Protein AF-0000000084845814 (afdb_homodimer)

Secondary structure (DSSP, 8-state):
-HHHHHHHHHHHHHHHHHHHHHHHHHHHHS-SEEE---SS-SSS-----BPPPPHHHHHHHHHHHHHHHHHHHHHHHHHTTSS-HHHHHHHHHHHHHHHHHHHHHHHHHHHHHHHHH-TTEEE-HHHHHHHHHHHHHHHHHHHHHHHHHHHHTS--S-S---TTHHHHHHHHHHHHHHHHHHHHHHHHHHHHHT--HHHHHHHHHHHHTT---TTSS---SHHHHHHHHHHHHHHHHHHHHHHHHHHHHHHHHHHHHHHHHHHHHHHHHHHHHHHHHTS-HHHHHHHHHHHHHHHHHHHHHHHHHHHHHHHHHHHHHHHHHHHHHHHHHHHHHHHHHHHHTSSS---HHHHHHHHHHHHTT---SSS---STTHHHHHHHHHHHHHHHHHHHHHHHHHHHHHHHHHHHHHHHHHHS----TT-/-HHHHHHHHHHHHHHHHHHHHHHHHHHHHS-SEEE---SS-S-S-----BPPPPHHHHHHHHHHHHHHHHHHHHHHHHHTTSS-HHHHHHHHHHHHHHHHHHHHHHHHHHHHHHHHH-TTEEE-HHHHHHHHHHHHHHHHHHHHHHHHHHHHTS--S-S---TTHHHHHHHHHHHHHHHHHHHHHHHHHHHHHT--HHHHHHHHHHHHTT---TTSS---SHHHHHHHHHHHHHHHHHHHHHHHHHHHHHHHHHHHHHHHHHHHHHHHHHHHHHHHHTS-HHHHHHHHHHHHHHHHHHHHHHHHHHHHHHHHHHHHHHHHHHHHHHHHHHHHHHHHHHHHTSSS---HHHHHHHHHHHHTT---SSS---STTHHHHHHHHHHHHHHHHHHHHHHHHHHHHHHHHHHHHHHHHHHS----TT-

Nearest PDB structures (foldseek):
  4xdj-assembly2_D  TM=5.460E-01  e=2.404E-04  Homo sapiens
  7oca-assembly1_I  TM=7.131E-01  e=2.068E-02  Rattus norvegicus
  5v4s-assembly1_A  TM=2.507E-01  e=2.689E-01  Leptospira licerasiae serovar Varillal str. VAR 010
  4p1n-assembly1_A  TM=4.252E-01  e=8.217E+00  Kluyveromyces marxianus
  7k48-assembly1_A  TM=2.389E-01  e=6.864E+00  Escherichia coli K-12

pLDDT: mean 79.16, std 15.72, range [27.16, 97.19]

Organism: Agaricus bisporus var. burnettii (strain JB137-S8 / ATCC MYA-4627 / FGSC 10392) (NC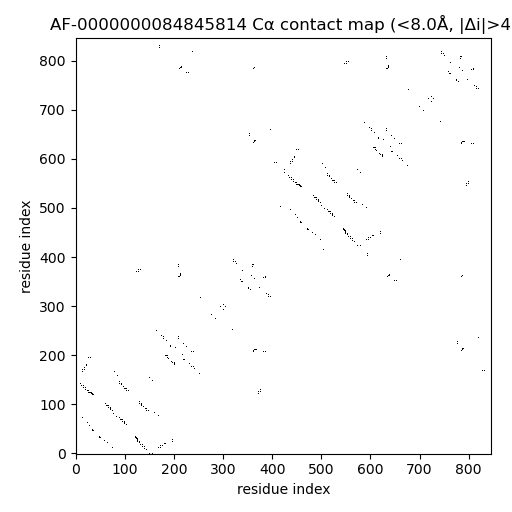BI:txid597362)

Solvent-accessible surface area (backbone atoms only — not comparable to full-atom values): 42675 Å² total; per-residue (Å²): 108,65,73,52,42,63,52,49,34,58,50,50,35,39,49,48,44,38,46,30,50,44,27,40,50,41,24,67,75,44,39,43,37,25,45,48,82,69,88,78,84,90,78,66,90,69,83,58,56,69,44,82,65,57,66,68,50,50,51,38,45,51,54,17,48,52,30,42,52,48,22,48,51,36,49,53,34,32,52,66,66,74,35,57,57,82,60,30,49,57,52,26,32,50,25,20,43,49,18,19,55,47,39,43,49,52,53,51,51,51,53,56,50,42,76,68,71,39,89,62,49,36,70,23,44,20,40,42,20,37,51,51,20,29,51,46,28,42,51,40,22,51,40,48,46,50,45,46,44,38,28,72,74,59,60,70,43,73,87,53,75,64,92,60,26,64,54,47,43,54,38,28,52,47,35,38,51,46,36,52,48,38,51,51,47,4,48,54,50,7,65,73,69,71,47,52,55,60,56,16,33,50,50,36,49,36,50,41,64,16,25,6,46,25,72,81,73,64,77,80,47,69,67,54,48,58,52,43,55,63,52,38,56,52,39,41,46,52,50,46,44,46,35,51,33,51,50,50,48,54,50,51,52,42,47,50,55,49,49,51,52,48,47,52,51,46,50,52,49,49,53,54,50,53,58,40,66,78,42,64,78,74,42,44,57,54,41,47,55,45,40,58,48,31,52,60,29,38,56,44,43,48,51,43,44,49,49,48,47,52,49,45,51,53,50,40,50,49,51,53,44,51,52,31,48,49,54,42,49,48,50,47,53,51,50,16,53,56,55,33,68,38,90,58,90,44,51,60,69,53,21,43,43,43,41,51,36,42,53,66,14,16,15,38,33,82,69,68,73,81,49,42,62,45,43,50,49,49,49,58,49,47,68,56,39,35,49,46,43,50,44,35,53,50,47,50,34,56,56,47,46,56,50,51,53,50,45,51,48,48,52,45,55,68,68,42,73,80,72,70,81,75,118,109,65,73,51,42,64,53,51,34,58,50,50,35,39,49,46,45,38,46,30,51,44,26,41,52,40,25,66,75,42,38,43,38,24,44,49,82,70,90,79,86,90,79,68,90,68,82,59,57,68,43,84,64,58,67,68,51,52,50,38,44,49,53,17,47,51,30,42,52,48,21,48,49,36,50,53,34,30,50,67,66,74,35,56,57,83,60,29,49,58,52,28,33,51,25,20,43,49,18,19,56,46,39,43,50,50,54,51,51,49,53,55,49,42,73,68,72,39,87,61,48,35,70,23,43,20,40,43,20,35,51,50,20,29,50,46,27,41,50,40,23,50,39,48,47,50,44,46,45,39,29,71,72,61,60,71,43,73,86,52,75,65,93,60,26,66,53,48,43,53,39,29,52,47,33,38,51,47,34,52,47,38,52,50,47,3,48,53,50,6,63,71,69,70,47,53,55,60,56,16,33,51,51,37,49,34,49,40,64,17,26,6,44,28,71,84,72,64,77,80,48,67,66,52,49,58,52,42,56,62,50,38,55,52,39,41,45,52,51,47,43,45,35,50,33,52,49,50,47,53,49,51,51,43,47,50,55,50,49,50,51,48,48,53,50,47,50,52,48,49,53,55,50,52,58,39,66,78,44,64,77,72,44,43,56,55,41,47,56,46,41,57,49,32,52,61,28,39,55,42,42,48,51,43,46,50,49,47,47,54,49,45,50,52,49,40,51,51,51,54,44,51,53,31,50,49,52,42,48,49,49,46,54,52,50,16,53,57,55,32,67,39,88,58,90,45,53,61,70,53,20,43,43,44,41,51,37,42,54,64,15,17,18,38,33,81,68,68,73,80,48,43,61,44,44,48,48,50,48,58,50,49,66,56,40,36,51,47,43,51,45,35,54,52,46,50,34,56,56,47,48,54,50,50,54,49,46,52,50,47,52,44,53,67,68,39,72,78,71,70,82,74,117

InterPro domains:
  IPR003280 Two pore domain potassium channel [PTHR11003] (290-404)
  IPR013099 Potassium channel domain [PF07885] (177-247)
  IPR013099 Potassium channel domain [PF07885] (329-400)

Sequence (846 aa):
IWSFASVAFPLFASTLGPIACLFSICALTQSWRTSKPSGGGTSAPFKRVRCPTFVRILALEIVSLVFALLANLLLLFNFAKRISYNIAQPLTIISWYTASAILLVPVIVTHKTLLHRQPSYMLSESYYSALIAVITYFVISTLLLVNFVGSYVFHAYPLSFAQLDRPQRTLMLQTITFSVYLAIGGAIFSSIESWDFVEGVYWADHTVLTIGFGAEFPLTDTAGRMALIPFVAVGLLIIGLIVNSIRLLVIEHARGQITRRLHKERKKWHRVIEKLRNGTEEEANKAQRKIIKASRRRIWEFILMRHIEEHSRKLEGYIALASSFLVFGIVWIGG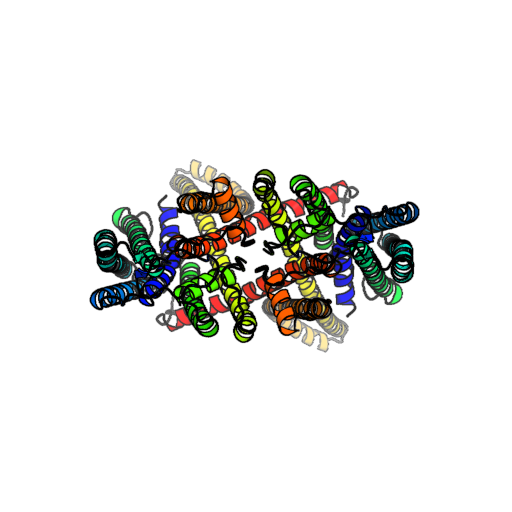SAVFWQDPVPWTYPESLYFTYTSILTIGYGDFHPSTTAAKPFCVIWSLLAIPCVTVLIQNIGETVAGHVENGVEWLGSRSILPEDRNGIWSFASVAFPLFASTLGPIACLFSICALTQSWRTSKPSGGGTSAPFKRVRCPTFVRILALEIVSLVFALLANLLLLFNFAKRISYNIAQPLTIISWYTASAILLVPVIVTHKTLLHRQPSYMLSESYYSALIAVITYFVISTLLLVNFVGSYVFHAYPLSFAQLDRPQRTLMLQTITFSVYLAIGGAIFSSIESWDFVEGVYWADHTVLTIGFGAEFPLTDTAGRMALIPFVAVGLLIIGLIVNSIRLLVIEHARGQITRRLHKERKKWHRVIEKLRNGTEEEANKAQRKIIKASRRRIWEFILMRHIEEHSRKLEGYIALASSFLVFGIVWIGGSAVFWQDPVPWTYPESLYFTYTSILTIGYGDFHPSTTAAKPFCVIWSLLAIPCVTVLIQNIGETVAGHVENGVEWLGSRSILPEDRNG

Radius of gyration: 31.79 Å; Cα contacts (8 Å, |Δi|>4): 1027; chains: 2; bounding box: 80×101×73 Å

Structure (mmCIF, N/CA/C/O backbone):
data_AF-0000000084845814-model_v1
#
loop_
_entity.id
_entity.type
_entity.pdbx_description
1 polymer 'Potassium channel domain-containing protein'
#
loop_
_atom_site.group_PDB
_atom_site.id
_atom_site.type_symbol
_atom_site.label_atom_id
_atom_site.label_alt_id
_atom_site.label_comp_id
_atom_site.label_asym_id
_atom_site.label_entity_id
_atom_site.label_seq_id
_atom_site.pdbx_PDB_ins_code
_atom_site.Cartn_x
_atom_site.Cartn_y
_atom_site.Cartn_z
_atom_site.occupancy
_atom_site.B_iso_or_equiv
_atom_site.auth_seq_id
_atom_site.auth_comp_id
_atom_site.auth_asym_id
_atom_site.auth_atom_id
_atom_site.pdbx_PDB_model_num
ATOM 1 N N . ILE A 1 1 ? 22.594 -22.766 7.672 1 60.06 1 ILE A N 1
ATOM 2 C CA . ILE A 1 1 ? 23.109 -21.406 7.68 1 60.06 1 ILE A CA 1
ATOM 3 C C . ILE A 1 1 ? 23.688 -21.062 6.309 1 60.06 1 ILE A C 1
ATOM 5 O O . ILE A 1 1 ? 23.422 -20 5.75 1 60.06 1 ILE A O 1
ATOM 9 N N . TRP A 1 2 ? 24.312 -22.047 5.812 1 65.69 2 TRP A N 1
ATOM 10 C CA . TRP A 1 2 ? 25 -21.766 4.555 1 65.69 2 TRP A CA 1
ATOM 11 C C . TRP A 1 2 ? 24 -21.703 3.398 1 65.69 2 TRP A C 1
ATOM 13 O O . TRP A 1 2 ? 24.219 -20.953 2.436 1 65.69 2 TRP A O 1
ATOM 23 N N . SER A 1 3 ? 22.969 -22.469 3.602 1 64.75 3 SER A N 1
ATOM 24 C CA . SER A 1 3 ? 21.969 -22.422 2.549 1 64.75 3 SER A CA 1
ATOM 25 C C . SER A 1 3 ? 21.281 -21.062 2.5 1 64.75 3 SER A C 1
ATOM 27 O O . SER A 1 3 ? 21.016 -20.531 1.42 1 64.75 3 SER A O 1
ATOM 29 N N . PHE A 1 4 ? 21.188 -20.484 3.656 1 68.25 4 PHE A N 1
ATOM 30 C CA . PHE A 1 4 ? 20.594 -19.156 3.734 1 68.25 4 PHE A CA 1
ATOM 31 C C . PHE A 1 4 ? 21.547 -18.094 3.197 1 68.25 4 PHE A C 1
ATOM 33 O O . PHE A 1 4 ? 21.141 -17.203 2.451 1 68.25 4 PHE A O 1
ATOM 40 N N . ALA A 1 5 ? 22.688 -18.312 3.543 1 70.31 5 ALA A N 1
ATOM 41 C CA . ALA A 1 5 ? 23.703 -17.328 3.146 1 70.31 5 ALA A CA 1
ATOM 42 C C . ALA A 1 5 ? 23.922 -17.344 1.637 1 70.31 5 ALA A C 1
ATOM 44 O O . ALA A 1 5 ? 24.188 -16.312 1.031 1 70.31 5 ALA A O 1
ATOM 45 N N . SER A 1 6 ? 23.719 -18.438 1.06 1 72.19 6 SER A N 1
ATOM 46 C CA . SER A 1 6 ? 23.969 -18.594 -0.37 1 72.19 6 SER A CA 1
ATOM 47 C C . SER A 1 6 ? 22.922 -17.828 -1.195 1 72.19 6 SER A C 1
ATOM 49 O O . SER A 1 6 ? 23.234 -17.344 -2.287 1 72.19 6 SER A O 1
ATOM 51 N N . VAL A 1 7 ? 21.828 -17.656 -0.575 1 71.44 7 VAL A N 1
ATOM 52 C CA . VAL A 1 7 ? 20.781 -17.016 -1.342 1 71.44 7 VAL A CA 1
ATOM 53 C C . VAL A 1 7 ? 20.594 -15.578 -0.85 1 71.44 7 VAL A C 1
ATOM 55 O O . VAL A 1 7 ? 20.453 -14.648 -1.652 1 71.44 7 VAL A O 1
ATOM 58 N N . ALA A 1 8 ? 20.703 -15.367 0.38 1 75.81 8 ALA A N 1
ATOM 59 C CA . ALA A 1 8 ? 20.375 -14.086 0.995 1 75.81 8 ALA A CA 1
ATOM 60 C C . ALA A 1 8 ? 21.469 -13.047 0.708 1 75.81 8 ALA A C 1
ATOM 62 O O . ALA A 1 8 ? 21.172 -11.883 0.448 1 75.81 8 ALA A O 1
ATOM 63 N N . PHE A 1 9 ? 22.703 -13.445 0.672 1 80.94 9 PHE A N 1
ATOM 64 C CA . PHE A 1 9 ? 23.812 -12.484 0.572 1 80.94 9 PHE A CA 1
ATOM 65 C C . PHE A 1 9 ? 23.875 -11.891 -0.828 1 80.94 9 PHE A C 1
ATOM 67 O O . PHE A 1 9 ? 23.984 -10.672 -0.982 1 80.94 9 PHE A O 1
ATOM 74 N N . PRO A 1 10 ? 23.766 -12.719 -1.799 1 76.88 10 PRO A N 1
ATOM 75 C CA . PRO A 1 10 ? 23.719 -12.117 -3.135 1 76.88 10 PRO A CA 1
ATOM 76 C C . PRO A 1 10 ? 22.484 -11.258 -3.365 1 76.88 10 PRO A C 1
ATOM 78 O O . PRO A 1 10 ? 22.531 -10.289 -4.129 1 76.88 10 PRO A O 1
ATOM 81 N N . LEU A 1 11 ? 21.469 -11.633 -2.721 1 78.75 11 LEU A N 1
ATOM 82 C CA . LEU A 1 11 ? 20.25 -10.836 -2.816 1 78.75 11 LEU A CA 1
ATOM 83 C C . LEU A 1 11 ? 20.438 -9.461 -2.195 1 78.75 11 LEU A C 1
ATOM 85 O O . LEU A 1 11 ? 20.047 -8.453 -2.777 1 78.75 11 LEU A O 1
ATOM 89 N N . PHE A 1 12 ? 21 -9.43 -1.104 1 85.31 12 PHE A N 1
ATOM 90 C CA . PHE A 1 12 ? 21.281 -8.164 -0.426 1 85.31 12 PHE A CA 1
ATOM 91 C C . PHE A 1 12 ? 22.25 -7.312 -1.242 1 85.31 12 PHE A C 1
ATOM 93 O O . PHE A 1 12 ? 22.078 -6.094 -1.331 1 85.31 12 PHE A O 1
ATOM 100 N N . ALA A 1 13 ? 23.156 -7.977 -1.826 1 84.75 13 ALA A N 1
ATOM 101 C CA . ALA A 1 13 ? 24.141 -7.254 -2.629 1 84.75 13 ALA A CA 1
ATOM 102 C C . ALA A 1 13 ? 23.484 -6.645 -3.869 1 84.75 13 ALA A C 1
ATOM 104 O O . ALA A 1 13 ? 23.797 -5.512 -4.246 1 84.75 13 ALA A O 1
ATOM 105 N N . SER A 1 14 ? 22.578 -7.375 -4.43 1 83 14 SER A N 1
ATOM 106 C CA . SER A 1 14 ? 21.922 -6.902 -5.637 1 83 14 SER A CA 1
ATOM 107 C C . SER A 1 14 ? 20.984 -5.734 -5.332 1 83 14 SER A C 1
ATOM 109 O O . SER A 1 14 ? 20.766 -4.867 -6.184 1 83 14 SER A O 1
ATOM 111 N N . THR A 1 15 ? 20.484 -5.656 -4.191 1 87.12 15 THR A N 1
ATOM 112 C CA . THR A 1 15 ? 19.562 -4.598 -3.814 1 87.12 15 THR A CA 1
ATOM 113 C C . THR A 1 15 ? 20.312 -3.377 -3.295 1 87.12 15 THR A C 1
ATOM 115 O O . THR A 1 15 ? 20 -2.244 -3.67 1 87.12 15 THR A O 1
ATOM 118 N N . LEU A 1 16 ? 21.328 -3.629 -2.531 1 92 16 LEU A N 1
ATOM 119 C CA . LEU A 1 16 ? 22.016 -2.533 -1.872 1 92 16 LEU A CA 1
ATOM 120 C C . LEU A 1 16 ? 23.047 -1.896 -2.811 1 92 16 LEU A C 1
ATOM 122 O O . LEU A 1 16 ? 23.406 -0.732 -2.639 1 92 16 LEU A O 1
ATOM 126 N N . GLY A 1 17 ? 23.5 -2.6 -3.785 1 92.38 17 GLY A N 1
ATOM 127 C CA . GLY A 1 17 ? 24.5 -2.076 -4.699 1 92.38 17 GLY A CA 1
ATOM 128 C C . GLY A 1 17 ? 24.062 -0.801 -5.395 1 92.38 17 GLY A C 1
ATOM 129 O O . GLY A 1 17 ? 24.688 0.249 -5.227 1 92.38 17 GLY A O 1
ATOM 130 N N . PRO A 1 18 ? 22.984 -0.896 -6.113 1 93.19 18 PRO A N 1
ATOM 131 C CA . PRO A 1 18 ? 22.5 0.301 -6.801 1 93.19 18 PRO A CA 1
ATOM 132 C C . PRO A 1 18 ? 22.141 1.429 -5.84 1 93.19 18 PRO A C 1
ATOM 134 O O . PRO A 1 18 ? 22.344 2.604 -6.156 1 93.19 18 PRO A O 1
ATOM 137 N N . ILE A 1 19 ? 21.656 1.067 -4.711 1 94.75 19 ILE A N 1
ATOM 138 C CA . ILE A 1 19 ? 21.281 2.064 -3.715 1 94.75 19 ILE A CA 1
ATOM 139 C C . ILE A 1 19 ? 22.531 2.781 -3.207 1 94.75 19 ILE A C 1
ATOM 141 O O . ILE A 1 19 ? 22.5 3.992 -2.975 1 94.75 19 ILE A O 1
ATOM 145 N N . ALA A 1 20 ? 23.562 2.018 -3.055 1 95.44 20 ALA A N 1
ATOM 146 C CA . ALA A 1 20 ? 24.812 2.607 -2.607 1 95.44 20 ALA A CA 1
ATOM 147 C C . ALA A 1 20 ? 25.344 3.611 -3.627 1 95.44 20 ALA A C 1
ATOM 149 O O . ALA A 1 20 ? 25.906 4.648 -3.256 1 95.44 20 ALA A O 1
ATOM 150 N N . CYS A 1 21 ? 25.156 3.314 -4.855 1 95.06 21 CYS A N 1
ATOM 151 C CA . CYS A 1 21 ? 25.578 4.234 -5.906 1 95.06 21 CYS A CA 1
ATOM 152 C C . CYS A 1 21 ? 24.75 5.52 -5.859 1 95.06 21 CYS A C 1
ATOM 154 O O . CYS A 1 21 ? 25.281 6.605 -6.133 1 95.06 21 CYS A O 1
ATOM 156 N N . LEU A 1 22 ? 23.531 5.371 -5.543 1 95.25 22 LEU A N 1
ATOM 157 C CA . LEU A 1 22 ? 22.688 6.551 -5.398 1 95.25 22 LEU A CA 1
ATOM 158 C C . LEU A 1 22 ? 23.203 7.469 -4.301 1 95.25 22 LEU A C 1
ATOM 160 O O . LEU A 1 22 ? 23.266 8.688 -4.48 1 95.25 22 LEU A O 1
ATOM 164 N N . PHE A 1 23 ? 23.594 6.883 -3.211 1 96.31 23 PHE A N 1
ATOM 165 C CA . PHE A 1 23 ? 24.109 7.68 -2.102 1 96.31 23 PHE A CA 1
ATOM 166 C C . PHE A 1 23 ? 25.453 8.312 -2.459 1 96.31 23 PHE A C 1
ATOM 168 O O . PHE A 1 23 ? 25.766 9.414 -2.016 1 96.31 23 PHE A O 1
ATOM 175 N N . SER A 1 24 ? 26.219 7.633 -3.258 1 95.19 24 SER A N 1
ATOM 176 C CA . SER A 1 24 ? 27.469 8.203 -3.727 1 95.19 24 SER A CA 1
ATOM 177 C C . SER A 1 24 ? 27.234 9.398 -4.648 1 95.19 24 SER A C 1
ATOM 179 O O . SER A 1 24 ? 27.969 10.383 -4.609 1 95.19 24 SER A O 1
ATOM 181 N N . ILE A 1 25 ? 26.266 9.305 -5.414 1 93.94 25 ILE A N 1
ATOM 182 C CA . ILE A 1 25 ? 25.906 10.406 -6.297 1 93.94 25 ILE A CA 1
ATOM 183 C C . ILE A 1 25 ? 25.406 11.594 -5.469 1 93.94 25 ILE A C 1
ATOM 185 O O . ILE A 1 25 ? 25.75 12.742 -5.758 1 93.94 25 ILE A O 1
ATOM 189 N N . CYS A 1 26 ? 24.656 11.32 -4.43 1 93.25 26 CYS A N 1
ATOM 190 C CA . CYS A 1 26 ? 24.172 12.367 -3.539 1 93.25 26 CYS A CA 1
ATOM 191 C C . CYS A 1 26 ? 25.344 13.055 -2.838 1 93.25 26 CYS A C 1
ATOM 193 O O . CYS A 1 26 ? 25.297 14.258 -2.572 1 93.25 26 CYS A O 1
ATOM 195 N N . ALA A 1 27 ? 26.328 12.312 -2.58 1 92.06 27 ALA A N 1
ATOM 196 C CA . ALA A 1 27 ? 27.516 12.859 -1.91 1 92.06 27 ALA A CA 1
ATOM 197 C C . ALA A 1 27 ? 28.328 13.742 -2.855 1 92.06 27 ALA A C 1
ATOM 199 O O . ALA A 1 27 ? 28.984 14.688 -2.42 1 92.06 27 ALA A O 1
ATOM 200 N N . LEU A 1 28 ? 28.234 13.508 -4.109 1 89.56 28 LEU A N 1
ATOM 201 C CA . LEU A 1 28 ? 29.031 14.203 -5.113 1 89.56 28 LEU A CA 1
ATOM 202 C C . LEU A 1 28 ? 28.391 15.547 -5.477 1 89.56 28 LEU A C 1
ATOM 204 O O . LEU A 1 28 ? 29.094 16.469 -5.906 1 89.56 28 LEU A O 1
ATOM 208 N N . THR A 1 29 ? 27.156 15.766 -5.266 1 83.81 29 THR A N 1
ATOM 209 C CA . THR A 1 29 ? 26.438 16.891 -5.84 1 83.81 29 THR A CA 1
ATOM 210 C C . THR A 1 29 ? 26.594 18.141 -4.969 1 83.81 29 THR A C 1
ATOM 212 O O . THR A 1 29 ? 26.5 19.266 -5.465 1 83.81 29 THR A O 1
ATOM 215 N N . GLN A 1 30 ? 26.812 17.922 -3.684 1 81.56 30 GLN A N 1
ATOM 216 C CA . GLN A 1 30 ? 26.859 19.109 -2.842 1 81.56 30 GLN A CA 1
ATOM 217 C C . GLN A 1 30 ? 28.078 19.078 -1.928 1 81.56 30 GLN A C 1
ATOM 219 O O . GLN A 1 30 ? 28.75 18.047 -1.805 1 81.56 30 GLN A O 1
ATOM 224 N N . SER A 1 31 ? 28.234 20.25 -1.365 1 82.31 31 SER A N 1
ATOM 225 C CA . SER A 1 31 ? 29.375 20.391 -0.471 1 82.31 31 SER A CA 1
ATOM 226 C C . SER A 1 31 ? 29.141 19.656 0.844 1 82.31 31 SER A C 1
ATOM 228 O O . SER A 1 31 ? 28 19.5 1.287 1 82.31 31 SER A O 1
ATOM 230 N N . TRP A 1 32 ? 30.219 19.219 1.353 1 86.19 32 TRP A N 1
ATOM 231 C CA . TRP A 1 32 ? 30.156 18.406 2.561 1 86.19 32 TRP A CA 1
ATOM 232 C C . TRP A 1 32 ? 30.078 19.281 3.807 1 86.19 32 TRP A C 1
ATOM 234 O O . TRP A 1 32 ? 29.766 18.797 4.895 1 86.19 32 TRP A O 1
ATOM 244 N N . ARG A 1 33 ? 30.266 20.609 3.588 1 80.88 33 ARG A N 1
ATOM 245 C CA . ARG A 1 33 ? 30.266 21.531 4.719 1 80.88 33 ARG A CA 1
ATOM 246 C C . ARG A 1 33 ? 29.25 22.641 4.516 1 80.88 33 ARG A C 1
ATOM 248 O O . ARG A 1 33 ? 29.094 23.156 3.406 1 80.88 33 ARG A O 1
ATOM 255 N N . THR A 1 34 ? 28.422 22.734 5.516 1 78.44 34 THR A N 1
ATOM 256 C CA . THR A 1 34 ? 27.469 23.844 5.48 1 78.44 34 THR A CA 1
ATOM 257 C C . THR A 1 34 ? 27.562 24.688 6.75 1 78.44 34 THR A C 1
ATOM 259 O O . THR A 1 34 ? 28.031 24.203 7.781 1 78.44 34 THR A O 1
ATOM 262 N N . SER A 1 35 ? 27.297 26.047 6.582 1 73.44 35 SER A N 1
ATOM 263 C CA . SER A 1 35 ? 27.375 26.953 7.723 1 73.44 35 SER A CA 1
ATOM 264 C C . SER A 1 35 ? 26.281 26.641 8.734 1 73.44 35 SER A C 1
ATOM 266 O O . SER A 1 35 ? 25.172 26.234 8.367 1 73.44 35 SER A O 1
ATOM 268 N N . LYS A 1 36 ? 26.625 26.562 10.031 1 70.38 36 LYS A N 1
ATOM 269 C CA . LYS A 1 36 ? 25.641 26.375 11.086 1 70.38 36 LYS A CA 1
ATOM 270 C C . LYS A 1 36 ? 24.594 27.484 11.062 1 70.38 36 LYS A C 1
ATOM 272 O O . LYS A 1 36 ? 24.906 28.641 10.758 1 70.38 36 LYS A O 1
ATOM 277 N N . PRO A 1 37 ? 23.297 27.016 10.953 1 58.88 37 PRO A N 1
ATOM 278 C CA . PRO A 1 37 ? 22.312 28.094 10.961 1 58.88 37 PRO A CA 1
ATOM 279 C C . PRO A 1 37 ? 22.562 29.109 12.07 1 58.88 37 PRO A C 1
ATOM 281 O O . PRO A 1 37 ? 22.875 28.734 13.203 1 58.88 37 PRO A O 1
ATOM 284 N N . SER A 1 38 ? 23.125 30.312 11.844 1 52.47 38 SER A N 1
ATOM 285 C CA . SER A 1 38 ? 23.203 31.312 12.906 1 52.47 38 SER A CA 1
ATOM 286 C C . SER A 1 38 ? 21.953 31.266 13.789 1 52.47 38 SER A C 1
ATOM 288 O O . SER A 1 38 ? 20.906 30.781 13.359 1 52.47 38 SER A O 1
ATOM 290 N N . GLY A 1 39 ? 21.766 31.875 15 1 44.53 39 GLY A N 1
ATOM 291 C CA . GLY A 1 39 ? 20.797 31.906 16.078 1 44.53 39 GLY A CA 1
ATOM 292 C C . GLY A 1 39 ? 19.359 31.688 15.617 1 44.53 39 GLY A C 1
ATOM 293 O O . GLY A 1 39 ? 18.5 31.297 16.406 1 44.53 39 GLY A O 1
ATOM 294 N N . GLY A 1 40 ? 18.594 32.844 14.984 1 38.62 40 GLY A N 1
ATOM 295 C CA . GLY A 1 40 ? 17.172 33.062 15.18 1 38.62 40 GLY A CA 1
ATOM 296 C C . GLY A 1 40 ? 16.297 31.953 14.594 1 38.62 40 GLY A C 1
ATOM 297 O O . GLY A 1 40 ? 16.812 30.906 14.211 1 38.62 40 GLY A O 1
ATOM 298 N N . GLY A 1 41 ? 15.125 32.344 13.602 1 36.31 41 GLY A N 1
ATOM 299 C CA . GLY A 1 41 ? 13.805 31.797 13.328 1 36.31 41 GLY A CA 1
ATOM 300 C C . GLY A 1 41 ? 13.852 30.484 12.562 1 36.31 41 GLY A C 1
ATOM 301 O O . GLY A 1 41 ? 14.758 30.266 11.75 1 36.31 41 GLY A O 1
ATOM 302 N N . THR A 1 42 ? 13.453 29.344 13.133 1 38.91 42 THR A N 1
ATOM 303 C CA . THR A 1 42 ? 13.172 27.922 12.914 1 38.91 42 THR A CA 1
ATOM 304 C C . THR A 1 42 ? 12.781 27.672 11.461 1 38.91 42 THR A C 1
ATOM 306 O O . THR A 1 42 ? 12.664 26.531 11.031 1 38.91 42 THR A O 1
ATOM 309 N N . SER A 1 43 ? 11.828 28.562 10.828 1 39.28 43 SER A N 1
ATOM 310 C CA . SER A 1 43 ? 10.898 28.156 9.781 1 39.28 43 SER A CA 1
ATOM 311 C C . SER A 1 43 ? 11.578 28.109 8.422 1 39.28 43 SER A C 1
ATOM 313 O O . SER A 1 43 ? 10.953 27.75 7.418 1 39.28 43 SER A O 1
ATOM 315 N N . ALA A 1 44 ? 12.375 29.188 7.922 1 38.91 44 ALA A N 1
ATOM 316 C CA . ALA A 1 44 ? 12.633 29.422 6.504 1 38.91 44 ALA A CA 1
ATOM 317 C C . ALA A 1 44 ? 13.742 28.5 5.992 1 38.91 44 ALA A C 1
ATOM 319 O O . ALA A 1 44 ? 14.68 28.188 6.723 1 38.91 44 ALA A O 1
ATOM 320 N N . PRO A 1 45 ? 13.539 27.609 4.902 1 46.47 45 PRO A N 1
ATOM 321 C CA . PRO A 1 45 ? 14.602 26.891 4.207 1 46.47 45 PRO A CA 1
ATOM 322 C C . PRO A 1 45 ? 15.906 27.672 4.121 1 46.47 45 PRO A C 1
ATOM 324 O O . PRO A 1 45 ? 15.945 28.734 3.49 1 46.47 45 PRO A O 1
ATOM 327 N N . PHE A 1 46 ? 16.672 28.031 5.121 1 43.62 46 PHE A N 1
ATOM 328 C CA . PHE A 1 46 ? 17.875 28.844 5.254 1 43.62 46 PHE A CA 1
ATOM 329 C C . PHE A 1 46 ? 18.875 28.5 4.172 1 43.62 46 PHE A C 1
ATOM 331 O O . PHE A 1 46 ? 19.141 27.312 3.92 1 43.62 46 PHE A O 1
ATOM 338 N N . LYS A 1 47 ? 19.016 29.312 3.227 1 50.62 47 LYS A N 1
ATOM 339 C CA . LYS A 1 47 ? 20.094 29.234 2.246 1 50.62 47 LYS A CA 1
ATOM 340 C C . LYS A 1 47 ? 21.438 29 2.928 1 50.62 47 LYS A C 1
ATOM 342 O O . LYS A 1 47 ? 21.969 29.906 3.588 1 50.62 47 LYS A O 1
ATOM 347 N N . ARG A 1 48 ? 21.812 27.828 3.307 1 57.62 48 ARG A N 1
ATOM 348 C CA . ARG A 1 48 ? 23.094 27.422 3.877 1 57.62 48 ARG A CA 1
ATOM 349 C C . ARG A 1 48 ? 24.234 27.797 2.949 1 57.62 48 ARG A C 1
ATOM 351 O O . ARG A 1 48 ? 24.141 27.656 1.729 1 57.62 48 ARG A O 1
ATOM 358 N N . VAL A 1 49 ? 25.047 28.734 3.438 1 61.47 49 VAL A N 1
ATOM 359 C CA . VAL A 1 49 ? 26.234 29.109 2.668 1 61.47 49 VAL A CA 1
ATOM 360 C C . VAL A 1 49 ? 27.094 27.875 2.412 1 61.47 49 VAL A C 1
ATOM 362 O O . VAL A 1 49 ? 27.422 27.141 3.344 1 61.47 49 VAL A O 1
ATOM 365 N N . ARG A 1 50 ? 27.234 27.406 1.206 1 63.41 50 ARG A N 1
ATOM 366 C CA . ARG A 1 50 ? 27.984 26.234 0.763 1 63.41 50 ARG A CA 1
ATOM 367 C C . ARG A 1 50 ? 29.469 26.547 0.657 1 63.41 50 ARG A C 1
ATOM 369 O O . ARG A 1 50 ? 29.859 27.594 0.128 1 63.41 50 ARG A O 1
ATOM 376 N N . CYS A 1 51 ? 30.234 25.828 1.411 1 70.62 51 CYS A N 1
ATOM 377 C CA . CYS A 1 51 ? 31.688 25.922 1.258 1 70.62 51 CYS A CA 1
ATOM 378 C C . CYS A 1 51 ? 32.156 25.062 0.093 1 70.62 51 CYS A C 1
ATOM 380 O O . CYS A 1 51 ? 31.734 23.922 -0.066 1 70.62 51 CYS A O 1
ATOM 382 N N . PRO A 1 52 ? 32.844 25.719 -0.787 1 68.75 52 PRO A N 1
ATOM 383 C CA . PRO A 1 52 ? 33.281 24.953 -1.952 1 68.75 52 PRO A CA 1
ATOM 384 C C . PRO A 1 52 ? 34.094 23.703 -1.569 1 68.75 52 PRO A C 1
ATOM 386 O O . PRO A 1 52 ? 34.844 23.734 -0.588 1 68.75 52 PRO A O 1
ATOM 389 N N . THR A 1 53 ? 33.719 22.609 -2.146 1 68.5 53 THR A N 1
ATOM 390 C CA . THR A 1 53 ? 34.375 21.328 -1.94 1 68.5 53 THR A CA 1
ATOM 391 C C . THR A 1 53 ? 35.781 21.328 -2.564 1 68.5 53 THR A C 1
ATOM 393 O O . THR A 1 53 ? 35.969 21.891 -3.645 1 68.5 53 THR A O 1
ATOM 396 N N . PHE A 1 54 ? 36.75 20.797 -1.843 1 76.5 54 PHE A N 1
ATOM 397 C CA . PHE A 1 54 ? 38.094 20.641 -2.359 1 76.5 54 PHE A CA 1
ATOM 398 C C . PHE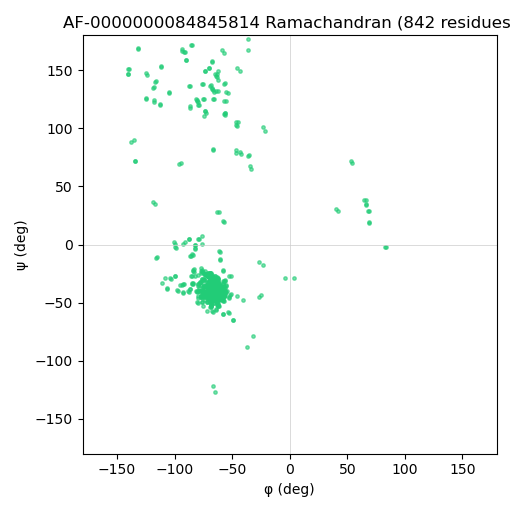 A 1 54 ? 38.125 19.703 -3.562 1 76.5 54 PHE A C 1
ATOM 400 O O . PHE A 1 54 ? 37.469 18.656 -3.547 1 76.5 54 PHE A O 1
ATOM 407 N N . VAL A 1 55 ? 38.75 20.078 -4.582 1 81.31 55 VAL A N 1
ATOM 408 C CA . VAL A 1 55 ? 38.844 19.375 -5.855 1 81.31 55 VAL A CA 1
ATOM 409 C C . VAL A 1 55 ? 39.375 17.953 -5.633 1 81.31 55 VAL A C 1
ATOM 411 O O . VAL A 1 55 ? 38.938 17.016 -6.289 1 81.31 55 VAL A O 1
ATOM 414 N N . ARG A 1 56 ? 40.25 17.844 -4.684 1 84.94 56 ARG A N 1
ATOM 415 C CA . ARG A 1 56 ? 40.844 16.531 -4.414 1 84.94 56 ARG A CA 1
ATOM 416 C C . ARG A 1 56 ? 39.812 15.57 -3.852 1 84.94 56 ARG A C 1
ATOM 418 O O . ARG A 1 56 ? 39.812 14.383 -4.18 1 84.94 56 ARG A O 1
ATOM 425 N N . ILE A 1 57 ? 38.969 16.062 -3.102 1 85.88 57 ILE A N 1
ATOM 426 C CA . ILE A 1 57 ? 37.906 15.242 -2.512 1 85.88 57 ILE A CA 1
ATOM 427 C C . ILE A 1 57 ? 36.906 14.82 -3.596 1 85.88 57 ILE A C 1
ATOM 429 O O . ILE A 1 57 ? 36.469 13.664 -3.631 1 85.88 57 ILE A O 1
ATOM 433 N N . LEU A 1 58 ? 36.688 15.672 -4.461 1 88.06 58 LEU A N 1
ATOM 434 C CA . LEU A 1 58 ? 35.781 15.391 -5.559 1 88.06 58 LEU A CA 1
ATOM 435 C C . LEU A 1 58 ? 36.344 14.312 -6.473 1 88.06 58 LEU A C 1
ATOM 437 O O . LEU A 1 58 ? 35.625 13.422 -6.926 1 88.06 58 LEU A O 1
ATOM 441 N N . ALA A 1 59 ? 37.625 14.414 -6.711 1 91.62 59 ALA A N 1
ATOM 442 C CA . ALA A 1 59 ? 38.281 13.422 -7.574 1 91.62 59 ALA A CA 1
ATOM 443 C C . ALA A 1 59 ? 38.219 12.031 -6.949 1 91.62 59 ALA A C 1
ATOM 445 O O . ALA A 1 59 ? 37.938 11.047 -7.633 1 91.62 59 ALA A O 1
ATOM 446 N N . LEU A 1 60 ? 38.469 11.953 -5.707 1 92.69 60 LEU A N 1
ATOM 447 C CA . LEU A 1 60 ? 38.438 10.672 -5.016 1 92.69 60 LEU A CA 1
ATOM 448 C C . LEU A 1 60 ? 37.031 10.102 -4.992 1 92.69 60 LEU A C 1
ATOM 450 O O . LEU A 1 60 ? 36.812 8.891 -5.113 1 92.69 60 LEU A O 1
ATOM 454 N N . GLU A 1 61 ? 36.094 10.93 -4.852 1 93.62 61 GLU A N 1
ATOM 455 C CA . GLU A 1 61 ? 34.719 10.492 -4.855 1 93.62 61 GLU A CA 1
ATOM 456 C C . GLU A 1 61 ? 34.312 9.938 -6.223 1 93.62 61 GLU A C 1
ATOM 458 O O . GLU A 1 61 ? 33.625 8.922 -6.305 1 93.62 61 GLU A O 1
ATOM 463 N N . ILE A 1 62 ? 34.75 10.586 -7.242 1 94.75 62 ILE A N 1
ATOM 464 C CA . ILE A 1 62 ? 34.438 10.156 -8.594 1 94.75 62 ILE A CA 1
ATOM 465 C C . ILE A 1 62 ? 35.062 8.797 -8.875 1 94.75 62 ILE A C 1
ATOM 467 O O . ILE A 1 62 ? 34.438 7.906 -9.438 1 94.75 62 ILE A O 1
ATOM 471 N N . VAL A 1 63 ? 36.281 8.664 -8.484 1 95.19 63 VAL A N 1
ATOM 472 C CA . VAL A 1 63 ? 36.969 7.398 -8.695 1 95.19 63 VAL A CA 1
ATOM 473 C C . VAL A 1 63 ? 36.25 6.285 -7.926 1 95.19 63 VAL A C 1
ATOM 475 O O . VAL A 1 63 ? 36.094 5.176 -8.445 1 95.19 63 VAL A O 1
ATOM 478 N N . SER A 1 64 ? 35.906 6.57 -6.711 1 95.94 64 SER A N 1
ATOM 479 C CA . SER A 1 64 ? 35.156 5.59 -5.914 1 95.94 64 SER A CA 1
ATOM 480 C C . SER A 1 64 ? 33.875 5.195 -6.594 1 95.94 64 SER A C 1
ATOM 482 O O . SER A 1 64 ? 33.5 4.016 -6.629 1 95.94 64 SER A O 1
ATOM 484 N N . LEU A 1 65 ? 33.156 6.176 -7.113 1 95.31 65 LEU A N 1
ATOM 485 C CA . LEU A 1 65 ? 31.891 5.914 -7.777 1 95.31 65 LEU A CA 1
ATOM 486 C C . LEU A 1 65 ? 32.094 5.047 -9.016 1 95.31 65 LEU A C 1
ATOM 488 O O . LEU A 1 65 ? 31.281 4.168 -9.305 1 95.31 65 LEU A O 1
ATOM 492 N N . VAL A 1 66 ? 33.156 5.258 -9.727 1 96.12 66 VAL A N 1
ATOM 493 C CA . VAL A 1 66 ? 33.438 4.477 -10.922 1 96.12 66 VAL A CA 1
ATOM 494 C C . VAL A 1 66 ? 33.656 3.016 -10.547 1 96.12 66 VAL A C 1
ATOM 496 O O . VAL A 1 66 ? 33.156 2.111 -11.211 1 96.12 66 VAL A O 1
ATOM 499 N N . PHE A 1 67 ? 34.344 2.795 -9.477 1 96 67 PHE A N 1
ATOM 500 C CA . PHE A 1 67 ? 34.594 1.428 -9.023 1 96 67 PHE A CA 1
ATOM 501 C C . PHE A 1 67 ? 33.281 0.781 -8.562 1 96 67 PHE A C 1
ATOM 503 O O . PHE A 1 67 ? 33.062 -0.416 -8.773 1 96 67 PHE A O 1
ATOM 510 N N . ALA A 1 68 ? 32.5 1.557 -7.93 1 95 68 ALA A N 1
ATOM 511 C CA . ALA A 1 68 ? 31.234 1.028 -7.465 1 95 68 ALA A CA 1
ATOM 512 C C . ALA A 1 68 ? 30.328 0.661 -8.641 1 95 68 ALA A C 1
ATOM 514 O O . ALA A 1 68 ? 29.656 -0.372 -8.617 1 95 68 ALA A O 1
ATOM 515 N N . LEU A 1 69 ? 30.297 1.442 -9.641 1 95.19 69 LEU A N 1
ATOM 516 C CA . LEU A 1 69 ? 29.5 1.165 -10.836 1 95.19 69 LEU A CA 1
ATOM 517 C C . LEU A 1 69 ? 30.031 -0.064 -11.562 1 95.19 69 LEU A C 1
ATOM 519 O O . LEU A 1 69 ? 29.25 -0.872 -12.07 1 95.19 69 LEU A O 1
ATOM 523 N N . LEU A 1 70 ? 31.312 -0.148 -11.586 1 94.25 70 LEU A N 1
ATOM 524 C CA . LEU A 1 70 ? 31.938 -1.318 -12.195 1 94.25 70 LEU A CA 1
ATOM 525 C C . LEU A 1 70 ? 31.547 -2.59 -11.445 1 94.25 70 LEU A C 1
ATOM 527 O O . LEU A 1 70 ? 31.266 -3.619 -12.07 1 94.25 70 LEU A O 1
ATOM 531 N N . ALA A 1 71 ? 31.609 -2.492 -10.188 1 94.25 71 ALA A N 1
ATOM 532 C CA . ALA A 1 71 ? 31.234 -3.645 -9.375 1 94.25 71 ALA A CA 1
ATOM 533 C C . ALA A 1 71 ? 29.797 -4.062 -9.648 1 94.25 71 ALA A C 1
ATOM 535 O O . ALA A 1 71 ? 29.484 -5.254 -9.742 1 94.25 71 ALA A O 1
ATOM 536 N N . ASN A 1 72 ? 28.906 -3.123 -9.781 1 92.25 72 ASN A N 1
ATOM 537 C CA . ASN A 1 72 ? 27.5 -3.41 -10.094 1 92.25 72 ASN A CA 1
ATOM 538 C C . ASN A 1 72 ? 27.359 -4.039 -11.477 1 92.25 72 ASN A C 1
ATOM 540 O O . ASN A 1 72 ? 26.562 -4.961 -11.656 1 92.25 72 ASN A O 1
ATOM 544 N N . LEU A 1 73 ? 28.109 -3.578 -12.367 1 90.88 73 LEU A N 1
ATOM 545 C CA . LEU A 1 73 ? 28.047 -4.121 -13.719 1 90.88 73 LEU A CA 1
ATOM 546 C C . LEU A 1 73 ? 28.562 -5.555 -13.75 1 90.88 73 LEU A C 1
ATOM 548 O O . LEU A 1 73 ? 27.984 -6.41 -14.43 1 90.88 73 LEU A O 1
ATOM 552 N N . LEU A 1 74 ? 29.609 -5.809 -13.023 1 90.94 74 LEU A N 1
ATOM 553 C CA . LEU A 1 74 ? 30.172 -7.156 -12.945 1 90.94 74 LEU A CA 1
ATOM 554 C C . LEU A 1 74 ? 29.172 -8.125 -12.312 1 90.94 74 LEU A C 1
ATOM 556 O O . LEU A 1 74 ? 29.016 -9.25 -12.781 1 90.94 74 LEU A O 1
ATOM 560 N N . LEU A 1 75 ? 28.547 -7.645 -11.336 1 88.12 75 LEU A N 1
ATOM 561 C CA . LEU A 1 75 ? 27.562 -8.469 -10.656 1 88.12 75 LEU A CA 1
ATOM 562 C C . LEU A 1 75 ? 26.375 -8.766 -11.578 1 88.12 75 LEU A C 1
ATOM 564 O O . LEU A 1 75 ? 25.875 -9.891 -11.617 1 88.12 75 LEU A O 1
ATOM 568 N N . LEU A 1 76 ? 25.938 -7.773 -12.273 1 85.31 76 LEU A N 1
ATOM 569 C CA . LEU A 1 76 ? 24.828 -7.93 -13.203 1 85.31 76 LEU A CA 1
ATOM 570 C C . LEU A 1 76 ? 25.172 -8.914 -14.312 1 85.31 76 LEU A C 1
ATOM 572 O O . LEU A 1 76 ? 24.344 -9.742 -14.695 1 85.31 76 LEU A O 1
ATOM 576 N N . PHE A 1 77 ? 26.422 -8.875 -14.766 1 85 77 PHE A N 1
ATOM 577 C CA . PHE A 1 77 ? 26.844 -9.773 -15.828 1 85 77 PHE A CA 1
ATOM 578 C C . PHE A 1 77 ? 27.031 -11.188 -15.305 1 85 77 PHE A C 1
ATOM 580 O O . PHE A 1 77 ? 26.859 -12.156 -16.047 1 85 77 PHE A O 1
ATOM 587 N N . ASN A 1 78 ? 27.375 -11.234 -14.062 1 84 78 ASN A N 1
ATOM 588 C CA . ASN A 1 78 ? 27.453 -12.562 -13.453 1 84 78 ASN A CA 1
ATOM 589 C C . ASN A 1 78 ? 26.078 -13.219 -13.359 1 84 78 ASN A C 1
ATOM 591 O O . ASN A 1 78 ? 25.922 -14.398 -13.688 1 84 78 ASN A O 1
ATOM 595 N N . PHE A 1 79 ? 25.125 -12.461 -12.977 1 79.12 79 PHE A N 1
ATOM 596 C CA . PHE A 1 79 ? 23.766 -12.992 -12.867 1 79.12 79 PHE A CA 1
ATOM 597 C C . PHE A 1 79 ? 23.203 -13.344 -14.234 1 79.12 79 PHE A C 1
ATOM 599 O O . PHE A 1 79 ? 22.375 -14.25 -14.367 1 79.12 79 PHE A O 1
ATOM 606 N N . ALA A 1 80 ? 23.688 -12.633 -15.219 1 76.19 80 ALA A N 1
ATOM 607 C CA . ALA A 1 80 ? 23.266 -12.891 -16.594 1 76.19 80 ALA A CA 1
ATOM 608 C C . ALA A 1 80 ? 24.047 -14.055 -17.188 1 76.19 80 ALA A C 1
ATOM 610 O O . ALA A 1 80 ? 23.859 -14.398 -18.359 1 76.19 80 ALA A O 1
ATOM 611 N N . LYS A 1 81 ? 25.016 -14.625 -16.484 1 78 81 LYS A N 1
ATOM 612 C CA . LYS A 1 81 ? 25.828 -15.773 -16.875 1 78 81 LYS A CA 1
ATOM 613 C C . LYS A 1 81 ? 26.719 -15.43 -18.062 1 78 81 LYS A C 1
ATOM 615 O O . LYS A 1 81 ? 26.953 -16.266 -18.938 1 78 81 LYS A O 1
ATOM 620 N N . ARG A 1 82 ? 27.172 -14.172 -18.078 1 79.69 82 ARG A N 1
ATOM 621 C CA . ARG A 1 82 ? 28.109 -13.75 -19.109 1 79.69 82 ARG A CA 1
ATOM 622 C C . ARG A 1 82 ? 29.547 -13.93 -18.672 1 79.69 82 ARG A C 1
ATOM 624 O O . ARG A 1 82 ? 30.438 -14.172 -19.484 1 79.69 82 ARG A O 1
ATOM 631 N N . ILE A 1 83 ? 29.641 -13.711 -17.422 1 82.94 83 ILE A N 1
ATOM 632 C CA . ILE A 1 83 ? 30.953 -13.922 -16.812 1 82.94 83 ILE A CA 1
ATOM 633 C C . ILE A 1 83 ? 30.859 -15.031 -15.758 1 82.94 83 ILE A C 1
ATOM 635 O O . ILE A 1 83 ? 29.891 -15.109 -15.008 1 82.94 83 ILE A O 1
ATOM 639 N N . SER A 1 84 ? 31.781 -15.82 -15.836 1 81.94 84 SER A N 1
ATOM 640 C CA . SER A 1 84 ? 31.781 -16.938 -14.906 1 81.94 84 SER A CA 1
ATOM 641 C C . SER A 1 84 ? 31.906 -16.469 -13.461 1 81.94 84 SER A C 1
ATOM 643 O O . SER A 1 84 ? 32.5 -15.406 -13.203 1 81.94 84 SER A O 1
ATOM 645 N N . TYR A 1 85 ? 31.312 -17.156 -12.594 1 81.31 85 TYR A N 1
ATOM 646 C CA . TYR A 1 85 ? 31.266 -16.844 -11.164 1 81.31 85 TYR A CA 1
ATOM 647 C C . TYR A 1 85 ? 32.656 -16.75 -10.578 1 81.31 85 TYR A C 1
ATOM 649 O O . TYR A 1 85 ? 32.938 -15.867 -9.758 1 81.31 85 TYR A O 1
ATOM 657 N N . ASN A 1 86 ? 33.562 -17.5 -11.094 1 81.44 86 ASN A N 1
ATOM 658 C CA . ASN A 1 86 ? 34.906 -17.578 -10.539 1 81.44 86 ASN A CA 1
ATOM 659 C C . ASN A 1 86 ? 35.719 -16.312 -10.844 1 81.44 86 ASN A C 1
ATOM 661 O O . ASN A 1 86 ? 36.625 -15.961 -10.086 1 81.44 86 ASN A O 1
ATOM 665 N N . ILE A 1 87 ? 35.344 -15.711 -11.875 1 85.88 87 ILE A N 1
ATOM 666 C CA . ILE A 1 87 ? 36.062 -14.492 -12.258 1 85.88 87 ILE A CA 1
ATOM 667 C C . ILE A 1 87 ? 35.312 -13.266 -11.766 1 85.88 87 ILE A C 1
ATOM 669 O O . ILE A 1 87 ? 35.906 -12.328 -11.242 1 85.88 87 ILE A O 1
ATOM 673 N N . ALA A 1 88 ? 34.062 -13.305 -11.859 1 86.81 88 ALA A N 1
ATOM 674 C CA . ALA A 1 88 ? 33.219 -12.141 -11.57 1 86.81 88 ALA A CA 1
ATOM 675 C C . ALA A 1 88 ? 33.188 -11.844 -10.07 1 86.81 88 ALA A C 1
ATOM 677 O O . ALA A 1 88 ? 33.25 -10.68 -9.664 1 86.81 88 ALA A O 1
ATOM 678 N N . GLN A 1 89 ? 33.188 -12.797 -9.266 1 88.31 89 GLN A N 1
ATOM 679 C CA . GLN A 1 89 ? 32.969 -12.602 -7.836 1 88.31 89 GLN A CA 1
ATOM 680 C C . GLN A 1 89 ? 34.188 -11.938 -7.195 1 88.31 89 GLN A C 1
ATOM 682 O O . GLN A 1 89 ? 34.062 -10.93 -6.492 1 88.31 89 GLN A O 1
ATOM 687 N N . PRO A 1 90 ? 35.406 -12.461 -7.441 1 90.5 90 PRO A N 1
ATOM 688 C CA . PRO A 1 90 ? 36.562 -11.773 -6.836 1 90.5 90 PRO A CA 1
ATOM 689 C C . PRO A 1 90 ? 36.719 -10.352 -7.348 1 90.5 90 PRO A C 1
ATOM 691 O O . PRO A 1 90 ? 37.094 -9.453 -6.582 1 90.5 90 PRO A O 1
ATOM 694 N N . LEU A 1 91 ? 36.469 -10.156 -8.57 1 92.81 91 LEU A N 1
ATOM 695 C CA . LEU A 1 91 ? 36.625 -8.82 -9.133 1 92.81 91 LEU A CA 1
ATOM 696 C C . LEU A 1 91 ? 35.594 -7.867 -8.531 1 92.81 91 LEU A C 1
ATOM 698 O O . LEU A 1 91 ? 35.875 -6.695 -8.289 1 92.81 91 LEU A O 1
ATOM 702 N N . THR A 1 92 ? 34.375 -8.359 -8.359 1 93.19 92 THR A N 1
ATOM 703 C CA . THR A 1 92 ? 33.344 -7.562 -7.738 1 93.19 92 THR A CA 1
ATOM 704 C C . THR A 1 92 ? 33.688 -7.215 -6.297 1 93.19 92 THR A C 1
ATOM 706 O O . THR A 1 92 ? 33.531 -6.07 -5.871 1 93.19 92 THR A O 1
ATOM 709 N N . ILE A 1 93 ? 34.219 -8.141 -5.59 1 94.31 93 ILE A N 1
ATOM 710 C CA . ILE A 1 93 ? 34.594 -7.949 -4.191 1 94.31 93 ILE A CA 1
ATOM 711 C C . ILE A 1 93 ? 35.719 -6.934 -4.09 1 94.31 93 ILE A C 1
ATOM 713 O O . ILE A 1 93 ? 35.656 -5.996 -3.293 1 94.31 93 ILE A O 1
ATOM 717 N N . ILE A 1 94 ? 36.656 -7.086 -4.918 1 95.25 94 ILE A N 1
ATOM 718 C CA . ILE A 1 94 ? 37.812 -6.191 -4.91 1 95.25 94 ILE A CA 1
ATOM 719 C C . ILE A 1 94 ? 37.375 -4.777 -5.285 1 95.25 94 ILE A C 1
ATOM 721 O O . ILE A 1 94 ? 37.812 -3.799 -4.688 1 95.25 94 ILE A O 1
ATOM 725 N N . SER A 1 95 ? 36.531 -4.711 -6.242 1 95.69 95 SER A N 1
ATOM 726 C CA . SER A 1 95 ? 36.031 -3.408 -6.691 1 95.69 95 SER A CA 1
ATOM 727 C C . SER A 1 95 ? 35.25 -2.695 -5.586 1 95.69 95 SER A C 1
ATOM 729 O O . SER A 1 95 ? 35.438 -1.493 -5.375 1 95.69 95 SER A O 1
ATOM 731 N N . TRP A 1 96 ? 34.5 -3.365 -4.836 1 95.31 96 TRP A N 1
ATOM 732 C CA . TRP A 1 96 ? 33.688 -2.77 -3.76 1 95.31 96 TRP A CA 1
ATOM 733 C C . TRP A 1 96 ? 34.594 -2.338 -2.604 1 95.31 96 TRP A C 1
ATOM 735 O O . TRP A 1 96 ? 34.406 -1.263 -2.031 1 95.31 96 TRP A O 1
ATOM 745 N N . TYR A 1 97 ? 35.531 -3.193 -2.27 1 96.62 97 TYR A N 1
ATOM 746 C CA . TYR A 1 97 ? 36.438 -2.836 -1.201 1 96.62 97 TYR A CA 1
ATOM 747 C C . TYR A 1 97 ? 37.281 -1.62 -1.587 1 96.62 97 TYR A C 1
ATOM 749 O O . TYR A 1 97 ? 37.531 -0.744 -0.756 1 96.62 97 TYR A O 1
ATOM 757 N N . THR A 1 98 ? 37.719 -1.61 -2.818 1 96.88 98 THR A N 1
ATOM 758 C CA . THR A 1 98 ? 38.5 -0.473 -3.295 1 96.88 98 THR A CA 1
ATOM 759 C C . THR A 1 98 ? 37.656 0.801 -3.283 1 96.88 98 THR A C 1
ATOM 761 O O . THR A 1 98 ? 38.125 1.864 -2.885 1 96.88 98 THR A O 1
ATOM 764 N N . ALA A 1 99 ? 36.438 0.687 -3.756 1 96.81 99 ALA A N 1
ATOM 765 C CA . ALA A 1 99 ? 35.562 1.835 -3.725 1 96.81 99 ALA A CA 1
ATOM 766 C C . ALA A 1 99 ? 35.344 2.342 -2.297 1 96.81 99 ALA A C 1
ATOM 768 O O . ALA A 1 99 ? 35.375 3.551 -2.055 1 96.81 99 ALA A O 1
ATOM 769 N N . SER A 1 100 ? 35.219 1.45 -1.384 1 97.19 100 SER A N 1
ATOM 770 C CA . SER A 1 100 ? 35.031 1.808 0.018 1 97.19 100 SER A CA 1
ATOM 771 C C . SER A 1 100 ? 36.281 2.463 0.6 1 97.19 100 SER A C 1
ATOM 773 O O . SER A 1 100 ? 36.188 3.498 1.264 1 97.19 100 SER A O 1
ATOM 775 N N . ALA A 1 101 ? 37.406 1.959 0.331 1 96.62 101 ALA A N 1
ATOM 776 C CA . ALA A 1 101 ? 38.656 2.473 0.864 1 96.62 101 ALA A CA 1
ATOM 777 C C . ALA A 1 101 ? 38.938 3.869 0.324 1 96.62 101 ALA A C 1
ATOM 779 O O . ALA A 1 101 ? 39.375 4.75 1.071 1 96.62 101 ALA A O 1
ATOM 780 N N . ILE A 1 102 ? 38.688 4.039 -0.919 1 96.25 102 ILE A N 1
ATOM 781 C CA . ILE A 1 102 ? 38.969 5.32 -1.558 1 96.25 102 ILE A CA 1
ATOM 782 C C . ILE A 1 102 ? 38.062 6.395 -0.979 1 96.25 102 ILE A C 1
ATOM 784 O O . ILE A 1 102 ? 38.469 7.523 -0.729 1 96.25 102 ILE A O 1
ATOM 788 N N . LEU A 1 103 ? 36.812 6.051 -0.777 1 95.06 103 LEU A N 1
ATOM 789 C CA . LEU A 1 103 ? 35.844 7.023 -0.278 1 95.06 103 LEU A CA 1
ATOM 790 C C . LEU A 1 103 ? 36.031 7.258 1.218 1 95.06 103 LEU A C 1
ATOM 792 O O . LEU A 1 103 ? 35.656 8.312 1.737 1 95.06 103 LEU A O 1
ATOM 796 N N . LEU A 1 104 ? 36.625 6.359 1.886 1 94.94 104 LEU A N 1
ATOM 797 C CA . LEU A 1 104 ? 36.844 6.465 3.326 1 94.94 104 LEU A CA 1
ATOM 798 C C . LEU A 1 104 ? 37.844 7.559 3.645 1 94.94 104 LEU A C 1
ATOM 800 O O . LEU A 1 104 ? 37.719 8.242 4.664 1 94.94 104 LEU A O 1
ATOM 804 N N . VAL A 1 105 ? 38.719 7.832 2.816 1 92.81 105 VAL A N 1
ATOM 805 C CA . VAL A 1 105 ? 39.781 8.797 3.037 1 92.81 105 VAL A CA 1
ATOM 806 C C . VAL A 1 105 ? 39.219 10.203 3.135 1 92.81 105 VAL A C 1
ATOM 808 O O . VAL A 1 105 ? 39.375 10.891 4.145 1 92.81 105 VAL A O 1
ATOM 811 N N . PRO A 1 106 ? 38.531 10.594 2.113 1 91.19 106 PRO A N 1
ATOM 812 C CA . PRO A 1 106 ? 37.969 11.938 2.24 1 91.19 106 PRO A CA 1
ATOM 813 C C . PRO A 1 106 ? 36.969 12.062 3.4 1 91.19 106 PRO A C 1
ATOM 815 O O . PRO A 1 106 ? 36.844 13.133 4.004 1 91.19 106 PRO A O 1
ATOM 818 N N . VAL A 1 107 ? 36.281 11.055 3.715 1 92.12 107 VAL A N 1
ATOM 819 C CA . VAL A 1 107 ? 35.312 11.094 4.816 1 92.12 107 VAL A CA 1
ATOM 820 C C . VAL A 1 107 ? 36.062 11.32 6.133 1 92.12 107 VAL A C 1
ATOM 822 O O . VAL A 1 107 ? 35.625 12.148 6.949 1 92.12 107 VAL A O 1
ATOM 825 N N . ILE A 1 108 ? 37.156 10.703 6.344 1 90.88 108 ILE A N 1
ATOM 826 C CA . ILE A 1 108 ? 37.938 10.828 7.574 1 90.88 108 ILE A CA 1
ATOM 827 C C . ILE A 1 108 ? 38.625 12.195 7.617 1 90.88 108 ILE A C 1
ATOM 829 O O . ILE A 1 108 ? 38.625 12.852 8.656 1 90.88 108 ILE A O 1
ATOM 833 N N . VAL A 1 109 ? 39.156 12.617 6.535 1 87.38 109 VAL A N 1
ATOM 834 C CA . VAL A 1 109 ? 39.875 13.891 6.465 1 87.38 109 VAL A CA 1
ATOM 835 C C . VAL A 1 109 ? 38.906 15.039 6.754 1 87.38 109 VAL A C 1
ATOM 837 O O . VAL A 1 109 ? 39.25 15.977 7.484 1 87.38 109 VAL A O 1
ATOM 840 N N . THR A 1 110 ? 37.75 14.914 6.125 1 86.25 110 THR A N 1
ATOM 841 C CA . THR A 1 110 ? 36.781 15.984 6.34 1 86.25 110 THR A CA 1
ATOM 842 C C . THR A 1 110 ? 36.281 16 7.789 1 86.25 110 THR A C 1
ATOM 844 O O . THR A 1 110 ? 36.094 17.062 8.375 1 86.25 110 THR A O 1
ATOM 847 N N . HIS A 1 111 ? 36.094 14.867 8.367 1 86 111 HIS A N 1
ATOM 848 C CA . HIS A 1 111 ? 35.656 14.797 9.758 1 86 111 HIS A CA 1
ATOM 849 C C . HIS A 1 111 ? 36.719 15.344 10.703 1 86 111 HIS A C 1
ATOM 851 O O . HIS A 1 111 ? 36.406 16.062 11.648 1 86 111 HIS A O 1
ATOM 857 N N . LYS A 1 112 ? 37.938 15.109 10.477 1 83.12 112 LYS A N 1
ATOM 858 C CA . LYS A 1 112 ? 39.031 15.547 11.344 1 83.12 112 LYS A CA 1
ATOM 859 C C . LYS A 1 112 ? 39.344 17.031 11.141 1 83.12 112 LYS A C 1
ATOM 861 O O . LYS A 1 112 ? 39.656 17.734 12.094 1 83.12 112 LYS A O 1
ATOM 866 N N . THR A 1 113 ? 39.312 17.438 9.906 1 76.38 113 THR A N 1
ATOM 867 C CA . THR A 1 113 ? 39.625 18.828 9.625 1 76.38 113 THR A CA 1
ATOM 868 C C . THR A 1 113 ? 38.5 19.75 10.148 1 76.38 113 THR A C 1
ATOM 870 O O . THR A 1 113 ? 38.781 20.844 10.641 1 76.38 113 THR A O 1
ATOM 873 N N . LEU A 1 114 ? 37.188 19.469 9.906 1 66.06 114 LEU A N 1
ATOM 874 C CA . LEU A 1 114 ? 36.094 20.297 10.352 1 66.06 114 LEU A CA 1
ATOM 875 C C . LEU A 1 114 ? 36.031 20.375 11.875 1 66.06 114 LEU A C 1
ATOM 877 O O . LEU A 1 114 ? 35.781 21.438 12.445 1 66.06 114 LEU A O 1
ATOM 881 N N . LEU A 1 115 ? 36.031 19.219 12.516 1 60.16 115 LEU A N 1
ATOM 882 C CA . LEU A 1 115 ? 35.906 19.219 13.969 1 60.16 115 LEU A CA 1
ATOM 883 C C . LEU A 1 115 ? 37.031 20.031 14.602 1 60.16 115 LEU A C 1
ATOM 885 O O . LEU A 1 115 ? 36.844 20.656 15.648 1 60.16 115 LEU A O 1
ATOM 889 N N . HIS A 1 116 ? 38.094 20.203 13.922 1 58.12 116 HIS A N 1
ATOM 890 C CA . HIS A 1 116 ? 39.219 20.828 14.602 1 58.12 116 HIS A CA 1
ATOM 891 C C . HIS A 1 116 ? 39.375 22.281 14.18 1 58.12 116 HIS A C 1
ATOM 893 O O . HIS A 1 116 ? 39.844 23.125 14.977 1 58.12 116 HIS A O 1
ATOM 899 N N . ARG A 1 117 ? 39 22.672 12.992 1 57.66 117 ARG A N 1
ATOM 900 C CA . ARG A 1 117 ? 39.531 23.969 12.594 1 57.66 117 ARG A CA 1
ATOM 901 C C . ARG A 1 117 ? 38.406 25.016 12.539 1 57.66 117 ARG A C 1
ATOM 903 O O . ARG A 1 117 ? 38.656 26.203 12.766 1 57.66 117 ARG A O 1
ATOM 910 N N . GLN A 1 118 ? 37.125 24.609 12.164 1 61.91 118 GLN A N 1
ATOM 911 C CA . GLN A 1 118 ? 36.125 25.672 11.953 1 61.91 118 GLN A CA 1
ATOM 912 C C . GLN A 1 118 ? 34.781 25.328 12.602 1 61.91 118 GLN A C 1
ATOM 914 O O . GLN A 1 118 ? 33.906 24.75 11.961 1 61.91 118 GLN A O 1
ATOM 919 N N . PRO A 1 119 ? 34.688 25.766 13.898 1 62.94 119 PRO A N 1
ATOM 920 C CA . PRO A 1 119 ? 33.531 25.422 14.703 1 62.94 119 PRO A CA 1
ATOM 921 C C . PRO A 1 119 ? 32.219 25.969 14.102 1 62.94 119 PRO A C 1
ATOM 923 O O . PRO A 1 119 ? 31.141 25.531 14.484 1 62.94 119 PRO A O 1
ATOM 926 N N . SER A 1 120 ? 32.312 26.812 12.961 1 71.06 120 SER A N 1
ATOM 927 C CA . SER A 1 120 ? 31.109 27.469 12.445 1 71.06 120 SER A CA 1
ATOM 928 C C . SER A 1 120 ? 30.438 26.625 11.359 1 71.06 120 SER A C 1
ATOM 930 O O . SER A 1 120 ? 29.375 26.984 10.859 1 71.06 120 SER A O 1
ATOM 932 N N . TYR A 1 121 ? 31.109 25.453 11.133 1 75.94 121 TYR A N 1
ATOM 933 C CA . TYR A 1 121 ? 30.547 24.672 10.047 1 75.94 121 TYR A CA 1
ATOM 934 C C . TYR A 1 121 ? 30 23.344 10.555 1 75.94 121 TYR A C 1
ATOM 936 O O . TYR A 1 121 ? 30.453 22.828 11.594 1 75.94 121 TYR A O 1
ATOM 944 N N . MET A 1 122 ? 28.922 22.969 10.039 1 81.62 122 MET A N 1
ATOM 945 C CA . MET A 1 122 ? 28.359 21.656 10.344 1 81.62 122 MET A CA 1
ATOM 946 C C . MET A 1 122 ? 28.406 20.734 9.117 1 81.62 122 MET A C 1
ATOM 948 O O . MET A 1 122 ? 28.562 21.219 7.992 1 81.62 122 MET A O 1
ATOM 952 N N . LEU A 1 123 ? 28.453 19.469 9.375 1 86.31 123 LEU A N 1
ATOM 953 C CA . LEU A 1 123 ? 28.469 18.484 8.297 1 86.31 123 LEU A CA 1
ATOM 954 C C . LEU A 1 123 ? 27.141 18.469 7.547 1 86.31 123 LEU A C 1
ATOM 956 O O . LEU A 1 123 ? 26.078 18.547 8.164 1 86.31 123 LEU A O 1
ATOM 960 N N . SER A 1 124 ? 27.266 18.469 6.344 1 86.5 124 SER A N 1
ATOM 961 C CA . SER A 1 124 ? 26.078 18.531 5.488 1 86.5 124 SER A CA 1
ATOM 962 C C . SER A 1 124 ? 25.484 17.156 5.266 1 86.5 124 SER A C 1
ATOM 964 O O . SER A 1 124 ? 26.031 16.141 5.715 1 86.5 124 SER A O 1
ATOM 966 N N . GLU A 1 125 ? 24.312 17.094 4.652 1 89.12 125 GLU A N 1
ATOM 967 C CA . GLU A 1 125 ? 23.641 15.852 4.309 1 89.12 125 GLU A CA 1
ATOM 968 C C . GLU A 1 125 ? 24.453 15.023 3.318 1 89.12 125 GLU A C 1
ATOM 970 O O . GLU A 1 125 ? 24.406 13.789 3.338 1 89.12 125 GLU A O 1
ATOM 975 N N . SER A 1 126 ? 25.234 15.68 2.52 1 89.94 126 SER A N 1
ATOM 976 C CA . SER A 1 126 ? 26.047 14.984 1.53 1 89.94 126 SER A CA 1
ATOM 977 C C . SER A 1 126 ? 27.172 14.211 2.195 1 89.94 126 SER A C 1
ATOM 979 O O . SER A 1 126 ? 27.562 13.133 1.726 1 89.94 126 SER A O 1
ATOM 981 N N . TYR A 1 127 ? 27.734 14.758 3.203 1 90.06 127 TYR A N 1
ATOM 982 C CA . TYR A 1 127 ? 28.75 14.047 3.953 1 90.06 127 TYR A CA 1
ATOM 983 C C . TYR A 1 127 ? 28.219 12.727 4.5 1 90.06 127 TYR A C 1
ATOM 985 O O . TYR A 1 127 ? 28.859 11.688 4.383 1 90.06 127 TYR A O 1
ATOM 993 N N . TYR A 1 128 ? 27.078 12.789 5.102 1 92.5 128 TYR A N 1
ATOM 994 C CA . TYR A 1 128 ? 26.5 11.586 5.691 1 92.5 128 TYR A CA 1
ATOM 995 C C . TYR A 1 128 ? 26.078 10.602 4.613 1 92.5 128 TYR A C 1
ATOM 997 O O . TYR A 1 128 ? 26.078 9.391 4.832 1 92.5 128 TYR A O 1
ATOM 1005 N N . SER A 1 129 ? 25.656 11.133 3.479 1 94.38 129 SER A N 1
ATOM 1006 C CA . SER A 1 129 ? 25.375 10.234 2.359 1 94.38 129 SER A CA 1
ATOM 1007 C C . SER A 1 129 ? 26.641 9.492 1.935 1 94.38 129 SER A C 1
ATOM 1009 O O . SER A 1 129 ? 26.578 8.305 1.587 1 94.38 129 SER A O 1
ATOM 1011 N N . ALA A 1 130 ? 27.75 10.211 1.983 1 94.31 130 ALA A N 1
ATOM 1012 C CA . ALA A 1 130 ? 29.031 9.57 1.675 1 94.31 130 ALA A CA 1
ATOM 1013 C C . ALA A 1 130 ? 29.375 8.516 2.721 1 94.31 130 ALA A C 1
ATOM 1015 O O . ALA A 1 130 ? 29.875 7.438 2.385 1 94.31 130 ALA A O 1
ATOM 1016 N N . LEU A 1 131 ? 29.125 8.82 3.904 1 94.44 131 LEU A N 1
ATOM 1017 C CA . LEU A 1 131 ? 29.375 7.879 4.984 1 94.44 131 LEU A CA 1
ATOM 1018 C C . LEU A 1 131 ? 28.547 6.613 4.812 1 94.44 131 LEU A C 1
ATOM 1020 O O . LEU A 1 131 ? 29.047 5.504 4.977 1 94.44 131 LEU A O 1
ATOM 1024 N N . ILE A 1 132 ? 27.312 6.781 4.48 1 95.69 132 ILE A N 1
ATOM 1025 C CA . ILE A 1 132 ? 26.422 5.645 4.27 1 95.69 132 ILE A CA 1
ATOM 1026 C C . ILE A 1 132 ? 26.906 4.82 3.08 1 95.69 132 ILE A C 1
ATOM 1028 O O . ILE A 1 132 ? 26.875 3.59 3.111 1 95.69 132 ILE A O 1
ATOM 1032 N N . ALA A 1 133 ? 27.375 5.516 2.094 1 96 133 ALA A N 1
ATOM 1033 C CA . ALA A 1 133 ? 27.891 4.816 0.921 1 96 133 ALA A CA 1
ATOM 1034 C C . ALA A 1 133 ? 29.109 3.965 1.284 1 96 133 ALA A C 1
ATOM 1036 O O . ALA A 1 133 ? 29.188 2.799 0.892 1 96 133 ALA A O 1
ATOM 1037 N N . VAL A 1 134 ? 30.016 4.512 2.057 1 96.31 134 VAL A N 1
ATOM 1038 C CA . VAL A 1 134 ? 31.219 3.803 2.469 1 96.31 134 VAL A CA 1
ATOM 1039 C C . VAL A 1 134 ? 30.844 2.551 3.258 1 96.31 134 VAL A C 1
ATOM 1041 O O . VAL A 1 134 ? 31.359 1.467 3.006 1 96.31 134 VAL A O 1
ATOM 1044 N N . ILE A 1 135 ? 29.922 2.707 4.121 1 95.69 135 ILE A N 1
ATOM 1045 C CA . ILE A 1 135 ? 29.5 1.602 4.977 1 95.69 135 ILE A CA 1
ATOM 1046 C C . ILE A 1 135 ? 28.812 0.528 4.133 1 95.69 135 ILE A C 1
ATOM 1048 O O . ILE A 1 135 ? 29.078 -0.665 4.301 1 95.69 135 ILE A O 1
ATOM 1052 N N . THR A 1 136 ? 27.969 0.98 3.266 1 95.44 136 THR A N 1
ATOM 1053 C CA . THR A 1 136 ? 27.234 0.032 2.43 1 95.44 136 THR A CA 1
ATOM 1054 C C . THR A 1 136 ? 28.188 -0.712 1.498 1 95.44 136 THR A C 1
ATOM 1056 O O . THR A 1 136 ? 28.047 -1.922 1.299 1 95.44 136 THR A O 1
ATOM 1059 N N . TYR A 1 137 ? 29.203 0.011 0.924 1 96 137 TYR A N 1
ATOM 1060 C CA . TYR A 1 137 ? 30.219 -0.642 0.098 1 96 137 TYR A CA 1
ATOM 1061 C C . TYR A 1 137 ? 30.922 -1.744 0.875 1 96 137 TYR A C 1
ATOM 1063 O O . TYR A 1 137 ? 31.109 -2.854 0.367 1 96 137 TYR A O 1
ATOM 1071 N N . PHE A 1 138 ? 31.234 -1.419 2.035 1 95.75 138 PHE A N 1
ATOM 1072 C CA . PHE A 1 138 ? 31.969 -2.35 2.877 1 95.75 138 PHE A CA 1
ATOM 1073 C C . PHE A 1 138 ? 31.109 -3.559 3.236 1 95.75 138 PHE A C 1
ATOM 1075 O O . PHE A 1 138 ? 31.578 -4.695 3.191 1 95.75 138 PHE A O 1
ATOM 1082 N N . VAL A 1 139 ? 29.906 -3.324 3.594 1 94.25 139 VAL A N 1
ATOM 1083 C CA . VAL A 1 139 ? 29 -4.395 3.996 1 94.25 139 VAL A CA 1
ATOM 1084 C C . VAL A 1 139 ? 28.75 -5.328 2.816 1 94.25 139 VAL A C 1
ATOM 1086 O O . VAL A 1 139 ? 28.797 -6.555 2.963 1 94.25 139 VAL A O 1
ATOM 1089 N N . ILE A 1 140 ? 28.516 -4.777 1.631 1 93.81 140 ILE A N 1
ATOM 1090 C CA . ILE A 1 140 ? 28.234 -5.578 0.439 1 93.81 140 ILE A CA 1
ATOM 1091 C C . ILE A 1 140 ? 29.453 -6.449 0.119 1 93.81 140 ILE A C 1
ATOM 1093 O O . ILE A 1 140 ? 29.312 -7.641 -0.163 1 93.81 140 ILE A O 1
ATOM 1097 N N . SER A 1 141 ? 30.641 -5.809 0.16 1 93.69 141 SER A N 1
ATOM 1098 C CA . SER A 1 141 ? 31.875 -6.539 -0.141 1 93.69 141 SER A CA 1
ATOM 1099 C C . SER A 1 141 ? 32.125 -7.664 0.862 1 93.69 141 SER A C 1
ATOM 1101 O O . SER A 1 141 ? 32.5 -8.766 0.483 1 93.69 141 SER A O 1
ATOM 1103 N N . THR A 1 142 ? 31.812 -7.453 2.084 1 93.12 142 THR A N 1
ATOM 1104 C CA . THR A 1 142 ? 32.031 -8.453 3.123 1 93.12 142 THR A CA 1
ATOM 1105 C C . THR A 1 142 ? 31.016 -9.602 2.965 1 93.12 142 THR A C 1
ATOM 1107 O O . THR A 1 142 ? 31.375 -10.773 3.146 1 93.12 142 THR A O 1
ATOM 1110 N N . LEU A 1 143 ? 29.797 -9.273 2.654 1 89.62 143 LEU A N 1
ATOM 1111 C CA . LEU A 1 143 ? 28.781 -10.305 2.434 1 89.62 143 LEU A CA 1
ATOM 1112 C C . LEU A 1 143 ? 29.156 -11.18 1.242 1 89.62 143 LEU A C 1
ATOM 1114 O O . LEU A 1 143 ? 29.016 -12.406 1.301 1 89.62 143 LEU A O 1
ATOM 1118 N N . LEU A 1 144 ? 29.609 -10.547 0.214 1 88.94 144 LEU A N 1
ATOM 1119 C CA . LEU A 1 144 ? 29.984 -11.305 -0.976 1 88.94 144 LEU A CA 1
ATOM 1120 C C . LEU A 1 144 ? 31.25 -12.117 -0.723 1 88.94 144 LEU A C 1
ATOM 1122 O O . LEU A 1 144 ? 31.406 -13.203 -1.284 1 88.94 144 LEU A O 1
ATOM 1126 N N . LEU A 1 145 ? 32.125 -11.594 0.128 1 89.38 145 LEU A N 1
ATOM 1127 C CA . LEU A 1 145 ? 33.344 -12.336 0.5 1 89.38 145 LEU A CA 1
ATOM 1128 C C . LEU A 1 145 ? 32.969 -13.602 1.273 1 89.38 145 LEU A C 1
ATOM 1130 O O . LEU A 1 145 ? 33.562 -14.664 1.028 1 89.38 145 LEU A O 1
ATOM 1134 N N . VAL A 1 146 ? 32.062 -13.477 2.139 1 86.19 146 VAL A N 1
ATOM 1135 C CA . VAL A 1 146 ? 31.609 -14.633 2.912 1 86.19 146 VAL A CA 1
ATOM 1136 C C . VAL A 1 146 ? 30.953 -15.656 1.985 1 86.19 146 VAL A C 1
ATOM 1138 O O . VAL A 1 146 ? 31.141 -16.859 2.143 1 86.19 146 VAL A O 1
ATOM 1141 N N . ASN A 1 147 ? 30.203 -15.141 1.06 1 83.31 147 ASN A N 1
ATOM 1142 C CA . ASN A 1 147 ? 29.578 -16.016 0.079 1 83.31 147 ASN A CA 1
ATOM 1143 C C . ASN A 1 147 ? 30.625 -16.75 -0.766 1 83.31 147 ASN A C 1
ATOM 1145 O O . ASN A 1 147 ? 30.469 -17.938 -1.073 1 83.31 147 ASN A O 1
ATOM 1149 N N . PHE A 1 148 ? 31.641 -16.031 -1.074 1 83 148 PHE A N 1
ATOM 1150 C CA . PHE A 1 148 ? 32.719 -16.594 -1.894 1 83 148 PHE A CA 1
ATOM 1151 C C . PHE A 1 148 ? 33.5 -17.625 -1.105 1 83 148 PHE A C 1
ATOM 1153 O O . PHE A 1 148 ? 33.844 -18.688 -1.627 1 83 148 PHE A O 1
ATOM 1160 N N . VAL A 1 149 ? 33.75 -17.328 0.136 1 82.56 149 VAL A N 1
ATOM 1161 C CA . VAL A 1 149 ? 34.531 -18.234 0.983 1 82.56 149 VAL A CA 1
ATOM 1162 C C . VAL A 1 149 ? 33.688 -19.484 1.271 1 82.56 149 VAL A C 1
ATOM 1164 O O . VAL A 1 149 ? 34.25 -20.594 1.331 1 82.56 149 VAL A O 1
ATOM 1167 N N . GLY A 1 150 ? 32.438 -19.312 1.438 1 76.94 150 GLY A N 1
ATOM 1168 C CA . GLY A 1 150 ? 31.562 -20.453 1.662 1 76.94 150 GLY A CA 1
ATOM 1169 C C . GLY A 1 150 ? 31.484 -21.391 0.474 1 76.94 150 GLY A C 1
ATOM 1170 O O . GLY A 1 150 ? 31.453 -22.609 0.643 1 76.94 150 GLY A O 1
ATOM 1171 N N . SER A 1 151 ? 31.484 -20.828 -0.646 1 75.12 151 SER A N 1
ATOM 1172 C CA . SER A 1 151 ? 31.391 -21.641 -1.848 1 75.12 151 SER A CA 1
ATOM 1173 C C . SER A 1 151 ? 32.75 -22.25 -2.221 1 75.12 151 SER A C 1
ATOM 1175 O O . SER A 1 151 ? 32.812 -23.438 -2.541 1 75.12 151 SER A O 1
ATOM 1177 N N . TYR A 1 152 ? 33.75 -21.469 -2.186 1 72.31 152 TYR A N 1
ATOM 1178 C CA . TYR A 1 152 ? 35.062 -21.891 -2.67 1 72.31 152 TYR A CA 1
ATOM 1179 C C . TYR A 1 152 ? 35.781 -22.719 -1.619 1 72.31 152 TYR A C 1
ATOM 1181 O O . TYR A 1 152 ? 36.406 -23.75 -1.942 1 72.31 152 TYR A O 1
ATOM 1189 N N . VAL A 1 153 ? 35.688 -22.328 -0.35 1 71.19 153 VAL A N 1
ATOM 1190 C CA . VAL A 1 153 ? 36.469 -22.984 0.678 1 71.19 153 VAL A CA 1
ATOM 1191 C C . VAL A 1 153 ? 35.656 -24.125 1.304 1 71.19 153 VAL A C 1
ATOM 1193 O O . VAL A 1 153 ? 36.188 -25.234 1.468 1 71.19 153 VAL A O 1
ATOM 1196 N N . PHE A 1 154 ? 34.406 -23.844 1.533 1 69.81 154 PHE A N 1
ATOM 1197 C CA . PHE A 1 154 ? 33.656 -24.828 2.293 1 69.81 154 PHE A CA 1
ATOM 1198 C C . PHE A 1 154 ? 32.812 -25.688 1.362 1 69.81 154 PHE A C 1
ATOM 1200 O O . PHE A 1 154 ? 32.188 -26.672 1.803 1 69.81 154 PHE A O 1
ATOM 1207 N N . HIS A 1 155 ? 32.906 -25.453 -0.062 1 65.44 155 HIS A N 1
ATOM 1208 C CA . HIS A 1 155 ? 32.188 -26.219 -1.07 1 65.44 155 HIS A CA 1
ATOM 1209 C C . HIS A 1 155 ? 30.766 -26.516 -0.626 1 65.44 155 HIS A C 1
ATOM 1211 O O . HIS A 1 155 ? 30.281 -27.641 -0.792 1 65.44 155 HIS A O 1
ATOM 1217 N N . ALA A 1 156 ? 30.281 -25.625 0.124 1 60.62 156 ALA A N 1
ATOM 1218 C CA . ALA A 1 156 ? 28.953 -25.844 0.699 1 60.62 156 ALA A CA 1
ATOM 1219 C C . ALA A 1 156 ? 27.875 -25.766 -0.373 1 60.62 156 ALA A C 1
ATOM 1221 O O . ALA A 1 156 ? 26.828 -26.406 -0.252 1 60.62 156 ALA A O 1
ATOM 1222 N N . TYR A 1 157 ? 28.047 -24.938 -1.399 1 60.22 157 TYR A N 1
ATOM 1223 C CA . TYR A 1 157 ? 27.078 -24.828 -2.482 1 60.22 157 TYR A CA 1
ATOM 1224 C C . TYR A 1 157 ? 27.781 -24.688 -3.83 1 60.22 157 TYR A C 1
ATOM 1226 O O . TYR A 1 157 ? 28.953 -24.297 -3.896 1 60.22 157 TYR A O 1
ATOM 1234 N N . PRO A 1 158 ? 27.016 -25.328 -4.863 1 58.69 158 PRO A N 1
ATOM 1235 C CA . PRO A 1 158 ? 27.656 -25.234 -6.176 1 58.69 158 PRO A CA 1
ATOM 1236 C C . PRO A 1 158 ? 27.938 -23.781 -6.586 1 58.69 158 PRO A C 1
ATOM 1238 O O . PRO A 1 158 ? 27.25 -22.875 -6.141 1 58.69 158 PRO A O 1
ATOM 1241 N N . LEU A 1 159 ? 29.047 -23.703 -7.113 1 52.62 159 LEU A N 1
ATOM 1242 C CA . LEU A 1 159 ? 29.562 -22.406 -7.559 1 52.62 159 LEU A CA 1
ATOM 1243 C C . LEU A 1 159 ? 28.609 -21.781 -8.562 1 52.62 159 LEU A C 1
ATOM 1245 O O . LEU A 1 159 ? 29 -21.484 -9.695 1 52.62 159 LEU A O 1
ATOM 1249 N N . SER A 1 160 ? 27.312 -22.141 -8.672 1 53.38 160 SER A N 1
ATOM 1250 C CA . SER A 1 160 ? 26.375 -21.531 -9.625 1 53.38 160 SER A CA 1
ATOM 1251 C C . SER A 1 160 ? 25.219 -20.844 -8.906 1 53.38 160 SER A C 1
ATOM 1253 O O . SER A 1 160 ? 24.797 -21.297 -7.836 1 53.38 160 SER A O 1
ATOM 1255 N N . PHE A 1 161 ? 25.094 -19.609 -9.195 1 53.53 161 PHE A N 1
ATOM 1256 C CA . PHE A 1 161 ? 23.828 -19.016 -8.781 1 53.53 161 PHE A CA 1
ATOM 1257 C C . PHE A 1 161 ? 22.656 -19.703 -9.477 1 53.53 161 PHE A C 1
ATOM 1259 O O . PHE A 1 161 ? 22 -19.109 -10.344 1 53.53 161 PHE A O 1
ATOM 1266 N N . ALA A 1 162 ? 22.703 -20.938 -9.875 1 49.81 162 ALA A N 1
ATOM 1267 C CA . ALA A 1 162 ? 21.875 -21.641 -10.852 1 49.81 162 ALA A CA 1
ATOM 1268 C C . ALA A 1 162 ? 20.391 -21.406 -10.602 1 49.81 162 ALA A C 1
ATOM 1270 O O . ALA A 1 162 ? 19.656 -21.047 -11.523 1 49.81 162 ALA A O 1
ATOM 1271 N N . GLN A 1 163 ? 19.828 -21.875 -9.445 1 50.53 163 GLN A N 1
ATOM 1272 C CA . GLN A 1 163 ? 18.375 -22.031 -9.32 1 50.53 163 GLN A CA 1
ATOM 1273 C C . GLN A 1 163 ? 17.688 -20.688 -9.195 1 50.53 163 GLN A C 1
ATOM 1275 O O . GLN A 1 163 ? 16.516 -20.531 -9.57 1 50.53 163 GLN A O 1
ATOM 1280 N N . LEU A 1 164 ? 18.375 -19.656 -8.711 1 58.31 164 LEU A N 1
ATOM 1281 C CA . LEU A 1 164 ? 17.656 -18.453 -8.336 1 58.31 164 LEU A CA 1
ATOM 1282 C C . LEU A 1 164 ? 18.094 -17.266 -9.211 1 58.31 164 LEU A C 1
ATOM 1284 O O . LEU A 1 164 ? 18 -16.109 -8.789 1 58.31 164 LEU A O 1
ATOM 1288 N N . ASP A 1 165 ? 18.375 -17.609 -10.469 1 64.75 165 ASP A N 1
ATOM 1289 C CA . ASP A 1 165 ? 19.078 -16.609 -11.273 1 64.75 165 ASP A CA 1
ATOM 1290 C C . ASP A 1 165 ? 18.094 -15.609 -11.883 1 64.75 165 ASP A C 1
ATOM 1292 O O . ASP A 1 165 ? 18.344 -14.406 -11.891 1 64.75 165 ASP A O 1
ATOM 1296 N N . ARG A 1 166 ? 16.922 -16.203 -12.18 1 75.12 166 ARG A N 1
ATOM 1297 C CA . ARG A 1 166 ? 16.047 -15.312 -12.93 1 75.12 166 ARG A CA 1
ATOM 1298 C C . ARG A 1 166 ? 15.43 -14.25 -12.031 1 75.12 166 ARG A C 1
ATOM 1300 O O . ARG A 1 166 ? 15.539 -13.055 -12.305 1 75.12 166 ARG A O 1
ATOM 1307 N N . PRO A 1 167 ? 14.945 -14.641 -10.891 1 75.56 167 PRO A N 1
ATOM 1308 C CA . PRO A 1 167 ? 14.352 -13.617 -10.023 1 75.56 167 PRO A CA 1
ATOM 1309 C C . PRO A 1 167 ? 15.398 -12.664 -9.453 1 75.56 167 PRO A C 1
ATOM 1311 O O . PRO A 1 167 ? 15.102 -11.484 -9.219 1 75.56 167 PRO A O 1
ATOM 1314 N N . GLN A 1 168 ? 16.594 -13.094 -9.344 1 78.69 168 GLN A N 1
ATOM 1315 C CA . GLN A 1 168 ? 17.656 -12.242 -8.805 1 78.69 168 GLN A CA 1
ATOM 1316 C C . GLN A 1 168 ? 18.078 -11.188 -9.812 1 78.69 168 GLN A C 1
ATOM 1318 O O . GLN A 1 168 ? 18.297 -10.023 -9.453 1 78.69 168 GLN A O 1
ATOM 1323 N N . ARG A 1 169 ? 18.172 -11.648 -11.008 1 81.31 169 ARG A N 1
ATOM 1324 C CA . ARG A 1 169 ? 18.547 -10.711 -12.07 1 81.31 169 ARG A CA 1
ATOM 1325 C C . ARG A 1 169 ? 17.469 -9.641 -12.25 1 81.31 169 ARG A C 1
ATOM 1327 O O . ARG A 1 169 ? 17.781 -8.461 -12.414 1 81.31 169 ARG A O 1
ATOM 1334 N N . THR A 1 170 ? 16.25 -10.086 -12.211 1 83.44 170 THR A N 1
ATOM 1335 C CA . THR A 1 170 ? 15.133 -9.164 -12.359 1 83.44 170 THR A CA 1
ATOM 1336 C C . THR A 1 170 ? 15.102 -8.172 -11.203 1 83.44 170 THR A C 1
ATOM 1338 O O . THR A 1 170 ? 14.883 -6.973 -11.414 1 83.44 170 THR A O 1
ATOM 1341 N N . LEU A 1 171 ? 15.391 -8.625 -10.039 1 86.06 171 LEU A N 1
ATOM 1342 C CA . LEU A 1 171 ? 15.391 -7.766 -8.859 1 86.06 171 LEU A CA 1
ATOM 1343 C C . LEU A 1 171 ? 16.484 -6.711 -8.953 1 86.06 171 LEU A C 1
ATOM 1345 O O . LEU A 1 171 ? 16.25 -5.539 -8.633 1 86.06 171 LEU A O 1
ATOM 1349 N N . MET A 1 172 ? 17.672 -7.105 -9.391 1 88.31 172 MET A N 1
ATOM 1350 C CA . MET A 1 172 ? 18.781 -6.16 -9.492 1 88.31 172 MET A CA 1
ATOM 1351 C C . MET A 1 172 ? 18.484 -5.078 -10.523 1 88.31 172 MET A C 1
ATOM 1353 O O . MET A 1 172 ? 18.75 -3.898 -10.281 1 88.31 172 MET A O 1
ATOM 1357 N N . LEU A 1 173 ? 17.906 -5.5 -11.641 1 88 173 LEU A N 1
ATOM 1358 C CA . LEU A 1 173 ? 17.562 -4.531 -12.672 1 88 173 LEU A CA 1
ATOM 1359 C C . LEU A 1 173 ? 16.5 -3.562 -12.18 1 88 173 LEU A C 1
ATOM 1361 O O . LEU A 1 173 ? 16.547 -2.369 -12.484 1 88 173 LEU A O 1
ATOM 1365 N N . GLN A 1 174 ? 15.602 -4.086 -11.492 1 89.81 174 GLN A N 1
ATOM 1366 C CA . GLN A 1 174 ? 14.539 -3.242 -10.961 1 89.81 174 GLN A CA 1
ATOM 1367 C C . GLN A 1 174 ? 15.078 -2.26 -9.93 1 89.81 174 GLN A C 1
ATOM 1369 O O . GLN A 1 174 ? 14.648 -1.105 -9.875 1 89.81 174 GLN A O 1
ATOM 1374 N N . THR A 1 175 ? 16.016 -2.684 -9.094 1 92.56 175 THR A N 1
ATOM 1375 C CA . THR A 1 175 ? 16.578 -1.793 -8.086 1 92.56 175 THR A CA 1
ATOM 1376 C C . THR A 1 175 ? 17.453 -0.733 -8.742 1 92.56 175 THR A C 1
ATOM 1378 O O . THR A 1 175 ? 17.516 0.407 -8.273 1 92.56 175 THR A O 1
ATOM 1381 N N . ILE A 1 176 ? 18.109 -1.12 -9.773 1 93.19 176 ILE A N 1
ATOM 1382 C CA . ILE A 1 176 ? 18.891 -0.145 -10.531 1 93.19 176 ILE A CA 1
ATOM 1383 C C . ILE A 1 176 ? 17.953 0.907 -11.133 1 93.19 176 ILE A C 1
ATOM 1385 O O . ILE A 1 176 ? 18.203 2.109 -10.992 1 93.19 176 ILE A O 1
ATOM 1389 N N . THR A 1 177 ? 16.922 0.417 -11.773 1 92.75 177 THR A N 1
ATOM 1390 C CA . THR A 1 177 ? 15.945 1.322 -12.383 1 92.75 177 THR A CA 1
ATOM 1391 C C . THR A 1 177 ? 15.328 2.238 -11.328 1 92.75 177 THR A C 1
ATOM 1393 O O . THR A 1 177 ? 15.133 3.43 -11.578 1 92.75 177 THR A O 1
ATOM 1396 N N . PHE A 1 178 ? 15.078 1.711 -10.234 1 95.44 178 PHE A N 1
ATOM 1397 C CA . PHE A 1 178 ? 14.469 2.486 -9.156 1 95.44 178 PHE A CA 1
ATOM 1398 C C . PHE A 1 178 ? 15.43 3.557 -8.656 1 95.44 178 PHE A C 1
ATOM 1400 O O . PHE A 1 178 ? 15.023 4.695 -8.406 1 95.44 178 PHE A O 1
ATOM 1407 N N . SER A 1 179 ? 16.688 3.211 -8.438 1 95.88 179 SER A N 1
ATOM 1408 C CA . SER A 1 179 ? 17.688 4.164 -7.973 1 95.88 179 SER A CA 1
ATOM 1409 C C . SER A 1 179 ? 17.891 5.301 -8.977 1 95.88 179 SER A C 1
ATOM 1411 O O . SER A 1 179 ? 17.984 6.465 -8.586 1 95.88 179 SER A O 1
ATOM 1413 N N . VAL A 1 180 ? 17.922 4.918 -10.203 1 95.75 180 VAL A N 1
ATOM 1414 C CA . VAL A 1 180 ? 18.047 5.93 -11.242 1 95.75 180 VAL A CA 1
ATOM 1415 C C . VAL A 1 180 ? 16.797 6.809 -11.273 1 95.75 180 VAL A C 1
ATOM 1417 O O . VAL A 1 180 ? 16.891 8.031 -11.406 1 95.75 180 VAL A O 1
ATOM 1420 N N . TYR A 1 181 ? 15.664 6.172 -11.109 1 96.75 181 TYR A N 1
ATOM 1421 C CA . TYR A 1 181 ? 14.391 6.891 -11.094 1 96.75 181 TYR A CA 1
ATOM 1422 C C . TYR A 1 181 ? 14.344 7.895 -9.945 1 96.75 181 TYR A C 1
ATOM 1424 O O . TYR A 1 181 ? 13.883 9.023 -10.117 1 96.75 181 TYR A O 1
ATOM 1432 N N . LEU A 1 182 ? 14.828 7.508 -8.812 1 96.94 182 LEU A N 1
ATOM 1433 C CA . LEU A 1 182 ? 14.867 8.398 -7.656 1 96.94 182 LEU A CA 1
ATOM 1434 C C . LEU A 1 182 ? 15.805 9.57 -7.898 1 96.94 182 LEU A C 1
ATOM 1436 O O . LEU A 1 182 ? 15.5 10.703 -7.531 1 96.94 182 LEU A O 1
ATOM 1440 N N . ALA A 1 183 ? 16.922 9.266 -8.508 1 96 183 ALA A N 1
ATOM 1441 C CA . ALA A 1 183 ? 17.891 10.32 -8.812 1 96 183 ALA A CA 1
ATOM 1442 C C . ALA A 1 183 ? 17.297 11.328 -9.797 1 96 183 ALA A C 1
ATOM 1444 O O . ALA A 1 183 ? 17.438 12.539 -9.609 1 96 183 ALA A O 1
ATOM 1445 N N . ILE A 1 184 ? 16.641 10.828 -10.781 1 96.44 184 ILE A N 1
ATOM 1446 C CA . ILE A 1 184 ? 16.031 11.695 -11.781 1 96.44 184 ILE A CA 1
ATOM 1447 C C . ILE A 1 184 ? 14.914 12.516 -11.148 1 96.44 184 ILE A C 1
ATOM 1449 O O . ILE A 1 184 ? 14.805 13.719 -11.383 1 96.44 184 ILE A O 1
ATOM 1453 N N . GLY A 1 185 ? 14.078 11.883 -10.391 1 96.06 185 GLY A N 1
ATOM 1454 C CA . GLY A 1 185 ? 13.023 12.602 -9.688 1 96.06 185 GLY A CA 1
ATOM 1455 C C . GLY A 1 185 ? 13.555 13.664 -8.75 1 96.06 185 GLY A C 1
ATOM 1456 O O . GLY A 1 185 ? 13.023 14.773 -8.695 1 96.06 185 GLY A O 1
ATOM 1457 N N . GLY A 1 186 ? 14.602 13.273 -7.961 1 94.81 186 GLY A N 1
ATOM 1458 C CA . GLY A 1 186 ? 15.219 14.258 -7.094 1 94.81 186 GLY A CA 1
ATOM 1459 C C . GLY A 1 186 ? 15.75 15.469 -7.848 1 94.81 186 GLY A C 1
ATOM 1460 O O . GLY A 1 186 ? 15.602 16.594 -7.391 1 94.81 186 GLY A O 1
ATOM 1461 N N . ALA A 1 187 ? 16.297 15.25 -9.016 1 95.19 187 ALA A N 1
ATOM 1462 C CA . ALA A 1 187 ? 16.859 16.328 -9.812 1 95.19 187 ALA A CA 1
ATOM 1463 C C . ALA A 1 187 ? 15.758 17.219 -10.375 1 95.19 187 ALA A C 1
ATOM 1465 O O . ALA A 1 187 ? 15.859 18.453 -10.344 1 95.19 187 ALA A O 1
ATOM 1466 N N . ILE A 1 188 ? 14.672 16.656 -10.844 1 95.44 188 ILE A N 1
ATOM 1467 C CA . ILE A 1 188 ? 13.578 17.406 -11.461 1 95.44 188 ILE A CA 1
ATOM 1468 C C . ILE A 1 188 ? 12.875 18.25 -10.406 1 95.44 188 ILE A C 1
ATOM 1470 O O . ILE A 1 188 ? 12.703 19.469 -10.594 1 95.44 188 ILE A O 1
ATOM 1474 N N . PHE A 1 189 ? 12.547 17.703 -9.297 1 94.62 189 PHE A N 1
ATOM 1475 C CA . PHE A 1 189 ? 11.758 18.406 -8.297 1 94.62 189 PHE A CA 1
ATOM 1476 C C . PHE A 1 189 ? 12.625 19.391 -7.523 1 94.62 189 PHE A C 1
ATOM 1478 O O . PHE A 1 189 ? 12.148 20.438 -7.09 1 94.62 189 PHE A O 1
ATOM 1485 N N . SER A 1 190 ? 13.898 19.031 -7.328 1 92.75 190 SER A N 1
ATOM 1486 C CA . SER A 1 190 ? 14.789 20.016 -6.707 1 92.75 190 SER A CA 1
ATOM 1487 C C . SER A 1 190 ? 14.953 21.25 -7.582 1 92.75 190 SER A C 1
ATOM 1489 O O . SER A 1 190 ? 15.031 22.359 -7.074 1 92.75 190 SER A O 1
ATOM 1491 N N . SER A 1 191 ? 14.969 21.094 -8.914 1 93.12 191 SER A N 1
ATOM 1492 C CA . SER A 1 191 ? 15.102 22.203 -9.852 1 93.12 191 SER A CA 1
ATOM 1493 C C . SER A 1 191 ? 13.82 23.031 -9.898 1 93.12 191 SER A C 1
ATOM 1495 O O . SER A 1 191 ? 13.867 24.266 -9.953 1 93.12 191 SER A O 1
ATOM 1497 N N . ILE A 1 192 ? 12.656 22.422 -9.82 1 92.56 192 ILE A N 1
ATOM 1498 C CA . ILE A 1 192 ? 11.375 23.109 -9.898 1 92.56 192 ILE A CA 1
ATOM 1499 C C . ILE A 1 192 ? 11.133 23.891 -8.617 1 92.56 192 ILE A C 1
ATOM 1501 O O . ILE A 1 192 ? 10.656 25.031 -8.656 1 92.56 192 ILE A O 1
ATOM 1505 N N . GLU A 1 193 ? 11.461 23.297 -7.492 1 91.5 193 GLU A N 1
ATOM 1506 C CA . GLU A 1 193 ? 11.141 23.906 -6.199 1 91.5 193 GLU A CA 1
ATOM 1507 C C . GLU A 1 193 ? 12.359 24.625 -5.613 1 91.5 193 GLU A C 1
ATOM 1509 O O . GLU A 1 193 ? 12.289 25.172 -4.508 1 91.5 193 GLU A O 1
ATOM 1514 N N . SER A 1 194 ? 13.555 24.609 -6.254 1 89 194 SER A N 1
ATOM 1515 C CA . SER A 1 194 ? 14.773 25.266 -5.824 1 89 194 SER A CA 1
ATOM 1516 C C . SER A 1 194 ? 15.305 24.688 -4.52 1 89 194 SER A C 1
ATOM 1518 O O . SER A 1 194 ? 15.625 25.422 -3.584 1 89 194 SER A O 1
ATOM 1520 N N . TRP A 1 195 ? 15.203 23.375 -4.375 1 88.94 195 TRP A N 1
ATOM 1521 C CA . TRP A 1 195 ? 15.797 22.641 -3.264 1 88.94 195 TRP A CA 1
ATOM 1522 C C . TRP A 1 195 ? 17.203 22.156 -3.619 1 88.94 195 TRP A C 1
ATOM 1524 O O . TRP A 1 195 ? 17.641 22.297 -4.766 1 88.94 195 TRP A O 1
ATOM 1534 N N . ASP A 1 196 ? 17.891 21.766 -2.639 1 89.38 196 ASP A N 1
ATOM 1535 C CA . ASP A 1 196 ? 19.125 21.031 -2.898 1 89.38 196 ASP A CA 1
ATOM 1536 C C . ASP A 1 196 ? 18.844 19.641 -3.441 1 89.38 196 ASP A C 1
ATOM 1538 O O . ASP A 1 196 ? 17.797 19.062 -3.156 1 89.38 196 ASP A O 1
ATOM 1542 N N . PHE A 1 197 ? 19.781 19.156 -4.199 1 92.12 197 PHE A N 1
ATOM 1543 C CA . PHE A 1 197 ? 19.594 17.844 -4.828 1 92.12 197 PHE A CA 1
ATOM 1544 C C . PHE A 1 197 ? 19.328 16.766 -3.779 1 92.12 197 PHE A C 1
ATOM 1546 O O . PHE A 1 197 ? 18.453 15.93 -3.951 1 92.12 197 PHE A O 1
ATOM 1553 N N . VAL A 1 198 ? 20.078 16.828 -2.686 1 91.5 198 VAL A N 1
ATOM 1554 C CA . VAL A 1 198 ? 19.953 15.805 -1.655 1 91.5 198 VAL A CA 1
ATOM 1555 C C . VAL A 1 198 ? 18.578 15.891 -0.998 1 91.5 198 VAL A C 1
ATOM 1557 O O . VAL A 1 198 ? 17.969 14.875 -0.672 1 91.5 198 VAL A O 1
ATOM 1560 N N . GLU A 1 199 ? 18.062 17.109 -0.885 1 91 199 GLU A N 1
ATOM 1561 C CA . GLU A 1 199 ? 16.719 17.312 -0.351 1 91 199 GLU A CA 1
ATOM 1562 C C . GLU A 1 199 ? 15.656 16.812 -1.331 1 91 199 GLU A C 1
ATOM 1564 O O . GLU A 1 199 ? 14.617 16.297 -0.919 1 91 199 GLU A O 1
ATOM 1569 N N . GLY A 1 200 ? 15.984 16.984 -2.557 1 92.88 200 GLY A N 1
ATOM 1570 C CA . GLY A 1 200 ? 15.094 16.469 -3.58 1 92.88 200 GLY A CA 1
ATOM 1571 C C . GLY A 1 200 ? 14.984 14.961 -3.572 1 92.88 200 GLY A C 1
ATOM 1572 O O . GLY A 1 200 ? 13.891 14.414 -3.729 1 92.88 200 GLY A O 1
ATOM 1573 N N . VAL A 1 201 ? 16.125 14.328 -3.379 1 94.31 201 VAL A N 1
ATOM 1574 C CA . VAL A 1 201 ? 16.125 12.867 -3.336 1 94.31 201 VAL A CA 1
ATOM 1575 C C . VAL A 1 201 ? 15.383 12.383 -2.092 1 94.31 201 VAL A C 1
ATOM 1577 O O . VAL A 1 201 ? 14.656 11.391 -2.145 1 94.31 201 VAL A O 1
ATOM 1580 N N . TYR A 1 202 ? 15.609 13.102 -1.016 1 93.5 202 TYR A N 1
ATOM 1581 C CA . TYR A 1 202 ? 14.891 12.797 0.217 1 93.5 202 TYR A CA 1
ATOM 1582 C C . TYR A 1 202 ? 13.383 12.891 0.009 1 93.5 202 TYR A C 1
ATOM 1584 O O . TYR A 1 202 ? 12.641 11.977 0.378 1 93.5 202 TYR A O 1
ATOM 1592 N N . TRP A 1 203 ? 12.945 13.914 -0.593 1 93.5 203 TRP A N 1
ATOM 1593 C CA . TRP A 1 203 ? 11.531 14.117 -0.881 1 93.5 203 TRP A CA 1
ATOM 1594 C C . TRP A 1 203 ? 11.008 13.062 -1.852 1 93.5 203 TRP A C 1
ATOM 1596 O O . TRP A 1 203 ? 9.93 12.516 -1.655 1 93.5 203 TRP A O 1
ATOM 1606 N N . ALA A 1 204 ? 11.75 12.781 -2.879 1 94.94 204 ALA A N 1
ATOM 1607 C CA . ALA A 1 204 ? 11.344 11.805 -3.883 1 94.94 204 ALA A CA 1
ATOM 1608 C C . ALA A 1 204 ? 11.195 10.414 -3.266 1 94.94 204 ALA A C 1
ATOM 1610 O O . ALA A 1 204 ? 10.273 9.672 -3.605 1 94.94 204 ALA A O 1
ATOM 1611 N N . ASP A 1 205 ? 12.094 10.141 -2.406 1 95.06 205 ASP A N 1
ATOM 1612 C CA . ASP A 1 205 ? 12.078 8.836 -1.75 1 95.06 205 ASP A CA 1
ATOM 1613 C C . ASP A 1 205 ? 10.805 8.648 -0.926 1 95.06 205 ASP A C 1
ATOM 1615 O O . ASP A 1 205 ? 10.078 7.672 -1.114 1 95.06 205 ASP A O 1
ATOM 1619 N N . HIS A 1 206 ? 10.484 9.578 -0.041 1 92.94 206 HIS A N 1
ATOM 1620 C CA . HIS A 1 206 ? 9.32 9.406 0.826 1 92.94 206 HIS A CA 1
ATOM 1621 C C . HIS A 1 206 ? 8.023 9.508 0.036 1 92.94 206 HIS A C 1
ATOM 1623 O O . HIS A 1 206 ? 7.031 8.859 0.37 1 92.94 206 HIS A O 1
ATOM 1629 N N . THR A 1 207 ? 8.07 10.258 -1.093 1 93.5 207 THR A N 1
ATOM 1630 C CA . THR A 1 207 ? 6.875 10.406 -1.91 1 93.5 207 THR A CA 1
ATOM 1631 C C . THR A 1 207 ? 6.574 9.117 -2.672 1 93.5 207 THR A C 1
ATOM 1633 O O . THR A 1 207 ? 5.434 8.656 -2.691 1 93.5 207 THR A O 1
ATOM 1636 N N . VAL A 1 208 ? 7.582 8.57 -3.209 1 94.62 208 VAL A N 1
ATOM 1637 C CA . VAL A 1 208 ? 7.383 7.355 -3.994 1 94.62 208 VAL A CA 1
ATOM 1638 C C . VAL A 1 208 ? 7.004 6.199 -3.07 1 94.62 208 VAL A C 1
ATOM 1640 O O . VAL A 1 208 ? 6.227 5.32 -3.451 1 94.62 208 VAL A O 1
ATOM 1643 N N . LEU A 1 209 ? 7.539 6.215 -1.879 1 94.44 209 LEU A N 1
ATOM 1644 C CA . LEU A 1 209 ? 7.211 5.184 -0.899 1 94.44 209 LEU A CA 1
ATOM 1645 C C . LEU A 1 209 ? 5.898 5.504 -0.189 1 94.44 209 LEU A C 1
ATOM 1647 O O . LEU A 1 209 ? 5.48 4.773 0.71 1 94.44 209 LEU A O 1
ATOM 1651 N N . THR A 1 210 ? 5.242 6.617 -0.508 1 92.19 210 THR A N 1
ATOM 1652 C CA . THR A 1 210 ? 3.924 7.07 -0.075 1 92.19 210 THR A CA 1
ATOM 1653 C C . THR A 1 210 ? 3.936 7.43 1.408 1 92.19 210 THR A C 1
ATOM 1655 O O . THR A 1 210 ? 2.969 7.164 2.125 1 92.19 210 THR A O 1
ATOM 1658 N N . ILE A 1 211 ? 5.117 7.848 1.857 1 91.62 211 ILE A N 1
ATOM 1659 C CA . ILE A 1 211 ? 5.211 8.383 3.211 1 91.62 211 ILE A CA 1
ATOM 1660 C C . ILE A 1 211 ? 4.887 9.875 3.197 1 91.62 211 ILE A C 1
ATOM 1662 O O . ILE A 1 211 ? 5.59 10.664 2.562 1 91.62 211 ILE A O 1
ATOM 1666 N N . GLY A 1 212 ? 3.926 10.398 3.785 1 85.5 212 GLY A N 1
ATOM 1667 C CA . GLY A 1 212 ? 3.475 11.781 3.707 1 85.5 212 GLY A CA 1
ATOM 1668 C C . GLY A 1 212 ? 4.031 12.656 4.812 1 85.5 212 GLY A C 1
ATOM 1669 O O . GLY A 1 212 ? 3.275 13.234 5.594 1 85.5 212 GLY A O 1
ATOM 1670 N N . PHE A 1 213 ? 5.379 12.977 4.816 1 81.75 213 PHE A N 1
ATOM 1671 C CA . PHE A 1 213 ? 5.961 13.859 5.82 1 81.75 213 PHE A CA 1
ATOM 1672 C C . PHE A 1 213 ? 5.605 15.312 5.531 1 81.75 213 PHE A C 1
ATOM 1674 O O . PHE A 1 213 ? 5.988 16.219 6.285 1 81.75 213 PHE A O 1
ATOM 1681 N N . GLY A 1 214 ? 4.766 15.719 4.598 1 69.19 214 GLY A N 1
ATOM 1682 C CA . GLY A 1 214 ? 4.293 16.969 4.012 1 69.19 214 GLY A CA 1
ATOM 1683 C C . GLY A 1 214 ? 4.859 18.203 4.691 1 69.19 214 GLY A C 1
ATOM 1684 O O . GLY A 1 214 ? 4.992 19.25 4.066 1 69.19 214 GLY A O 1
ATOM 1685 N N . ALA A 1 215 ? 5.176 18.203 5.871 1 62.28 215 ALA A N 1
ATOM 1686 C CA . ALA A 1 215 ? 5.426 19.453 6.582 1 62.28 215 ALA A CA 1
ATOM 1687 C C . ALA A 1 215 ? 6.789 20.031 6.211 1 62.28 215 ALA A C 1
ATOM 1689 O O . ALA A 1 215 ? 6.961 21.266 6.172 1 62.28 215 ALA A O 1
ATOM 1690 N N . GLU A 1 216 ? 7.633 19.266 5.785 1 67.19 216 GLU A N 1
ATOM 1691 C CA . GLU A 1 216 ? 8.984 19.797 5.648 1 67.19 216 GLU A CA 1
ATOM 1692 C C . GLU A 1 216 ? 9.242 20.281 4.227 1 67.19 216 GLU A C 1
ATOM 1694 O O . GLU A 1 216 ? 9.875 21.328 4.027 1 67.19 216 GLU A O 1
ATOM 1699 N N . PHE A 1 217 ? 8.68 19.609 3.225 1 72.75 217 PHE A N 1
ATOM 1700 C CA . PHE A 1 217 ? 8.93 19.953 1.83 1 72.75 217 PHE A CA 1
ATOM 1701 C C . PHE A 1 217 ? 7.629 19.984 1.039 1 72.75 217 PHE A C 1
ATOM 1703 O O . PHE A 1 217 ? 7.398 19.125 0.179 1 72.75 217 PHE A O 1
ATOM 1710 N N . PRO A 1 218 ? 6.848 21.047 1.345 1 76.62 218 PRO A N 1
ATOM 1711 C CA . PRO A 1 218 ? 5.598 21.125 0.583 1 76.62 218 PRO A CA 1
ATOM 1712 C C . PRO A 1 218 ? 5.809 21.594 -0.854 1 76.62 218 PRO A C 1
ATOM 1714 O O . PRO A 1 218 ? 6.684 22.422 -1.114 1 76.62 218 PRO A O 1
ATOM 1717 N N . LEU A 1 219 ? 5.152 21 -1.729 1 84.56 219 LEU A N 1
ATOM 1718 C CA . LEU A 1 219 ? 5.191 21.453 -3.115 1 84.56 219 LEU A CA 1
ATOM 1719 C C . LEU A 1 219 ? 4.398 22.734 -3.295 1 84.56 219 LEU A C 1
ATOM 1721 O O . LEU A 1 219 ? 3.195 22.766 -3.018 1 84.56 219 LEU A O 1
ATOM 1725 N N . THR A 1 220 ? 5.043 23.781 -3.623 1 83.38 220 THR A N 1
ATOM 1726 C CA . THR A 1 220 ? 4.391 25.094 -3.742 1 83.38 220 THR A CA 1
ATOM 1727 C C . THR A 1 220 ? 4.094 25.406 -5.203 1 83.38 220 THR A C 1
ATOM 1729 O O . THR A 1 220 ? 3.119 26.094 -5.504 1 83.38 220 THR A O 1
ATOM 1732 N N . ASP A 1 221 ? 4.844 24.859 -6.086 1 89.31 221 ASP A N 1
ATOM 1733 C CA . ASP A 1 221 ? 4.691 25.156 -7.508 1 89.31 221 ASP A CA 1
ATOM 1734 C C . ASP A 1 221 ? 3.656 24.234 -8.156 1 89.31 221 ASP A C 1
ATOM 1736 O O . ASP A 1 221 ? 3.594 23.047 -7.836 1 89.31 221 ASP A O 1
ATOM 1740 N N . THR A 1 222 ? 2.797 24.875 -9 1 89.56 222 THR A N 1
ATOM 1741 C CA . THR A 1 222 ? 1.768 24.109 -9.695 1 89.56 222 THR A CA 1
ATOM 1742 C C . THR A 1 222 ? 2.396 23.062 -10.609 1 89.56 222 THR A C 1
ATOM 1744 O O . THR A 1 222 ? 1.882 21.938 -10.742 1 89.56 222 THR A O 1
ATOM 1747 N N . ALA A 1 223 ? 3.523 23.422 -11.211 1 90.56 223 ALA A N 1
ATOM 1748 C CA . ALA A 1 223 ? 4.223 22.484 -12.078 1 90.56 223 ALA A CA 1
ATOM 1749 C C . ALA A 1 223 ? 4.707 21.266 -11.289 1 90.56 223 ALA A C 1
ATOM 1751 O O . ALA A 1 223 ? 4.637 20.141 -11.781 1 90.56 223 ALA A O 1
ATOM 1752 N N . GLY A 1 224 ? 5.246 21.516 -10.117 1 91.69 224 GLY A N 1
ATOM 1753 C CA . GLY A 1 224 ? 5.664 20.422 -9.258 1 91.69 224 GLY A CA 1
ATOM 1754 C C . GLY A 1 224 ? 4.52 19.516 -8.852 1 91.69 224 GLY A C 1
ATOM 1755 O O . GLY A 1 224 ? 4.664 18.297 -8.852 1 91.69 224 GLY A O 1
ATOM 1756 N N . ARG A 1 225 ? 3.361 20.125 -8.625 1 92.25 225 ARG A N 1
ATOM 1757 C CA . ARG A 1 225 ? 2.195 19.359 -8.195 1 92.25 225 ARG A CA 1
ATOM 1758 C C . ARG A 1 225 ? 1.659 18.5 -9.336 1 92.25 225 ARG A C 1
ATOM 1760 O O . ARG A 1 225 ? 1.248 17.359 -9.125 1 92.25 225 ARG A O 1
ATOM 1767 N N . MET A 1 226 ? 1.656 19.031 -10.469 1 92.38 226 MET A N 1
ATOM 1768 C CA . MET A 1 226 ? 1.165 18.266 -11.609 1 92.38 226 MET A CA 1
ATOM 1769 C C . MET A 1 226 ? 2.17 17.188 -12.016 1 92.38 226 MET A C 1
ATOM 1771 O O . MET A 1 226 ? 1.782 16.094 -12.43 1 92.38 226 MET A O 1
ATOM 1775 N N . ALA A 1 227 ? 3.455 17.453 -11.906 1 94.25 227 ALA A N 1
ATOM 1776 C CA . ALA A 1 227 ? 4.492 16.5 -12.266 1 94.25 227 ALA A CA 1
ATOM 1777 C C . ALA A 1 227 ? 4.52 15.328 -11.289 1 94.25 227 ALA A C 1
ATOM 1779 O O . ALA A 1 227 ? 5.008 14.242 -11.617 1 94.25 227 ALA A O 1
ATOM 1780 N N . LEU A 1 228 ? 4.039 15.578 -10.102 1 94.38 228 LEU A N 1
ATOM 1781 C CA . LEU A 1 228 ? 4 14.539 -9.07 1 94.38 228 LEU A CA 1
ATOM 1782 C C . LEU A 1 228 ? 3.109 13.383 -9.5 1 94.38 228 LEU A C 1
ATOM 1784 O O . LEU A 1 228 ? 3.369 12.227 -9.156 1 94.38 228 LEU A O 1
ATOM 1788 N N . ILE A 1 229 ? 2.068 13.68 -10.336 1 93.12 229 ILE A N 1
ATOM 1789 C CA . ILE A 1 229 ? 1.044 12.711 -10.703 1 93.12 229 ILE A CA 1
ATOM 1790 C C . ILE A 1 229 ? 1.679 11.562 -11.492 1 93.12 229 ILE A C 1
ATOM 1792 O O . ILE A 1 229 ? 1.675 10.414 -11.039 1 93.12 229 ILE A O 1
ATOM 1796 N N . PRO A 1 230 ? 2.344 11.805 -12.547 1 93.44 230 PRO A N 1
ATOM 1797 C CA . PRO A 1 230 ? 2.982 10.688 -13.25 1 93.44 230 PRO A CA 1
ATOM 1798 C C . PRO A 1 230 ? 4.184 10.125 -12.492 1 93.44 230 PRO A C 1
ATOM 1800 O O . PRO A 1 230 ? 4.48 8.93 -12.594 1 93.44 230 PRO A O 1
ATOM 1803 N N . PHE A 1 231 ? 4.879 10.984 -11.773 1 95.94 231 PHE A N 1
ATOM 1804 C CA . PHE A 1 231 ? 6.066 10.555 -11.039 1 95.94 231 PHE A CA 1
ATOM 1805 C C . PHE A 1 231 ? 5.723 9.461 -10.039 1 95.94 231 PHE A C 1
ATOM 1807 O O . PHE A 1 231 ? 6.387 8.43 -9.984 1 95.94 231 PHE A O 1
ATOM 1814 N N . VAL A 1 232 ? 4.637 9.672 -9.289 1 94.81 232 VAL A N 1
ATOM 1815 C CA . VAL A 1 232 ? 4.266 8.719 -8.25 1 94.81 232 VAL A CA 1
ATOM 1816 C C . VAL A 1 232 ? 3.68 7.461 -8.883 1 94.81 232 VAL A C 1
ATOM 1818 O O . VAL A 1 232 ? 3.926 6.348 -8.414 1 94.81 232 VAL A O 1
ATOM 1821 N N . ALA A 1 233 ? 2.959 7.598 -9.945 1 91.75 233 ALA A N 1
ATOM 1822 C CA . ALA A 1 233 ? 2.363 6.449 -10.625 1 91.75 233 ALA A CA 1
ATOM 1823 C C . ALA A 1 233 ? 3.438 5.469 -11.086 1 91.75 233 ALA A C 1
ATOM 1825 O O . ALA A 1 233 ? 3.354 4.27 -10.805 1 91.75 233 ALA A O 1
ATOM 1826 N N . VAL A 1 234 ? 4.477 5.992 -11.656 1 92.81 234 VAL A N 1
ATOM 1827 C CA . VAL A 1 234 ? 5.559 5.152 -12.156 1 92.81 234 VAL A CA 1
ATOM 1828 C C . VAL A 1 234 ? 6.363 4.59 -10.984 1 92.81 234 VAL A C 1
ATOM 1830 O O . VAL A 1 234 ? 6.75 3.42 -11 1 92.81 234 VAL A O 1
ATOM 1833 N N . GLY A 1 235 ? 6.633 5.41 -10.047 1 94.25 235 GLY A N 1
ATOM 1834 C CA . GLY A 1 235 ? 7.363 4.961 -8.875 1 94.25 235 GLY A CA 1
ATOM 1835 C C . GLY A 1 235 ? 6.684 3.818 -8.148 1 94.25 235 GLY A C 1
ATOM 1836 O O . GLY A 1 235 ? 7.336 2.852 -7.75 1 94.25 235 GLY A O 1
ATOM 1837 N N . LEU A 1 236 ? 5.391 3.896 -8.008 1 92.12 236 LEU A N 1
ATOM 1838 C CA . LEU A 1 236 ? 4.617 2.865 -7.328 1 92.12 236 LEU A CA 1
ATOM 1839 C C . LEU A 1 236 ? 4.656 1.553 -8.102 1 92.12 236 LEU A C 1
ATOM 1841 O O . LEU A 1 236 ? 4.676 0.475 -7.504 1 92.12 236 LEU A O 1
ATOM 1845 N N . LEU A 1 237 ? 4.688 1.708 -9.328 1 89.31 237 LEU A N 1
ATOM 1846 C CA . LEU A 1 237 ? 4.773 0.519 -10.172 1 89.31 237 LEU A CA 1
ATOM 1847 C C . LEU A 1 237 ? 6.109 -0.189 -9.977 1 89.31 237 LEU A C 1
ATOM 1849 O O . LEU A 1 237 ? 6.156 -1.414 -9.844 1 89.31 237 LEU A O 1
ATOM 1853 N N . ILE A 1 238 ? 7.133 0.582 -9.938 1 91.88 238 ILE A N 1
ATOM 1854 C CA . ILE A 1 238 ? 8.461 0.001 -9.773 1 91.88 238 ILE A CA 1
ATOM 1855 C C . ILE A 1 238 ? 8.562 -0.67 -8.406 1 91.88 238 ILE A C 1
ATOM 1857 O O . ILE A 1 238 ? 9.086 -1.783 -8.289 1 91.88 238 ILE A O 1
ATOM 1861 N N . ILE A 1 239 ? 8.07 -0.018 -7.43 1 91.56 239 ILE A N 1
ATOM 1862 C CA . ILE A 1 239 ? 8.109 -0.583 -6.086 1 91.56 239 ILE A CA 1
ATOM 1863 C C . ILE A 1 239 ? 7.289 -1.87 -6.043 1 91.56 239 ILE A C 1
ATOM 1865 O O . ILE A 1 239 ? 7.688 -2.848 -5.406 1 91.56 239 ILE A O 1
ATOM 1869 N N . GLY A 1 240 ? 6.133 -1.848 -6.656 1 87.25 240 GLY A N 1
ATOM 1870 C CA . GLY A 1 240 ? 5.316 -3.047 -6.734 1 87.25 240 GLY A CA 1
ATOM 1871 C C . GLY A 1 240 ? 6.039 -4.223 -7.367 1 87.25 240 GLY A C 1
ATOM 1872 O O . GLY A 1 240 ? 5.91 -5.359 -6.906 1 87.25 240 GLY A O 1
ATOM 1873 N N . LEU A 1 241 ? 6.781 -3.949 -8.383 1 87.25 241 LEU A N 1
ATOM 1874 C CA . LEU A 1 241 ? 7.562 -4.988 -9.055 1 87.25 241 LEU A CA 1
ATOM 1875 C C . LEU A 1 241 ? 8.656 -5.523 -8.133 1 87.25 241 LEU A C 1
ATOM 1877 O O . LEU A 1 241 ? 8.922 -6.727 -8.117 1 87.25 241 LEU A O 1
ATOM 1881 N N . ILE A 1 242 ? 9.266 -4.617 -7.449 1 89.12 242 ILE A N 1
ATOM 1882 C CA . ILE A 1 242 ? 10.312 -5.012 -6.52 1 89.12 242 ILE A CA 1
ATOM 1883 C C . ILE A 1 242 ? 9.734 -5.922 -5.441 1 89.12 242 ILE A C 1
ATOM 1885 O O . ILE A 1 242 ? 10.312 -6.965 -5.121 1 89.12 242 ILE A O 1
ATOM 1889 N N . VAL A 1 243 ? 8.609 -5.539 -4.898 1 87.25 243 VAL A N 1
ATOM 1890 C CA . VAL A 1 243 ? 7.953 -6.316 -3.852 1 87.25 243 VAL A CA 1
ATOM 1891 C C . VAL A 1 243 ? 7.59 -7.703 -4.383 1 87.25 243 VAL A C 1
ATOM 1893 O O . VAL A 1 243 ? 7.781 -8.711 -3.697 1 87.25 243 VAL A O 1
ATOM 1896 N N . ASN A 1 244 ? 7.121 -7.742 -5.547 1 82.88 244 ASN A N 1
ATOM 1897 C CA . ASN A 1 244 ? 6.766 -9.016 -6.168 1 82.88 244 ASN A CA 1
ATOM 1898 C C . ASN A 1 244 ? 7.992 -9.906 -6.359 1 82.88 244 ASN A C 1
ATOM 1900 O O . ASN A 1 244 ? 7.938 -11.109 -6.109 1 82.88 244 ASN A O 1
ATOM 1904 N N . SER A 1 245 ? 9.023 -9.281 -6.82 1 83.69 245 SER A N 1
ATOM 1905 C CA . SER A 1 245 ? 10.258 -10.023 -7.027 1 83.69 245 SER A CA 1
ATOM 1906 C C . SER A 1 245 ? 10.797 -10.57 -5.707 1 83.69 245 SER A C 1
ATOM 1908 O O . SER A 1 245 ? 11.297 -11.703 -5.656 1 83.69 245 SER A O 1
ATOM 1910 N N . ILE A 1 246 ? 10.742 -9.805 -4.684 1 84 246 ILE A N 1
ATOM 1911 C CA . ILE A 1 246 ? 11.195 -10.242 -3.369 1 84 246 ILE A CA 1
ATOM 1912 C C . ILE A 1 246 ? 10.328 -11.406 -2.883 1 84 246 ILE A C 1
ATOM 1914 O O . ILE A 1 246 ? 10.844 -12.391 -2.346 1 84 246 ILE A O 1
ATOM 1918 N N . ARG A 1 247 ? 9.078 -11.273 -3.045 1 78.94 247 ARG A N 1
ATOM 1919 C CA . ARG A 1 247 ? 8.148 -12.32 -2.631 1 78.94 247 ARG A CA 1
ATOM 1920 C C . ARG A 1 247 ? 8.445 -13.633 -3.354 1 78.94 247 ARG A C 1
ATOM 1922 O O . ARG A 1 247 ? 8.453 -14.703 -2.736 1 78.94 247 ARG A O 1
ATOM 1929 N N . LEU A 1 248 ? 8.711 -13.57 -4.625 1 75.75 248 LEU A N 1
ATOM 1930 C CA . LEU A 1 248 ? 9.016 -14.75 -5.426 1 75.75 248 LEU A CA 1
ATOM 1931 C C . LEU A 1 248 ? 10.32 -15.398 -4.969 1 75.75 248 LEU A C 1
ATOM 1933 O O . LEU A 1 248 ? 10.422 -16.625 -4.922 1 75.75 248 LEU A O 1
ATOM 1937 N N . LEU A 1 249 ? 11.227 -14.602 -4.66 1 77.62 249 LEU A N 1
ATOM 1938 C CA . LEU A 1 249 ? 12.516 -15.117 -4.207 1 77.62 249 LEU A CA 1
ATOM 1939 C C . LEU A 1 249 ? 12.375 -15.836 -2.869 1 77.62 249 LEU A C 1
ATOM 1941 O O . LEU A 1 249 ? 13 -16.875 -2.645 1 77.62 249 LEU A O 1
ATOM 1945 N N . VAL A 1 250 ? 11.547 -15.312 -1.999 1 75.5 250 VAL A N 1
ATOM 1946 C CA . VAL A 1 250 ? 11.32 -15.914 -0.687 1 75.5 250 VAL A CA 1
ATOM 1947 C C . VAL A 1 250 ? 10.602 -17.25 -0.844 1 75.5 250 VAL A C 1
ATOM 1949 O O . VAL A 1 250 ? 10.945 -18.234 -0.184 1 75.5 250 VAL A O 1
ATOM 1952 N N . ILE A 1 251 ? 9.719 -17.328 -1.713 1 72.31 251 ILE A N 1
ATOM 1953 C CA . ILE A 1 251 ? 8.953 -18.547 -1.946 1 72.31 251 ILE A CA 1
ATOM 1954 C C . ILE A 1 251 ? 9.852 -19.609 -2.574 1 72.31 251 ILE A C 1
ATOM 1956 O O . ILE A 1 251 ? 9.797 -20.781 -2.189 1 72.31 251 ILE A O 1
ATOM 1960 N N . GLU A 1 252 ? 10.562 -19.188 -3.574 1 71.56 252 GLU A N 1
ATOM 1961 C CA . GLU A 1 252 ? 11.461 -20.125 -4.246 1 71.56 252 GLU A CA 1
ATOM 1962 C C . GLU A 1 252 ? 12.516 -20.672 -3.281 1 71.56 252 GLU A C 1
ATOM 1964 O O . GLU A 1 252 ? 12.891 -21.828 -3.363 1 71.56 252 GLU A O 1
ATOM 1969 N N . HIS A 1 253 ? 12.992 -19.797 -2.455 1 71.94 253 HIS A N 1
ATOM 1970 C CA . HIS A 1 253 ? 13.945 -20.234 -1.438 1 71.94 253 HIS A CA 1
ATOM 1971 C C . HIS A 1 253 ? 13.312 -21.25 -0.495 1 71.94 253 HIS A C 1
ATOM 1973 O O . HIS A 1 253 ? 13.938 -22.25 -0.15 1 71.94 253 HIS A O 1
ATOM 1979 N N . ALA A 1 254 ? 12.094 -21 -0.088 1 70.31 254 ALA A N 1
ATOM 1980 C CA . ALA A 1 254 ? 11.383 -21.906 0.803 1 70.31 254 ALA A CA 1
ATOM 1981 C C . ALA A 1 254 ? 11.125 -23.25 0.124 1 70.31 254 ALA A C 1
ATOM 1983 O O . ALA A 1 254 ? 11.258 -24.312 0.751 1 70.31 254 ALA A O 1
ATOM 1984 N N . ARG A 1 255 ? 10.844 -23.188 -1.129 1 71.12 255 ARG A N 1
ATOM 1985 C CA . ARG A 1 255 ? 10.602 -24.391 -1.906 1 71.12 255 ARG A CA 1
ATOM 1986 C C . ARG A 1 255 ? 11.883 -25.219 -2.055 1 71.12 255 ARG A C 1
ATOM 1988 O O . ARG A 1 255 ? 11.859 -26.438 -1.972 1 71.12 255 ARG A O 1
ATOM 1995 N N . GLY A 1 256 ? 12.906 -24.516 -2.348 1 68.38 256 GLY A N 1
ATOM 1996 C CA . GLY A 1 256 ? 14.18 -25.203 -2.482 1 68.38 256 GLY A CA 1
ATOM 1997 C C . GLY A 1 256 ? 14.609 -25.922 -1.219 1 68.38 256 GLY A C 1
ATOM 1998 O O . GLY A 1 256 ? 15.141 -27.031 -1.282 1 68.38 256 GLY A O 1
ATOM 1999 N N . GLN A 1 257 ? 14.328 -25.391 -0.116 1 68.75 257 GLN A N 1
ATOM 2000 C CA . GLN A 1 257 ? 14.664 -26 1.161 1 68.75 257 GLN A CA 1
ATOM 2001 C C . GLN A 1 257 ? 13.852 -27.281 1.389 1 68.75 257 GLN A C 1
ATOM 2003 O O . GLN A 1 257 ? 14.375 -28.281 1.874 1 68.75 257 GLN A O 1
ATOM 2008 N N . ILE A 1 258 ? 12.578 -27.172 0.954 1 69.25 258 ILE A N 1
ATOM 2009 C CA . ILE A 1 258 ? 11.695 -28.328 1.147 1 69.25 258 ILE A CA 1
ATOM 2010 C C . ILE A 1 258 ? 12.094 -29.438 0.194 1 69.25 258 ILE A C 1
ATOM 2012 O O . ILE A 1 258 ? 12.133 -30.609 0.585 1 69.25 258 ILE A O 1
ATOM 2016 N N . THR A 1 259 ? 12.359 -28.984 -1.027 1 69 259 THR A N 1
ATOM 2017 C CA . THR A 1 259 ? 12.758 -29.984 -2.014 1 69 259 THR A CA 1
ATOM 2018 C C . THR A 1 259 ? 14.062 -30.672 -1.605 1 69 259 THR A C 1
ATOM 2020 O O . THR A 1 259 ? 14.219 -31.875 -1.792 1 69 259 THR A O 1
ATOM 2023 N N . ARG A 1 260 ? 14.961 -29.969 -1.062 1 68.38 260 ARG A N 1
ATOM 2024 C CA . ARG A 1 260 ? 16.219 -30.531 -0.593 1 68.38 260 ARG A CA 1
ATOM 2025 C C . ARG A 1 260 ? 15.992 -31.516 0.55 1 68.38 260 ARG A C 1
ATOM 2027 O O . ARG A 1 260 ? 16.625 -32.562 0.608 1 68.38 260 ARG A O 1
ATOM 2034 N N . ARG A 1 261 ? 15.062 -31.125 1.354 1 66.69 261 ARG A N 1
ATOM 2035 C CA . ARG A 1 261 ? 14.75 -32 2.467 1 66.69 261 ARG A CA 1
ATOM 2036 C C . ARG A 1 261 ? 14.086 -33.312 1.974 1 66.69 261 ARG A C 1
ATOM 2038 O O . ARG A 1 261 ? 14.406 -34.375 2.453 1 66.69 261 ARG A O 1
ATOM 2045 N N . LEU A 1 262 ? 13.234 -33.062 0.988 1 67.38 262 LEU A N 1
ATOM 2046 C CA . LEU A 1 262 ? 12.555 -34.219 0.413 1 67.38 262 LEU A CA 1
ATOM 2047 C C . LEU A 1 262 ? 13.539 -35.094 -0.344 1 67.38 262 LEU A C 1
ATOM 2049 O O . LEU A 1 262 ? 13.438 -36.344 -0.289 1 67.38 262 LEU A O 1
ATOM 2053 N N . HIS A 1 263 ? 14.406 -34.438 -1.045 1 65.62 263 HIS A N 1
ATOM 2054 C CA . HIS A 1 263 ? 15.414 -35.188 -1.779 1 65.62 263 HIS A CA 1
ATOM 2055 C C . HIS A 1 263 ? 16.312 -35.969 -0.83 1 65.62 263 HIS A C 1
ATOM 2057 O O . HIS A 1 263 ? 16.688 -37.125 -1.115 1 65.62 263 HIS A O 1
ATOM 2063 N N . LYS A 1 264 ? 16.609 -35.375 0.228 1 68.5 264 LYS A N 1
ATOM 2064 C CA . LYS A 1 264 ? 17.406 -36.062 1.229 1 68.5 264 LYS A CA 1
ATOM 2065 C C . LYS A 1 264 ? 16.656 -37.281 1.794 1 68.5 264 LYS A C 1
ATOM 2067 O O . LYS A 1 264 ? 17.25 -38.344 1.988 1 68.5 264 LYS A O 1
ATOM 2072 N N . GLU A 1 265 ? 15.383 -37.031 1.922 1 65.31 265 GLU A N 1
ATOM 2073 C CA . GLU A 1 265 ? 14.562 -38.125 2.426 1 65.31 265 GLU A CA 1
ATOM 2074 C C . GLU A 1 265 ? 14.414 -39.25 1.381 1 65.31 265 GLU A C 1
ATOM 2076 O O . GLU A 1 265 ? 14.438 -40.438 1.714 1 65.31 265 GLU A O 1
ATOM 2081 N N . ARG A 1 266 ? 14.266 -38.781 0.182 1 65.75 266 ARG A N 1
ATOM 2082 C CA . ARG A 1 266 ? 14.156 -39.75 -0.908 1 65.75 266 ARG A CA 1
ATOM 2083 C C . ARG A 1 266 ? 15.445 -40.531 -1.062 1 65.75 266 ARG A C 1
ATOM 2085 O O . ARG A 1 266 ? 15.414 -41.75 -1.309 1 65.75 266 ARG A O 1
ATOM 2092 N N . LYS A 1 267 ? 16.516 -39.906 -1.021 1 66.81 267 LYS A N 1
ATOM 2093 C CA . LYS A 1 267 ? 17.797 -40.594 -1.122 1 66.81 267 LYS A CA 1
ATOM 2094 C C . LYS A 1 267 ? 17.984 -41.625 0.005 1 66.81 267 LYS A C 1
ATOM 2096 O O . LYS A 1 267 ? 18.531 -42.688 -0.205 1 66.81 267 LYS A O 1
ATOM 2101 N N . LYS A 1 268 ? 17.516 -41.25 1.091 1 65.06 268 LYS A N 1
ATOM 2102 C CA . LYS A 1 268 ? 17.562 -42.188 2.193 1 65.06 268 LYS A CA 1
ATOM 2103 C C . LYS A 1 268 ? 16.734 -43.438 1.871 1 65.06 268 LYS A C 1
ATOM 2105 O O . LYS A 1 268 ? 17.188 -44.562 2.133 1 65.06 268 LYS A O 1
ATOM 2110 N N . TRP A 1 269 ? 15.641 -43.094 1.259 1 59.97 269 TRP A N 1
ATOM 2111 C CA . TRP A 1 269 ? 14.766 -44.219 0.904 1 59.97 269 TRP A CA 1
ATOM 2112 C C . TRP A 1 269 ? 15.383 -45.062 -0.209 1 59.97 269 TRP A C 1
ATOM 2114 O O . TRP A 1 269 ? 15.305 -46.281 -0.183 1 59.97 269 TRP A O 1
ATOM 2124 N N . HIS A 1 270 ? 15.984 -44.5 -1.171 1 63.84 270 HIS A N 1
ATOM 2125 C CA . HIS A 1 270 ? 16.641 -45.188 -2.266 1 63.84 270 HIS A CA 1
ATOM 2126 C C . HIS A 1 270 ? 17.781 -46.062 -1.756 1 63.84 270 HIS A C 1
ATOM 2128 O O . HIS A 1 270 ? 18 -47.188 -2.246 1 63.84 270 HIS A O 1
ATOM 2134 N N . ARG A 1 271 ? 18.453 -45.594 -0.862 1 65.81 271 ARG A N 1
ATOM 2135 C CA . ARG A 1 271 ? 19.562 -46.375 -0.276 1 65.81 271 ARG A CA 1
ATOM 2136 C C . ARG A 1 271 ? 19.031 -47.625 0.43 1 65.81 271 ARG A C 1
ATOM 2138 O O . ARG A 1 271 ? 19.641 -48.688 0.337 1 65.81 271 ARG A O 1
ATOM 2145 N N . VAL A 1 272 ? 17.938 -47.438 0.995 1 60.84 272 VAL A N 1
ATOM 2146 C CA . VAL A 1 272 ? 17.328 -48.562 1.684 1 60.84 272 VAL A CA 1
ATOM 2147 C C . VAL A 1 272 ? 16.875 -49.625 0.664 1 60.84 272 VAL A C 1
ATOM 2149 O O . VAL A 1 272 ? 17.078 -50.812 0.855 1 60.84 272 VAL A O 1
ATOM 2152 N N . ILE A 1 273 ? 16.359 -49.125 -0.425 1 59.31 273 ILE A N 1
ATOM 2153 C CA . ILE A 1 273 ? 15.867 -50 -1.474 1 59.31 273 ILE A CA 1
ATOM 2154 C C . ILE A 1 273 ? 17.031 -50.688 -2.154 1 59.31 273 ILE A C 1
ATOM 2156 O O . ILE A 1 273 ? 16.969 -51.906 -2.453 1 59.31 273 ILE A O 1
ATOM 2160 N N . GLU A 1 274 ? 18.078 -50.094 -2.443 1 67 274 GLU A N 1
ATOM 2161 C CA . GLU A 1 274 ? 19.266 -50.656 -3.086 1 67 274 GLU A CA 1
ATOM 2162 C C . GLU A 1 274 ? 19.922 -51.719 -2.205 1 67 274 GLU A C 1
ATOM 2164 O O . GLU A 1 274 ? 20.391 -52.719 -2.705 1 67 274 GLU A O 1
ATOM 2169 N N . LYS A 1 275 ? 19.922 -51.531 -1.033 1 63.34 275 LYS A N 1
ATOM 2170 C CA . LYS A 1 275 ? 20.453 -52.531 -0.104 1 63.34 275 LYS A CA 1
ATOM 2171 C C . LYS A 1 275 ? 19.594 -53.781 -0.108 1 63.34 275 LYS A C 1
ATOM 2173 O O . LYS A 1 275 ? 20.125 -54.906 -0.003 1 63.34 275 LYS A O 1
ATOM 2178 N N . LEU A 1 276 ? 18.344 -53.594 -0.398 1 56.28 276 LEU A N 1
ATOM 2179 C CA . LEU A 1 276 ? 17.422 -54.719 -0.44 1 56.28 276 LEU A CA 1
ATOM 2180 C C . LEU A 1 276 ? 17.562 -55.5 -1.741 1 56.28 276 LEU A C 1
ATOM 2182 O O . LEU A 1 276 ? 17.422 -56.75 -1.755 1 56.28 276 LEU A O 1
ATOM 2186 N N . ARG A 1 277 ? 17.781 -54.812 -2.809 1 56.19 277 ARG A N 1
ATOM 2187 C CA . ARG A 1 277 ? 17.953 -55.438 -4.121 1 56.19 277 ARG A CA 1
ATOM 2188 C C . ARG A 1 277 ? 19.203 -56.312 -4.152 1 56.19 277 ARG A C 1
ATOM 2190 O O . ARG A 1 277 ? 19.188 -57.375 -4.777 1 56.19 277 ARG A O 1
ATOM 2197 N N . ASN A 1 278 ? 20.203 -55.969 -3.666 1 57.25 278 ASN A N 1
ATOM 2198 C CA . ASN A 1 278 ? 21.438 -56.719 -3.688 1 57.25 278 ASN A CA 1
ATOM 2199 C C . ASN A 1 278 ? 21.438 -57.844 -2.637 1 57.25 278 ASN A C 1
ATOM 2201 O O . ASN A 1 278 ? 22.438 -58.531 -2.461 1 57.25 278 ASN A O 1
ATOM 2205 N N . GLY A 1 279 ? 20.25 -58 -1.951 1 52.84 279 GLY A N 1
ATOM 2206 C CA . GLY A 1 279 ? 20.219 -59.062 -0.945 1 52.84 279 GLY A CA 1
ATOM 2207 C C . GLY A 1 279 ? 19.688 -60.375 -1.471 1 52.84 279 GLY A C 1
ATOM 2208 O O . GLY A 1 279 ? 19.234 -60.438 -2.613 1 52.84 279 GLY A O 1
ATOM 2209 N N . THR A 1 280 ? 19.75 -61.75 -0.865 1 55.38 280 THR A N 1
ATOM 2210 C CA . THR A 1 280 ? 19.438 -63.125 -1.146 1 55.38 280 THR A CA 1
ATOM 2211 C C . THR A 1 280 ? 17.969 -63.312 -1.493 1 55.38 280 THR A C 1
ATOM 2213 O O . THR A 1 280 ? 17.156 -62.438 -1.191 1 55.38 280 THR A O 1
ATOM 2216 N N . GLU A 1 281 ? 17.344 -64.5 -2.127 1 56.81 281 GLU A N 1
ATOM 2217 C CA . GLU A 1 281 ? 16.031 -64.938 -2.604 1 56.81 281 GLU A CA 1
ATOM 2218 C C . GLU A 1 281 ? 14.938 -64.5 -1.635 1 56.81 281 GLU A C 1
ATOM 2220 O O . GLU A 1 281 ? 13.867 -64.062 -2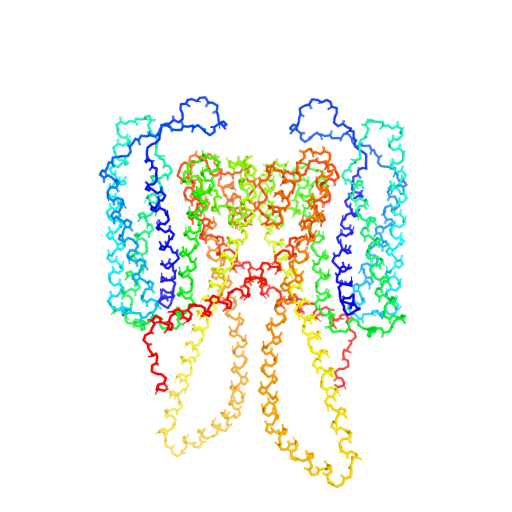.057 1 56.81 281 GLU A O 1
ATOM 2225 N N . GLU A 1 282 ? 15.047 -64.688 -0.387 1 56.22 282 GLU A N 1
ATOM 2226 C CA . GLU A 1 282 ? 14.094 -64.375 0.673 1 56.22 282 GLU A CA 1
ATOM 2227 C C . GLU A 1 282 ? 13.891 -62.844 0.798 1 56.22 282 GLU A C 1
ATOM 2229 O O . GLU A 1 282 ? 12.766 -62.375 1.009 1 56.22 282 GLU A O 1
ATOM 2234 N N . GLU A 1 283 ? 14.883 -62.094 0.497 1 56.56 283 GLU A N 1
ATOM 2235 C CA . GLU A 1 283 ? 14.859 -60.656 0.631 1 56.56 283 GLU A CA 1
ATOM 2236 C C . GLU A 1 283 ? 14.18 -60 -0.568 1 56.56 283 GLU A C 1
ATOM 2238 O O . GLU A 1 283 ? 13.484 -59 -0.421 1 56.56 283 GLU A O 1
ATOM 2243 N N . ALA A 1 284 ? 14.25 -60.688 -1.65 1 54.81 284 ALA A N 1
ATOM 2244 C CA . ALA A 1 284 ? 13.562 -60.25 -2.875 1 54.81 284 ALA A CA 1
ATOM 2245 C C . ALA A 1 284 ? 12.055 -60.375 -2.723 1 54.81 284 ALA A C 1
ATOM 2247 O O . ALA A 1 284 ? 11.312 -59.469 -3.145 1 54.81 284 ALA A O 1
ATOM 2248 N N . ASN A 1 285 ? 11.562 -61.562 -2.244 1 57.38 285 ASN A N 1
ATOM 2249 C CA . ASN A 1 285 ? 10.141 -61.75 -1.979 1 57.38 285 ASN A CA 1
ATOM 2250 C C . ASN A 1 285 ? 9.609 -60.719 -1.002 1 57.38 285 ASN A C 1
ATOM 2252 O O . ASN A 1 285 ? 8.5 -60.188 -1.181 1 57.38 285 ASN A O 1
ATOM 2256 N N . LYS A 1 286 ? 10.391 -60.312 -0.021 1 57.78 286 LYS A N 1
ATOM 2257 C CA . LYS A 1 286 ? 10.031 -59.25 0.924 1 57.78 286 LYS A CA 1
ATOM 2258 C C . LYS A 1 286 ? 10.031 -57.875 0.249 1 57.78 286 LYS A C 1
ATOM 2260 O O . LYS A 1 286 ? 9.156 -57.062 0.519 1 57.78 286 LYS A O 1
ATOM 2265 N N . ALA A 1 287 ? 10.805 -57.812 -0.705 1 54.03 287 ALA A N 1
ATOM 2266 C CA . ALA A 1 287 ? 10.898 -56.594 -1.479 1 54.03 287 ALA A CA 1
ATOM 2267 C C . ALA A 1 287 ? 9.703 -56.438 -2.418 1 54.03 287 ALA A C 1
ATOM 2269 O O . ALA A 1 287 ? 9.164 -55.344 -2.57 1 54.03 287 ALA A O 1
ATOM 2270 N N . GLN A 1 288 ? 9.391 -57.531 -3.088 1 54.66 288 GLN A N 1
ATOM 2271 C CA . GLN A 1 288 ? 8.211 -57.5 -3.938 1 54.66 288 GLN A CA 1
ATOM 2272 C C . GLN A 1 288 ? 6.961 -57.125 -3.139 1 54.66 288 GLN A C 1
ATOM 2274 O O . GLN A 1 288 ? 6.125 -56.375 -3.609 1 54.66 288 GLN A O 1
ATOM 2279 N N . ARG A 1 289 ? 6.715 -57.75 -1.998 1 54.91 289 ARG A N 1
ATOM 2280 C CA . ARG A 1 289 ? 5.613 -57.344 -1.131 1 54.91 289 ARG A CA 1
ATOM 2281 C C . ARG A 1 289 ? 5.738 -55.875 -0.752 1 54.91 289 ARG A C 1
ATOM 2283 O O . ARG A 1 289 ? 4.738 -55.156 -0.679 1 54.91 289 ARG A O 1
ATOM 2290 N N . LYS A 1 290 ? 6.93 -55.438 -0.686 1 54.22 290 LYS A N 1
ATOM 2291 C CA . LYS A 1 290 ? 7.188 -54.031 -0.375 1 54.22 290 LYS A CA 1
ATOM 2292 C C . LYS A 1 290 ? 6.949 -53.125 -1.594 1 54.22 290 LYS A C 1
ATOM 2294 O O . LYS A 1 290 ? 6.422 -52.031 -1.47 1 54.22 290 LYS A O 1
ATOM 2299 N N . ILE A 1 291 ? 7.238 -53.719 -2.756 1 50.62 291 ILE A N 1
ATOM 2300 C CA . ILE A 1 291 ? 6.961 -53 -3.984 1 50.62 291 ILE A CA 1
ATOM 2301 C C . ILE A 1 291 ? 5.453 -52.938 -4.219 1 50.62 291 ILE A C 1
ATOM 2303 O O . ILE A 1 291 ? 4.914 -51.875 -4.578 1 50.62 291 ILE A O 1
ATOM 2307 N N . ILE A 1 292 ? 4.773 -54.094 -4.289 1 54.06 292 ILE A N 1
ATOM 2308 C CA . ILE A 1 292 ? 3.318 -54.062 -4.363 1 54.06 292 ILE A CA 1
ATOM 2309 C C . ILE A 1 292 ? 2.756 -53.188 -3.26 1 54.06 292 ILE A C 1
ATOM 2311 O O . ILE A 1 292 ? 1.848 -52.375 -3.5 1 54.06 292 ILE A O 1
ATOM 2315 N N . LYS A 1 293 ? 3.289 -53.312 -2.076 1 53.06 293 LYS A N 1
ATOM 2316 C CA . LYS A 1 293 ? 2.975 -52.344 -1.013 1 53.06 293 LYS A CA 1
ATOM 2317 C C . LYS A 1 293 ? 3.488 -50.969 -1.352 1 53.06 293 LYS A C 1
ATOM 2319 O O . LYS A 1 293 ? 2.842 -49.969 -1.033 1 53.06 293 LYS A O 1
ATOM 2324 N N . ALA A 1 294 ? 4.449 -50.938 -2.09 1 51.06 294 ALA A N 1
ATOM 2325 C CA . ALA A 1 294 ? 5.02 -49.688 -2.586 1 51.06 294 ALA A CA 1
ATOM 2326 C C . ALA A 1 294 ? 4.156 -49.094 -3.697 1 51.06 294 ALA A C 1
ATOM 2328 O O . ALA A 1 294 ? 3.99 -47.875 -3.779 1 51.06 294 ALA A O 1
ATOM 2329 N N . SER A 1 295 ? 3.805 -49.938 -4.688 1 50.69 295 SER A N 1
ATOM 2330 C CA . SER A 1 295 ? 2.855 -49.438 -5.676 1 50.69 295 SER A CA 1
ATOM 2331 C C . SER A 1 295 ? 1.599 -48.875 -5.004 1 50.69 295 SER A C 1
ATOM 2333 O O . SER A 1 295 ? 1.089 -47.812 -5.391 1 50.69 295 SER A O 1
ATOM 2335 N N . ARG A 1 296 ? 0.952 -49.75 -4.258 1 48.56 296 ARG A N 1
ATOM 2336 C CA . ARG A 1 296 ? -0.073 -49.188 -3.377 1 48.56 296 ARG A CA 1
ATOM 2337 C C . ARG A 1 296 ? 0.485 -48.062 -2.531 1 48.56 296 ARG A C 1
ATOM 2339 O O . ARG A 1 296 ? -0.213 -47.094 -2.262 1 48.56 296 ARG A O 1
ATOM 2346 N N . ARG A 1 297 ? 1.664 -48.156 -2.322 1 49.31 297 ARG A N 1
ATOM 2347 C CA . ARG A 1 297 ? 2.422 -47.125 -1.617 1 49.31 297 ARG A CA 1
ATOM 2348 C C . ARG A 1 297 ? 2.709 -45.938 -2.527 1 49.31 297 ARG A C 1
ATOM 2350 O O . ARG A 1 297 ? 2.676 -44.781 -2.086 1 49.31 297 ARG A O 1
ATOM 2357 N N . ARG A 1 298 ? 2.92 -46.25 -3.768 1 50.56 298 ARG A N 1
ATOM 2358 C CA . ARG A 1 298 ? 3.086 -45.125 -4.68 1 50.56 298 ARG A CA 1
ATOM 2359 C C . ARG A 1 298 ? 1.832 -44.25 -4.711 1 50.56 298 ARG A C 1
ATOM 2361 O O . ARG A 1 298 ? 1.923 -43.031 -4.727 1 50.56 298 ARG A O 1
ATOM 2368 N N . ILE A 1 299 ? 0.73 -45 -4.98 1 53.5 299 ILE A N 1
ATOM 2369 C CA . ILE A 1 299 ? -0.477 -44.188 -4.844 1 53.5 299 ILE A CA 1
ATOM 2370 C C . ILE A 1 299 ? -0.489 -43.5 -3.477 1 53.5 299 ILE A C 1
ATOM 2372 O O . ILE A 1 299 ? -0.829 -42.312 -3.365 1 53.5 299 ILE A O 1
ATOM 2376 N N . TRP A 1 300 ? -0.17 -44.375 -2.557 1 50.91 300 TRP A N 1
ATOM 2377 C CA . TRP A 1 300 ? -0.045 -43.781 -1.233 1 50.91 300 TRP A CA 1
ATOM 2378 C C . TRP A 1 300 ? 1.082 -42.75 -1.207 1 50.91 300 TRP A C 1
ATOM 2380 O O . TRP A 1 300 ? 0.955 -41.688 -0.581 1 50.91 300 TRP A O 1
ATOM 2390 N N . GLU A 1 301 ? 2.164 -43.031 -1.866 1 53.56 301 GLU A N 1
ATOM 2391 C CA . GLU A 1 301 ? 3.246 -42.031 -1.979 1 53.56 301 GLU A CA 1
ATOM 2392 C C . GLU A 1 301 ? 2.779 -40.781 -2.703 1 53.56 301 GLU A C 1
ATOM 2394 O O . GLU A 1 301 ? 3.141 -39.656 -2.316 1 53.56 301 GLU A O 1
ATOM 2399 N N . PHE A 1 302 ? 1.993 -41.094 -3.789 1 55.97 302 PHE A N 1
ATOM 2400 C CA . PHE A 1 302 ? 1.464 -39.938 -4.488 1 55.97 302 PHE A CA 1
ATOM 2401 C C . PHE A 1 302 ? 0.531 -39.125 -3.586 1 55.97 302 PHE A C 1
ATOM 2403 O O . PHE A 1 302 ? 0.598 -37.906 -3.547 1 55.97 302 PHE A O 1
ATOM 2410 N N . ILE A 1 303 ? -0.372 -39.938 -3.004 1 55.06 303 ILE A N 1
ATOM 2411 C CA . ILE A 1 303 ? -1.265 -39.25 -2.066 1 55.06 303 ILE A CA 1
ATOM 2412 C C . ILE A 1 303 ? -0.453 -38.656 -0.923 1 55.06 303 ILE A C 1
ATOM 2414 O O . ILE A 1 303 ? -0.726 -37.531 -0.483 1 55.06 303 ILE A O 1
ATOM 2418 N N . LEU A 1 304 ? 0.528 -39.375 -0.49 1 55.03 304 LEU A N 1
ATOM 2419 C CA . LEU A 1 304 ? 1.399 -38.844 0.556 1 55.03 304 LEU A CA 1
ATOM 2420 C C . LEU A 1 304 ? 2.188 -37.656 0.053 1 55.03 304 LEU A C 1
ATOM 2422 O O . LEU A 1 304 ? 2.361 -36.656 0.779 1 55.03 304 LEU A O 1
ATOM 2426 N N . MET A 1 305 ? 2.648 -37.75 -1.134 1 59.47 305 MET A N 1
ATOM 2427 C CA . MET A 1 305 ? 3.383 -36.656 -1.727 1 59.47 305 MET A CA 1
ATOM 2428 C C . MET A 1 305 ? 2.494 -35.406 -1.854 1 59.47 305 MET A C 1
ATOM 2430 O O . MET A 1 305 ? 2.943 -34.281 -1.606 1 59.47 305 MET A O 1
ATOM 2434 N N . ARG A 1 306 ? 1.297 -35.75 -2.299 1 58.16 306 ARG A N 1
ATOM 2435 C CA . ARG A 1 306 ? 0.354 -34.656 -2.391 1 58.16 306 ARG A CA 1
ATOM 2436 C C . ARG A 1 306 ? 0.061 -34.062 -1.014 1 58.16 306 ARG A C 1
ATOM 2438 O O . ARG A 1 306 ? -0.05 -32.844 -0.861 1 58.16 306 ARG A O 1
ATOM 2445 N N . HIS A 1 307 ? -0.09 -35 -0.082 1 58.56 307 HIS A N 1
ATOM 2446 C CA . HIS A 1 307 ? -0.303 -34.531 1.29 1 58.56 307 HIS A CA 1
ATOM 2447 C C . HIS A 1 307 ? 0.916 -33.781 1.823 1 58.56 307 HIS A C 1
ATOM 2449 O O . HIS A 1 307 ? 0.78 -32.75 2.471 1 58.56 307 HIS A O 1
ATOM 2455 N N . ILE A 1 308 ? 2.096 -34.281 1.555 1 60.38 308 ILE A N 1
ATOM 2456 C CA . ILE A 1 308 ? 3.336 -33.625 1.971 1 60.38 308 ILE A CA 1
ATOM 2457 C C . ILE A 1 308 ? 3.486 -32.281 1.259 1 60.38 308 ILE A C 1
ATOM 2459 O O . ILE A 1 308 ? 3.924 -31.297 1.86 1 60.38 308 ILE A O 1
ATOM 2463 N N . GLU A 1 309 ? 3.037 -32.344 0.035 1 63.62 309 GLU A N 1
ATOM 2464 C CA . GLU A 1 309 ? 3.119 -31.094 -0.738 1 63.62 309 GLU A CA 1
ATOM 2465 C C . GLU A 1 309 ? 2.195 -30.016 -0.166 1 63.62 309 GLU A C 1
ATOM 2467 O O . GLU A 1 309 ? 2.561 -28.844 -0.112 1 63.62 309 GLU A O 1
ATOM 2472 N N . GLU A 1 310 ? 1.05 -30.531 0.168 1 63.81 310 GLU A N 1
ATOM 2473 C CA . GLU A 1 310 ? 0.125 -29.562 0.766 1 63.81 310 GLU A CA 1
ATOM 2474 C C . GLU A 1 310 ? 0.636 -29.078 2.117 1 63.81 310 GLU A C 1
ATOM 2476 O O . GLU A 1 310 ? 0.528 -27.891 2.434 1 63.81 310 GLU A O 1
ATOM 2481 N N . HIS A 1 311 ? 1.145 -30.016 2.879 1 62.84 311 HIS A N 1
ATOM 2482 C CA . HIS A 1 311 ? 1.716 -29.625 4.168 1 62.84 311 HIS A CA 1
ATOM 2483 C C . HIS A 1 311 ? 2.955 -28.766 3.984 1 62.84 311 HIS A C 1
ATOM 2485 O O . HIS A 1 311 ? 3.193 -27.844 4.773 1 62.84 311 HIS A O 1
ATOM 2491 N N . SER A 1 312 ? 3.662 -29.109 2.979 1 67.75 312 SER A N 1
ATOM 2492 C CA . SER A 1 312 ? 4.871 -28.344 2.684 1 67.75 312 SER A CA 1
ATOM 2493 C C . SER A 1 312 ? 4.531 -26.922 2.256 1 67.75 312 SER A C 1
ATOM 2495 O O . SER A 1 312 ? 5.238 -25.969 2.613 1 67.75 312 SER A O 1
ATOM 2497 N N . ARG A 1 313 ? 3.42 -26.844 1.627 1 70.75 313 ARG A N 1
ATOM 2498 C CA . ARG A 1 313 ? 3.008 -25.516 1.208 1 70.75 313 ARG A CA 1
ATOM 2499 C C . ARG A 1 313 ? 2.617 -24.656 2.41 1 70.75 313 ARG A C 1
ATOM 2501 O O . ARG A 1 313 ? 2.936 -23.469 2.461 1 70.75 313 ARG A O 1
ATOM 2508 N N . LYS A 1 314 ? 1.998 -25.359 3.338 1 73.94 314 LYS A N 1
ATOM 2509 C CA . LYS A 1 314 ? 1.62 -24.641 4.555 1 73.94 314 LYS A CA 1
ATOM 2510 C C . LYS A 1 314 ? 2.85 -24.281 5.383 1 73.94 314 LYS A C 1
ATOM 2512 O O . LYS A 1 314 ? 2.934 -23.172 5.922 1 73.94 314 LYS A O 1
ATOM 2517 N N . LEU A 1 315 ? 3.752 -25.203 5.426 1 73.81 315 LEU A N 1
ATOM 2518 C CA . LEU A 1 315 ? 4.977 -24.969 6.184 1 73.81 315 LEU A CA 1
ATOM 2519 C C . LEU A 1 315 ? 5.809 -23.859 5.539 1 73.81 315 LEU A C 1
ATOM 2521 O O . LEU A 1 315 ? 6.379 -23.016 6.234 1 73.81 315 LEU A O 1
ATOM 2525 N N . GLU A 1 316 ? 5.789 -23.859 4.238 1 75.5 316 GLU A N 1
ATOM 2526 C CA . GLU A 1 316 ? 6.484 -22.812 3.498 1 75.5 316 GLU A CA 1
ATOM 2527 C C . GLU A 1 316 ? 5.898 -21.438 3.811 1 75.5 316 GLU A C 1
ATOM 2529 O O . GLU A 1 316 ? 6.637 -20.453 3.965 1 75.5 316 GLU A O 1
ATOM 2534 N N . GLY A 1 317 ? 4.656 -21.453 3.98 1 74.56 317 GLY A N 1
ATOM 2535 C CA . GLY A 1 317 ? 3.977 -20.203 4.297 1 74.56 317 GLY A CA 1
ATOM 2536 C C . GLY A 1 317 ? 4.285 -19.703 5.688 1 74.56 317 GLY A C 1
ATOM 2537 O O . GLY A 1 317 ? 4.5 -18.5 5.883 1 74.56 317 GLY A O 1
ATOM 2538 N N . TYR A 1 318 ? 4.5 -20.578 6.594 1 79 318 TYR A N 1
ATOM 2539 C CA . TYR A 1 318 ? 4.758 -20.203 7.977 1 79 318 TYR A CA 1
ATOM 2540 C C . TYR A 1 318 ? 6.203 -19.766 8.164 1 79 318 TYR A C 1
ATOM 2542 O O . TYR A 1 318 ? 6.484 -18.859 8.945 1 79 318 TYR A O 1
ATOM 2550 N N . ILE A 1 319 ? 7.07 -20.359 7.449 1 76.75 319 ILE A N 1
ATOM 2551 C CA . ILE A 1 319 ? 8.477 -19.984 7.531 1 76.75 319 ILE A CA 1
ATOM 2552 C C . ILE A 1 319 ? 8.672 -18.609 6.895 1 76.75 319 ILE A C 1
ATOM 2554 O O . ILE A 1 319 ? 9.398 -17.766 7.426 1 76.75 319 ILE A O 1
ATOM 2558 N N . ALA A 1 320 ? 7.996 -18.438 5.758 1 76.62 320 ALA A N 1
ATOM 2559 C CA . ALA A 1 320 ? 8.055 -17.141 5.098 1 76.62 320 ALA A CA 1
ATOM 2560 C C . ALA A 1 320 ? 7.488 -16.047 6 1 76.62 320 ALA A C 1
ATOM 2562 O O . ALA A 1 320 ? 8.047 -14.945 6.074 1 76.62 320 ALA A O 1
ATOM 2563 N N . LEU A 1 321 ? 6.434 -16.391 6.734 1 82.06 321 LEU A N 1
ATOM 2564 C CA . LEU A 1 321 ? 5.801 -15.438 7.641 1 82.06 321 LEU A CA 1
ATOM 2565 C C . LEU A 1 321 ? 6.707 -15.133 8.828 1 82.06 321 LEU A C 1
ATOM 2567 O O . LEU A 1 321 ? 6.879 -13.969 9.195 1 82.06 321 LEU A O 1
ATOM 2571 N N . ALA A 1 322 ? 7.352 -16.109 9.359 1 83.38 322 ALA A N 1
ATOM 2572 C CA . ALA A 1 322 ? 8.234 -15.938 10.508 1 83.38 322 ALA A CA 1
ATOM 2573 C C . ALA A 1 322 ? 9.461 -15.109 10.133 1 83.38 322 ALA A C 1
ATOM 2575 O O . ALA A 1 322 ? 9.883 -14.234 10.891 1 83.38 322 ALA A O 1
ATOM 2576 N N . SER A 1 323 ? 10.039 -15.391 8.992 1 81.12 323 SER A N 1
ATOM 2577 C CA . SER A 1 323 ? 11.211 -14.648 8.531 1 81.12 323 SER A CA 1
ATOM 2578 C C . SER A 1 323 ? 10.859 -13.188 8.273 1 81.12 323 SER A C 1
ATOM 2580 O O . SER A 1 323 ? 11.648 -12.289 8.586 1 81.12 323 SER A O 1
ATOM 2582 N N . SER A 1 324 ? 9.688 -12.984 7.66 1 83.06 324 SER A N 1
ATOM 2583 C CA . SER A 1 324 ? 9.281 -11.609 7.387 1 83.06 324 SER A CA 1
ATOM 2584 C C . SER A 1 324 ? 9.031 -10.844 8.68 1 83.06 324 SER A C 1
ATOM 2586 O O . SER A 1 324 ? 9.312 -9.648 8.758 1 83.06 324 SER A O 1
ATOM 2588 N N . PHE A 1 325 ? 8.555 -11.492 9.75 1 87.75 325 PHE A N 1
ATOM 2589 C CA . PHE A 1 325 ? 8.328 -10.859 11.047 1 87.75 325 PHE A CA 1
ATOM 2590 C C . PHE A 1 325 ? 9.648 -10.5 11.711 1 87.75 325 PHE A C 1
ATOM 2592 O O . PHE A 1 325 ? 9.758 -9.469 12.375 1 87.75 325 PHE A O 1
ATOM 2599 N N . LEU A 1 326 ? 10.586 -11.328 11.5 1 86.69 326 LEU A N 1
ATOM 2600 C CA . LEU A 1 326 ? 11.906 -11.07 12.078 1 86.69 326 LEU A CA 1
ATOM 2601 C C . LEU A 1 326 ? 12.562 -9.867 11.422 1 86.69 326 LEU A C 1
ATOM 2603 O O . LEU A 1 326 ? 13.102 -8.992 12.109 1 86.69 326 LEU A O 1
ATOM 2607 N N . VAL A 1 327 ? 12.523 -9.867 10.102 1 85.5 327 VAL A N 1
ATOM 2608 C CA . VAL A 1 327 ? 13.102 -8.742 9.375 1 85.5 327 VAL A CA 1
ATOM 2609 C C . VAL A 1 327 ? 12.391 -7.449 9.766 1 85.5 327 VAL A C 1
ATOM 2611 O O . VAL A 1 327 ? 13.023 -6.414 9.969 1 85.5 327 VAL A O 1
ATOM 2614 N N . PHE A 1 328 ? 11.062 -7.539 9.898 1 90 328 PHE A N 1
ATOM 2615 C CA . PHE A 1 328 ? 10.281 -6.391 10.328 1 90 328 PHE A CA 1
ATOM 2616 C C . PHE A 1 328 ? 10.719 -5.918 11.711 1 90 328 PHE A C 1
ATOM 2618 O O . PHE A 1 328 ? 10.906 -4.719 11.93 1 90 328 PHE A O 1
ATOM 2625 N N . GLY A 1 329 ? 10.859 -6.844 12.609 1 91.38 329 GLY A N 1
ATOM 2626 C CA . GLY A 1 329 ? 11.297 -6.516 13.961 1 91.38 329 GLY A CA 1
ATOM 2627 C C . GLY A 1 329 ? 12.656 -5.852 14 1 91.38 329 GLY A C 1
ATOM 2628 O O . GLY A 1 329 ? 12.852 -4.855 14.695 1 91.38 329 GLY A O 1
ATOM 2629 N N . ILE A 1 330 ? 13.578 -6.266 13.195 1 90.81 330 ILE A N 1
ATOM 2630 C CA . ILE A 1 330 ? 14.938 -5.742 13.164 1 90.81 330 ILE A CA 1
ATOM 2631 C C . ILE A 1 330 ? 14.93 -4.328 12.594 1 90.81 330 ILE A C 1
ATOM 2633 O O . ILE A 1 330 ? 15.578 -3.426 13.141 1 90.81 330 ILE A O 1
ATOM 2637 N N . VAL A 1 331 ? 14.211 -4.168 11.539 1 91.12 331 VAL A N 1
ATOM 2638 C CA . VAL A 1 331 ? 14.195 -2.863 10.891 1 91.12 331 VAL A CA 1
ATOM 2639 C C . VAL A 1 331 ? 13.445 -1.858 11.766 1 91.12 331 VAL A C 1
ATOM 2641 O O . VAL A 1 331 ? 13.836 -0.692 11.852 1 91.12 331 VAL A O 1
ATOM 2644 N N . TRP A 1 332 ? 12.305 -2.34 12.414 1 93.75 332 TRP A N 1
ATOM 2645 C CA . TRP A 1 332 ? 11.508 -1.456 13.258 1 93.75 332 TRP A CA 1
ATOM 2646 C C . TRP A 1 332 ? 12.266 -1.069 14.523 1 93.75 332 TRP A C 1
ATOM 2648 O O . TRP A 1 332 ? 12.516 0.114 14.766 1 93.75 332 TRP A O 1
ATOM 2658 N N . ILE A 1 333 ? 12.812 -2.014 15.227 1 93.5 333 ILE A N 1
ATOM 2659 C CA . ILE A 1 333 ? 13.492 -1.76 16.5 1 93.5 333 ILE A CA 1
ATOM 2660 C C . ILE A 1 333 ? 14.867 -1.148 16.234 1 93.5 333 ILE A C 1
ATOM 2662 O O . ILE A 1 333 ? 15.273 -0.209 16.922 1 93.5 333 ILE A O 1
ATOM 2666 N N . GLY A 1 334 ? 15.578 -1.685 15.258 1 92.12 334 GLY A N 1
ATOM 2667 C CA . GLY A 1 334 ? 16.875 -1.129 14.906 1 92.12 334 GLY A CA 1
ATOM 2668 C C . GLY A 1 334 ? 16.797 0.3 14.406 1 92.12 334 GLY A C 1
ATOM 2669 O O . GLY A 1 334 ? 17.594 1.149 14.805 1 92.12 334 GLY A O 1
ATOM 2670 N N . GLY A 1 335 ? 15.867 0.552 13.5 1 92.31 335 GLY A N 1
ATOM 2671 C CA . GLY A 1 335 ? 15.672 1.915 13.031 1 92.31 335 GLY A CA 1
ATOM 2672 C C . GLY A 1 335 ? 15.297 2.881 14.141 1 92.31 335 GLY A C 1
ATOM 2673 O O . GLY A 1 335 ? 15.781 4.012 14.18 1 92.31 335 GLY A O 1
ATOM 2674 N N . SER A 1 336 ? 14.406 2.469 15.125 1 93.94 336 SER A N 1
ATOM 2675 C CA . SER A 1 336 ? 13.984 3.316 16.234 1 93.94 336 SER A CA 1
ATOM 2676 C C . SER A 1 336 ? 15.156 3.65 17.156 1 93.94 336 SER A C 1
ATOM 2678 O O . SER A 1 336 ? 15.219 4.746 17.703 1 93.94 336 SER A O 1
ATOM 2680 N N . ALA A 1 337 ? 16.094 2.738 17.281 1 92.38 337 ALA A N 1
ATOM 2681 C CA . ALA A 1 337 ? 17.25 2.967 18.125 1 92.38 337 ALA A CA 1
ATOM 2682 C C . ALA A 1 337 ? 18.172 4.035 17.531 1 92.38 337 ALA A C 1
ATOM 2684 O O . ALA A 1 337 ? 18.734 4.852 18.266 1 92.38 337 ALA A O 1
ATOM 2685 N N . VAL A 1 338 ? 18.281 4.039 16.25 1 90.81 338 VAL A N 1
ATOM 2686 C CA . VAL A 1 338 ? 19.141 5.02 15.594 1 90.81 338 VAL A CA 1
ATOM 2687 C C . VAL A 1 338 ? 18.516 6.406 15.695 1 90.81 338 VAL A C 1
ATOM 2689 O O . VAL A 1 338 ? 19.203 7.391 15.961 1 90.81 338 VAL A O 1
ATOM 2692 N N . PHE A 1 339 ? 17.219 6.496 15.5 1 91.69 339 PHE A N 1
ATOM 2693 C CA . PHE A 1 339 ? 16.547 7.785 15.57 1 91.69 339 PHE A CA 1
ATOM 2694 C C . PHE A 1 339 ? 16.484 8.289 17 1 91.69 339 PHE A C 1
ATOM 2696 O O . PHE A 1 339 ? 16.422 9.5 17.25 1 91.69 339 PHE A O 1
ATOM 2703 N N . TRP A 1 340 ? 16.5 7.375 17.953 1 89.94 340 TRP A N 1
ATOM 2704 C CA . TRP A 1 340 ? 16.531 7.75 19.359 1 89.94 340 TRP A CA 1
ATOM 2705 C C . TRP A 1 340 ? 17.844 8.438 19.719 1 89.94 340 TRP A C 1
ATOM 2707 O O . TRP A 1 340 ? 17.859 9.344 20.562 1 89.94 340 TRP A O 1
ATOM 2717 N N . GLN A 1 341 ? 18.922 8.156 19.047 1 85.25 341 GLN A N 1
ATOM 2718 C CA . GLN A 1 341 ? 20.25 8.688 19.344 1 85.25 341 GLN A CA 1
ATOM 2719 C C . GLN A 1 341 ? 20.469 10.039 18.672 1 85.25 341 GLN A C 1
ATOM 2721 O O . GLN A 1 341 ? 21.438 10.742 18.969 1 85.25 341 GLN A O 1
ATOM 2726 N N . ASP A 1 342 ? 19.547 10.352 17.828 1 80.31 342 ASP A N 1
ATOM 2727 C CA . ASP A 1 342 ? 19.656 11.656 17.172 1 80.31 342 ASP A CA 1
ATOM 2728 C C . ASP A 1 342 ? 19.547 12.789 18.188 1 80.31 342 ASP A C 1
ATOM 2730 O O . ASP A 1 342 ? 18.875 12.656 19.203 1 80.31 342 ASP A O 1
ATOM 2734 N N . PRO A 1 343 ? 20.234 13.781 17.969 1 73.06 343 PRO A N 1
ATOM 2735 C CA . PRO A 1 343 ? 20.281 14.883 18.938 1 73.06 343 PRO A CA 1
ATOM 2736 C C . PRO A 1 343 ? 18.922 15.523 19.172 1 73.06 343 PRO A C 1
ATOM 2738 O O . PRO A 1 343 ? 18.75 16.266 20.141 1 73.06 343 PRO A O 1
ATOM 2741 N N . VAL A 1 344 ? 17.969 15.195 18.312 1 72 344 VAL A N 1
ATOM 2742 C CA . VAL A 1 344 ? 16.625 15.711 18.562 1 72 344 VAL A CA 1
ATOM 2743 C C . VAL A 1 344 ? 15.977 14.938 19.719 1 72 344 VAL A C 1
ATOM 2745 O O . VAL A 1 344 ? 16.031 13.703 19.75 1 72 344 VAL A O 1
ATOM 2748 N N . PRO A 1 345 ? 15.578 15.578 20.609 1 79.44 345 PRO A N 1
ATOM 2749 C CA . PRO A 1 345 ? 15.078 14.945 21.844 1 79.44 345 PRO A CA 1
ATOM 2750 C C . PRO A 1 345 ? 13.789 14.156 21.609 1 79.44 345 PRO A C 1
ATOM 2752 O O . PRO A 1 345 ? 12.695 14.688 21.812 1 79.44 345 PRO A O 1
ATOM 2755 N N . TRP A 1 346 ? 13.805 13 21.141 1 86 346 TRP A N 1
ATOM 2756 C CA . TRP A 1 346 ? 12.695 12.062 21.109 1 86 346 TRP A CA 1
ATOM 2757 C C . TRP A 1 346 ? 12.875 10.977 22.172 1 86 346 TRP A C 1
ATOM 2759 O O . TRP A 1 346 ? 13.984 10.5 22.406 1 86 346 TRP A O 1
ATOM 2769 N N . THR A 1 347 ? 11.852 10.766 22.938 1 88.06 347 THR A N 1
ATOM 2770 C CA . THR A 1 347 ? 11.883 9.586 23.797 1 88.06 347 THR A CA 1
ATOM 2771 C C . THR A 1 347 ? 11.828 8.312 22.969 1 88.06 347 THR A C 1
ATOM 2773 O O . THR A 1 347 ? 11.523 8.344 21.781 1 88.06 347 THR A O 1
ATOM 2776 N N . TYR A 1 348 ? 12.273 7.309 23.531 1 89.38 348 TYR A N 1
ATOM 2777 C CA . TYR A 1 348 ? 12.305 6.051 22.797 1 89.38 348 TYR A CA 1
ATOM 2778 C C . TYR A 1 348 ? 10.914 5.676 22.297 1 89.38 348 TYR A C 1
ATOM 2780 O O . TYR A 1 348 ? 10.75 5.281 21.141 1 89.38 348 TYR A O 1
ATOM 2788 N N . PRO A 1 349 ? 9.82 5.848 23.141 1 89.94 349 PRO A N 1
ATOM 2789 C CA . PRO A 1 349 ? 8.492 5.535 22.609 1 89.94 349 PRO A CA 1
ATOM 2790 C C . PRO A 1 349 ? 8.094 6.43 21.438 1 89.94 349 PRO A C 1
ATOM 2792 O O . PRO A 1 349 ? 7.395 5.984 20.531 1 89.94 349 PRO A O 1
ATOM 2795 N N . GLU A 1 350 ? 8.555 7.578 21.469 1 91.38 350 GLU A N 1
ATOM 2796 C CA . GLU A 1 350 ? 8.281 8.484 20.359 1 91.38 350 GLU A CA 1
ATOM 2797 C C . GLU A 1 350 ? 9.016 8.039 19.094 1 91.38 350 GLU A C 1
ATOM 2799 O O . GLU A 1 350 ? 8.477 8.148 17.984 1 91.38 350 GLU A O 1
ATOM 2804 N N . SER A 1 351 ? 10.211 7.539 19.312 1 92.75 351 SER A N 1
ATOM 2805 C CA . SER A 1 351 ? 10.969 7.035 18.172 1 92.75 351 SER A CA 1
ATOM 2806 C C . SER A 1 351 ? 10.32 5.781 17.594 1 92.75 351 SER A C 1
ATOM 2808 O O . SER A 1 351 ? 10.297 5.598 16.375 1 92.75 351 SER A O 1
ATOM 2810 N N . LEU A 1 352 ? 9.789 5 18.484 1 93.25 352 LEU A N 1
ATOM 2811 C CA . LEU A 1 352 ? 9.094 3.797 18.047 1 93.25 352 LEU A CA 1
ATOM 2812 C C . LEU A 1 352 ? 7.828 4.156 17.281 1 93.25 352 LEU A C 1
ATOM 2814 O O . LEU A 1 352 ? 7.512 3.523 16.266 1 93.25 352 LEU A O 1
ATOM 2818 N N . TYR A 1 353 ? 7.156 5.129 17.797 1 92.75 353 TYR A N 1
ATOM 2819 C CA . TYR A 1 353 ? 5.949 5.629 17.141 1 92.75 353 TYR A CA 1
ATOM 2820 C C . TYR A 1 353 ? 6.262 6.188 15.758 1 92.75 353 TYR A C 1
ATOM 2822 O O . TYR A 1 353 ? 5.582 5.863 14.789 1 92.75 353 TYR A O 1
ATOM 2830 N N . PHE A 1 354 ? 7.32 6.887 15.672 1 92.44 354 PHE A N 1
ATOM 2831 C CA . PHE A 1 354 ? 7.715 7.508 14.414 1 92.44 354 PHE A CA 1
ATOM 2832 C C . PHE A 1 354 ? 8.07 6.445 13.383 1 92.44 354 PHE A C 1
ATOM 2834 O O . PHE A 1 354 ? 7.602 6.496 12.242 1 92.44 354 PHE A O 1
ATOM 2841 N N . THR A 1 355 ? 8.898 5.539 13.766 1 94.44 355 THR A N 1
ATOM 2842 C CA . THR A 1 355 ? 9.359 4.52 12.828 1 94.44 355 THR A CA 1
ATOM 2843 C C . THR A 1 355 ? 8.203 3.625 12.398 1 94.44 355 THR A C 1
ATOM 2845 O O . THR A 1 355 ? 8.109 3.24 11.227 1 94.44 355 THR A O 1
ATOM 2848 N N . TYR A 1 356 ? 7.316 3.348 13.328 1 93.94 356 TYR A N 1
ATOM 2849 C CA . TYR A 1 356 ? 6.176 2.496 13.008 1 93.94 356 TYR A CA 1
ATOM 2850 C C . TYR A 1 356 ? 5.262 3.168 12 1 93.94 356 TYR A C 1
ATOM 2852 O O . TYR A 1 356 ? 4.867 2.555 11 1 93.94 356 TYR A O 1
ATOM 2860 N N . THR A 1 357 ? 4.93 4.434 12.203 1 92.38 357 THR A N 1
ATOM 2861 C CA . THR A 1 357 ? 4.047 5.168 11.297 1 92.38 357 THR A CA 1
ATOM 2862 C C . THR A 1 357 ? 4.727 5.41 9.953 1 92.38 357 THR A C 1
ATOM 2864 O O . THR A 1 357 ? 4.055 5.488 8.922 1 92.38 357 THR A O 1
ATOM 2867 N N . SER A 1 358 ? 6.031 5.426 9.961 1 93.19 358 SER A N 1
ATOM 2868 C CA . SER A 1 358 ? 6.766 5.641 8.719 1 93.19 358 SER A CA 1
ATOM 2869 C C . SER A 1 358 ? 6.852 4.355 7.898 1 93.19 358 SER A C 1
ATOM 2871 O O . SER A 1 358 ? 6.68 4.379 6.68 1 93.19 358 SER A O 1
ATOM 2873 N N . ILE A 1 359 ? 7.051 3.303 8.617 1 93.06 359 ILE A N 1
ATOM 2874 C CA . ILE A 1 359 ? 7.207 2.029 7.922 1 93.06 359 ILE A CA 1
ATOM 2875 C C . ILE A 1 359 ? 5.875 1.606 7.312 1 93.06 359 ILE A C 1
ATOM 2877 O O . ILE A 1 359 ? 5.84 0.996 6.242 1 93.06 359 ILE A O 1
ATOM 2881 N N . LEU A 1 360 ? 4.809 1.96 7.969 1 92.31 360 LEU A N 1
ATOM 2882 C CA . LEU A 1 360 ? 3.486 1.616 7.461 1 92.31 360 LEU A CA 1
ATOM 2883 C C . LEU A 1 360 ? 2.98 2.686 6.496 1 92.31 360 LEU A C 1
ATOM 2885 O O . LEU A 1 360 ? 1.827 2.641 6.062 1 92.31 360 LEU A O 1
ATOM 2889 N N . THR A 1 361 ? 3.811 3.697 6.176 1 91.75 361 THR A N 1
ATOM 2890 C CA . THR A 1 361 ? 3.652 4.723 5.152 1 91.75 361 THR A CA 1
ATOM 2891 C C . THR A 1 361 ? 2.527 5.688 5.52 1 91.75 361 THR A C 1
ATOM 2893 O O . THR A 1 361 ? 1.926 6.312 4.645 1 91.75 361 THR A O 1
ATOM 2896 N N . ILE A 1 362 ? 2.135 5.738 6.785 1 91.62 362 ILE A N 1
ATOM 2897 C CA . ILE A 1 362 ? 1.179 6.746 7.23 1 91.62 362 ILE A CA 1
ATOM 2898 C C . ILE A 1 362 ? 1.826 8.125 7.184 1 91.62 362 ILE A C 1
ATOM 2900 O O . ILE A 1 362 ? 1.341 9.023 6.488 1 91.62 362 ILE A O 1
ATOM 2904 N N . GLY A 1 363 ? 3.025 8.242 7.859 1 88.38 363 GLY A N 1
ATOM 2905 C CA . GLY A 1 363 ? 3.793 9.477 7.812 1 88.38 363 GLY A CA 1
ATOM 2906 C C . GLY A 1 363 ? 2.988 10.695 8.219 1 88.38 363 GLY A C 1
ATOM 2907 O O . GLY A 1 363 ? 2.832 11.633 7.43 1 88.38 363 GLY A O 1
ATOM 2908 N N . TYR A 1 364 ? 2.611 10.898 9.461 1 86.31 364 TYR A N 1
ATOM 2909 C CA . TYR A 1 364 ? 1.829 12.031 9.93 1 86.31 364 TYR A CA 1
ATOM 2910 C C . TYR A 1 364 ? 2.588 13.344 9.734 1 86.31 364 TYR A C 1
ATOM 2912 O O . TYR A 1 364 ? 1.979 14.398 9.547 1 86.31 364 TYR A O 1
ATOM 2920 N N . GLY A 1 365 ? 3.896 13.25 9.781 1 82.19 365 GLY A N 1
ATOM 2921 C CA . GLY A 1 365 ? 4.715 14.445 9.664 1 82.19 365 GLY A CA 1
ATOM 2922 C C . GLY A 1 365 ? 4.871 15.195 10.969 1 82.19 365 GLY A C 1
ATOM 2923 O O . GLY A 1 365 ? 5.465 16.281 11.008 1 82.19 365 GLY A O 1
ATOM 2924 N N . ASP A 1 366 ? 4.188 14.695 12.086 1 82.44 366 ASP A N 1
ATOM 2925 C CA . ASP A 1 366 ? 4.379 15.305 13.398 1 82.44 366 ASP A CA 1
ATOM 2926 C C . ASP A 1 366 ? 5.812 15.117 13.891 1 82.44 366 ASP A C 1
ATOM 2928 O O . ASP A 1 366 ? 6.383 16.016 14.508 1 82.44 366 ASP A O 1
ATOM 2932 N N . PHE A 1 367 ? 6.336 13.922 13.648 1 83.88 367 PHE A N 1
ATOM 2933 C CA . PHE A 1 367 ? 7.746 13.641 13.875 1 83.88 367 PHE A CA 1
ATOM 2934 C C . PHE A 1 367 ? 8.469 13.398 12.562 1 83.88 367 PHE A C 1
ATOM 2936 O O . PHE A 1 367 ? 7.988 12.633 11.719 1 83.88 367 PHE A O 1
ATOM 2943 N N . HIS A 1 368 ? 9.438 14.172 12.25 1 84.25 368 HIS A N 1
ATOM 2944 C CA . HIS A 1 368 ? 10.219 13.984 11.031 1 84.25 368 HIS A CA 1
ATOM 2945 C C . HIS A 1 368 ? 11.703 14.234 11.289 1 84.25 368 HIS A C 1
ATOM 2947 O O . HIS A 1 368 ? 12.062 14.977 12.203 1 84.25 368 HIS A O 1
ATOM 2953 N N . PRO A 1 369 ? 12.492 13.562 10.516 1 86.12 369 PRO A N 1
ATOM 2954 C CA . PRO A 1 369 ? 13.922 13.805 10.672 1 86.12 369 PRO A CA 1
ATOM 2955 C C . PRO A 1 369 ? 14.336 15.219 10.266 1 86.12 369 PRO A C 1
ATOM 2957 O O . PRO A 1 369 ? 13.984 15.672 9.172 1 86.12 369 PRO A O 1
ATOM 2960 N N . SER A 1 370 ? 15.008 15.953 11.18 1 82.69 370 SER A N 1
ATOM 2961 C CA . SER A 1 370 ? 15.367 17.344 10.898 1 82.69 370 SER A CA 1
ATOM 2962 C C . SER A 1 370 ? 16.875 17.516 10.852 1 82.69 370 SER A C 1
ATOM 2964 O O . SER A 1 370 ? 17.375 18.5 10.297 1 82.69 370 SER A O 1
ATOM 2966 N N . THR A 1 371 ? 17.609 16.516 11.281 1 85.62 371 THR A N 1
ATOM 2967 C CA . THR A 1 371 ? 19.062 16.656 11.32 1 85.62 371 THR A CA 1
ATOM 2968 C C . THR A 1 371 ? 19.672 16.188 10 1 85.62 371 THR A C 1
ATOM 2970 O O . THR A 1 371 ? 19.047 15.469 9.234 1 85.62 371 THR A O 1
ATOM 2973 N N . THR A 1 372 ? 20.891 16.672 9.75 1 87.38 372 THR A N 1
ATOM 2974 C CA . THR A 1 372 ? 21.594 16.359 8.516 1 87.38 372 THR A CA 1
ATOM 2975 C C . THR A 1 372 ? 21.953 14.883 8.453 1 87.38 372 THR A C 1
ATOM 2977 O O . THR A 1 372 ? 22.109 14.312 7.371 1 87.38 372 THR A O 1
ATOM 2980 N N . ALA A 1 373 ? 22.125 14.258 9.547 1 89 373 ALA A N 1
ATOM 2981 C CA . ALA A 1 373 ? 22.469 12.844 9.578 1 89 373 ALA A CA 1
ATOM 2982 C C . ALA A 1 373 ? 21.219 11.969 9.461 1 89 373 ALA A C 1
ATOM 2984 O O . ALA A 1 373 ? 21.281 10.883 8.875 1 89 373 ALA A O 1
ATOM 2985 N N . ALA A 1 374 ? 20.109 12.438 10 1 90.81 374 ALA A N 1
ATOM 2986 C CA . ALA A 1 374 ? 18.906 11.625 10.094 1 90.81 374 ALA A CA 1
ATOM 2987 C C . ALA A 1 374 ? 18.219 11.492 8.734 1 90.81 374 ALA A C 1
ATOM 2989 O O . ALA A 1 374 ? 17.609 10.461 8.43 1 90.81 374 ALA A O 1
ATOM 2990 N N . LYS A 1 375 ? 18.344 12.477 7.898 1 91.69 375 LYS A N 1
ATOM 2991 C CA . LYS A 1 375 ? 17.641 12.484 6.621 1 91.69 375 LYS A CA 1
ATOM 2992 C C . LYS A 1 375 ? 18.203 11.406 5.688 1 91.69 375 LYS A C 1
ATOM 2994 O O . LYS A 1 375 ? 17.453 10.562 5.191 1 91.69 375 LYS A O 1
ATOM 2999 N N . PRO A 1 376 ? 19.516 11.445 5.508 1 93.69 376 PRO A N 1
ATOM 3000 C CA . PRO A 1 376 ? 20.047 10.375 4.652 1 93.69 376 PRO A CA 1
ATOM 3001 C C . PRO A 1 376 ? 19.812 8.984 5.238 1 93.69 376 PRO A C 1
ATOM 3003 O O . PRO A 1 376 ? 19.594 8.023 4.496 1 93.69 376 PRO A O 1
ATOM 3006 N N . PHE A 1 377 ? 19.891 8.859 6.516 1 94 377 PHE A N 1
ATOM 3007 C CA . PHE A 1 377 ? 19.609 7.57 7.133 1 94 377 PHE A CA 1
ATOM 3008 C C . PHE A 1 377 ? 18.172 7.152 6.883 1 94 377 PHE A C 1
ATOM 3010 O O . PHE A 1 377 ? 17.891 5.977 6.641 1 94 377 PHE A O 1
ATOM 3017 N N . CYS A 1 378 ? 17.25 8.07 7.004 1 93.88 378 CYS A N 1
ATOM 3018 C CA . CYS A 1 378 ? 15.844 7.785 6.77 1 93.88 378 CYS A CA 1
ATOM 3019 C C . CYS A 1 378 ? 15.625 7.254 5.355 1 93.88 378 CYS A C 1
ATOM 3021 O O . CYS A 1 378 ? 14.773 6.387 5.141 1 93.88 378 CYS A O 1
ATOM 3023 N N . VAL A 1 379 ? 16.406 7.73 4.43 1 95 379 VAL A N 1
ATOM 3024 C CA . VAL A 1 379 ? 16.25 7.316 3.039 1 95 379 VAL A CA 1
ATOM 3025 C C . VAL A 1 379 ? 16.656 5.848 2.891 1 95 379 VAL A C 1
ATOM 3027 O O . VAL A 1 379 ? 15.875 5.043 2.369 1 95 379 VAL A O 1
ATOM 3030 N N . ILE A 1 380 ? 17.797 5.504 3.352 1 94.69 380 ILE A N 1
ATOM 3031 C CA . ILE A 1 380 ? 18.25 4.125 3.197 1 94.69 380 ILE A CA 1
ATOM 3032 C C . ILE A 1 380 ? 17.375 3.199 4.039 1 94.69 380 ILE A C 1
ATOM 3034 O O . ILE A 1 380 ? 17.047 2.088 3.615 1 94.69 380 ILE A O 1
ATOM 3038 N N . TRP A 1 381 ? 17.031 3.637 5.219 1 94.62 381 TRP A N 1
ATOM 3039 C CA . TRP A 1 381 ? 16.188 2.852 6.117 1 94.62 381 TRP A CA 1
ATOM 3040 C C . TRP A 1 381 ? 14.836 2.57 5.488 1 94.62 381 TRP A C 1
ATOM 3042 O O . TRP A 1 381 ? 14.359 1.433 5.508 1 94.62 381 TRP A O 1
ATOM 3052 N N . SER A 1 382 ? 14.195 3.572 4.906 1 94.81 382 SER A N 1
ATOM 3053 C CA . SER A 1 382 ? 12.875 3.404 4.312 1 94.81 382 SER A CA 1
ATOM 3054 C C . SER A 1 382 ? 12.938 2.521 3.07 1 94.81 382 SER A C 1
ATOM 3056 O O . SER A 1 382 ? 12.016 1.744 2.809 1 94.81 382 SER A O 1
ATOM 3058 N N . LEU A 1 383 ? 13.992 2.633 2.301 1 93.94 383 LEU A N 1
ATOM 3059 C CA . LEU A 1 383 ? 14.148 1.834 1.09 1 93.94 383 LEU A CA 1
ATOM 3060 C C . LEU A 1 383 ? 14.25 0.35 1.426 1 93.94 383 LEU A C 1
ATOM 3062 O O . LEU A 1 383 ? 13.805 -0.499 0.65 1 93.94 383 LEU A O 1
ATOM 3066 N N . LEU A 1 384 ? 14.781 0.1 2.539 1 90.06 384 LEU A N 1
ATOM 3067 C CA . LEU A 1 384 ? 14.922 -1.285 2.975 1 90.06 384 LEU A CA 1
ATOM 3068 C C . LEU A 1 384 ? 13.664 -1.758 3.699 1 90.06 384 LEU A C 1
ATOM 3070 O O . LEU A 1 384 ? 13.211 -2.883 3.486 1 90.06 384 LEU A O 1
ATOM 3074 N N . ALA A 1 385 ? 13.102 -0.904 4.445 1 92.31 385 ALA A N 1
ATOM 3075 C CA . ALA A 1 385 ? 12.031 -1.268 5.375 1 92.31 385 ALA A CA 1
ATOM 3076 C C . ALA A 1 385 ? 10.711 -1.469 4.641 1 92.31 385 ALA A C 1
ATOM 3078 O O . ALA A 1 385 ? 10 -2.451 4.879 1 92.31 385 ALA A O 1
ATOM 3079 N N . ILE A 1 386 ? 10.312 -0.636 3.74 1 91.31 386 ILE A N 1
ATOM 3080 C CA . ILE A 1 386 ? 8.969 -0.591 3.176 1 91.31 386 ILE A CA 1
ATOM 3081 C C . ILE A 1 386 ? 8.727 -1.835 2.324 1 91.31 386 ILE A C 1
ATOM 3083 O O . ILE A 1 386 ? 7.703 -2.506 2.473 1 91.31 386 ILE A O 1
ATOM 3087 N N . PRO A 1 387 ? 9.672 -2.182 1.449 1 87.88 387 PRO A N 1
ATOM 3088 C CA . PRO A 1 387 ? 9.438 -3.416 0.697 1 87.88 387 PRO A CA 1
ATOM 3089 C C . PRO A 1 387 ? 9.32 -4.645 1.599 1 87.88 387 PRO A C 1
ATOM 3091 O O . PRO A 1 387 ? 8.492 -5.523 1.348 1 87.88 387 PRO A O 1
ATOM 3094 N N . CYS A 1 388 ? 10.102 -4.664 2.633 1 84.94 388 CYS A N 1
ATOM 3095 C CA . CYS A 1 388 ? 10.086 -5.797 3.549 1 84.94 388 CYS A CA 1
ATOM 3096 C C . CYS A 1 388 ? 8.758 -5.875 4.301 1 84.94 388 CYS A C 1
ATOM 3098 O O . CYS A 1 388 ? 8.188 -6.957 4.445 1 84.94 388 CYS A O 1
ATOM 3100 N N . VAL A 1 389 ? 8.297 -4.773 4.734 1 87.94 389 VAL A N 1
ATOM 3101 C CA . VAL A 1 389 ? 7.051 -4.746 5.488 1 87.94 389 VAL A CA 1
ATOM 3102 C C . VAL A 1 389 ? 5.879 -5.039 4.559 1 87.94 389 VAL A C 1
ATOM 3104 O O . VAL A 1 389 ? 4.906 -5.688 4.961 1 87.94 389 VAL A O 1
ATOM 3107 N N . THR A 1 390 ? 5.973 -4.562 3.357 1 87.31 390 THR A N 1
ATOM 3108 C CA . THR A 1 390 ? 4.93 -4.848 2.379 1 87.31 390 THR A CA 1
ATOM 3109 C C . THR A 1 390 ? 4.816 -6.348 2.129 1 87.31 390 THR A C 1
ATOM 3111 O O . THR A 1 390 ? 3.711 -6.887 2.033 1 87.31 390 THR A O 1
ATOM 3114 N N . VAL A 1 391 ? 5.934 -7.047 2.037 1 85.25 391 VAL A N 1
ATOM 3115 C CA . VAL A 1 391 ? 5.949 -8.5 1.87 1 85.25 391 VAL A CA 1
ATOM 3116 C C . VAL A 1 391 ? 5.293 -9.164 3.078 1 85.25 391 VAL A C 1
ATOM 3118 O O . VAL A 1 391 ? 4.531 -10.117 2.932 1 85.25 391 VAL A O 1
ATOM 3121 N N . LEU A 1 392 ? 5.582 -8.672 4.23 1 86.75 392 LEU A N 1
ATOM 3122 C CA . LEU A 1 392 ? 4.996 -9.195 5.457 1 86.75 392 LEU A CA 1
ATOM 3123 C C . LEU A 1 392 ? 3.477 -9.078 5.43 1 86.75 392 LEU A C 1
ATOM 3125 O O . LEU A 1 392 ? 2.771 -10.047 5.73 1 86.75 392 LEU A O 1
ATOM 3129 N N . ILE A 1 393 ? 3 -7.922 5.047 1 84.31 393 ILE A N 1
ATOM 3130 C CA . ILE A 1 393 ? 1.565 -7.664 5.008 1 84.31 393 ILE A CA 1
ATOM 3131 C C . ILE A 1 393 ? 0.901 -8.602 3.998 1 84.31 393 ILE A C 1
ATOM 3133 O O . ILE A 1 393 ? -0.178 -9.141 4.258 1 84.31 393 ILE A O 1
ATOM 3137 N N . GLN A 1 394 ? 1.533 -8.812 2.926 1 80.12 394 GLN A N 1
ATOM 3138 C CA . GLN A 1 394 ? 0.996 -9.695 1.897 1 80.12 394 GLN A CA 1
ATOM 3139 C C . GLN A 1 394 ? 0.971 -11.141 2.377 1 80.12 394 GLN A C 1
ATOM 3141 O O . GLN A 1 394 ? 0.007 -11.867 2.127 1 80.12 394 GLN A O 1
ATOM 3146 N N . ASN A 1 395 ? 2.043 -11.531 3.068 1 80 395 ASN A N 1
ATOM 3147 C CA . ASN A 1 395 ? 2.119 -12.891 3.598 1 80 395 ASN A CA 1
ATOM 3148 C C . ASN A 1 395 ? 1.047 -13.141 4.656 1 80 395 ASN A C 1
ATOM 3150 O O . ASN A 1 395 ? 0.439 -14.211 4.688 1 80 395 ASN A O 1
ATOM 3154 N N . ILE A 1 396 ? 0.834 -12.203 5.492 1 82.62 396 ILE A N 1
ATOM 3155 C CA . ILE A 1 396 ? -0.197 -12.32 6.52 1 82.62 396 ILE A CA 1
ATOM 3156 C C . ILE A 1 396 ? -1.572 -12.406 5.863 1 82.62 396 ILE A C 1
ATOM 3158 O O . ILE A 1 396 ? -2.408 -13.219 6.262 1 82.62 396 ILE A O 1
ATOM 3162 N N . GLY A 1 397 ? -1.78 -11.57 4.898 1 77.62 397 GLY A N 1
ATOM 3163 C CA . GLY A 1 397 ? -3.045 -11.57 4.18 1 77.62 397 GLY A CA 1
ATOM 3164 C C . GLY A 1 397 ? -3.365 -12.898 3.531 1 77.62 397 GLY A C 1
ATOM 3165 O O . GLY A 1 397 ? -4.504 -13.367 3.588 1 77.62 397 GLY A O 1
ATOM 3166 N N . GLU A 1 398 ? -2.422 -13.508 2.965 1 74.75 398 GLU A N 1
ATOM 3167 C CA . GLU A 1 398 ? -2.635 -14.797 2.311 1 74.75 398 GLU A CA 1
ATOM 3168 C C . GLU A 1 398 ? -2.932 -15.891 3.33 1 74.75 398 GLU A C 1
ATOM 3170 O O . GLU A 1 398 ? -3.785 -16.75 3.096 1 74.75 398 GLU A O 1
ATOM 3175 N N . THR A 1 399 ? -2.229 -15.836 4.391 1 77.12 399 THR A N 1
ATOM 3176 C CA . THR A 1 399 ? -2.41 -16.844 5.43 1 77.12 399 THR A CA 1
ATOM 3177 C C . THR A 1 399 ? -3.77 -16.688 6.105 1 77.12 399 THR A C 1
ATOM 3179 O O . THR A 1 399 ? -4.488 -17.672 6.305 1 77.12 399 THR A O 1
ATOM 3182 N N . VAL A 1 400 ? -4.109 -15.445 6.371 1 77.88 400 VAL A N 1
ATOM 3183 C CA . VAL A 1 400 ? -5.352 -15.18 7.086 1 77.88 400 VAL A CA 1
ATOM 3184 C C . VAL A 1 400 ? -6.543 -15.383 6.148 1 77.88 400 VAL A C 1
ATOM 3186 O O . VAL A 1 400 ? -7.602 -15.859 6.57 1 77.88 400 VAL A O 1
ATOM 3189 N N . ALA A 1 401 ? -6.367 -14.969 4.973 1 73.25 401 ALA A N 1
ATOM 3190 C CA . ALA A 1 401 ? -7.438 -15.156 3.994 1 73.25 401 ALA A CA 1
ATOM 3191 C C . ALA A 1 401 ? -7.84 -16.625 3.9 1 73.25 401 ALA A C 1
ATOM 3193 O O . ALA A 1 401 ? -9.031 -16.938 3.791 1 73.25 401 ALA A O 1
ATOM 3194 N N . GLY A 1 402 ? -6.914 -17.5 3.928 1 73.44 402 GLY A N 1
ATOM 3195 C CA . GLY A 1 402 ? -7.223 -18.922 3.938 1 73.44 402 GLY A CA 1
ATOM 3196 C C . GLY A 1 402 ? -8.031 -19.359 5.148 1 73.44 402 GLY A C 1
ATOM 3197 O O . GLY A 1 402 ? -8.992 -20.109 5.02 1 73.44 402 GLY A O 1
ATOM 3198 N N . HIS A 1 403 ? -7.75 -18.734 6.195 1 76.12 403 HIS A N 1
ATOM 3199 C CA . HIS A 1 403 ? -8.445 -19.078 7.434 1 76.12 403 HIS A CA 1
ATOM 3200 C C . HIS A 1 403 ? -9.852 -18.5 7.457 1 76.12 403 HIS A C 1
ATOM 3202 O O . HIS A 1 403 ? -10.781 -19.141 7.945 1 76.12 403 HIS A O 1
ATOM 3208 N N . VAL A 1 404 ? -9.977 -17.297 6.969 1 74.06 404 VAL A N 1
ATOM 3209 C CA . VAL A 1 404 ? -11.273 -16.625 6.941 1 74.06 404 VAL A CA 1
ATOM 3210 C C . VAL A 1 404 ? -12.219 -17.359 6.008 1 74.06 404 VAL A C 1
ATOM 3212 O O . VAL A 1 404 ? -13.398 -17.562 6.328 1 74.06 404 VAL A O 1
ATOM 3215 N N . GLU A 1 405 ? -11.711 -17.766 4.973 1 72.5 405 GLU A N 1
ATOM 3216 C CA . GLU A 1 405 ? -12.531 -18.516 4.035 1 72.5 405 GLU A CA 1
ATOM 3217 C C . GLU A 1 405 ? -13.016 -19.828 4.656 1 72.5 405 GLU A C 1
ATOM 3219 O O . GLU A 1 405 ? -14.18 -20.203 4.504 1 72.5 405 GLU A O 1
ATOM 3224 N N . ASN A 1 406 ? -12.172 -20.391 5.367 1 71.44 406 ASN A N 1
ATOM 3225 C CA . ASN A 1 406 ? -12.539 -21.641 6.035 1 71.44 406 ASN A CA 1
ATOM 3226 C C . ASN A 1 406 ? -13.531 -21.406 7.164 1 71.44 406 ASN A C 1
ATOM 3228 O O . ASN A 1 406 ? -14.43 -22.219 7.395 1 71.44 406 ASN A O 1
ATOM 3232 N N . GLY A 1 407 ? -13.383 -20.25 7.816 1 71.25 407 GLY A N 1
ATOM 3233 C CA . GLY A 1 407 ? -14.312 -19.906 8.875 1 71.25 407 GLY A CA 1
ATOM 3234 C C . GLY A 1 407 ? -15.711 -19.594 8.367 1 71.25 407 GLY A C 1
ATOM 3235 O O . GLY A 1 407 ? -16.703 -20 8.977 1 71.25 407 GLY A O 1
ATOM 3236 N N . VAL A 1 408 ? -15.695 -18.906 7.34 1 69.94 408 VAL A N 1
ATOM 3237 C CA . VAL A 1 408 ? -16.969 -18.562 6.73 1 69.94 408 VAL A CA 1
ATOM 3238 C C . VAL A 1 408 ? -17.672 -19.828 6.258 1 69.94 408 VAL A C 1
ATOM 3240 O O . VAL A 1 408 ? -18.891 -19.969 6.406 1 69.94 408 VAL A O 1
ATOM 3243 N N . GLU A 1 409 ? -16.906 -20.719 5.766 1 65.69 409 GLU A N 1
ATOM 3244 C CA . GLU A 1 409 ? -17.469 -22.016 5.355 1 65.69 409 GLU A CA 1
ATOM 3245 C C . GLU A 1 409 ? -17.953 -22.812 6.562 1 65.69 409 GLU A C 1
ATOM 3247 O O . GLU A 1 409 ? -19 -23.453 6.5 1 65.69 409 GLU A O 1
ATOM 3252 N N . TRP A 1 410 ? -17.125 -22.656 7.547 1 66.31 410 TRP A N 1
ATOM 3253 C CA . TRP A 1 410 ? -17.484 -23.344 8.773 1 66.31 410 TRP A CA 1
ATOM 3254 C C . TRP A 1 410 ? -18.781 -22.781 9.359 1 66.31 410 TRP A C 1
ATOM 3256 O O . TRP A 1 410 ? -19.672 -23.516 9.773 1 66.31 410 TRP A O 1
ATOM 3266 N N . LEU A 1 411 ? -18.859 -21.453 9.461 1 63.41 411 LEU A N 1
ATOM 3267 C CA . LEU A 1 411 ? -20.062 -20.797 9.969 1 63.41 411 LEU A CA 1
ATOM 3268 C C . LEU A 1 411 ? -21.266 -21.078 9.07 1 63.41 411 LEU A C 1
ATOM 3270 O O . LEU A 1 411 ? -22.375 -21.25 9.562 1 63.41 411 LEU A O 1
ATOM 3274 N N . GLY A 1 412 ? -20.984 -21.031 7.812 1 59.03 412 GLY A N 1
ATOM 3275 C CA . GLY A 1 412 ? -22.031 -21.375 6.867 1 59.03 412 GLY A CA 1
ATOM 3276 C C . GLY A 1 412 ? -22.516 -22.812 7.008 1 59.03 412 GLY A C 1
ATOM 3277 O O . GLY A 1 412 ? -23.719 -23.078 6.91 1 59.03 412 GLY A O 1
ATOM 3278 N N . SER A 1 413 ? -21.609 -23.719 7.145 1 59.72 413 SER A N 1
ATOM 3279 C CA . SER A 1 413 ? -21.969 -25.125 7.285 1 59.72 413 SER A CA 1
ATOM 3280 C C . SER A 1 413 ? -22.734 -25.375 8.578 1 59.72 413 SER A C 1
ATOM 3282 O O . SER A 1 413 ? -23.547 -26.297 8.656 1 59.72 413 SER A O 1
ATOM 3284 N N . ARG A 1 414 ? -22.297 -24.688 9.562 1 55.34 414 ARG A N 1
ATOM 3285 C CA . ARG A 1 414 ? -23 -24.875 10.828 1 55.34 414 ARG A CA 1
ATOM 3286 C C . ARG A 1 414 ? -24.359 -24.203 10.805 1 55.34 414 ARG A C 1
ATOM 3288 O O . ARG A 1 414 ? -25.281 -24.641 11.492 1 55.34 414 ARG A O 1
ATOM 3295 N N . SER A 1 415 ? -24.266 -23.078 10.312 1 48.69 415 SER A N 1
ATOM 3296 C CA . SER A 1 415 ? -25.578 -22.438 10.219 1 48.69 415 SER A CA 1
ATOM 3297 C C . SER A 1 415 ? -26.484 -23.156 9.227 1 48.69 415 SER A C 1
ATOM 3299 O O . SER A 1 415 ? -27.656 -22.828 9.086 1 48.69 415 SER A O 1
ATOM 3301 N N . ILE A 1 416 ? -26.016 -23.531 8 1 44.88 416 ILE A N 1
ATOM 3302 C CA . ILE A 1 416 ? -26.812 -24.281 7.047 1 44.88 416 ILE A CA 1
ATOM 3303 C C . ILE A 1 416 ? -27.172 -25.656 7.633 1 44.88 416 ILE A C 1
ATOM 3305 O O . ILE A 1 416 ? -26.406 -26.219 8.414 1 44.88 416 ILE A O 1
ATOM 3309 N N . LEU A 1 417 ? -28.484 -26.203 7.164 1 39.22 417 LEU A N 1
ATOM 3310 C CA . LEU A 1 417 ? -29 -27.562 7.281 1 39.22 417 LEU A CA 1
ATOM 3311 C C . LEU A 1 417 ? -27.938 -28.594 6.895 1 39.22 417 LEU A C 1
ATOM 3313 O O . LEU A 1 417 ? -27.016 -28.281 6.133 1 39.22 417 LEU A O 1
ATOM 3317 N N . PRO A 1 418 ? -27.953 -29.844 7.434 1 39.47 418 PRO A N 1
ATOM 3318 C CA . PRO A 1 418 ? -27.234 -31.047 7.027 1 39.47 418 PRO A CA 1
ATOM 3319 C C . PRO A 1 418 ? -27.094 -31.172 5.512 1 39.47 418 PRO A C 1
ATOM 3321 O O . PRO A 1 418 ? -28.078 -31.062 4.785 1 39.47 418 PRO A O 1
ATOM 3324 N N . GLU A 1 419 ? -26.188 -30.422 4.855 1 39.31 419 GLU A N 1
ATOM 3325 C CA . GLU A 1 419 ? -25.953 -30.953 3.514 1 39.31 419 GLU A CA 1
ATOM 3326 C C . GLU A 1 419 ? -26.359 -32.438 3.424 1 39.31 419 GLU A C 1
ATOM 3328 O O . GLU A 1 419 ? -25.922 -33.25 4.23 1 39.31 419 GLU A O 1
ATOM 3333 N N . ASP A 1 420 ? -27.5 -32.75 2.951 1 35.94 420 ASP A N 1
ATOM 3334 C CA . ASP A 1 420 ? -27.719 -34.125 2.535 1 35.94 420 ASP A CA 1
ATOM 3335 C C . ASP A 1 420 ? -26.516 -34.656 1.754 1 35.94 420 ASP A C 1
ATOM 3337 O O . ASP A 1 420 ? -26.203 -34.156 0.672 1 35.94 420 ASP A O 1
ATOM 3341 N N . ARG A 1 421 ? -25.359 -35.094 2.363 1 38.28 421 ARG A N 1
ATOM 3342 C CA . ARG A 1 421 ? -24.359 -36 1.823 1 38.28 421 ARG A CA 1
ATOM 3343 C C . ARG A 1 421 ? -24.984 -36.938 0.788 1 38.28 421 ARG A C 1
ATOM 3345 O O . ARG A 1 421 ? -24.312 -37.844 0.282 1 38.28 421 ARG A O 1
ATOM 3352 N N . ASN A 1 422 ? -26.391 -37.062 0.708 1 33.28 422 ASN A N 1
ATOM 3353 C CA . ASN A 1 422 ? -26.984 -38.094 -0.131 1 33.28 422 ASN A CA 1
ATOM 3354 C C . ASN A 1 422 ? -26.938 -37.719 -1.608 1 33.28 422 ASN A C 1
ATOM 3356 O O . ASN A 1 422 ? -27.516 -38.406 -2.451 1 33.28 422 ASN A O 1
ATOM 3360 N N . GLY A 1 423 ? -26.844 -36.469 -2.166 1 27.16 423 GLY A N 1
ATOM 3361 C CA . GLY A 1 423 ? -26.734 -36.781 -3.582 1 27.16 423 GLY A CA 1
ATOM 3362 C C . GLY A 1 423 ? -25.328 -37.188 -3.996 1 27.16 423 GLY A C 1
ATOM 3363 O O . GLY A 1 423 ? -24.359 -36.875 -3.303 1 27.16 423 GLY A O 1
ATOM 3364 N N . ILE B 1 1 ? -24.984 -5.547 -20.188 1 60.06 1 ILE B N 1
ATOM 3365 C CA . ILE B 1 1 ? -25.297 -4.59 -19.125 1 60.06 1 ILE B CA 1
ATOM 3366 C C . ILE B 1 1 ? -25.922 -5.316 -17.938 1 60.06 1 ILE B C 1
ATOM 3368 O O . ILE B 1 1 ? -25.516 -5.094 -16.797 1 60.06 1 ILE B O 1
ATOM 3372 N N . TRP B 1 2 ? -26.703 -6.238 -18.297 1 65.75 2 TRP B N 1
ATOM 3373 C CA . TRP B 1 2 ? -27.422 -6.898 -17.219 1 65.75 2 TRP B CA 1
ATOM 3374 C C . TRP B 1 2 ? -26.516 -7.871 -16.469 1 65.75 2 TRP B C 1
ATOM 3376 O O . TRP B 1 2 ? -26.672 -8.094 -15.273 1 65.75 2 TRP B O 1
ATOM 3386 N N . SER B 1 3 ? -25.578 -8.367 -17.266 1 64.88 3 SER B N 1
ATOM 3387 C CA . SER B 1 3 ? -24.641 -9.273 -16.594 1 64.88 3 SER B CA 1
ATOM 3388 C C . SER B 1 3 ? -23.766 -8.539 -15.594 1 64.88 3 SER B C 1
ATOM 3390 O O . SER B 1 3 ? -23.5 -9.047 -14.508 1 64.88 3 SER B O 1
ATOM 3392 N N . PHE B 1 4 ? -23.531 -7.305 -15.914 1 68.38 4 PHE B N 1
ATOM 3393 C CA . PHE B 1 4 ? -22.734 -6.477 -15.016 1 68.38 4 PHE B CA 1
ATOM 3394 C C . PHE B 1 4 ? -23.547 -6.059 -13.797 1 68.38 4 PHE B C 1
ATOM 3396 O O . PHE B 1 4 ? -23.062 -6.105 -12.664 1 68.38 4 PHE B O 1
ATOM 3403 N N . ALA B 1 5 ? -24.688 -5.77 -14.109 1 70.5 5 ALA B N 1
ATOM 3404 C CA . ALA B 1 5 ? -25.562 -5.293 -13.039 1 70.5 5 ALA B CA 1
ATOM 3405 C C . ALA B 1 5 ? -25.875 -6.406 -12.047 1 70.5 5 ALA B C 1
ATOM 3407 O O . ALA B 1 5 ? -26.031 -6.156 -10.852 1 70.5 5 ALA B O 1
ATOM 3408 N N . SER B 1 6 ? -25.875 -7.566 -12.508 1 72.12 6 SER B N 1
ATOM 3409 C CA . SER B 1 6 ? -26.234 -8.695 -11.664 1 72.12 6 SER B CA 1
ATOM 3410 C C . SER B 1 6 ? -25.156 -8.984 -10.633 1 72.12 6 SER B C 1
ATOM 3412 O O . SER B 1 6 ? -25.453 -9.445 -9.523 1 72.12 6 SER B O 1
ATOM 3414 N N . VAL B 1 7 ? -24.016 -8.578 -10.984 1 71.38 7 VAL B N 1
ATOM 3415 C CA . VAL B 1 7 ? -22.922 -8.891 -10.07 1 71.38 7 VAL B CA 1
ATOM 3416 C C . VAL B 1 7 ? -22.484 -7.629 -9.336 1 71.38 7 VAL B C 1
ATOM 3418 O O . VAL B 1 7 ? -22.25 -7.656 -8.125 1 71.38 7 VAL B O 1
ATOM 3421 N N . ALA B 1 8 ? -22.469 -6.547 -9.984 1 75.56 8 ALA B N 1
ATOM 3422 C CA . ALA B 1 8 ? -21.906 -5.305 -9.453 1 75.56 8 ALA B CA 1
ATOM 3423 C C . ALA B 1 8 ? -22.844 -4.691 -8.414 1 75.56 8 ALA B C 1
ATOM 3425 O O . ALA B 1 8 ? -22.391 -4.176 -7.391 1 75.56 8 ALA B O 1
ATOM 3426 N N . PHE B 1 9 ? -24.141 -4.781 -8.594 1 80.75 9 PHE B N 1
ATOM 3427 C CA . PHE B 1 9 ? -25.078 -4.07 -7.73 1 80.75 9 PHE B CA 1
ATOM 3428 C C . PHE B 1 9 ? -25.141 -4.723 -6.355 1 80.75 9 PHE B C 1
ATOM 3430 O O . PHE B 1 9 ? -25.062 -4.039 -5.332 1 80.75 9 PHE B O 1
ATOM 3437 N N . PRO B 1 10 ? -25.219 -6 -6.344 1 76.88 10 PRO B N 1
ATOM 3438 C CA . PRO B 1 10 ? -25.172 -6.621 -5.02 1 76.88 10 PRO B CA 1
ATOM 3439 C C . PRO B 1 10 ? -23.844 -6.43 -4.312 1 76.88 10 PRO B C 1
ATOM 3441 O O . PRO B 1 10 ? -23.781 -6.371 -3.082 1 76.88 10 PRO B O 1
ATOM 3444 N N . LEU B 1 11 ? -22.844 -6.344 -5.086 1 78.75 11 LEU B N 1
ATOM 3445 C CA . LEU B 1 11 ? -21.531 -6.09 -4.52 1 78.75 11 LEU B CA 1
ATOM 3446 C C . LEU B 1 11 ? -21.469 -4.707 -3.879 1 78.75 11 LEU B C 1
ATOM 3448 O O . LEU B 1 11 ? -20.953 -4.555 -2.766 1 78.75 11 LEU B O 1
ATOM 3452 N N . PHE B 1 12 ? -21.953 -3.783 -4.527 1 85.19 12 PHE B N 1
ATOM 3453 C CA . PHE B 1 12 ? -21.984 -2.42 -4.012 1 85.19 12 PHE B CA 1
ATOM 3454 C C . PHE B 1 12 ? -22.859 -2.336 -2.764 1 85.19 12 PHE B C 1
ATOM 3456 O O . PHE B 1 12 ? -22.516 -1.647 -1.803 1 85.19 12 PHE B O 1
ATOM 3463 N N . ALA B 1 13 ? -23.906 -3.064 -2.818 1 84.56 13 ALA B N 1
ATOM 3464 C CA . ALA B 1 13 ? -24.812 -3.051 -1.676 1 84.56 13 ALA B CA 1
ATOM 3465 C C . ALA B 1 13 ? -24.156 -3.688 -0.45 1 84.56 13 ALA B C 1
ATOM 3467 O O . ALA B 1 13 ? -24.312 -3.195 0.67 1 84.56 13 ALA B O 1
ATOM 3468 N N . SER B 1 14 ? -23.422 -4.719 -0.686 1 82.94 14 SER B N 1
ATOM 3469 C CA . SER B 1 14 ? -22.766 -5.422 0.416 1 82.94 14 SER B CA 1
ATOM 3470 C C . SER B 1 14 ? -21.641 -4.582 1.025 1 82.94 14 SER B C 1
ATOM 3472 O O . SER B 1 14 ? -21.359 -4.695 2.219 1 82.94 14 SER B O 1
ATOM 3474 N N . THR B 1 15 ? -21.062 -3.744 0.291 1 87 15 THR B N 1
ATOM 3475 C CA . THR B 1 15 ? -19.969 -2.92 0.771 1 87 15 THR B CA 1
ATOM 3476 C C . THR B 1 15 ? -20.484 -1.628 1.394 1 87 15 THR B C 1
ATOM 3478 O O . THR B 1 15 ? -20.031 -1.223 2.465 1 87 15 THR B O 1
ATOM 3481 N N . LEU B 1 16 ? -21.469 -1.067 0.78 1 91.81 16 LEU B N 1
ATOM 3482 C CA . LEU B 1 16 ? -21.953 0.242 1.215 1 91.81 16 LEU B CA 1
A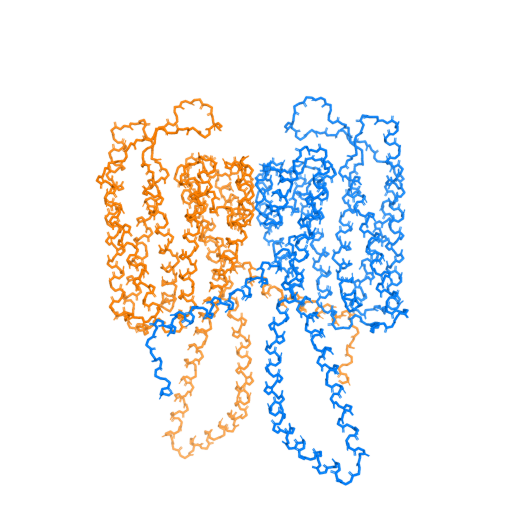TOM 3483 C C . LEU B 1 16 ? -22.922 0.107 2.381 1 91.81 16 LEU B C 1
ATOM 3485 O O . LEU B 1 16 ? -23.094 1.042 3.168 1 91.81 16 LEU B O 1
ATOM 3489 N N . GLY B 1 17 ? -23.547 -1.002 2.527 1 92.19 17 GLY B N 1
ATOM 3490 C CA . GLY B 1 17 ? -24.516 -1.192 3.59 1 92.19 17 GLY B CA 1
ATOM 3491 C C . GLY B 1 17 ? -23.938 -0.963 4.973 1 92.19 17 GLY B C 1
ATOM 3492 O O . GLY B 1 17 ? -24.375 -0.062 5.691 1 92.19 17 GLY B O 1
ATOM 3493 N N . PRO B 1 18 ? -22.938 -1.733 5.305 1 92.94 18 PRO B N 1
ATOM 3494 C CA . PRO B 1 18 ? -22.328 -1.555 6.617 1 92.94 18 PRO B CA 1
ATOM 3495 C C . PRO B 1 18 ? -21.719 -0.162 6.805 1 92.94 18 PRO B C 1
ATOM 3497 O O . PRO B 1 18 ? -21.766 0.387 7.91 1 92.94 18 PRO B O 1
ATOM 3500 N N . ILE B 1 19 ? -21.234 0.375 5.754 1 94.56 19 ILE B N 1
ATOM 3501 C CA . ILE B 1 19 ? -20.641 1.707 5.816 1 94.56 19 ILE B CA 1
ATOM 3502 C C . ILE B 1 19 ? -21.719 2.74 6.109 1 94.56 19 ILE B C 1
ATOM 3504 O O . ILE B 1 19 ? -21.5 3.691 6.859 1 94.56 19 ILE B O 1
ATOM 3508 N N . ALA B 1 20 ? -22.844 2.521 5.512 1 95.19 20 ALA B N 1
ATOM 3509 C CA . ALA B 1 20 ? -23.969 3.428 5.75 1 95.19 20 ALA B CA 1
ATOM 3510 C C . ALA B 1 20 ? -24.406 3.389 7.211 1 95.19 20 ALA B C 1
ATOM 3512 O O . ALA B 1 20 ? -24.766 4.418 7.785 1 95.19 20 ALA B O 1
ATOM 3513 N N . CYS B 1 21 ? -24.344 2.256 7.781 1 94.81 21 CYS B N 1
ATOM 3514 C CA . CYS B 1 21 ? -24.672 2.123 9.195 1 94.81 21 CYS B CA 1
ATOM 3515 C C . CYS B 1 21 ? -23.672 2.859 10.062 1 94.81 21 CYS B C 1
ATOM 3517 O O . CYS B 1 21 ? -24.031 3.436 11.094 1 94.81 21 CYS B O 1
ATOM 3519 N N . LEU B 1 22 ? -22.469 2.809 9.664 1 95 22 LEU B N 1
ATOM 3520 C CA . LEU B 1 22 ? -21.438 3.541 10.391 1 95 22 LEU B CA 1
ATOM 3521 C C . LEU B 1 22 ? -21.734 5.039 10.383 1 95 22 LEU B C 1
ATOM 3523 O O . LEU B 1 22 ? -21.625 5.699 11.422 1 95 22 LEU B O 1
ATOM 3527 N N . PHE B 1 23 ? -22.125 5.539 9.25 1 96 23 PHE B N 1
ATOM 3528 C CA . PHE B 1 23 ? -22.438 6.965 9.148 1 96 23 PHE B CA 1
ATOM 3529 C C . PHE B 1 23 ? -23.688 7.312 9.953 1 96 23 PHE B C 1
ATOM 3531 O O . PHE B 1 23 ? -23.781 8.406 10.508 1 96 23 PHE B O 1
ATOM 3538 N N . SER B 1 24 ? -24.609 6.391 10.023 1 94.88 24 SER B N 1
ATOM 3539 C CA . SER B 1 24 ? -25.797 6.605 10.852 1 94.88 24 SER B CA 1
ATOM 3540 C C . SER B 1 24 ? -25.438 6.645 12.336 1 94.88 24 SER B C 1
ATOM 3542 O O . SER B 1 24 ? -26 7.426 13.094 1 94.88 24 SER B O 1
ATOM 3544 N N . ILE B 1 25 ? -24.547 5.871 12.711 1 93.56 25 ILE B N 1
ATOM 3545 C CA . ILE B 1 25 ? -24.078 5.867 14.094 1 93.56 25 ILE B CA 1
ATOM 3546 C C . ILE B 1 25 ? -23.344 7.172 14.398 1 93.56 25 ILE B C 1
ATOM 3548 O O . ILE B 1 25 ? -23.531 7.75 15.477 1 93.56 25 ILE B O 1
ATOM 3552 N N . CYS B 1 26 ? -22.578 7.652 13.445 1 92.94 26 CYS B N 1
ATOM 3553 C CA . CYS B 1 26 ? -21.875 8.922 13.609 1 92.94 26 CYS B CA 1
ATOM 3554 C C . CYS B 1 26 ? -22.875 10.07 13.742 1 92.94 26 CYS B C 1
ATOM 3556 O O . CYS B 1 26 ? -22.609 11.039 14.461 1 92.94 26 CYS B O 1
ATOM 3558 N N . ALA B 1 27 ? -23.953 9.938 13.086 1 91.62 27 ALA B N 1
ATOM 3559 C CA . ALA B 1 27 ? -24.969 10.977 13.133 1 91.62 27 ALA B CA 1
ATOM 3560 C C . ALA B 1 27 ? -25.703 10.961 14.477 1 91.62 27 ALA B C 1
ATOM 3562 O O . ALA B 1 27 ? -26.188 12 14.938 1 91.62 27 ALA B O 1
ATOM 3563 N N . LEU B 1 28 ? -25.734 9.852 15.125 1 89.06 28 LEU B N 1
ATOM 3564 C CA . LEU B 1 28 ? -26.484 9.68 16.359 1 89.06 28 LEU B CA 1
ATOM 3565 C C . LEU B 1 28 ? -25.672 10.172 17.562 1 89.06 28 LEU B C 1
ATOM 3567 O O . LEU B 1 28 ? -26.25 10.555 18.578 1 89.06 28 LEU B O 1
ATOM 3571 N N . THR B 1 29 ? -24.406 10.273 17.516 1 83.25 29 THR B N 1
ATOM 3572 C CA . THR B 1 29 ? -23.562 10.453 18.688 1 83.25 29 THR B CA 1
ATOM 3573 C C . THR B 1 29 ? -23.469 11.93 19.047 1 83.25 29 THR B C 1
ATOM 3575 O O . THR B 1 29 ? -23.25 12.273 20.219 1 83.25 29 THR B O 1
ATOM 3578 N N . GLN B 1 30 ? -23.625 12.781 18.047 1 81 30 GLN B N 1
ATOM 3579 C CA . GLN B 1 30 ? -23.438 14.188 18.391 1 81 30 GLN B CA 1
ATOM 3580 C C . GLN B 1 30 ? -24.578 15.039 17.859 1 81 30 GLN B C 1
ATOM 3582 O O . GLN B 1 30 ? -25.375 14.578 17.047 1 81 30 GLN B O 1
ATOM 3587 N N . SER B 1 31 ? -24.516 16.234 18.375 1 81.94 31 SER B N 1
ATOM 3588 C CA . SER B 1 31 ? -25.547 17.172 17.969 1 81.94 31 SER B CA 1
ATOM 3589 C C . SER B 1 31 ? -25.344 17.656 16.547 1 81.94 31 SER B C 1
ATOM 3591 O O . SER B 1 31 ? -24.203 17.719 16.062 1 81.94 31 SER B O 1
ATOM 3593 N N . TRP B 1 32 ? -26.422 17.922 15.961 1 85.56 32 TRP B N 1
ATOM 3594 C CA . TRP B 1 32 ? -26.391 18.297 14.547 1 85.56 32 TRP B CA 1
ATOM 3595 C C . TRP B 1 32 ? -26.109 19.781 14.383 1 85.56 32 TRP B C 1
ATOM 3597 O O . TRP B 1 32 ? -25.797 20.234 13.281 1 85.56 32 TRP B O 1
ATOM 3607 N N . ARG B 1 33 ? -26.109 20.5 15.539 1 80.12 33 ARG B N 1
ATOM 3608 C CA . ARG B 1 33 ? -25.891 21.938 15.484 1 80.12 33 ARG B CA 1
ATOM 3609 C C . ARG B 1 33 ? -24.734 22.359 16.375 1 80.12 33 ARG B C 1
ATOM 3611 O O . ARG B 1 33 ? -24.578 21.844 17.484 1 80.12 33 ARG B O 1
ATOM 3618 N N . THR B 1 34 ? -23.828 23.031 15.719 1 77.94 34 THR B N 1
ATOM 3619 C CA . THR B 1 34 ? -22.734 23.578 16.5 1 77.94 34 THR B CA 1
ATOM 3620 C C . THR B 1 34 ? -22.609 25.094 16.297 1 77.94 34 THR B C 1
ATOM 3622 O O . THR B 1 34 ? -23.078 25.625 15.289 1 77.94 34 THR B O 1
ATOM 3625 N N . SER B 1 35 ? -22.188 25.812 17.406 1 72.19 35 SER B N 1
ATOM 3626 C CA . SER B 1 35 ? -22.031 27.25 17.344 1 72.19 35 SER B CA 1
ATOM 3627 C C . SER B 1 35 ? -20.906 27.656 16.391 1 72.19 35 SER B C 1
ATOM 3629 O O . SER B 1 35 ? -19.906 26.938 16.266 1 72.19 35 SER B O 1
ATOM 3631 N N . LYS B 1 36 ? -21.156 28.625 15.469 1 69.31 36 LYS B N 1
ATOM 3632 C CA . LYS B 1 36 ? -20.125 29.141 14.586 1 69.31 36 LYS B CA 1
ATOM 3633 C C . LYS B 1 36 ? -18.922 29.672 15.375 1 69.31 36 LYS B C 1
ATOM 3635 O O . LYS B 1 36 ? -19.094 30.234 16.469 1 69.31 36 LYS B O 1
ATOM 3640 N N . PRO B 1 37 ? -17.734 29.078 15.023 1 58.31 37 PRO B N 1
ATOM 3641 C CA . PRO B 1 37 ? -16.609 29.625 15.773 1 58.31 37 PRO B CA 1
ATOM 3642 C C . PRO B 1 37 ? -16.625 31.156 15.828 1 58.31 37 PRO B C 1
ATOM 3644 O O . PRO B 1 37 ? -16.906 31.812 14.82 1 58.31 37 PRO B O 1
ATOM 3647 N N . SER B 1 38 ? -17.031 31.828 16.891 1 51.78 38 SER B N 1
ATOM 3648 C CA . SER B 1 38 ? -16.875 33.281 16.938 1 51.78 38 SER B CA 1
ATOM 3649 C C . SER B 1 38 ? -15.578 33.719 16.25 1 51.78 38 SER B C 1
ATOM 3651 O O . SER B 1 38 ? -14.656 32.938 16.078 1 51.78 38 SER B O 1
ATOM 3653 N N . GLY B 1 39 ? -15.125 35 16.047 1 44.22 39 GLY B N 1
ATOM 3654 C CA . GLY B 1 39 ? -14.086 35.719 15.297 1 44.22 39 GLY B CA 1
ATOM 3655 C C . GLY B 1 39 ? -12.781 34.938 15.242 1 44.22 39 GLY B C 1
ATOM 3656 O O . GLY B 1 39 ? -12.109 34.938 14.211 1 44.22 39 GLY B O 1
ATOM 3657 N N . GLY B 1 40 ? -11.742 35.094 16.359 1 38.72 40 GLY B N 1
ATOM 3658 C CA . GLY B 1 40 ? -10.297 35.156 16.219 1 38.72 40 GLY B CA 1
ATOM 3659 C C . GLY B 1 40 ? -9.688 33.844 15.727 1 38.72 40 GLY B C 1
ATOM 3660 O O . GLY B 1 40 ? -10.406 32.938 15.273 1 38.72 40 GLY B O 1
ATOM 3661 N N . GLY B 1 41 ? -8.578 33.125 16.625 1 36.38 41 GLY B N 1
ATOM 3662 C CA . GLY B 1 41 ? -7.395 32.344 16.312 1 36.38 41 GLY B CA 1
ATOM 3663 C C . GLY B 1 41 ? -7.711 30.938 15.82 1 36.38 41 GLY B C 1
ATOM 3664 O O . GLY B 1 41 ? -8.68 30.328 16.266 1 36.38 41 GLY B O 1
ATOM 3665 N N . THR B 1 42 ? -7.508 30.562 14.562 1 39.25 42 THR B N 1
ATOM 3666 C CA . THR B 1 42 ? -7.48 29.453 13.625 1 39.25 42 THR B CA 1
ATOM 3667 C C . THR B 1 42 ? -7.211 28.141 14.352 1 39.25 42 THR B C 1
ATOM 3669 O O . THR B 1 42 ? -7.305 27.062 13.758 1 39.25 42 THR B O 1
ATOM 3672 N N . SER B 1 43 ? -6.191 28.094 15.375 1 39.47 43 SER B N 1
ATOM 3673 C CA . SER B 1 43 ? -5.402 26.922 15.703 1 39.47 43 SER B CA 1
ATOM 3674 C C . SER B 1 43 ? -6.18 25.953 16.594 1 39.47 43 SER B C 1
ATOM 3676 O O . SER B 1 43 ? -5.684 24.891 16.938 1 39.47 43 SER B O 1
ATOM 3678 N N . ALA B 1 44 ? -6.848 26.406 17.797 1 39.47 44 ALA B N 1
ATOM 3679 C CA . ALA B 1 44 ? -7.168 25.516 18.922 1 39.47 44 ALA B CA 1
ATOM 3680 C C . ALA B 1 44 ? -8.438 24.719 18.641 1 39.47 44 ALA B C 1
ATOM 3682 O O . ALA B 1 44 ? -9.352 25.219 17.969 1 39.47 44 ALA B O 1
ATOM 3683 N N . PRO B 1 45 ? -8.477 23.297 18.672 1 46.44 45 PRO B N 1
ATOM 3684 C CA . PRO B 1 45 ? -9.695 22.484 18.672 1 46.44 45 PRO B CA 1
ATOM 3685 C C . PRO B 1 45 ? -10.844 23.141 19.438 1 46.44 45 PRO B C 1
ATOM 3687 O O . PRO B 1 45 ? -10.75 23.359 20.641 1 46.44 45 PRO B O 1
ATOM 3690 N N . PHE B 1 46 ? -11.469 24.203 19.109 1 43.44 46 PHE B N 1
ATOM 3691 C CA . PHE B 1 46 ? -12.508 25.031 19.719 1 43.44 46 PHE B CA 1
ATOM 3692 C C . PHE B 1 46 ? -13.641 24.172 20.25 1 43.44 46 PHE B C 1
ATOM 3694 O O . PHE B 1 46 ? -14.117 23.266 19.562 1 43.44 46 PHE B O 1
ATOM 3701 N N . LYS B 1 47 ? -13.703 24.031 21.484 1 50.91 47 LYS B N 1
ATOM 3702 C CA . LYS B 1 47 ? -14.852 23.438 22.156 1 50.91 47 LYS B CA 1
ATOM 3703 C C . LYS B 1 47 ? -16.156 24.016 21.641 1 50.91 47 LYS B C 1
ATOM 3705 O O . LYS B 1 47 ? -16.484 25.172 21.938 1 50.91 47 LYS B O 1
ATOM 3710 N N . ARG B 1 48 ? -16.672 23.625 20.531 1 57.59 48 ARG B N 1
ATOM 3711 C CA . ARG B 1 48 ? -17.953 24.016 19.953 1 57.59 48 ARG B CA 1
ATOM 3712 C C . ARG B 1 48 ? -19.094 23.734 20.922 1 57.59 48 ARG B C 1
ATOM 3714 O O . ARG B 1 48 ? -19.094 22.703 21.609 1 57.59 48 ARG B O 1
ATOM 3721 N N . VAL B 1 49 ? -19.688 24.844 21.375 1 59.94 49 VAL B N 1
ATOM 3722 C CA . VAL B 1 49 ? -20.844 24.703 22.234 1 59.94 49 VAL B CA 1
ATOM 3723 C C . VAL B 1 49 ? -21.922 23.859 21.531 1 59.94 49 VAL B C 1
ATOM 3725 O O . VAL B 1 49 ? -22.297 24.156 20.391 1 59.94 49 VAL B O 1
ATOM 3728 N N . ARG B 1 50 ? -22.234 22.656 21.953 1 63.81 50 ARG B N 1
ATOM 3729 C CA . ARG B 1 50 ? -23.188 21.688 21.422 1 63.81 50 ARG B CA 1
ATOM 3730 C C . ARG B 1 50 ? -24.609 22.047 21.844 1 63.81 50 ARG B C 1
ATOM 3732 O O . ARG B 1 50 ? -24.859 22.359 23.016 1 63.81 50 ARG B O 1
ATOM 3739 N N . CYS B 1 51 ? -25.438 22.281 20.859 1 70.38 51 CYS B N 1
ATOM 3740 C CA . CYS B 1 51 ? -26.859 22.438 21.141 1 70.38 51 CYS B CA 1
ATOM 3741 C C . CYS B 1 51 ? -27.531 21.094 21.297 1 70.38 51 CYS B C 1
ATOM 3743 O O . CYS B 1 51 ? -27.297 20.172 20.5 1 70.38 51 CYS B O 1
ATOM 3745 N N . PRO B 1 52 ? -28.156 20.938 22.406 1 68.75 52 PRO B N 1
ATOM 3746 C CA . PRO B 1 52 ? -28.797 19.656 22.625 1 68.75 52 PRO B CA 1
ATOM 3747 C C . PRO B 1 52 ? -29.75 19.25 21.5 1 68.75 52 PRO B C 1
ATOM 3749 O O . PRO B 1 52 ? -30.422 20.125 20.922 1 68.75 52 PRO B O 1
ATOM 3752 N N . THR B 1 53 ? -29.594 18.062 21.031 1 68.19 53 THR B N 1
ATOM 3753 C CA . THR B 1 53 ? -30.438 17.484 19.984 1 68.19 53 THR B CA 1
ATOM 3754 C C . THR B 1 53 ? -31.859 17.25 20.5 1 68.19 53 THR B C 1
ATOM 3756 O O . THR B 1 53 ? -32.031 16.828 21.641 1 68.19 53 THR B O 1
ATOM 3759 N N . PHE B 1 54 ? -32.844 17.578 19.688 1 76.5 54 PHE B N 1
ATOM 3760 C CA . PHE B 1 54 ? -34.25 17.312 20.016 1 76.5 54 PHE B CA 1
ATOM 3761 C C . PHE B 1 54 ? -34.5 15.805 20.109 1 76.5 54 PHE B C 1
ATOM 3763 O O . PHE B 1 54 ? -34.031 15.039 19.266 1 76.5 54 PHE B O 1
ATOM 3770 N N . VAL B 1 55 ? -35.125 15.375 21.109 1 80.75 55 VAL B N 1
ATOM 3771 C CA . VAL B 1 55 ? -35.406 13.977 21.422 1 80.75 55 VAL B CA 1
ATOM 3772 C C . VAL B 1 55 ? -36.125 13.312 20.25 1 80.75 55 VAL B C 1
ATOM 3774 O O . VAL B 1 55 ? -35.906 12.148 19.938 1 80.75 55 VAL B O 1
ATOM 3777 N N . ARG B 1 56 ? -36.969 14.086 19.594 1 84.5 56 ARG B N 1
ATOM 3778 C CA . ARG B 1 56 ? -37.719 13.539 18.484 1 84.5 56 ARG B CA 1
ATOM 3779 C C . ARG B 1 56 ? -36.812 13.18 17.312 1 84.5 56 ARG B C 1
ATOM 3781 O O . ARG B 1 56 ? -37.031 12.172 16.641 1 84.5 56 ARG B O 1
ATOM 3788 N N . ILE B 1 57 ? -35.844 13.93 17.125 1 85.56 57 ILE B N 1
ATOM 3789 C CA . ILE B 1 57 ? -34.906 13.68 16.047 1 85.56 57 ILE B CA 1
ATOM 3790 C C . ILE B 1 57 ? -34.062 12.445 16.375 1 85.56 57 ILE B C 1
ATOM 3792 O O . ILE B 1 57 ? -33.812 11.609 15.508 1 85.56 57 ILE B O 1
ATOM 3796 N N . LEU B 1 58 ? -33.781 12.305 17.578 1 87.75 58 LEU B N 1
ATOM 3797 C CA . LEU B 1 58 ? -33 11.164 18.016 1 87.75 58 LEU B CA 1
ATOM 3798 C C . LEU B 1 58 ? -33.781 9.867 17.859 1 87.75 58 LEU B C 1
ATOM 3800 O O . LEU B 1 58 ? -33.219 8.844 17.438 1 87.75 58 LEU B O 1
ATOM 3804 N N . ALA B 1 59 ? -35.031 9.953 18.172 1 91.31 59 ALA B N 1
ATOM 3805 C CA . ALA B 1 59 ? -35.875 8.773 18.047 1 91.31 59 ALA B CA 1
ATOM 3806 C C . ALA B 1 59 ? -36 8.328 16.578 1 91.31 59 ALA B C 1
ATOM 3808 O O . ALA B 1 59 ? -35.906 7.137 16.281 1 91.31 59 ALA B O 1
ATOM 3809 N N . LEU B 1 60 ? -36.188 9.234 15.719 1 92.31 60 LEU B N 1
ATOM 3810 C CA . LEU B 1 60 ? -36.281 8.922 14.305 1 92.31 60 LEU B CA 1
ATOM 3811 C C . LEU B 1 60 ? -35 8.352 13.766 1 92.31 60 LEU B C 1
ATOM 3813 O O . LEU B 1 60 ? -35 7.453 12.922 1 92.31 60 LEU B O 1
ATOM 3817 N N . GLU B 1 61 ? -33.938 8.859 14.227 1 93.31 61 GLU B N 1
ATOM 3818 C CA . GLU B 1 61 ? -32.656 8.359 13.812 1 93.31 61 GLU B CA 1
ATOM 3819 C C . GLU B 1 61 ? -32.438 6.914 14.266 1 93.31 61 GLU B C 1
ATOM 3821 O O . GLU B 1 61 ? -31.906 6.094 13.516 1 93.31 61 GLU B O 1
ATOM 3826 N N . ILE B 1 62 ? -32.844 6.633 15.461 1 94.5 62 ILE B N 1
ATOM 3827 C CA . ILE B 1 62 ? -32.688 5.293 16.016 1 94.5 62 ILE B CA 1
ATOM 3828 C C . ILE B 1 62 ? -33.531 4.305 15.219 1 94.5 62 ILE B C 1
ATOM 3830 O O . ILE B 1 62 ? -33.094 3.211 14.875 1 94.5 62 ILE B O 1
ATOM 3834 N N . VAL B 1 63 ? -34.719 4.703 14.945 1 94.81 63 VAL B N 1
ATOM 3835 C CA . VAL B 1 63 ? -35.625 3.836 14.18 1 94.81 63 VAL B CA 1
ATOM 3836 C C . VAL B 1 63 ? -35.031 3.582 12.797 1 94.81 63 VAL B C 1
ATOM 3838 O O . VAL B 1 63 ? -35.062 2.455 12.297 1 94.81 63 VAL B O 1
ATOM 3841 N N . SER B 1 64 ? -34.562 4.621 12.18 1 95.56 64 SER B N 1
ATOM 3842 C CA . SER B 1 64 ? -33.906 4.473 10.867 1 95.56 64 SER B CA 1
ATOM 3843 C C . SER B 1 64 ? -32.75 3.508 10.93 1 95.56 64 SER B C 1
ATOM 3845 O O . SER B 1 64 ? -32.562 2.664 10.039 1 95.56 64 SER B O 1
ATOM 3847 N N . LEU B 1 65 ? -31.938 3.643 11.961 1 95 65 LEU B N 1
ATOM 3848 C CA . LEU B 1 65 ? -30.766 2.777 12.117 1 95 65 LEU B CA 1
ATOM 3849 C C . LEU B 1 65 ? -31.188 1.323 12.297 1 95 65 LEU B C 1
ATOM 3851 O O . LEU B 1 65 ? -30.547 0.416 11.766 1 95 65 LEU B O 1
ATOM 3855 N N . VAL B 1 66 ? -32.25 1.092 12.992 1 95.81 66 VAL B N 1
ATOM 3856 C CA . VAL B 1 66 ? -32.75 -0.263 13.219 1 95.81 66 VAL B CA 1
ATOM 3857 C C . VAL B 1 66 ? -33.156 -0.889 11.891 1 95.81 66 VAL B C 1
ATOM 3859 O O . VAL B 1 66 ? -32.844 -2.047 11.609 1 95.81 66 VAL B O 1
ATOM 3862 N N . PHE B 1 67 ? -33.812 -0.122 11.078 1 95.69 67 PHE B N 1
ATOM 3863 C CA . PHE B 1 67 ? -34.219 -0.626 9.773 1 95.69 67 PHE B CA 1
ATOM 3864 C C . PHE B 1 67 ? -33 -0.899 8.891 1 95.69 67 PHE B C 1
ATOM 3866 O O . PHE B 1 67 ? -33 -1.859 8.117 1 95.69 67 PHE B O 1
ATOM 3873 N N . ALA B 1 68 ? -32.062 -0.039 9 1 94.69 68 ALA B N 1
ATOM 3874 C CA . ALA B 1 68 ? -30.859 -0.231 8.211 1 94.69 68 ALA B CA 1
ATOM 3875 C C . ALA B 1 68 ? -30.109 -1.488 8.641 1 94.69 68 ALA B C 1
ATOM 3877 O O . ALA B 1 68 ? -29.609 -2.24 7.805 1 94.69 68 ALA B O 1
ATOM 3878 N N . LEU B 1 69 ? -30.031 -1.747 9.898 1 94.94 69 LEU B N 1
ATOM 3879 C CA . LEU B 1 69 ? -29.359 -2.941 10.414 1 94.94 69 LEU B CA 1
ATOM 3880 C C . LEU B 1 69 ? -30.125 -4.199 10.016 1 94.94 69 LEU B C 1
ATOM 3882 O O . LEU B 1 69 ? -29.516 -5.223 9.688 1 94.94 69 LEU B O 1
ATOM 3886 N N . LEU B 1 70 ? -31.406 -4.062 10.047 1 94.06 70 LEU B N 1
ATOM 3887 C CA . LEU B 1 70 ? -32.25 -5.18 9.625 1 94.06 70 LEU B CA 1
ATOM 3888 C C . LEU B 1 70 ? -32 -5.496 8.148 1 94.06 70 LEU B C 1
ATOM 3890 O O . LEU B 1 70 ? -31.938 -6.668 7.766 1 94.06 70 LEU B O 1
ATOM 3894 N N . ALA B 1 71 ? -31.969 -4.484 7.395 1 94.06 71 ALA B N 1
ATOM 3895 C CA . ALA B 1 71 ? -31.719 -4.68 5.969 1 94.06 71 ALA B CA 1
ATOM 3896 C C . ALA B 1 71 ? -30.391 -5.375 5.73 1 94.06 71 ALA B C 1
ATOM 3898 O O . ALA B 1 71 ? -30.281 -6.262 4.879 1 94.06 71 ALA B O 1
ATOM 3899 N N . ASN B 1 72 ? -29.375 -5.008 6.465 1 92 72 ASN B N 1
ATOM 3900 C CA . ASN B 1 72 ? -28.062 -5.641 6.348 1 92 72 ASN B CA 1
ATOM 3901 C C . ASN B 1 72 ? -28.109 -7.105 6.777 1 92 72 ASN B C 1
ATOM 3903 O O . ASN B 1 72 ? -27.484 -7.961 6.148 1 92 72 ASN B O 1
ATOM 3907 N N . LEU B 1 73 ? -28.828 -7.367 7.77 1 90.75 73 LEU B N 1
ATOM 3908 C CA . LEU B 1 73 ? -28.969 -8.734 8.25 1 90.75 73 LEU B CA 1
ATOM 3909 C C . LEU B 1 73 ? -29.703 -9.602 7.234 1 90.75 73 LEU B C 1
ATOM 3911 O O . LEU B 1 73 ? -29.312 -10.75 6.996 1 90.75 73 LEU B O 1
ATOM 3915 N N . LEU B 1 74 ? -30.719 -9.062 6.637 1 90.75 74 LEU B N 1
ATOM 3916 C CA . LEU B 1 74 ? -31.469 -9.789 5.617 1 90.75 74 LEU B CA 1
ATOM 3917 C C . LEU B 1 74 ? -30.594 -10.094 4.406 1 90.75 74 LEU B C 1
ATOM 3919 O O . LEU B 1 74 ? -30.656 -11.195 3.855 1 90.75 74 LEU B O 1
ATOM 3923 N N . LEU B 1 75 ? -29.844 -9.133 4.07 1 88 75 LEU B N 1
ATOM 3924 C CA . LEU B 1 75 ? -28.953 -9.32 2.934 1 88 75 LEU B CA 1
ATOM 3925 C C . LEU B 1 75 ? -27.891 -10.375 3.238 1 88 75 LEU B C 1
ATOM 3927 O O . LEU B 1 75 ? -27.578 -11.211 2.385 1 88 75 LEU B O 1
ATOM 3931 N N . LEU B 1 76 ? -27.359 -10.336 4.418 1 85.19 76 LEU B N 1
ATOM 3932 C CA . LEU B 1 76 ? -26.344 -11.297 4.836 1 85.19 76 LEU B CA 1
ATOM 3933 C C . LEU B 1 76 ? -26.922 -12.711 4.855 1 85.19 76 LEU B C 1
ATOM 3935 O O . LEU B 1 76 ? -26.266 -13.664 4.426 1 85.19 76 LEU B O 1
ATOM 3939 N N . PHE B 1 77 ? -28.172 -12.828 5.258 1 84.88 77 PHE B N 1
ATOM 3940 C CA . PHE B 1 77 ? -28.812 -14.133 5.316 1 84.88 77 PHE B CA 1
ATOM 3941 C C . PHE B 1 77 ? -29.172 -14.625 3.918 1 84.88 77 PHE B C 1
ATOM 3943 O O . PHE B 1 77 ? -29.203 -15.836 3.666 1 84.88 77 PHE B O 1
ATOM 3950 N N . ASN B 1 78 ? -29.422 -13.68 3.092 1 84 78 ASN B N 1
ATOM 3951 C CA . ASN B 1 78 ? -29.656 -14.062 1.705 1 84 78 ASN B CA 1
ATOM 3952 C C . ASN B 1 78 ? -28.406 -14.633 1.054 1 84 78 ASN B C 1
ATOM 3954 O O . ASN B 1 78 ? -28.469 -15.664 0.381 1 84 78 ASN B O 1
ATOM 3958 N N . PHE B 1 79 ? -27.312 -14.008 1.308 1 79.12 79 PHE B N 1
ATOM 3959 C CA . PHE B 1 79 ? -26.062 -14.477 0.743 1 79.12 79 PHE B CA 1
ATOM 3960 C C . PHE B 1 79 ? -25.656 -15.82 1.35 1 79.12 79 PHE B C 1
ATOM 3962 O O . PHE B 1 79 ? -25 -16.625 0.699 1 79.12 79 PHE B O 1
ATOM 3969 N N . ALA B 1 80 ? -26.094 -16.031 2.568 1 76.25 80 ALA B N 1
ATOM 3970 C CA . ALA B 1 80 ? -25.812 -17.281 3.246 1 76.25 80 ALA B CA 1
ATOM 3971 C C . ALA B 1 80 ? -26.797 -18.375 2.828 1 76.25 80 ALA B C 1
ATOM 3973 O O . ALA B 1 80 ? -26.75 -19.5 3.324 1 76.25 80 ALA B O 1
ATOM 3974 N N . LYS B 1 81 ? -27.781 -18.062 1.99 1 78 81 LYS B N 1
ATOM 3975 C CA . LYS B 1 81 ? -28.781 -18.969 1.451 1 78 81 LYS B CA 1
ATOM 3976 C C . LYS B 1 81 ? -29.703 -19.484 2.553 1 78 81 LYS B C 1
ATOM 3978 O O . LYS B 1 81 ? -30.125 -20.641 2.521 1 78 81 LYS B O 1
ATOM 3983 N N . ARG B 1 82 ? -29.969 -18.625 3.535 1 79.88 82 ARG B N 1
ATOM 3984 C CA . ARG B 1 82 ? -30.891 -18.984 4.602 1 79.88 82 ARG B CA 1
ATOM 3985 C C . ARG B 1 82 ? -32.312 -18.531 4.266 1 79.88 82 ARG B C 1
ATOM 3987 O O . ARG B 1 82 ? -33.281 -19.172 4.691 1 79.88 82 ARG B O 1
ATOM 3994 N N . ILE B 1 83 ? -32.281 -17.438 3.604 1 82.56 83 ILE B N 1
ATOM 3995 C CA . ILE B 1 83 ? -33.562 -16.906 3.135 1 82.56 83 ILE B CA 1
ATOM 3996 C C . ILE B 1 83 ? -33.562 -16.844 1.609 1 82.56 83 ILE B C 1
ATOM 3998 O O . ILE B 1 83 ? -32.562 -16.484 0.991 1 82.56 83 ILE B O 1
ATOM 4002 N N . SER B 1 84 ? -34.594 -17.266 1.123 1 81.75 84 SER B N 1
ATOM 4003 C CA . SER B 1 84 ? -34.688 -17.297 -0.332 1 81.75 84 SER B CA 1
ATOM 4004 C C . SER B 1 84 ? -34.656 -15.891 -0.914 1 81.75 84 SER B C 1
ATOM 4006 O O . SER B 1 84 ? -35.031 -14.922 -0.249 1 81.75 84 SER B O 1
ATOM 4008 N N . TYR B 1 85 ? -34.094 -15.766 -2.039 1 81.25 85 TYR B N 1
ATOM 4009 C CA . TYR B 1 85 ? -33.906 -14.508 -2.748 1 81.25 85 TYR B CA 1
ATOM 4010 C C . TYR B 1 85 ? -35.219 -13.797 -2.967 1 81.25 85 TYR B C 1
ATOM 4012 O O . TYR B 1 85 ? -35.312 -12.57 -2.838 1 81.25 85 TYR B O 1
ATOM 4020 N N . ASN B 1 86 ? -36.281 -14.523 -3.127 1 81.25 86 ASN B N 1
ATOM 4021 C CA . ASN B 1 86 ? -37.562 -13.945 -3.463 1 81.25 86 ASN B CA 1
ATOM 4022 C C . ASN B 1 86 ? -38.188 -13.242 -2.264 1 81.25 86 ASN B C 1
ATOM 4024 O O . ASN B 1 86 ? -38.969 -12.297 -2.428 1 81.25 86 ASN B O 1
ATOM 4028 N N . ILE B 1 87 ? -37.812 -13.68 -1.147 1 85.62 87 ILE B N 1
ATOM 4029 C CA . ILE B 1 87 ? -38.375 -13.078 0.062 1 85.62 87 ILE B CA 1
ATOM 4030 C C . ILE B 1 87 ? -37.375 -12.031 0.606 1 85.62 87 ILE B C 1
ATOM 4032 O O . ILE B 1 87 ? -37.812 -10.945 1.018 1 85.62 87 ILE B O 1
ATOM 4036 N N . ALA B 1 88 ? -36.156 -12.32 0.544 1 86.62 88 ALA B N 1
ATOM 4037 C CA . ALA B 1 88 ? -35.156 -11.484 1.174 1 86.62 88 ALA B CA 1
ATOM 4038 C C . ALA B 1 88 ? -34.969 -10.172 0.412 1 86.62 88 ALA B C 1
ATOM 4040 O O . ALA B 1 88 ? -34.812 -9.109 1.019 1 86.62 88 ALA B O 1
ATOM 4041 N N . GLN B 1 89 ? -35.062 -10.18 -0.836 1 88.25 89 GLN B N 1
ATOM 4042 C CA . GLN B 1 89 ? -34.719 -9.008 -1.643 1 88.25 89 GLN B CA 1
ATOM 4043 C C . GLN B 1 89 ? -35.781 -7.91 -1.482 1 88.25 89 GLN B C 1
ATOM 4045 O O . GLN B 1 89 ? -35.438 -6.758 -1.201 1 88.25 89 GLN B O 1
ATOM 4050 N N . PRO B 1 90 ? -37.062 -8.234 -1.621 1 90.31 90 PRO B N 1
ATOM 4051 C CA . PRO B 1 90 ? -38.031 -7.164 -1.426 1 90.31 90 PRO B CA 1
ATOM 4052 C C . PRO B 1 90 ? -38.031 -6.609 -0.005 1 90.31 90 PRO B C 1
ATOM 4054 O O . PRO B 1 90 ? -38.219 -5.402 0.19 1 90.31 90 PRO B O 1
ATOM 4057 N N . LEU B 1 91 ? -37.844 -7.445 0.914 1 92.56 91 LEU B N 1
ATOM 4058 C CA . LEU B 1 91 ? -37.812 -6.988 2.299 1 92.56 91 LEU B CA 1
ATOM 4059 C C . LEU B 1 91 ? -36.594 -6.082 2.541 1 92.56 91 LEU B C 1
ATOM 4061 O O . LEU B 1 91 ? -36.719 -5.102 3.281 1 92.56 91 LEU B O 1
ATOM 4065 N N . THR B 1 92 ? -35.469 -6.461 1.974 1 92.94 92 THR B N 1
ATOM 4066 C CA . THR B 1 92 ? -34.281 -5.648 2.094 1 92.94 92 THR B CA 1
ATOM 4067 C C . THR B 1 92 ? -34.469 -4.285 1.431 1 92.94 92 THR B C 1
ATOM 4069 O O . THR B 1 92 ? -34.125 -3.254 2 1 92.94 92 THR B O 1
ATOM 4072 N N . ILE B 1 93 ? -35.094 -4.266 0.31 1 94.06 93 ILE B N 1
ATOM 4073 C CA . ILE B 1 93 ? -35.312 -3.035 -0.439 1 94.06 93 ILE B CA 1
ATOM 4074 C C . ILE B 1 93 ? -36.281 -2.129 0.336 1 94.06 93 ILE B C 1
ATOM 4076 O O . ILE B 1 93 ? -36 -0.938 0.508 1 94.06 93 ILE B O 1
ATOM 4080 N N . ILE B 1 94 ? -37.312 -2.705 0.834 1 95 94 ILE B N 1
ATOM 4081 C CA . ILE B 1 94 ? -38.281 -1.939 1.58 1 95 94 ILE B CA 1
ATOM 4082 C C . ILE B 1 94 ? -37.656 -1.382 2.855 1 95 94 ILE B C 1
ATOM 4084 O O . ILE B 1 94 ? -37.906 -0.235 3.23 1 95 94 ILE B O 1
ATOM 4088 N N . SER B 1 95 ? -36.875 -2.189 3.465 1 95.31 95 SER B N 1
ATOM 4089 C CA . SER B 1 95 ? -36.219 -1.763 4.703 1 95.31 95 SER B CA 1
ATOM 4090 C C . SER B 1 95 ? -35.281 -0.596 4.457 1 95.31 95 SER B C 1
ATOM 4092 O O . SER B 1 95 ? -35.25 0.362 5.234 1 95.31 95 SER B O 1
ATOM 4094 N N . TRP B 1 96 ? -34.562 -0.588 3.406 1 95.06 96 TRP B N 1
ATOM 4095 C CA . TRP B 1 96 ? -33.625 0.479 3.094 1 95.06 96 TRP B CA 1
ATOM 4096 C C . TRP B 1 96 ? -34.344 1.761 2.713 1 95.06 96 TRP B C 1
ATOM 4098 O O . TRP B 1 96 ? -33.969 2.854 3.127 1 95.06 96 TRP B O 1
ATOM 4108 N N . TYR B 1 97 ? -35.375 1.609 1.925 1 96.38 97 TYR B N 1
ATOM 4109 C CA . TYR B 1 97 ? -36.156 2.783 1.553 1 96.38 97 TYR B CA 1
ATOM 4110 C C . TYR B 1 97 ? -36.812 3.406 2.775 1 96.38 97 TYR B C 1
ATOM 4112 O O . TYR B 1 97 ? -36.875 4.633 2.902 1 96.38 97 TYR B O 1
ATOM 4120 N N . THR B 1 98 ? -37.344 2.559 3.623 1 96.62 98 THR B N 1
ATOM 4121 C CA . THR B 1 98 ? -37.969 3.055 4.844 1 96.62 98 THR B CA 1
ATOM 4122 C C . THR B 1 98 ? -36.938 3.752 5.734 1 96.62 98 THR B C 1
ATOM 4124 O O . THR B 1 98 ? -37.219 4.809 6.301 1 96.62 98 THR B O 1
ATOM 4127 N N . ALA B 1 99 ? -35.812 3.141 5.871 1 96.5 99 ALA B N 1
ATOM 4128 C CA . ALA B 1 99 ? -34.719 3.764 6.648 1 96.5 99 ALA B CA 1
ATOM 4129 C C . ALA B 1 99 ? -34.375 5.129 6.074 1 96.5 99 ALA B C 1
ATOM 4131 O O . ALA B 1 99 ? -34.188 6.094 6.82 1 96.5 99 ALA B O 1
ATOM 4132 N N . SER B 1 100 ? -34.281 5.215 4.785 1 97 100 SER B N 1
ATOM 4133 C CA . SER B 1 100 ? -33.938 6.465 4.113 1 97 100 SER B CA 1
ATOM 4134 C C . SER B 1 100 ? -35.031 7.516 4.309 1 97 100 SER B C 1
ATOM 4136 O O . SER B 1 100 ? -34.719 8.664 4.641 1 97 100 SER B O 1
ATOM 4138 N N . ALA B 1 101 ? -36.25 7.168 4.195 1 96.44 101 ALA B N 1
ATOM 4139 C CA . ALA B 1 101 ? -37.375 8.094 4.32 1 96.44 101 ALA B CA 1
ATOM 4140 C C . ALA B 1 101 ? -37.469 8.633 5.742 1 96.44 101 ALA B C 1
ATOM 4142 O O . ALA B 1 101 ? -37.719 9.828 5.945 1 96.44 101 ALA B O 1
ATOM 4143 N N . ILE B 1 102 ? -37.281 7.77 6.672 1 95.88 102 ILE B N 1
ATOM 4144 C CA . ILE B 1 102 ? -37.406 8.156 8.07 1 95.88 102 ILE B CA 1
ATOM 4145 C C . ILE B 1 102 ? -36.281 9.133 8.43 1 95.88 102 ILE B C 1
ATOM 4147 O O . ILE B 1 102 ? -36.5 10.109 9.148 1 95.88 102 ILE B O 1
ATOM 4151 N N . LEU B 1 103 ? -35.094 8.875 7.949 1 94.75 103 LEU B N 1
ATOM 4152 C CA . LEU B 1 103 ? -33.969 9.727 8.281 1 94.75 103 LEU B CA 1
ATOM 4153 C C . LEU B 1 103 ? -34 11.031 7.484 1 94.75 103 LEU B C 1
ATOM 4155 O O . LEU B 1 103 ? -33.438 12.039 7.91 1 94.75 103 LEU B O 1
ATOM 4159 N N . LEU B 1 104 ? -34.688 11.047 6.418 1 94.56 104 LEU B N 1
ATOM 4160 C CA . LEU B 1 104 ? -34.781 12.227 5.566 1 94.56 104 LEU B CA 1
ATOM 4161 C C . LEU B 1 104 ? -35.594 13.32 6.246 1 94.56 104 LEU B C 1
ATOM 4163 O O . LEU B 1 104 ? -35.281 14.508 6.078 1 94.56 104 LEU B O 1
ATOM 4167 N N . VAL B 1 105 ? -36.469 13.023 7.055 1 92.38 105 VAL B N 1
ATOM 4168 C CA . VAL B 1 105 ? -37.344 13.977 7.707 1 92.38 105 VAL B CA 1
ATOM 4169 C C . VAL B 1 105 ? -36.531 14.867 8.656 1 92.38 105 VAL B C 1
ATOM 4171 O O . VAL B 1 105 ? -36.531 16.094 8.516 1 92.38 105 VAL B O 1
ATOM 4174 N N . PRO B 1 106 ? -35.875 14.242 9.57 1 90.75 106 PRO B N 1
ATOM 4175 C CA . PRO B 1 106 ? -35.125 15.117 10.461 1 90.75 106 PRO B CA 1
ATOM 4176 C C . PRO B 1 106 ? -34.031 15.906 9.719 1 90.75 106 PRO B C 1
ATOM 4178 O O . PRO B 1 106 ? -33.719 17.031 10.117 1 90.75 106 PRO B O 1
ATOM 4181 N N . VAL B 1 107 ? -33.469 15.383 8.703 1 91.69 107 VAL B N 1
ATOM 4182 C CA . VAL B 1 107 ? -32.438 16.078 7.941 1 91.69 107 VAL B CA 1
ATOM 4183 C C . VAL B 1 107 ? -33.031 17.328 7.293 1 91.69 107 VAL B C 1
ATOM 4185 O O . VAL B 1 107 ? -32.438 18.406 7.344 1 91.69 107 VAL B O 1
ATOM 4188 N N . ILE B 1 108 ? -34.219 17.266 6.77 1 90.5 108 ILE B N 1
ATOM 4189 C CA . ILE B 1 108 ? -34.875 18.391 6.109 1 90.5 108 ILE B CA 1
ATOM 4190 C C . ILE B 1 108 ? -35.344 19.422 7.152 1 90.5 108 ILE B C 1
ATOM 4192 O O . ILE B 1 108 ? -35.156 20.625 6.965 1 90.5 108 ILE B O 1
ATOM 4196 N N . VAL B 1 109 ? -35.875 18.969 8.234 1 86.88 109 VAL B N 1
ATOM 4197 C CA . VAL B 1 109 ? -36.375 19.844 9.281 1 86.88 109 VAL B CA 1
ATOM 4198 C C . VAL B 1 109 ? -35.25 20.641 9.891 1 86.88 109 VAL B C 1
ATOM 4200 O O . VAL B 1 109 ? -35.375 21.844 10.133 1 86.88 109 VAL B O 1
ATOM 4203 N N . THR B 1 110 ? -34.156 19.906 10.102 1 85.81 110 THR B N 1
ATOM 4204 C CA . THR B 1 110 ? -33.031 20.609 10.695 1 85.81 110 THR B CA 1
ATOM 4205 C C . THR B 1 110 ? -32.438 21.625 9.711 1 85.81 110 THR B C 1
ATOM 4207 O O . THR B 1 110 ? -32.031 22.719 10.117 1 85.81 110 THR B O 1
ATOM 4210 N N . HIS B 1 111 ? -32.375 21.297 8.477 1 85.69 111 HIS B N 1
ATOM 4211 C CA . HIS B 1 111 ? -31.859 22.219 7.477 1 85.69 111 HIS B CA 1
ATOM 4212 C C . HIS B 1 111 ? -32.75 23.453 7.344 1 85.69 111 HIS B C 1
ATOM 4214 O O . HIS B 1 111 ? -32.25 24.578 7.242 1 85.69 111 HIS B O 1
ATOM 4220 N N . LYS B 1 112 ? -34.031 23.344 7.41 1 82.62 112 LYS B N 1
ATOM 4221 C CA . LYS B 1 112 ? -34.969 24.438 7.234 1 82.62 112 LYS B CA 1
ATOM 4222 C C . LYS B 1 112 ? -35.062 25.281 8.508 1 82.62 112 LYS B C 1
ATOM 4224 O O . LYS B 1 112 ? -35.188 26.516 8.438 1 82.62 112 LYS B O 1
ATOM 4229 N N . THR B 1 113 ? -35.062 24.609 9.609 1 75.88 113 THR B N 1
ATOM 4230 C CA . THR B 1 113 ? -35.188 25.344 10.859 1 75.88 113 THR B CA 1
ATOM 4231 C C . THR B 1 113 ? -33.906 26.141 11.156 1 75.88 113 THR B C 1
ATOM 4233 O O . THR B 1 113 ? -33.969 27.266 11.656 1 75.88 113 THR B O 1
ATOM 4236 N N . LEU B 1 114 ? -32.688 25.562 11.047 1 65.69 114 LEU B N 1
ATOM 4237 C CA . LEU B 1 114 ? -31.422 26.25 11.336 1 65.69 114 LEU B CA 1
ATOM 4238 C C . LEU B 1 114 ? -31.203 27.422 10.391 1 65.69 114 LEU B C 1
ATOM 4240 O O . LEU B 1 114 ? -30.75 28.484 10.812 1 65.69 114 LEU B O 1
ATOM 4244 N N . LEU B 1 115 ? -31.312 27.156 9.109 1 59.97 115 LEU B N 1
ATOM 4245 C CA . LEU B 1 115 ? -31.047 28.234 8.156 1 59.97 115 LEU B CA 1
ATOM 4246 C C . LEU B 1 115 ? -31.969 29.422 8.406 1 59.97 115 LEU B C 1
ATOM 4248 O O . LEU B 1 115 ? -31.578 30.562 8.18 1 59.97 115 LEU B O 1
ATOM 4252 N N . HIS B 1 116 ? -33.062 29.188 9.016 1 57.81 116 HIS B N 1
ATOM 4253 C CA . HIS B 1 116 ? -34 30.297 9.094 1 57.81 116 HIS B CA 1
ATOM 4254 C C . HIS B 1 116 ? -34 30.938 10.477 1 57.81 116 HIS B C 1
ATOM 4256 O O . HIS B 1 116 ? -34.219 32.156 10.609 1 57.81 116 HIS B O 1
ATOM 4262 N N . ARG B 1 117 ? -33.719 30.203 11.539 1 57.75 117 ARG B N 1
ATOM 4263 C CA . ARG B 1 117 ? -34.062 30.828 12.812 1 57.75 117 ARG B CA 1
ATOM 4264 C C . ARG B 1 117 ? -32.812 31.266 13.57 1 57.75 117 ARG B C 1
ATOM 4266 O O . ARG B 1 117 ? -32.875 32.219 14.367 1 57.75 117 ARG B O 1
ATOM 4273 N N . GLN B 1 118 ? -31.641 30.562 13.367 1 61.88 118 GLN B N 1
ATOM 4274 C CA . GLN B 1 118 ? -30.516 30.922 14.219 1 61.88 118 GLN B CA 1
ATOM 4275 C C . GLN B 1 118 ? -29.203 30.969 13.414 1 61.88 118 GLN B C 1
ATOM 4277 O O . GLN B 1 118 ? -28.484 29.984 13.352 1 61.88 118 GLN B O 1
ATOM 4282 N N . PRO B 1 119 ? -28.969 32.219 12.852 1 62.62 119 PRO B N 1
ATOM 4283 C CA . PRO B 1 119 ? -27.812 32.406 11.977 1 62.62 119 PRO B CA 1
ATOM 4284 C C . PRO B 1 119 ? -26.484 32.125 12.68 1 62.62 119 PRO B C 1
ATOM 4286 O O . PRO B 1 119 ? -25.453 31.938 12.023 1 62.62 119 PRO B O 1
ATOM 4289 N N . SER B 1 120 ? -26.5 31.859 14.086 1 69.19 120 SER B N 1
ATOM 4290 C CA . SER B 1 120 ? -25.25 31.703 14.828 1 69.19 120 SER B CA 1
ATOM 4291 C C . SER B 1 120 ? -24.812 30.25 14.875 1 69.19 120 SER B C 1
ATOM 4293 O O . SER B 1 120 ? -23.75 29.922 15.406 1 69.19 120 SER B O 1
ATOM 4295 N N . TYR B 1 121 ? -25.641 29.422 14.188 1 75.06 121 TYR B N 1
ATOM 4296 C CA . TYR B 1 121 ? -25.297 28 14.289 1 75.06 121 TYR B CA 1
ATOM 4297 C C . TYR B 1 121 ? -24.922 27.438 12.922 1 75.06 121 TYR B C 1
ATOM 4299 O O . TYR B 1 121 ? -25.375 27.938 11.891 1 75.06 121 TYR B O 1
ATOM 4307 N N . MET B 1 122 ? -23.953 26.641 12.922 1 80.81 122 MET B N 1
ATOM 4308 C CA . MET B 1 122 ? -23.562 25.938 11.711 1 80.81 122 MET B CA 1
ATOM 4309 C C . MET B 1 122 ? -23.844 24.453 11.836 1 80.81 122 MET B C 1
ATOM 4311 O O . MET B 1 122 ? -24 23.938 12.938 1 80.81 122 MET B O 1
ATOM 4315 N N . LEU B 1 123 ? -24.062 23.828 10.711 1 85.75 123 LEU B N 1
ATOM 4316 C CA . LEU B 1 123 ? -24.312 22.391 10.688 1 85.75 123 LEU B CA 1
ATOM 4317 C C . LEU B 1 123 ? -23.062 21.625 11.086 1 85.75 123 LEU B C 1
ATOM 4319 O O . LEU B 1 123 ? -21.953 21.953 10.664 1 85.75 123 LEU B O 1
ATOM 4323 N N . SER B 1 124 ? -23.266 20.719 11.883 1 86 124 SER B N 1
ATOM 4324 C CA . SER B 1 124 ? -22.156 19.938 12.414 1 86 124 SER B CA 1
ATOM 4325 C C . SER B 1 124 ? -21.797 18.797 11.484 1 86 124 SER B C 1
ATOM 4327 O O . SER B 1 124 ? -22.453 18.578 10.469 1 86 124 SER B O 1
ATOM 4329 N N . GLU B 1 125 ? -20.703 18.125 11.758 1 88.62 125 GLU B N 1
ATOM 4330 C CA . GLU B 1 125 ? -20.234 16.953 11.008 1 88.62 125 GLU B CA 1
ATOM 4331 C C . GLU B 1 125 ? -21.25 15.812 11.102 1 88.62 125 GLU B C 1
ATOM 4333 O O . GLU B 1 125 ? -21.375 15.031 10.164 1 88.62 125 GLU B O 1
ATOM 4338 N N . SER B 1 126 ? -21.969 15.766 12.172 1 89.38 126 SER B N 1
ATOM 4339 C CA . SER B 1 126 ? -22.953 14.703 12.359 1 89.38 126 SER B CA 1
ATOM 4340 C C . SER B 1 126 ? -24.141 14.875 11.414 1 89.38 126 SER B C 1
ATOM 4342 O O . SER B 1 126 ? -24.719 13.891 10.945 1 89.38 126 SER B O 1
ATOM 4344 N N . TYR B 1 127 ? -24.516 16.062 11.195 1 89.62 127 TYR B N 1
ATOM 4345 C CA . TYR B 1 127 ? -25.594 16.328 10.242 1 89.62 127 TYR B CA 1
ATOM 4346 C C . TYR B 1 127 ? -25.219 15.805 8.859 1 89.62 127 TYR B C 1
ATOM 4348 O O . TYR B 1 127 ? -26.031 15.141 8.203 1 89.62 127 TYR B O 1
ATOM 4356 N N . TYR B 1 128 ? -24.047 16.109 8.422 1 92.12 128 TYR B N 1
ATOM 4357 C CA . TYR B 1 128 ? -23.625 15.695 7.094 1 92.12 128 TYR B CA 1
ATOM 4358 C C . TYR B 1 128 ? -23.422 14.18 7.039 1 92.12 128 TYR B C 1
ATOM 4360 O O . TYR B 1 128 ? -23.609 13.562 5.984 1 92.12 128 TYR B O 1
ATOM 4368 N N . SER B 1 129 ? -23.016 13.609 8.156 1 94.06 129 SER B N 1
ATOM 4369 C CA . SER B 1 129 ? -22.969 12.156 8.211 1 94.06 129 SER B CA 1
ATOM 4370 C C . SER B 1 129 ? -24.359 11.547 8.016 1 94.06 129 SER B C 1
ATOM 4372 O O . SER B 1 129 ? -24.5 10.516 7.359 1 94.06 129 SER B O 1
ATOM 4374 N N . ALA B 1 130 ? -25.328 12.227 8.602 1 93.94 130 ALA B N 1
ATOM 4375 C CA . ALA B 1 130 ? -26.719 11.773 8.414 1 93.94 130 ALA B CA 1
ATOM 4376 C C . ALA B 1 130 ? -27.141 11.938 6.957 1 93.94 130 ALA B C 1
ATOM 4378 O O . ALA B 1 130 ? -27.828 11.062 6.406 1 93.94 130 ALA B O 1
ATOM 4379 N N . LEU B 1 131 ? -26.781 12.984 6.387 1 94 131 LEU B N 1
ATOM 4380 C CA . LEU B 1 131 ? -27.094 13.219 4.984 1 94 131 LEU B CA 1
ATOM 4381 C C . LEU B 1 131 ? -26.484 12.148 4.094 1 94 131 LEU B C 1
ATOM 4383 O O . LEU B 1 131 ? -27.141 11.633 3.188 1 94 131 LEU B O 1
ATOM 4387 N N . ILE B 1 132 ? -25.25 11.82 4.355 1 95.38 132 ILE B N 1
ATOM 4388 C CA . ILE B 1 132 ? -24.562 10.789 3.582 1 95.38 132 ILE B CA 1
ATOM 4389 C C . ILE B 1 132 ? -25.266 9.445 3.787 1 95.38 132 ILE B C 1
ATOM 4391 O O . ILE B 1 132 ? -25.406 8.664 2.842 1 95.38 132 ILE B O 1
ATOM 4395 N N . ALA B 1 133 ? -25.672 9.219 4.988 1 95.75 133 ALA B N 1
ATOM 4396 C CA . ALA B 1 133 ? -26.375 7.973 5.273 1 95.75 133 ALA B CA 1
ATOM 4397 C C . ALA B 1 133 ? -27.688 7.883 4.484 1 95.75 133 ALA B C 1
ATOM 4399 O O . ALA B 1 133 ? -27.984 6.848 3.875 1 95.75 133 ALA B O 1
ATOM 4400 N N . VAL B 1 134 ? -28.438 8.953 4.445 1 96.06 134 VAL B N 1
ATOM 4401 C CA . VAL B 1 134 ? -29.703 8.992 3.727 1 96.06 134 VAL B CA 1
ATOM 4402 C C . VAL B 1 134 ? -29.469 8.719 2.242 1 96.06 134 VAL B C 1
ATOM 4404 O O . VAL B 1 134 ? -30.172 7.914 1.635 1 96.06 134 VAL B O 1
ATOM 4407 N N . ILE B 1 135 ? -28.469 9.32 1.723 1 95.44 135 ILE B N 1
ATOM 4408 C CA . ILE B 1 135 ? -28.172 9.18 0.303 1 95.44 135 ILE B CA 1
ATOM 4409 C C . ILE B 1 135 ? -27.719 7.754 0.009 1 95.44 135 ILE B C 1
ATOM 4411 O O . ILE B 1 135 ? -28.156 7.152 -0.978 1 95.44 135 ILE B O 1
ATOM 4415 N N . THR B 1 136 ? -26.875 7.266 0.868 1 95.19 136 THR B N 1
ATOM 4416 C CA . THR B 1 136 ? -26.359 5.914 0.66 1 95.19 136 THR B CA 1
ATOM 4417 C C . THR B 1 136 ? -27.484 4.887 0.782 1 95.19 136 THR B C 1
ATOM 4419 O O . THR B 1 136 ? -27.547 3.934 0.001 1 95.19 136 THR B O 1
ATOM 4422 N N . TYR B 1 137 ? -28.422 5.086 1.769 1 95.75 137 TYR B N 1
ATOM 4423 C CA . TYR B 1 137 ? -29.578 4.207 1.894 1 95.75 137 TYR B CA 1
ATOM 4424 C C . TYR B 1 137 ? -30.391 4.188 0.604 1 95.75 137 TYR B C 1
ATOM 4426 O O . TYR B 1 137 ? -30.766 3.117 0.12 1 95.75 137 TYR B O 1
ATOM 4434 N N . PHE B 1 138 ? -30.562 5.305 0.095 1 95.44 138 PHE B N 1
ATOM 4435 C CA . PHE B 1 138 ? -31.375 5.449 -1.106 1 95.44 138 PHE B CA 1
ATOM 4436 C C . PHE B 1 138 ? -30.688 4.809 -2.307 1 95.44 138 PHE B C 1
ATOM 4438 O O . PHE B 1 138 ? -31.328 4.113 -3.098 1 95.44 138 PHE B O 1
ATOM 4445 N N . VAL B 1 139 ? -29.438 5.043 -2.445 1 94 139 VAL B N 1
ATOM 4446 C CA . VAL B 1 139 ? -28.672 4.516 -3.572 1 94 139 VAL B CA 1
ATOM 4447 C C . VAL B 1 139 ? -28.656 2.988 -3.516 1 94 139 VAL B C 1
ATOM 4449 O O . VAL B 1 139 ? -28.891 2.32 -4.527 1 94 139 VAL B O 1
ATOM 4452 N N . ILE B 1 140 ? -28.422 2.42 -2.338 1 93.5 140 ILE B N 1
ATOM 4453 C CA . ILE B 1 140 ? -28.375 0.973 -2.17 1 93.5 140 ILE B CA 1
ATOM 4454 C C . ILE B 1 140 ? -29.719 0.36 -2.523 1 93.5 140 ILE B C 1
ATOM 4456 O O . ILE B 1 140 ? -29.797 -0.643 -3.238 1 93.5 140 ILE B O 1
ATOM 4460 N N . SER B 1 141 ? -30.797 0.991 -1.996 1 93.44 141 SER B N 1
ATOM 4461 C CA . SER B 1 141 ? -32.125 0.488 -2.256 1 93.44 141 SER B CA 1
ATOM 4462 C C . SER B 1 141 ? -32.469 0.552 -3.742 1 93.44 141 SER B C 1
ATOM 4464 O O . SER B 1 141 ? -33.062 -0.384 -4.293 1 93.44 141 SER B O 1
ATOM 4466 N N . THR B 1 142 ? -32.062 1.557 -4.418 1 92.81 142 THR B N 1
ATOM 4467 C CA . THR B 1 142 ? -32.344 1.719 -5.84 1 92.81 142 THR B CA 1
ATOM 4468 C C . THR B 1 142 ? -31.562 0.706 -6.664 1 92.81 142 THR B C 1
ATOM 4470 O O . THR B 1 142 ? -32.062 0.144 -7.633 1 92.81 142 THR B O 1
ATOM 4473 N N . LEU B 1 143 ? -30.312 0.495 -6.293 1 89.38 143 LEU B N 1
ATOM 4474 C CA . LEU B 1 143 ? -29.5 -0.491 -6.984 1 89.38 143 LEU B CA 1
ATOM 4475 C C . LEU B 1 143 ? -30.078 -1.891 -6.832 1 89.38 143 LEU B C 1
ATOM 4477 O O . LEU B 1 143 ? -30.141 -2.656 -7.797 1 89.38 143 LEU B O 1
ATOM 4481 N N . LEU B 1 144 ? -30.5 -2.18 -5.645 1 88.69 144 LEU B N 1
ATOM 4482 C CA . LEU B 1 144 ? -31.078 -3.498 -5.398 1 88.69 144 LEU B CA 1
ATOM 4483 C C . LEU B 1 144 ? -32.438 -3.641 -6.094 1 88.69 144 LEU B C 1
ATOM 4485 O O . LEU B 1 144 ? -32.781 -4.734 -6.527 1 88.69 144 LEU B O 1
ATOM 4489 N N . LEU B 1 145 ? -33.156 -2.523 -6.199 1 89.06 145 LEU B N 1
ATOM 4490 C CA . LEU B 1 145 ? -34.438 -2.537 -6.914 1 89.06 145 LEU B CA 1
ATOM 4491 C C . LEU B 1 145 ? -34.219 -2.828 -8.398 1 89.06 145 LEU B C 1
ATOM 4493 O O . LEU B 1 145 ? -34.969 -3.613 -8.992 1 89.06 145 LEU B O 1
ATOM 4497 N N . VAL B 1 146 ? -33.25 -2.252 -8.938 1 85.94 146 VAL B N 1
ATOM 4498 C CA . VAL B 1 146 ? -32.938 -2.488 -10.344 1 85.94 146 VAL B CA 1
ATOM 4499 C C . VAL B 1 146 ? -32.5 -3.939 -10.547 1 85.94 146 VAL B C 1
ATOM 4501 O O . VAL B 1 146 ? -32.844 -4.57 -11.539 1 85.94 146 VAL B O 1
ATOM 4504 N N . ASN B 1 147 ? -31.75 -4.41 -9.594 1 83.25 147 ASN B N 1
ATOM 4505 C CA . ASN B 1 147 ? -31.344 -5.812 -9.656 1 83.25 147 ASN B CA 1
ATOM 4506 C C . ASN B 1 147 ? -32.531 -6.75 -9.562 1 83.25 147 ASN B C 1
ATOM 4508 O O . ASN B 1 147 ? -32.594 -7.766 -10.258 1 83.25 147 ASN B O 1
ATOM 4512 N N . PHE B 1 148 ? -33.469 -6.359 -8.758 1 82.94 148 PHE B N 1
ATOM 4513 C CA . PHE B 1 148 ? -34.656 -7.176 -8.57 1 82.94 148 PHE B CA 1
ATOM 4514 C C . PHE B 1 148 ? -35.531 -7.125 -9.805 1 82.94 148 PHE B C 1
ATOM 4516 O O . PHE B 1 148 ? -36.062 -8.148 -10.242 1 82.94 148 PHE B O 1
ATOM 4523 N N . VAL B 1 149 ? -35.656 -5.965 -10.383 1 82.44 149 VAL B N 1
ATOM 4524 C CA . VAL B 1 149 ? -36.5 -5.797 -11.57 1 82.44 149 VAL B CA 1
ATOM 4525 C C . VAL B 1 149 ? -35.844 -6.512 -12.75 1 82.44 149 VAL B C 1
ATOM 4527 O O . VAL B 1 149 ? -36.531 -7.102 -13.586 1 82.44 149 VAL B O 1
ATOM 4530 N N . GLY B 1 150 ? -34.562 -6.473 -12.812 1 76.81 150 GLY B N 1
ATOM 4531 C CA . GLY B 1 150 ? -33.875 -7.176 -13.875 1 76.81 150 GLY B CA 1
ATOM 4532 C C . GLY B 1 150 ? -34.031 -8.68 -13.805 1 76.81 150 GLY B C 1
ATOM 4533 O O . GLY B 1 150 ? -34.156 -9.344 -14.836 1 76.81 150 GLY B O 1
ATOM 4534 N N . SER B 1 151 ? -34 -9.148 -12.633 1 75.06 151 SER B N 1
ATOM 4535 C CA . SER B 1 151 ? -34.094 -10.594 -12.469 1 75.06 151 SER B CA 1
ATOM 4536 C C . SER B 1 151 ? -35.562 -11.055 -12.578 1 75.06 151 SER B C 1
ATOM 4538 O O . SER B 1 151 ? -35.844 -12.047 -13.25 1 75.06 151 SER B O 1
ATOM 4540 N N . TYR B 1 152 ? -36.438 -10.352 -11.953 1 72.19 152 TYR B N 1
ATOM 4541 C CA . TYR B 1 152 ? -37.812 -10.789 -11.867 1 72.19 152 TYR B CA 1
ATOM 4542 C C . TYR B 1 152 ? -38.594 -10.438 -13.141 1 72.19 152 TYR B C 1
ATOM 4544 O O . TYR B 1 152 ? -39.375 -11.242 -13.648 1 72.19 152 TYR B O 1
ATOM 4552 N N . VAL B 1 153 ? -38.344 -9.242 -13.688 1 71.06 153 VAL B N 1
ATOM 4553 C CA . VAL B 1 153 ? -39.156 -8.773 -14.805 1 71.06 153 VAL B CA 1
ATOM 4554 C C . VAL B 1 153 ? -38.5 -9.156 -16.125 1 71.06 153 VAL B C 1
ATOM 4556 O O . VAL B 1 153 ? -39.156 -9.672 -17.031 1 71.06 153 VAL B O 1
ATOM 4559 N N . PHE B 1 154 ? -37.188 -9 -16.141 1 69.75 154 PHE B N 1
ATOM 4560 C CA . PHE B 1 154 ? -36.531 -9.18 -17.438 1 69.75 154 PHE B CA 1
ATOM 4561 C C . PHE B 1 154 ? -35.906 -10.57 -17.547 1 69.75 154 PHE B C 1
ATOM 4563 O O . PHE B 1 154 ? -35.406 -10.953 -18.594 1 69.75 154 PHE B O 1
ATOM 4570 N N . HIS B 1 155 ? -36.062 -11.469 -16.406 1 65.44 155 HIS B N 1
ATOM 4571 C CA . HIS B 1 155 ? -35.562 -12.828 -16.375 1 65.44 155 HIS B CA 1
ATOM 4572 C C . HIS B 1 155 ? -34.156 -12.914 -16.984 1 65.44 155 HIS B C 1
ATOM 4574 O O . HIS B 1 155 ? -33.875 -13.836 -17.75 1 65.44 155 HIS B O 1
ATOM 4580 N N . ALA B 1 156 ? -33.5 -11.852 -16.859 1 60.69 156 ALA B N 1
ATOM 4581 C CA . ALA B 1 156 ? -32.188 -11.773 -17.5 1 60.69 156 ALA B CA 1
ATOM 4582 C C . ALA B 1 156 ? -31.172 -12.695 -16.812 1 60.69 156 ALA B C 1
ATOM 4584 O O . ALA B 1 156 ? -30.234 -13.18 -17.453 1 60.69 156 ALA B O 1
ATOM 4585 N N . TYR B 1 157 ? -31.312 -12.898 -15.492 1 60.31 157 TYR B N 1
ATOM 4586 C CA . TYR B 1 157 ? -30.406 -13.789 -14.766 1 60.31 157 TYR B CA 1
ATOM 4587 C C . TYR B 1 157 ? -31.172 -14.609 -13.734 1 60.31 157 TYR B C 1
ATOM 4589 O O . TYR B 1 157 ? -32.25 -14.227 -13.32 1 60.31 157 TYR B O 1
ATOM 4597 N N . PRO B 1 158 ? -30.594 -15.906 -13.57 1 59 158 PRO B N 1
ATOM 4598 C CA . PRO B 1 158 ? -31.297 -16.719 -12.586 1 59 158 PRO B CA 1
ATOM 4599 C C . PRO B 1 158 ? -31.375 -16.047 -11.219 1 59 158 PRO B C 1
ATOM 4601 O O . PRO B 1 158 ? -30.516 -15.234 -10.867 1 59 158 PRO B O 1
ATOM 4604 N N . LEU B 1 159 ? -32.5 -16.219 -10.75 1 52.88 159 LEU B N 1
ATOM 4605 C CA . LEU B 1 159 ? -32.844 -15.641 -9.453 1 52.88 159 LEU B CA 1
ATOM 4606 C C . LEU B 1 159 ? -31.875 -16.125 -8.375 1 52.88 159 LEU B C 1
ATOM 4608 O O . LEU B 1 159 ? -32.312 -16.734 -7.387 1 52.88 159 LEU B O 1
ATOM 4612 N N . SER B 1 160 ? -30.656 -16.641 -8.664 1 53.62 160 SER B N 1
ATOM 4613 C CA . SER B 1 160 ? -29.719 -17.109 -7.641 1 53.62 160 SER B CA 1
ATOM 4614 C C . SER B 1 160 ? -28.422 -16.297 -7.68 1 53.62 160 SER B C 1
ATOM 4616 O O . SER B 1 160 ? -28 -15.852 -8.742 1 53.62 160 SER B O 1
ATOM 4618 N N . PHE B 1 161 ? -28.125 -15.758 -6.578 1 53.78 161 PHE B N 1
ATOM 4619 C CA . PHE B 1 161 ? -26.75 -15.266 -6.496 1 53.78 161 PHE B CA 1
ATOM 4620 C C . PHE B 1 161 ? -25.75 -16.422 -6.621 1 53.78 161 PHE B C 1
ATOM 4622 O O . PHE B 1 161 ? -25.094 -16.781 -5.648 1 53.78 161 PHE B O 1
ATOM 4629 N N . ALA B 1 162 ? -26.031 -17.5 -7.273 1 50.06 162 ALA B N 1
ATOM 4630 C CA . ALA B 1 162 ? -25.406 -18.828 -7.195 1 50.06 162 ALA B CA 1
ATOM 4631 C C . ALA B 1 162 ? -23.875 -18.719 -7.285 1 50.06 162 ALA B C 1
ATOM 4633 O O . ALA B 1 162 ? -23.172 -19.297 -6.461 1 50.06 162 ALA B O 1
ATOM 4634 N N . GLN B 1 163 ? -23.297 -18.25 -8.453 1 51.09 163 GLN B N 1
ATOM 4635 C CA . GLN B 1 163 ? -21.891 -18.5 -8.742 1 51.09 163 GLN B CA 1
ATOM 4636 C C . GLN B 1 163 ? -20.984 -17.625 -7.867 1 51.09 163 GLN B C 1
ATOM 4638 O O . GLN B 1 163 ? -19.844 -18 -7.594 1 51.09 163 GLN B O 1
ATOM 4643 N N . LEU B 1 164 ? -21.5 -16.516 -7.363 1 58.84 164 LEU B N 1
ATOM 4644 C CA . LEU B 1 164 ? -20.578 -15.57 -6.746 1 58.84 164 LEU B CA 1
ATOM 4645 C C . LEU B 1 164 ? -20.906 -15.375 -5.266 1 58.84 164 LEU B C 1
ATOM 4647 O O . LEU B 1 164 ? -20.609 -14.32 -4.695 1 58.84 164 LEU B O 1
ATOM 4651 N N . ASP B 1 165 ? -21.328 -16.484 -4.648 1 65.5 165 ASP B N 1
ATOM 4652 C CA . ASP B 1 165 ? -21.922 -16.328 -3.322 1 65.5 165 ASP B CA 1
ATOM 4653 C C . ASP B 1 165 ? -20.844 -16.297 -2.244 1 65.5 165 ASP B C 1
ATOM 4655 O O . ASP B 1 165 ? -20.906 -15.484 -1.317 1 65.5 165 ASP B O 1
ATOM 4659 N N . ARG B 1 166 ? -19.828 -17.094 -2.568 1 75.44 166 ARG B N 1
ATOM 4660 C CA . ARG B 1 166 ? -18.859 -17.219 -1.478 1 75.44 166 ARG B CA 1
ATOM 4661 C C . ARG B 1 166 ? -18.031 -15.961 -1.326 1 75.44 166 ARG B C 1
ATOM 4663 O O . ARG B 1 166 ? -17.953 -15.375 -0.242 1 75.44 166 ARG B O 1
ATOM 4670 N N . PRO B 1 167 ? -17.516 -15.445 -2.406 1 75.81 167 PRO B N 1
ATOM 4671 C CA . PRO B 1 167 ? -16.719 -14.234 -2.254 1 75.81 167 PRO B CA 1
ATOM 4672 C C . PRO B 1 167 ? -17.547 -13.016 -1.842 1 75.81 167 PRO B C 1
ATOM 4674 O O . PRO B 1 167 ? -17.047 -12.133 -1.138 1 75.81 167 PRO B O 1
ATOM 4677 N N . GLN B 1 168 ? -18.797 -13.031 -2.141 1 78.81 168 GLN B N 1
ATOM 4678 C CA . GLN B 1 168 ? -19.656 -11.914 -1.787 1 78.81 168 GLN B CA 1
ATOM 4679 C C . GLN B 1 168 ? -19.984 -11.922 -0.297 1 78.81 168 GLN B C 1
ATOM 4681 O O . GLN B 1 168 ? -20 -10.867 0.346 1 78.81 168 GLN B O 1
ATOM 4686 N N . ARG B 1 169 ? -20.234 -13.094 0.15 1 81.38 169 ARG B N 1
ATOM 4687 C CA . ARG B 1 169 ? -20.531 -13.227 1.574 1 81.38 169 ARG B CA 1
ATOM 4688 C C . ARG B 1 169 ? -19.312 -12.836 2.416 1 81.38 169 ARG B C 1
ATOM 4690 O O . ARG B 1 169 ? -19.453 -12.148 3.43 1 81.38 169 ARG B O 1
ATOM 4697 N N . THR B 1 170 ? -18.188 -13.289 1.976 1 83.62 170 THR B N 1
ATOM 4698 C CA . THR B 1 170 ? -16.953 -12.977 2.684 1 83.62 170 THR B CA 1
ATOM 4699 C C . THR B 1 170 ? -16.672 -11.477 2.662 1 83.62 170 THR B C 1
ATOM 4701 O O . THR B 1 170 ? -16.297 -10.898 3.68 1 83.62 170 THR B O 1
ATOM 4704 N N . LEU B 1 171 ? -16.953 -10.852 1.568 1 86.06 171 LEU B N 1
ATOM 4705 C CA . LEU B 1 171 ? -16.734 -9.414 1.427 1 86.06 171 LEU B CA 1
ATOM 4706 C C . LEU B 1 171 ? -17.641 -8.633 2.355 1 86.06 171 LEU B C 1
ATOM 4708 O O . LEU B 1 171 ? -17.219 -7.676 3.004 1 86.06 171 LEU B O 1
ATOM 4712 N N . MET B 1 172 ? -18.922 -9.031 2.441 1 88.31 172 MET B N 1
ATOM 4713 C CA . MET B 1 172 ? -19.875 -8.32 3.293 1 88.31 172 MET B CA 1
ATOM 4714 C C . MET B 1 172 ? -19.484 -8.445 4.762 1 88.31 172 MET B C 1
ATOM 4716 O O . MET B 1 172 ? -19.547 -7.465 5.508 1 88.31 172 MET B O 1
ATOM 4720 N N . LEU B 1 173 ? -19.047 -9.641 5.141 1 87.88 173 LEU B N 1
ATOM 4721 C CA . LEU B 1 173 ? -18.641 -9.844 6.523 1 87.88 173 LEU B CA 1
ATOM 4722 C C . LEU B 1 173 ? -17.391 -9.016 6.848 1 87.88 173 LEU B C 1
ATOM 4724 O O . LEU B 1 173 ? -17.281 -8.469 7.945 1 87.88 173 LEU B O 1
ATOM 4728 N N . GLN B 1 174 ? -16.547 -8.977 5.941 1 89.88 174 GLN B N 1
ATOM 4729 C CA . GLN B 1 174 ? -15.328 -8.203 6.145 1 89.88 174 GLN B CA 1
ATOM 4730 C C . GLN B 1 174 ? -15.633 -6.711 6.234 1 89.88 174 GLN B C 1
ATOM 4732 O O . GLN B 1 174 ? -15.031 -5.992 7.035 1 89.88 174 GLN B O 1
ATOM 4737 N N . THR B 1 175 ? -16.562 -6.219 5.426 1 92.44 175 THR B N 1
ATOM 4738 C CA . THR B 1 175 ? -16.906 -4.801 5.469 1 92.44 175 THR B CA 1
ATOM 4739 C C . THR B 1 175 ? -17.656 -4.469 6.758 1 92.44 175 THR B C 1
ATOM 4741 O O . THR B 1 175 ? -17.5 -3.379 7.305 1 92.44 175 THR B O 1
ATOM 4744 N N . ILE B 1 176 ? -18.438 -5.391 7.203 1 93.06 176 ILE B N 1
ATOM 4745 C CA . ILE B 1 176 ? -19.109 -5.203 8.484 1 93.06 176 ILE B CA 1
ATOM 4746 C C . ILE B 1 176 ? -18.062 -5.117 9.602 1 93.06 176 ILE B C 1
ATOM 4748 O O . ILE B 1 176 ? -18.109 -4.199 10.422 1 93.06 176 ILE B O 1
ATOM 4752 N N . THR B 1 177 ? -17.172 -6.07 9.586 1 92.75 177 THR B N 1
ATOM 4753 C CA . THR B 1 177 ? -16.109 -6.094 10.594 1 92.75 177 THR B CA 1
ATOM 4754 C C . THR B 1 177 ? -15.281 -4.816 10.547 1 92.75 177 THR B C 1
ATOM 4756 O O . THR B 1 177 ? -14.922 -4.262 11.586 1 92.75 177 THR B O 1
ATOM 4759 N N . PHE B 1 178 ? -15.047 -4.371 9.414 1 95.31 178 PHE B N 1
ATOM 4760 C CA . PHE B 1 178 ? -14.25 -3.164 9.242 1 95.31 178 PHE B CA 1
ATOM 4761 C C . PHE B 1 178 ? -14.992 -1.945 9.773 1 95.31 178 PHE B C 1
ATOM 4763 O O . PHE B 1 178 ? -14.398 -1.092 10.438 1 95.31 178 PHE B O 1
ATOM 4770 N N . SER B 1 179 ? -16.266 -1.815 9.469 1 95.75 179 SER B N 1
ATOM 4771 C CA . SER B 1 179 ? -17.078 -0.693 9.945 1 95.75 179 SER B CA 1
ATOM 4772 C C . SER B 1 179 ? -17.156 -0.681 11.469 1 95.75 179 SER B C 1
ATOM 4774 O O . SER B 1 179 ? -17.047 0.375 12.094 1 95.75 179 SER B O 1
ATOM 4776 N N . VAL B 1 180 ? -17.344 -1.837 11.992 1 95.69 180 VAL B N 1
ATOM 4777 C CA . VAL B 1 180 ? -17.391 -1.943 13.445 1 95.69 180 VAL B CA 1
ATOM 4778 C C . VAL B 1 180 ? -16.016 -1.596 14.031 1 95.69 180 VAL B C 1
ATOM 4780 O O . VAL B 1 180 ? -15.93 -0.894 15.047 1 95.69 180 VAL B O 1
ATOM 4783 N N . TYR B 1 181 ? -14.977 -2.062 13.375 1 96.69 181 TYR B N 1
ATOM 4784 C CA . TYR B 1 181 ? -13.617 -1.788 13.812 1 96.69 181 TYR B CA 1
ATOM 4785 C C . TYR B 1 181 ? -13.336 -0.291 13.805 1 96.69 181 TYR B C 1
ATOM 4787 O O . TYR B 1 181 ? -12.711 0.234 14.734 1 96.69 181 TYR B O 1
ATOM 4795 N N . LEU B 1 182 ? -13.789 0.392 12.805 1 96.81 182 LEU B N 1
ATOM 4796 C CA . LEU B 1 182 ? -13.602 1.835 12.711 1 96.81 182 LEU B CA 1
ATOM 4797 C C . LEU B 1 182 ? -14.375 2.559 13.812 1 96.81 182 LEU B C 1
ATOM 4799 O O . LEU B 1 182 ? -13.867 3.52 14.398 1 96.81 182 LEU B O 1
ATOM 4803 N N . ALA B 1 183 ? -15.562 2.076 14.055 1 95.94 183 ALA B N 1
ATOM 4804 C CA . ALA B 1 183 ? -16.375 2.68 15.109 1 95.94 183 ALA B CA 1
ATOM 4805 C C . ALA B 1 183 ? -15.711 2.5 16.484 1 95.94 183 ALA B C 1
ATOM 4807 O O . ALA B 1 183 ? -15.641 3.443 17.266 1 95.94 183 ALA B O 1
ATOM 4808 N N . ILE B 1 184 ? -15.203 1.339 16.703 1 96.38 184 ILE B N 1
ATOM 4809 C CA . ILE B 1 184 ? -14.547 1.056 17.969 1 96.38 184 ILE B CA 1
ATOM 4810 C C . ILE B 1 184 ? -13.266 1.884 18.094 1 96.38 184 ILE B C 1
ATOM 4812 O O . ILE B 1 184 ? -12.992 2.467 19.141 1 96.38 184 ILE B O 1
ATOM 4816 N N . GLY B 1 185 ? -12.484 1.908 17.062 1 95.88 185 GLY B N 1
ATOM 4817 C CA . GLY B 1 185 ? -11.289 2.734 17.062 1 95.88 185 GLY B CA 1
ATOM 4818 C C . GLY B 1 185 ? -11.578 4.207 17.266 1 95.88 185 GLY B C 1
ATOM 4819 O O . GLY B 1 185 ? -10.875 4.883 18.031 1 95.88 185 GLY B O 1
ATOM 4820 N N . GLY B 1 186 ? -12.609 4.707 16.531 1 94.69 186 GLY B N 1
ATOM 4821 C CA . GLY B 1 186 ? -13.008 6.09 16.734 1 94.69 186 GLY B CA 1
ATOM 4822 C C . GLY B 1 186 ? -13.391 6.391 18.172 1 94.69 186 GLY B C 1
ATOM 4823 O O . GLY B 1 186 ? -13.039 7.441 18.719 1 94.69 186 GLY B O 1
ATOM 4824 N N . ALA B 1 187 ? -14.047 5.461 18.828 1 95.06 187 ALA B N 1
ATOM 4825 C CA . ALA B 1 187 ? -14.492 5.652 20.203 1 95.06 187 ALA B CA 1
ATOM 4826 C C . ALA B 1 187 ? -13.305 5.629 21.156 1 95.06 187 ALA B C 1
ATOM 4828 O O . ALA B 1 187 ? -13.219 6.465 22.062 1 95.06 187 ALA B O 1
ATOM 4829 N N . ILE B 1 188 ? -12.359 4.75 20.969 1 95.31 188 ILE B N 1
ATOM 4830 C CA . ILE B 1 188 ? -11.219 4.598 21.859 1 95.31 188 ILE B CA 1
ATOM 4831 C C . ILE B 1 188 ? -10.312 5.824 21.75 1 95.31 188 ILE B C 1
ATOM 4833 O O . ILE B 1 188 ? -9.969 6.438 22.766 1 95.31 188 ILE B O 1
ATOM 4837 N N . PHE B 1 189 ? -9.992 6.246 20.578 1 94.56 189 PHE B N 1
ATOM 4838 C CA . PHE B 1 189 ? -9.031 7.332 20.406 1 94.56 189 PHE B CA 1
ATOM 4839 C C . PHE B 1 189 ? -9.68 8.68 20.688 1 94.56 189 PHE B C 1
ATOM 4841 O O . PHE B 1 189 ? -9.016 9.609 21.156 1 94.56 189 PHE B O 1
ATOM 4848 N N . SER B 1 190 ? -10.969 8.789 20.375 1 92.69 190 SER B N 1
ATOM 4849 C CA . SER B 1 190 ? -11.656 10.023 20.75 1 92.69 190 SER B CA 1
ATOM 4850 C C . SER B 1 190 ? -11.688 10.195 22.266 1 92.69 190 SER B C 1
ATOM 4852 O O . SER B 1 190 ? -11.562 11.305 22.781 1 92.69 190 SER B O 1
ATOM 4854 N N . SER B 1 191 ? -11.828 9.094 23.031 1 92.94 191 SER B N 1
ATOM 4855 C CA . SER B 1 191 ? -11.844 9.141 24.5 1 92.94 191 SER B CA 1
ATOM 4856 C C . SER B 1 191 ? -10.461 9.43 25.062 1 92.94 191 SER B C 1
ATOM 4858 O O . SER B 1 191 ? -10.32 10.188 26.016 1 92.94 191 SER B O 1
ATOM 4860 N N . ILE B 1 192 ? -9.414 8.914 24.469 1 92.44 192 ILE B N 1
ATOM 4861 C CA . ILE B 1 192 ? -8.047 9.102 24.953 1 92.44 192 ILE B CA 1
ATOM 4862 C C . ILE B 1 192 ? -7.598 10.531 24.672 1 92.44 192 ILE B C 1
ATOM 4864 O O . ILE B 1 192 ? -6.957 11.156 25.531 1 92.44 192 ILE B O 1
ATOM 4868 N N . GLU B 1 193 ? -7.93 11.047 23.516 1 91.38 193 GLU B N 1
ATOM 4869 C CA . GLU B 1 193 ? -7.438 12.359 23.094 1 91.38 193 GLU B CA 1
ATOM 4870 C C . GLU B 1 193 ? -8.477 13.445 23.328 1 91.38 193 GLU B C 1
ATOM 4872 O O . GLU B 1 193 ? -8.25 14.609 23.016 1 91.38 193 GLU B O 1
ATOM 4877 N N . SER B 1 194 ? -9.703 13.125 23.812 1 88.75 194 SER B N 1
ATOM 4878 C CA . SER B 1 194 ? -10.773 14.062 24.125 1 88.75 194 SER B CA 1
ATOM 4879 C C . SER B 1 194 ? -11.289 14.742 22.859 1 88.75 194 SER B C 1
ATOM 4881 O O . SER B 1 194 ? -11.43 15.969 22.812 1 88.75 194 SER B O 1
ATOM 4883 N N . TRP B 1 195 ? -11.375 13.992 21.781 1 88.81 195 TRP B N 1
ATOM 4884 C CA . TRP B 1 195 ? -12 14.445 20.531 1 88.81 195 TRP B CA 1
ATOM 4885 C C . TRP B 1 195 ? -13.477 14.086 20.5 1 88.81 195 TRP B C 1
ATOM 4887 O O . TRP B 1 195 ? -13.977 13.383 21.391 1 88.81 195 TRP B O 1
ATOM 4897 N N . ASP B 1 196 ? -14.156 14.672 19.609 1 89.19 196 ASP B N 1
ATOM 4898 C CA . ASP B 1 196 ? -15.508 14.203 19.312 1 89.19 196 ASP B CA 1
ATOM 4899 C C . ASP B 1 196 ? -15.484 12.852 18.609 1 89.19 196 ASP B C 1
ATOM 4901 O O . ASP B 1 196 ? -14.516 12.516 17.922 1 89.19 196 ASP B O 1
ATOM 4905 N N . PHE B 1 197 ? -16.531 12.117 18.812 1 91.81 197 PHE B N 1
ATOM 4906 C CA . PHE B 1 197 ? -16.594 10.773 18.234 1 91.81 197 PHE B CA 1
ATOM 4907 C C . PHE B 1 197 ? -16.438 10.828 16.719 1 91.81 197 PHE B C 1
ATOM 4909 O O . PHE B 1 197 ? -15.703 10.016 16.141 1 91.81 197 PHE B O 1
ATOM 4916 N N . VAL B 1 198 ? -17.078 11.805 16.094 1 91.25 198 VAL B N 1
ATOM 4917 C CA . VAL B 1 198 ? -17.031 11.891 14.641 1 91.25 198 VAL B CA 1
ATOM 4918 C C . VAL B 1 198 ? -15.625 12.234 14.18 1 91.25 198 VAL B C 1
ATOM 4920 O O . VAL B 1 198 ? -15.156 11.719 13.156 1 91.25 198 VAL B O 1
ATOM 4923 N N . GLU B 1 199 ? -14.922 13.016 14.977 1 90.75 199 GLU B N 1
ATOM 4924 C CA . GLU B 1 199 ? -13.523 13.328 14.68 1 90.75 199 GLU B CA 1
ATOM 4925 C C . GLU B 1 199 ? -12.625 12.117 14.883 1 90.75 199 GLU B C 1
ATOM 4927 O O . GLU B 1 199 ? -11.656 11.93 14.148 1 90.75 199 GLU B O 1
ATOM 4932 N N . GLY B 1 200 ? -13.008 11.359 15.852 1 92.75 200 GLY B N 1
ATOM 4933 C CA . GLY B 1 200 ? -12.281 10.125 16.078 1 92.75 200 GLY B CA 1
ATOM 4934 C C . GLY B 1 200 ? -12.406 9.141 14.93 1 92.75 200 GLY B C 1
ATOM 4935 O O . GLY B 1 200 ? -11.43 8.5 14.547 1 92.75 200 GLY B O 1
ATOM 4936 N N . VAL B 1 201 ? -13.617 9.062 14.398 1 94.19 201 VAL B N 1
ATOM 4937 C CA . VAL B 1 201 ? -13.852 8.156 13.281 1 94.19 201 VAL B CA 1
ATOM 4938 C C . VAL B 1 201 ? -13.102 8.656 12.047 1 94.19 201 VAL B C 1
ATOM 4940 O O . VAL B 1 201 ? -12.547 7.863 11.289 1 94.19 201 VAL B O 1
ATOM 4943 N N . TYR B 1 202 ? -13.133 9.961 11.891 1 93.31 202 TYR B N 1
ATOM 4944 C CA . TYR B 1 202 ? -12.391 10.578 10.805 1 93.31 202 TYR B CA 1
ATOM 4945 C C . TYR B 1 202 ? -10.906 10.242 10.906 1 93.31 202 TYR B C 1
ATOM 4947 O O . TYR B 1 202 ? -10.289 9.82 9.922 1 93.31 202 TYR B O 1
ATOM 4955 N N . TRP B 1 203 ? -10.352 10.375 12.039 1 93.38 203 TRP B N 1
ATOM 4956 C CA . TRP B 1 203 ? -8.945 10.078 12.281 1 93.38 203 TRP B CA 1
ATOM 4957 C C . TRP B 1 203 ? -8.672 8.586 12.094 1 93.38 203 TRP B C 1
ATOM 4959 O O . TRP B 1 203 ? -7.672 8.211 11.477 1 93.38 203 TRP B O 1
ATOM 4969 N N . ALA B 1 204 ? -9.508 7.75 12.617 1 94.88 204 ALA B N 1
ATOM 4970 C CA . ALA B 1 204 ? -9.328 6.301 12.516 1 94.88 204 ALA B CA 1
ATOM 4971 C C . ALA B 1 204 ? -9.359 5.848 11.055 1 94.88 204 ALA B C 1
ATOM 4973 O O . ALA B 1 204 ? -8.586 4.969 10.656 1 94.88 204 ALA B O 1
ATOM 4974 N N . ASP B 1 205 ? -10.227 6.453 10.344 1 94.94 205 ASP B N 1
ATOM 4975 C CA . ASP B 1 205 ? -10.367 6.102 8.938 1 94.94 205 ASP B CA 1
ATOM 4976 C C . ASP B 1 205 ? -9.086 6.398 8.164 1 94.94 205 ASP B C 1
ATOM 4978 O O . ASP B 1 205 ? -8.531 5.516 7.508 1 94.94 205 ASP B O 1
ATOM 4982 N N . HI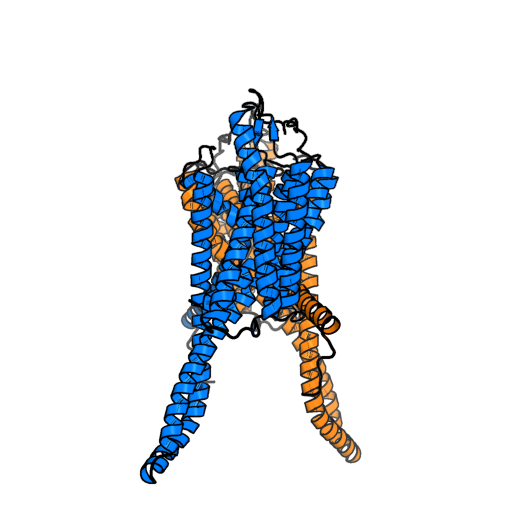S B 1 206 ? -8.555 7.605 8.258 1 92.81 206 HIS B N 1
ATOM 4983 C CA . HIS B 1 206 ? -7.379 7.961 7.477 1 92.81 206 HIS B CA 1
ATOM 4984 C C . HIS B 1 206 ? -6.137 7.238 7.988 1 92.81 206 HIS B C 1
ATOM 4986 O O . HIS B 1 206 ? -5.234 6.914 7.211 1 92.81 206 HIS B O 1
ATOM 4992 N N . THR B 1 207 ? -6.148 6.883 9.289 1 93.5 207 THR B N 1
ATOM 4993 C CA . THR B 1 207 ? -5.004 6.184 9.859 1 93.5 207 THR B CA 1
ATOM 4994 C C . THR B 1 207 ? -4.961 4.734 9.383 1 93.5 207 THR B C 1
ATOM 4996 O O . THR B 1 207 ? -3.91 4.242 8.969 1 93.5 207 THR B O 1
ATOM 4999 N N . VAL B 1 208 ? -6.078 4.137 9.391 1 94.56 208 VAL B N 1
ATOM 5000 C CA . VAL B 1 208 ? -6.125 2.734 8.992 1 94.56 208 VAL B CA 1
ATOM 5001 C C . VAL B 1 208 ? -5.867 2.619 7.488 1 94.56 208 VAL B C 1
ATOM 5003 O O . VAL B 1 208 ? -5.262 1.646 7.027 1 94.56 208 VAL B O 1
ATOM 5006 N N . LEU B 1 209 ? -6.305 3.605 6.754 1 94.38 209 LEU B N 1
ATOM 5007 C CA . LEU B 1 209 ? -6.074 3.621 5.312 1 94.38 209 LEU B CA 1
ATOM 5008 C C . LEU B 1 209 ? -4.684 4.156 4.992 1 94.38 209 LEU B C 1
ATOM 5010 O O . LEU B 1 209 ? -4.316 4.289 3.822 1 94.38 209 LEU B O 1
ATOM 5014 N N . THR B 1 210 ? -3.879 4.531 5.988 1 92.19 210 THR B N 1
ATOM 5015 C CA . THR B 1 210 ? -2.48 4.945 5.949 1 92.19 210 THR B CA 1
ATOM 5016 C C . THR B 1 210 ? -2.332 6.285 5.238 1 92.19 210 THR B C 1
ATOM 5018 O O . THR B 1 210 ? -1.368 6.5 4.5 1 92.19 210 THR B O 1
ATOM 5021 N N . ILE B 1 211 ? -3.402 7.07 5.336 1 91.5 211 ILE B N 1
ATOM 5022 C CA . ILE B 1 211 ? -3.314 8.438 4.844 1 91.5 211 ILE B CA 1
ATOM 5023 C C . ILE B 1 211 ? -2.754 9.344 5.938 1 91.5 211 ILE B C 1
ATOM 5025 O O . ILE B 1 211 ? -3.354 9.484 7.004 1 91.5 211 ILE B O 1
ATOM 5029 N N . GLY B 1 212 ? -1.684 10 5.84 1 85.44 212 GLY B N 1
ATOM 5030 C CA . GLY B 1 212 ? -1.015 10.766 6.879 1 85.44 212 GLY B CA 1
ATOM 5031 C C . GLY B 1 212 ? -1.361 12.242 6.844 1 85.44 212 GLY B C 1
ATOM 5032 O O . GLY B 1 212 ? -0.478 13.094 6.691 1 85.44 212 GLY B O 1
ATOM 5033 N N . PHE B 1 213 ? -2.617 12.664 7.188 1 82 213 PHE B N 1
ATOM 5034 C CA . PHE B 1 213 ? -2.994 14.07 7.223 1 82 213 PHE B CA 1
ATOM 5035 C C . PHE B 1 213 ? -2.428 14.758 8.461 1 82 213 PHE B C 1
ATOM 5037 O O . PHE B 1 213 ? -2.51 15.977 8.602 1 82 213 PHE B O 1
ATOM 5044 N N . GLY B 1 214 ? -1.675 14.125 9.383 1 69.12 214 GLY B N 1
ATOM 5045 C CA . GLY B 1 214 ? -1.051 14.414 10.664 1 69.12 214 GLY B CA 1
ATOM 5046 C C . GLY B 1 214 ? -1.366 15.805 11.18 1 69.12 214 GLY B C 1
ATOM 5047 O O . GLY B 1 214 ? -1.358 16.031 12.391 1 69.12 214 GLY B O 1
ATOM 5048 N N . ALA B 1 215 ? -1.6 16.75 10.438 1 62.34 215 ALA B N 1
ATOM 5049 C CA . ALA B 1 215 ? -1.591 18.125 10.93 1 62.34 215 ALA B CA 1
ATOM 5050 C C . ALA B 1 215 ? -2.865 18.438 11.711 1 62.34 215 ALA B C 1
ATOM 5052 O O . ALA B 1 215 ? -2.84 19.219 12.664 1 62.34 215 ALA B O 1
ATOM 5053 N N . GLU B 1 216 ? -3.848 17.766 11.453 1 67.06 216 GLU B N 1
ATOM 5054 C CA . GLU B 1 216 ? -5.102 18.219 12.039 1 67.06 216 GLU B CA 1
ATOM 5055 C C . GLU B 1 216 ? -5.383 17.516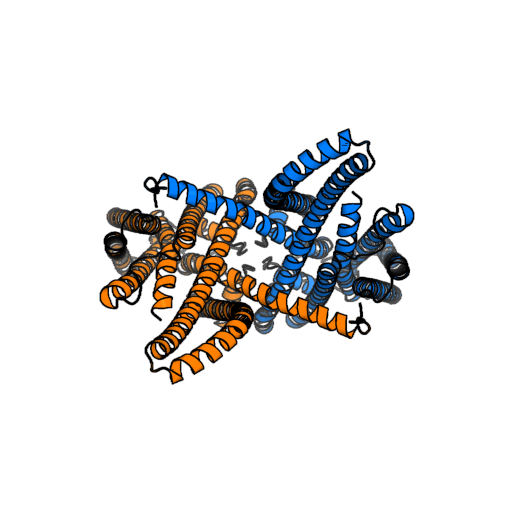 13.367 1 67.06 216 GLU B C 1
ATOM 5057 O O . GLU B 1 216 ? -5.848 18.141 14.32 1 67.06 216 GLU B O 1
ATOM 5062 N N . PHE B 1 217 ? -5.004 16.25 13.484 1 73.25 217 PHE B N 1
ATOM 5063 C CA . PHE B 1 217 ? -5.289 15.469 14.688 1 73.25 217 PHE B CA 1
ATOM 5064 C C . PHE B 1 217 ? -4.059 14.695 15.141 1 73.25 217 PHE B C 1
ATOM 5066 O O . PHE B 1 217 ? -4.027 13.469 15.047 1 73.25 217 PHE B O 1
ATOM 5073 N N . PRO B 1 218 ? -3.107 15.492 15.68 1 76.62 218 PRO B N 1
ATOM 5074 C CA . PRO B 1 218 ? -1.917 14.773 16.141 1 76.62 218 PRO B CA 1
ATOM 5075 C C . PRO B 1 218 ? -2.15 14.039 17.469 1 76.62 218 PRO B C 1
ATOM 5077 O O . PRO B 1 218 ? -2.898 14.516 18.328 1 76.62 218 PRO B O 1
ATOM 5080 N N . LEU B 1 219 ? -1.658 12.891 17.547 1 84.62 219 LEU B N 1
ATOM 5081 C CA . LEU B 1 219 ? -1.726 12.148 18.797 1 84.62 219 LEU B CA 1
ATOM 5082 C C . LEU B 1 219 ? -0.756 12.719 19.828 1 84.62 219 LEU B C 1
ATOM 5084 O O . LEU B 1 219 ? 0.452 12.766 19.578 1 84.62 219 LEU B O 1
ATOM 5088 N N . THR B 1 220 ? -1.25 13.25 20.875 1 83.25 220 THR B N 1
ATOM 5089 C CA . THR B 1 220 ? -0.417 13.898 21.875 1 83.25 220 THR B CA 1
ATOM 5090 C C . THR B 1 220 ? -0.175 12.961 23.062 1 83.25 220 THR B C 1
ATOM 5092 O O . THR B 1 220 ? 0.873 13.031 23.719 1 83.25 220 THR B O 1
ATOM 5095 N N . ASP B 1 221 ? -1.059 12.078 23.297 1 89.38 221 ASP B N 1
ATOM 5096 C CA . ASP B 1 221 ? -0.959 11.18 24.438 1 89.38 221 ASP B CA 1
ATOM 5097 C C . ASP B 1 221 ? -0.129 9.945 24.109 1 89.38 221 ASP B C 1
ATOM 5099 O O . ASP B 1 221 ? -0.233 9.398 23 1 89.38 221 ASP B O 1
ATOM 5103 N N . THR B 1 222 ? 0.745 9.578 25.062 1 89.56 222 THR B N 1
ATOM 5104 C CA . THR B 1 222 ? 1.591 8.406 24.875 1 89.56 222 THR B CA 1
ATOM 5105 C C . THR B 1 222 ? 0.744 7.141 24.75 1 89.56 222 THR B C 1
ATOM 5107 O O . THR B 1 222 ? 1.068 6.25 23.953 1 89.56 222 THR B O 1
ATOM 5110 N N . ALA B 1 223 ? -0.349 7.105 25.5 1 90.5 223 ALA B N 1
ATOM 5111 C CA . ALA B 1 223 ? -1.246 5.953 25.406 1 90.5 223 ALA B CA 1
ATOM 5112 C C . ALA B 1 223 ? -1.854 5.836 24.016 1 90.5 223 ALA B C 1
ATOM 5114 O O . ALA B 1 223 ? -1.99 4.734 23.484 1 90.5 223 ALA B O 1
ATOM 5115 N N . GLY B 1 224 ? -2.268 6.961 23.469 1 91.69 224 GLY B N 1
ATOM 5116 C CA . GLY B 1 224 ? -2.791 6.961 22.109 1 91.69 224 GLY B CA 1
ATOM 5117 C C . GLY B 1 224 ? -1.776 6.504 21.078 1 91.69 224 GLY B C 1
ATOM 5118 O O . GLY B 1 224 ? -2.107 5.734 20.172 1 91.69 224 GLY B O 1
ATOM 5119 N N . ARG B 1 225 ? -0.514 6.887 21.297 1 92.19 225 ARG B N 1
ATOM 5120 C CA . ARG B 1 225 ? 0.546 6.531 20.359 1 92.19 225 ARG B CA 1
ATOM 5121 C C . ARG B 1 225 ? 0.86 5.039 20.438 1 92.19 225 ARG B C 1
ATOM 5123 O O . ARG B 1 225 ? 1.103 4.402 19.406 1 92.19 225 ARG B O 1
ATOM 5130 N N . MET B 1 226 ? 0.863 4.539 21.578 1 92.38 226 MET B N 1
ATOM 5131 C CA . MET B 1 226 ? 1.15 3.113 21.719 1 92.38 226 MET B CA 1
ATOM 5132 C C . MET B 1 226 ? -0.036 2.271 21.266 1 92.38 226 MET B C 1
ATOM 5134 O O . MET B 1 226 ? 0.146 1.195 20.688 1 92.38 226 MET B O 1
ATOM 5138 N N . ALA B 1 227 ? -1.251 2.725 21.484 1 94.19 227 ALA B N 1
ATOM 5139 C CA . ALA B 1 227 ? -2.449 1.993 21.078 1 94.19 227 ALA B CA 1
ATOM 5140 C C . ALA B 1 227 ? -2.59 1.973 19.562 1 94.19 227 ALA B C 1
ATOM 5142 O O . ALA B 1 227 ? -3.26 1.099 19 1 94.19 227 ALA B O 1
ATOM 5143 N N . LEU B 1 228 ? -1.998 2.951 18.922 1 94.44 228 LEU B N 1
ATOM 5144 C CA . LEU B 1 228 ? -2.051 3.043 17.469 1 94.44 228 LEU B CA 1
ATOM 5145 C C . LEU B 1 228 ? -1.382 1.835 16.812 1 94.44 228 LEU B C 1
ATOM 5147 O O . LEU B 1 228 ? -1.796 1.393 15.742 1 94.44 228 LEU B O 1
ATOM 5151 N N . ILE B 1 229 ? -0.354 1.249 17.516 1 93.12 229 ILE B N 1
ATOM 5152 C CA . ILE B 1 229 ? 0.479 0.19 16.953 1 93.12 229 ILE B CA 1
ATOM 5153 C C . ILE B 1 229 ? -0.377 -1.04 16.672 1 93.12 229 ILE B C 1
ATOM 5155 O O . ILE B 1 229 ? -0.517 -1.448 15.516 1 93.12 229 ILE B O 1
ATOM 5159 N N . PRO B 1 230 ? -1.074 -1.576 17.594 1 93.38 230 PRO B N 1
ATOM 5160 C CA . PRO B 1 230 ? -1.927 -2.721 17.266 1 93.38 230 PRO B CA 1
ATOM 5161 C C . PRO B 1 230 ? -3.143 -2.33 16.438 1 93.38 230 PRO B C 1
ATOM 5163 O O . PRO B 1 230 ? -3.631 -3.131 15.633 1 93.38 230 PRO B O 1
ATOM 5166 N N . PHE B 1 231 ? -3.645 -1.137 16.656 1 96 231 PHE B N 1
ATOM 5167 C CA . PHE B 1 231 ? -4.832 -0.68 15.938 1 96 231 PHE B CA 1
ATOM 5168 C C . PHE B 1 231 ? -4.594 -0.688 14.43 1 96 231 PHE B C 1
ATOM 5170 O O . PHE B 1 231 ? -5.41 -1.216 13.672 1 96 231 PHE B O 1
ATOM 5177 N N . VAL B 1 232 ? -3.441 -0.163 14.016 1 94.88 232 VAL B N 1
ATOM 5178 C CA . VAL B 1 232 ? -3.15 -0.057 12.586 1 94.88 232 VAL B CA 1
ATOM 5179 C C . VAL B 1 232 ? -2.818 -1.438 12.023 1 94.88 232 VAL B C 1
ATOM 5181 O O . VAL B 1 232 ? -3.199 -1.764 10.898 1 94.88 232 VAL B O 1
ATOM 5184 N N . ALA B 1 233 ? -2.164 -2.258 12.781 1 91.75 233 ALA B N 1
ATOM 5185 C CA . ALA B 1 233 ? -1.806 -3.6 12.32 1 91.75 233 ALA B CA 1
ATOM 5186 C C . ALA B 1 233 ? -3.049 -4.41 11.969 1 91.75 233 ALA B C 1
ATOM 5188 O O . ALA B 1 233 ? -3.133 -4.984 10.883 1 91.75 233 ALA B O 1
ATOM 5189 N N . VAL B 1 234 ? -4.027 -4.336 12.805 1 92.81 234 VAL B N 1
ATOM 5190 C CA . VAL B 1 234 ? -5.258 -5.086 12.586 1 92.81 234 VAL B CA 1
ATOM 5191 C C . VAL B 1 234 ? -6.055 -4.445 11.445 1 92.81 234 VAL B C 1
ATOM 5193 O O . VAL B 1 234 ? -6.617 -5.148 10.602 1 92.81 234 VAL B O 1
ATOM 5196 N N . GLY B 1 235 ? -6.129 -3.176 11.461 1 94.25 235 GLY B N 1
ATOM 5197 C CA . GLY B 1 235 ? -6.84 -2.473 10.406 1 94.25 235 GLY B CA 1
ATOM 5198 C C . GLY B 1 235 ? -6.293 -2.766 9.023 1 94.25 235 GLY B C 1
ATOM 5199 O O . GLY B 1 235 ? -7.059 -2.99 8.078 1 94.25 235 GLY B O 1
ATOM 5200 N N . LEU B 1 236 ? -4.992 -2.814 8.898 1 92.19 236 LEU B N 1
ATOM 5201 C CA . LEU B 1 236 ? -4.34 -3.086 7.625 1 92.19 236 LEU B CA 1
ATOM 5202 C C . LEU B 1 236 ? -4.637 -4.508 7.152 1 92.19 236 LEU B C 1
ATOM 5204 O O . LEU B 1 236 ? -4.777 -4.75 5.953 1 92.19 236 LEU B O 1
ATOM 5208 N N . LEU B 1 237 ? -4.742 -5.32 8.086 1 89.38 237 LEU B N 1
ATOM 5209 C CA . LEU B 1 237 ? -5.07 -6.703 7.754 1 89.38 237 LEU B CA 1
ATOM 5210 C C . LEU B 1 237 ? -6.484 -6.805 7.188 1 89.38 237 LEU B C 1
ATOM 5212 O O . LEU B 1 237 ? -6.711 -7.492 6.191 1 89.38 237 LEU B O 1
ATOM 5216 N N . ILE B 1 238 ? -7.367 -6.125 7.809 1 91.88 238 ILE B N 1
ATOM 5217 C CA . ILE B 1 238 ? -8.75 -6.172 7.363 1 91.88 238 ILE B CA 1
ATOM 5218 C C . ILE B 1 238 ? -8.867 -5.566 5.965 1 91.88 238 ILE B C 1
ATOM 5220 O O . ILE B 1 238 ? -9.539 -6.121 5.094 1 91.88 238 ILE B O 1
ATOM 5224 N N . ILE B 1 239 ? -8.211 -4.492 5.773 1 91.56 239 ILE B N 1
ATOM 5225 C CA . ILE B 1 239 ? -8.242 -3.846 4.465 1 91.56 239 ILE B CA 1
ATOM 5226 C C . ILE B 1 239 ? -7.633 -4.77 3.416 1 91.56 239 ILE B C 1
ATOM 5228 O O . ILE B 1 239 ? -8.133 -4.863 2.293 1 91.56 239 ILE B O 1
ATOM 5232 N N . GLY B 1 240 ? -6.531 -5.391 3.752 1 87.31 240 GLY B N 1
ATOM 5233 C CA . GLY B 1 240 ? -5.918 -6.352 2.85 1 87.31 240 GLY B CA 1
ATOM 5234 C C . GLY B 1 240 ? -6.859 -7.469 2.441 1 87.31 240 GLY B C 1
ATOM 5235 O O . GLY B 1 240 ? -6.875 -7.879 1.278 1 87.31 240 GLY B O 1
ATOM 5236 N N . LEU B 1 241 ? -7.629 -7.938 3.363 1 87.25 241 LEU B N 1
ATOM 5237 C CA . LEU B 1 241 ? -8.602 -8.984 3.084 1 87.25 241 LEU B CA 1
ATOM 5238 C C . LEU B 1 241 ? -9.703 -8.477 2.154 1 87.25 241 LEU B C 1
ATOM 5240 O O . LEU B 1 241 ? -10.148 -9.195 1.263 1 87.25 241 LEU B O 1
ATOM 5244 N N . ILE B 1 242 ? -10.109 -7.293 2.424 1 89.12 242 ILE B N 1
ATOM 5245 C CA . ILE B 1 242 ? -11.141 -6.688 1.59 1 89.12 242 ILE B CA 1
ATOM 5246 C C . ILE B 1 242 ? -10.633 -6.559 0.155 1 89.12 242 ILE B C 1
ATOM 5248 O O . ILE B 1 242 ? -11.344 -6.902 -0.793 1 89.12 242 ILE B O 1
ATOM 5252 N N . VAL B 1 243 ? -9.422 -6.078 0.005 1 87.19 243 VAL B N 1
ATOM 5253 C CA . VAL B 1 243 ? -8.828 -5.898 -1.316 1 87.19 243 VAL B CA 1
ATOM 5254 C C . VAL B 1 243 ? -8.727 -7.246 -2.023 1 87.19 243 VAL B C 1
ATOM 5256 O O . VAL B 1 243 ? -9.016 -7.355 -3.217 1 87.19 243 VAL B O 1
ATOM 5259 N N . ASN B 1 244 ? -8.352 -8.211 -1.312 1 83 244 ASN B N 1
ATOM 5260 C CA . ASN B 1 244 ? -8.242 -9.555 -1.879 1 83 244 ASN B CA 1
ATOM 5261 C C . ASN B 1 244 ? -9.602 -10.078 -2.326 1 83 244 ASN B C 1
ATOM 5263 O O . ASN B 1 244 ? -9.711 -10.68 -3.396 1 83 244 ASN B O 1
ATOM 5267 N N . SER B 1 245 ? -10.555 -9.867 -1.49 1 83.75 245 SER B N 1
ATOM 5268 C CA . SER B 1 245 ? -11.906 -10.312 -1.822 1 83.75 245 SER B CA 1
ATOM 5269 C C . SER B 1 245 ? -12.43 -9.602 -3.062 1 83.75 245 SER B C 1
ATOM 5271 O O . SER B 1 245 ? -13.094 -10.211 -3.904 1 83.75 245 SER B O 1
ATOM 5273 N N . ILE B 1 246 ? -12.18 -8.352 -3.178 1 84 246 ILE B N 1
ATOM 5274 C CA . ILE B 1 246 ? -12.602 -7.578 -4.34 1 84 246 ILE B CA 1
ATOM 5275 C C . ILE B 1 246 ? -11.891 -8.094 -5.59 1 84 246 ILE B C 1
ATOM 5277 O O . ILE B 1 246 ? -12.516 -8.258 -6.645 1 84 246 ILE B O 1
ATOM 5281 N N . ARG B 1 247 ? -10.641 -8.32 -5.465 1 79.06 247 ARG B N 1
ATOM 5282 C CA . ARG B 1 247 ? -9.867 -8.828 -6.59 1 79.06 247 ARG B CA 1
ATOM 5283 C C . ARG B 1 247 ? -10.406 -10.172 -7.07 1 79.06 247 ARG B C 1
ATOM 5285 O O . ARG B 1 247 ? -10.539 -10.398 -8.273 1 79.06 247 ARG B O 1
ATOM 5292 N N . LEU B 1 248 ? -10.758 -11.047 -6.164 1 75.88 248 LEU B N 1
ATOM 5293 C CA . LEU B 1 248 ? -11.297 -12.359 -6.496 1 75.88 248 LEU B CA 1
ATOM 5294 C C . LEU B 1 248 ? -12.648 -12.242 -7.191 1 75.88 248 LEU B C 1
ATOM 5296 O O . LEU B 1 248 ? -12.938 -12.977 -8.133 1 75.88 248 LEU B O 1
ATOM 5300 N N . LEU B 1 249 ? -13.398 -11.352 -6.738 1 77.62 249 LEU B N 1
ATOM 5301 C CA . LEU B 1 249 ? -14.719 -11.141 -7.332 1 77.62 249 LEU B CA 1
ATOM 5302 C C . LEU B 1 249 ? -14.594 -10.625 -8.766 1 77.62 249 LEU B C 1
ATOM 5304 O O . LEU B 1 249 ? -15.352 -11.031 -9.641 1 77.62 249 LEU B O 1
ATOM 5308 N N . VAL B 1 250 ? -13.641 -9.766 -9 1 75.44 250 VAL B N 1
ATOM 5309 C CA . VAL B 1 250 ? -13.414 -9.203 -10.328 1 75.44 250 VAL B CA 1
ATOM 5310 C C . VAL B 1 250 ? -12.922 -10.297 -11.273 1 75.44 250 VAL B C 1
ATOM 5312 O O . VAL B 1 250 ? -13.375 -10.383 -12.422 1 75.44 250 VAL B O 1
ATOM 5315 N N . ILE B 1 251 ? -12.117 -11.125 -10.82 1 72.31 251 ILE B N 1
ATOM 5316 C CA . ILE B 1 251 ? -11.57 -12.203 -11.633 1 72.31 251 ILE B CA 1
ATOM 5317 C C . ILE B 1 251 ? -12.664 -13.227 -11.945 1 72.31 251 ILE B C 1
ATOM 5319 O O . ILE B 1 251 ? -12.766 -13.695 -13.086 1 72.31 251 ILE B O 1
ATOM 5323 N N . GLU B 1 252 ? -13.375 -13.586 -10.938 1 71.56 252 GLU B N 1
ATOM 5324 C CA . GLU B 1 252 ? -14.453 -14.555 -11.133 1 71.56 252 GLU B CA 1
ATOM 5325 C C . GLU B 1 252 ? -15.508 -14.016 -12.102 1 71.56 252 GLU B C 1
ATOM 5327 O O . GLU B 1 252 ? -16.062 -14.773 -12.891 1 71.56 252 GLU B O 1
ATOM 5332 N N . HIS B 1 253 ? -15.781 -12.766 -11.953 1 72.06 253 HIS B N 1
ATOM 5333 C CA . HIS B 1 253 ? -16.719 -12.141 -12.883 1 72.06 253 HIS B CA 1
ATOM 5334 C C . HIS B 1 253 ? -16.188 -12.188 -14.312 1 72.06 253 HIS B C 1
ATOM 5336 O O . HIS B 1 253 ? -16.922 -12.477 -15.242 1 72.06 253 HIS B O 1
ATOM 5342 N N . ALA B 1 254 ? -14.906 -11.914 -14.484 1 70.31 254 ALA B N 1
ATOM 5343 C CA . ALA B 1 254 ? -14.289 -11.938 -15.805 1 70.31 254 ALA B CA 1
ATOM 5344 C C . ALA B 1 254 ? -14.289 -13.352 -16.391 1 70.31 254 ALA B C 1
ATOM 5346 O O . ALA B 1 254 ? -14.531 -13.539 -17.578 1 70.31 254 ALA B O 1
ATOM 5347 N N . ARG B 1 255 ? -14.086 -14.289 -15.516 1 70.94 255 ARG B N 1
ATOM 5348 C CA . ARG B 1 255 ? -14.094 -15.688 -15.93 1 70.94 255 ARG B CA 1
ATOM 5349 C C . ARG B 1 255 ? -15.492 -16.125 -16.359 1 70.94 255 ARG B C 1
ATOM 5351 O O . ARG B 1 255 ? -15.648 -16.859 -17.344 1 70.94 255 ARG B O 1
ATOM 5358 N N . GLY B 1 256 ? -16.406 -15.742 -15.578 1 68.38 256 GLY B N 1
ATOM 5359 C CA . GLY B 1 256 ? -17.781 -16.078 -15.906 1 68.38 256 GLY B CA 1
ATOM 5360 C C . GLY B 1 256 ? -18.234 -15.539 -17.25 1 68.38 256 GLY B C 1
ATOM 5361 O O . GLY B 1 256 ? -18.922 -16.219 -18.016 1 68.38 256 GLY B O 1
ATOM 5362 N N . GLN B 1 257 ? -17.797 -14.406 -17.594 1 68.5 257 GLN B N 1
ATOM 5363 C CA . GLN B 1 257 ? -18.125 -13.797 -18.875 1 68.5 257 GLN B CA 1
ATOM 5364 C C . GLN B 1 257 ? -17.5 -14.57 -20.031 1 68.5 257 GLN B C 1
ATOM 5366 O O . GLN B 1 257 ? -18.141 -14.766 -21.062 1 68.5 257 GLN B O 1
ATOM 5371 N N . ILE B 1 258 ? -16.266 -15.023 -19.766 1 69.31 258 ILE B N 1
ATOM 5372 C CA . ILE B 1 258 ? -15.555 -15.75 -20.812 1 69.31 258 ILE B CA 1
ATOM 5373 C C . ILE B 1 258 ? -16.188 -17.125 -21 1 69.31 258 ILE B C 1
ATOM 5375 O O . ILE B 1 258 ? -16.391 -17.578 -22.125 1 69.31 258 ILE B O 1
ATOM 5379 N N . THR B 1 259 ? -16.469 -17.703 -19.828 1 69.38 259 THR B N 1
ATOM 5380 C CA . THR B 1 259 ? -17.078 -19.031 -19.906 1 69.38 259 THR B CA 1
ATOM 5381 C C . THR B 1 259 ? -18.438 -18.953 -20.594 1 69.38 259 THR B C 1
ATOM 5383 O O . THR B 1 259 ? -18.797 -19.859 -21.359 1 69.38 259 THR B O 1
ATOM 5386 N N . ARG B 1 260 ? -19.188 -17.969 -20.344 1 68.25 260 ARG B N 1
ATOM 5387 C CA . ARG B 1 260 ? -20.484 -17.781 -20.984 1 68.25 260 ARG B CA 1
ATOM 5388 C C . ARG B 1 260 ? -20.328 -17.594 -22.484 1 68.25 260 ARG B C 1
ATOM 5390 O O . ARG B 1 260 ? -21.125 -18.125 -23.281 1 68.25 260 ARG B O 1
ATOM 5397 N N . ARG B 1 261 ? -19.297 -16.875 -22.797 1 66.62 261 ARG B N 1
ATOM 5398 C CA . ARG B 1 261 ? -19.062 -16.672 -24.219 1 66.62 261 ARG B CA 1
ATOM 5399 C C . ARG B 1 261 ? -18.641 -17.969 -24.906 1 66.62 261 ARG B C 1
ATOM 5401 O O . ARG B 1 261 ? -19.078 -18.25 -26.016 1 66.62 261 ARG B O 1
ATOM 5408 N N . LEU B 1 262 ? -17.828 -18.688 -24.141 1 67.88 262 LEU B N 1
ATOM 5409 C CA . LEU B 1 262 ? -17.375 -19.969 -24.672 1 67.88 262 LEU B CA 1
ATOM 5410 C C . LEU B 1 262 ? -18.531 -20.953 -24.766 1 67.88 262 LEU B C 1
ATOM 5412 O O . LEU B 1 262 ? -18.625 -21.703 -25.734 1 67.88 262 LEU B O 1
ATOM 5416 N N . HIS B 1 263 ? -19.344 -20.891 -23.75 1 65.81 263 HIS B N 1
ATOM 5417 C CA . HIS B 1 263 ? -20.5 -21.781 -23.766 1 65.81 263 HIS B CA 1
ATOM 5418 C C . HIS B 1 263 ? -21.453 -21.422 -24.906 1 65.81 263 HIS B C 1
ATOM 5420 O O . HIS B 1 263 ? -22.016 -22.312 -25.547 1 65.81 263 HIS B O 1
ATOM 5426 N N . LYS B 1 264 ? -21.562 -20.203 -25.109 1 67.62 264 LYS B N 1
ATOM 5427 C CA . LYS B 1 264 ? -22.391 -19.766 -26.234 1 67.62 264 LYS B CA 1
ATOM 5428 C C . LYS B 1 264 ? -21.812 -20.234 -27.562 1 67.62 264 LYS B C 1
ATOM 5430 O O . LYS B 1 264 ? -22.531 -20.688 -28.453 1 67.62 264 LYS B O 1
ATOM 5435 N N . GLU B 1 265 ? -20.5 -20.188 -27.594 1 65.44 265 GLU B N 1
ATOM 5436 C CA . GLU B 1 265 ? -19.828 -20.641 -28.797 1 65.44 265 GLU B CA 1
ATOM 5437 C C . GLU B 1 265 ? -19.938 -22.156 -28.953 1 65.44 265 GLU B C 1
ATOM 5439 O O . GLU B 1 265 ? -20.125 -22.672 -30.062 1 65.44 265 GLU B O 1
ATOM 5444 N N . ARG B 1 266 ? -19.797 -22.781 -27.828 1 65.69 266 ARG B N 1
ATOM 5445 C CA . ARG B 1 266 ? -19.922 -24.234 -27.844 1 65.69 266 ARG B CA 1
ATOM 5446 C C . ARG B 1 266 ? -21.328 -24.656 -28.25 1 65.69 266 ARG B C 1
ATOM 5448 O O . ARG B 1 266 ? -21.5 -25.625 -29 1 65.69 266 ARG B O 1
ATOM 5455 N N . LYS B 1 267 ? -22.281 -24.047 -27.734 1 67.19 267 LYS B N 1
ATOM 5456 C CA . LYS B 1 267 ? -23.672 -24.359 -28.078 1 67.19 267 LYS B CA 1
ATOM 5457 C C . LYS B 1 267 ? -23.922 -24.125 -29.578 1 67.19 267 LYS B C 1
ATOM 5459 O O . LYS B 1 267 ? -24.656 -24.891 -30.203 1 67.19 267 LYS B O 1
ATOM 5464 N N . LYS B 1 268 ? -23.328 -23.156 -30.047 1 64.88 268 LYS B N 1
ATOM 5465 C CA . LYS B 1 268 ? -23.438 -22.938 -31.484 1 64.88 268 LYS B CA 1
ATOM 5466 C C . LYS B 1 268 ? -22.859 -24.109 -32.281 1 64.88 268 LYS B C 1
ATOM 5468 O O . LYS B 1 268 ? -23.453 -24.562 -33.25 1 64.88 268 LYS B O 1
ATOM 5473 N N . TRP B 1 269 ? -21.766 -24.516 -31.688 1 59.84 269 TRP B N 1
ATOM 5474 C CA . TRP B 1 269 ? -21.109 -25.641 -32.344 1 59.84 269 TRP B CA 1
ATOM 5475 C C . TRP B 1 269 ? -21.922 -26.906 -32.219 1 59.84 269 TRP B C 1
ATOM 5477 O O . TRP B 1 269 ? -22.031 -27.703 -33.156 1 59.84 269 TRP B O 1
ATOM 5487 N N . HIS B 1 270 ? -22.5 -27.172 -31.109 1 63.34 270 HIS B N 1
ATOM 5488 C CA . HIS B 1 270 ? -23.344 -28.344 -30.875 1 63.34 270 HIS B CA 1
ATOM 5489 C C . HIS B 1 270 ? -24.562 -28.328 -31.781 1 63.34 270 HIS B C 1
ATOM 5491 O O . HIS B 1 270 ? -24.984 -29.375 -32.281 1 63.34 270 HIS B O 1
ATOM 5497 N N . ARG B 1 271 ? -25.094 -27.266 -31.969 1 65.69 271 ARG B N 1
ATOM 5498 C CA . ARG B 1 271 ? -26.25 -27.141 -32.844 1 65.69 271 ARG B CA 1
ATOM 5499 C C . ARG B 1 271 ? -25.891 -27.484 -34.281 1 65.69 271 ARG B C 1
ATOM 5501 O O . ARG B 1 271 ? -26.656 -28.141 -34.969 1 65.69 271 ARG B O 1
ATOM 5508 N N . VAL B 1 272 ? -24.719 -27.109 -34.625 1 60.34 272 VAL B N 1
ATOM 5509 C CA . VAL B 1 272 ? -24.25 -27.406 -35.969 1 60.34 272 VAL B CA 1
ATOM 5510 C C . VAL B 1 272 ? -24.047 -28.922 -36.125 1 60.34 272 VAL B C 1
ATOM 5512 O O . VAL B 1 272 ? -24.438 -29.5 -37.125 1 60.34 272 VAL B O 1
ATOM 5515 N N . ILE B 1 273 ? -23.531 -29.484 -35.062 1 59.19 273 ILE B N 1
ATOM 5516 C CA . ILE B 1 273 ? -23.266 -30.922 -35.062 1 59.19 273 ILE B CA 1
ATOM 5517 C C . ILE B 1 273 ? -24.578 -31.688 -35.062 1 59.19 273 ILE B C 1
ATOM 5519 O O . ILE B 1 273 ? -24.719 -32.688 -35.781 1 59.19 273 ILE B O 1
ATOM 5523 N N . GLU B 1 274 ? -25.516 -31.344 -34.344 1 67.06 274 GLU B N 1
ATOM 5524 C CA . GLU B 1 274 ? -26.812 -32 -34.25 1 67.06 274 GLU B CA 1
ATOM 5525 C C . GLU B 1 274 ? -27.578 -31.922 -35.562 1 67.06 274 GLU B C 1
ATOM 5527 O O . GLU B 1 274 ? -28.234 -32.875 -35.969 1 67.06 274 GLU B O 1
ATOM 5532 N N . LYS B 1 275 ? -27.469 -30.922 -36.219 1 63.38 275 LYS B N 1
ATOM 5533 C CA . LYS B 1 275 ? -28.094 -30.781 -37.531 1 63.38 275 LYS B CA 1
ATOM 5534 C C . LYS B 1 275 ? -27.453 -31.719 -38.531 1 63.38 275 LYS B C 1
ATOM 5536 O O . LYS B 1 275 ? -28.141 -32.281 -39.406 1 63.38 275 LYS B O 1
ATOM 5541 N N . LEU B 1 276 ? -26.203 -32 -38.312 1 56.34 276 LEU B N 1
ATOM 5542 C CA . LEU B 1 276 ? -25.484 -32.906 -39.188 1 56.34 276 LEU B CA 1
ATOM 5543 C C . LEU B 1 276 ? -25.844 -34.344 -38.938 1 56.34 276 LEU B C 1
ATOM 5545 O O . LEU B 1 276 ? -25.891 -35.156 -39.844 1 56.34 276 LEU B O 1
ATOM 5549 N N . ARG B 1 277 ? -26 -34.656 -37.688 1 56.19 277 ARG B N 1
ATOM 5550 C CA . ARG B 1 277 ? -26.359 -36.031 -37.281 1 56.19 277 ARG B CA 1
ATOM 5551 C C . ARG B 1 277 ? -27.734 -36.406 -37.844 1 56.19 277 ARG B C 1
ATOM 5553 O O . ARG B 1 277 ? -27.938 -37.562 -38.219 1 56.19 277 ARG B O 1
ATOM 5560 N N . ASN B 1 278 ? -28.625 -35.656 -37.812 1 57.28 278 ASN B N 1
ATOM 5561 C CA . ASN B 1 278 ? -29.969 -35.969 -38.25 1 57.28 278 ASN B CA 1
ATOM 5562 C C . ASN B 1 278 ? -30.078 -35.875 -39.781 1 57.28 278 ASN B C 1
ATOM 5564 O O . ASN B 1 278 ? -31.156 -36.094 -40.344 1 57.28 278 ASN B O 1
ATOM 5568 N N . GLY B 1 279 ? -28.891 -35.625 -40.438 1 53.03 279 GLY B N 1
ATOM 5569 C CA . GLY B 1 279 ? -28.969 -35.562 -41.906 1 53.03 279 GLY B CA 1
ATOM 5570 C C . GLY B 1 279 ? -28.672 -36.875 -42.594 1 53.03 279 GLY B C 1
ATOM 5571 O O . GLY B 1 279 ? -28.281 -37.844 -41.938 1 53.03 279 GLY B O 1
ATOM 5572 N N . THR B 1 280 ? -28.875 -37.281 -44.031 1 55.34 280 THR B N 1
ATOM 5573 C CA . THR B 1 280 ? -28.797 -38.438 -44.906 1 55.34 280 THR B CA 1
ATOM 5574 C C . THR B 1 280 ? -27.391 -39.031 -44.906 1 55.34 280 THR B C 1
ATOM 5576 O O . THR B 1 280 ? -26.438 -38.344 -44.5 1 55.34 280 THR B O 1
ATOM 5579 N N . GLU B 1 281 ? -27.016 -40.375 -45.469 1 56.59 281 GLU B N 1
ATOM 5580 C CA . GLU B 1 281 ? -25.812 -41.188 -45.5 1 56.59 281 GLU B CA 1
ATOM 5581 C C . GLU B 1 281 ? -24.578 -40.375 -45.875 1 56.59 281 GLU B C 1
ATOM 5583 O O . GLU B 1 281 ? -23.5 -40.562 -45.344 1 56.59 281 GLU B O 1
ATOM 5588 N N . GLU B 1 282 ? -24.625 -39.531 -46.844 1 56.06 282 GLU B N 1
ATOM 5589 C CA . GLU B 1 282 ? -23.547 -38.719 -47.375 1 56.06 282 GLU B CA 1
ATOM 5590 C C . GLU B 1 282 ? -23.094 -37.688 -46.344 1 56.06 282 GLU B C 1
ATOM 5592 O O . GLU B 1 282 ? -21.906 -37.406 -46.188 1 56.06 282 GLU B O 1
ATOM 5597 N N . GLU B 1 283 ? -23.984 -37.219 -45.531 1 56.44 283 GLU B N 1
ATOM 5598 C CA . GLU B 1 283 ? -23.719 -36.188 -44.531 1 56.44 283 GLU B CA 1
ATOM 5599 C C . GLU B 1 283 ? -23.047 -36.75 -43.312 1 56.44 283 GLU B C 1
ATOM 5601 O O . GLU B 1 283 ? -22.203 -36.125 -42.688 1 56.44 283 GLU B O 1
ATOM 5606 N N . ALA B 1 284 ? -23.312 -38 -43.125 1 54.62 284 ALA B N 1
ATOM 5607 C CA . ALA B 1 284 ? -22.703 -38.75 -42.031 1 54.62 284 ALA B CA 1
ATOM 5608 C C . ALA B 1 284 ? -21.219 -38.969 -42.281 1 54.62 284 ALA B C 1
ATOM 5610 O O . ALA B 1 284 ? -20.391 -38.844 -41.375 1 54.62 284 ALA B O 1
ATOM 5611 N N . ASN B 1 285 ? -20.875 -39.469 -43.531 1 57.22 285 ASN B N 1
ATOM 5612 C CA . ASN B 1 285 ? -19.484 -39.656 -43.938 1 57.22 285 ASN B CA 1
ATOM 5613 C C . ASN B 1 285 ? -18.703 -38.344 -43.812 1 57.22 285 ASN B C 1
ATOM 5615 O O . ASN B 1 285 ? -17.547 -38.344 -43.375 1 57.22 285 ASN B O 1
ATOM 5619 N N . LYS B 1 286 ? -19.312 -37.219 -44.125 1 57.66 286 LYS B N 1
ATOM 5620 C CA . LYS B 1 286 ? -18.703 -35.906 -44 1 57.66 286 LYS B CA 1
ATOM 5621 C C . LYS B 1 286 ? -18.531 -35.531 -42.531 1 57.66 286 LYS B C 1
ATOM 5623 O O . LYS B 1 286 ? -17.516 -34.938 -42.156 1 57.66 286 LYS B O 1
ATOM 5628 N N . ALA B 1 287 ? -19.359 -36.062 -41.812 1 53.69 287 ALA B N 1
ATOM 5629 C CA . ALA B 1 287 ? -19.328 -35.812 -40.375 1 53.69 287 ALA B CA 1
ATOM 5630 C C . ALA B 1 287 ? -18.219 -36.625 -39.719 1 53.69 287 ALA B C 1
ATOM 5632 O O . ALA B 1 287 ? -17.516 -36.125 -38.844 1 53.69 287 ALA B O 1
ATOM 5633 N N . GLN B 1 288 ? -18.141 -37.875 -40.125 1 54.03 288 GLN B N 1
ATOM 5634 C CA . GLN B 1 288 ? -17.062 -38.688 -39.625 1 54.03 288 GLN B CA 1
ATOM 5635 C C . GLN B 1 288 ? -15.695 -38.094 -39.938 1 54.03 288 GLN B C 1
ATOM 5637 O O . GLN B 1 288 ? -14.789 -38.094 -39.094 1 54.03 288 GLN B O 1
ATOM 5642 N N . ARG B 1 289 ? -15.461 -37.688 -41.188 1 54.5 289 ARG B N 1
ATOM 5643 C CA . ARG B 1 289 ? -14.227 -37 -41.531 1 54.5 289 ARG B CA 1
ATOM 5644 C C . ARG B 1 289 ? -14.07 -35.75 -40.656 1 54.5 289 ARG B C 1
ATOM 5646 O O . ARG B 1 289 ? -12.961 -35.406 -40.25 1 54.5 289 ARG B O 1
ATOM 5653 N N . LYS B 1 290 ? -15.148 -35.188 -40.312 1 53.56 290 LYS B N 1
ATOM 5654 C CA . LYS B 1 290 ? -15.133 -34 -39.438 1 53.56 290 LYS B CA 1
ATOM 5655 C C . LYS B 1 290 ? -14.867 -34.375 -38 1 53.56 290 LYS B C 1
ATOM 5657 O O . LYS B 1 290 ? -14.156 -33.688 -37.281 1 53.56 290 LYS B O 1
ATOM 5662 N N . ILE B 1 291 ? -15.344 -35.594 -37.656 1 50.12 291 ILE B N 1
ATOM 5663 C CA . ILE B 1 291 ? -15.062 -36.062 -36.312 1 50.12 291 ILE B CA 1
ATOM 5664 C C . ILE B 1 291 ? -13.602 -36.5 -36.219 1 50.12 291 ILE B C 1
ATOM 5666 O O . ILE B 1 291 ? -12.93 -36.188 -35.219 1 50.12 291 ILE B O 1
ATOM 5670 N N . ILE B 1 292 ? -13.125 -37.375 -37.094 1 53.31 292 ILE B N 1
ATOM 5671 C CA . ILE B 1 292 ? -11.703 -37.688 -37.125 1 53.31 292 ILE B CA 1
ATOM 5672 C C . ILE B 1 292 ? -10.898 -36.406 -37.219 1 53.31 292 ILE B C 1
ATOM 5674 O O . ILE B 1 292 ? -9.891 -36.25 -36.531 1 53.31 292 ILE B O 1
ATOM 5678 N N . LYS B 1 293 ? -11.328 -35.5 -38.062 1 52.41 293 LYS B N 1
ATOM 5679 C CA . LYS B 1 293 ? -10.758 -34.156 -38.062 1 52.41 293 LYS B CA 1
ATOM 5680 C C . LYS B 1 293 ? -11.062 -33.438 -36.75 1 52.41 293 LYS B C 1
ATOM 5682 O O . LYS B 1 293 ? -10.234 -32.656 -36.25 1 52.41 293 LYS B O 1
ATOM 5687 N N . ALA B 1 294 ? -12.055 -33.781 -36.156 1 50.44 294 ALA B N 1
ATOM 5688 C CA . ALA B 1 294 ? -12.453 -33.25 -34.875 1 50.44 294 ALA B CA 1
ATOM 5689 C C . ALA B 1 294 ? -11.609 -33.844 -33.75 1 50.44 294 ALA B C 1
ATOM 5691 O O . ALA B 1 294 ? -11.258 -33.156 -32.781 1 50.44 294 ALA B O 1
ATOM 5692 N N . SER B 1 295 ? -11.484 -35.188 -33.75 1 50.25 295 SER B N 1
ATOM 5693 C CA . SER B 1 295 ? -10.562 -35.781 -32.781 1 50.25 295 SER B CA 1
ATOM 5694 C C . SER B 1 295 ? -9.172 -35.156 -32.875 1 50.25 295 SER B C 1
ATOM 5696 O O . SER B 1 295 ? -8.531 -34.875 -31.875 1 50.25 295 SER B O 1
ATOM 5698 N N . ARG B 1 296 ? -8.594 -35.25 -34.062 1 48.03 296 ARG B N 1
ATOM 5699 C CA . ARG B 1 296 ? -7.426 -34.406 -34.312 1 48.03 296 ARG B CA 1
ATOM 5700 C C . ARG B 1 296 ? -7.719 -32.969 -33.969 1 48.03 296 ARG B C 1
ATOM 5702 O O . ARG B 1 296 ? -6.852 -32.25 -33.469 1 48.03 296 ARG B O 1
ATOM 5709 N N . ARG B 1 297 ? -8.883 -32.656 -34.062 1 48.94 297 ARG B N 1
ATOM 5710 C CA . ARG B 1 297 ? -9.406 -31.344 -33.719 1 48.94 297 ARG B CA 1
ATOM 5711 C C . ARG B 1 297 ? -9.586 -31.219 -32.188 1 48.94 297 ARG B C 1
ATOM 5713 O O . ARG B 1 297 ? -9.344 -30.156 -31.625 1 48.94 297 ARG B O 1
ATOM 5720 N N . ARG B 1 298 ? -9.93 -32.312 -31.609 1 50.25 298 ARG B N 1
ATOM 5721 C CA . ARG B 1 298 ? -9.992 -32.25 -30.156 1 50.25 298 ARG B CA 1
ATOM 5722 C C . ARG B 1 298 ? -8.625 -31.938 -29.562 1 50.25 298 ARG B C 1
ATOM 5724 O O . ARG B 1 298 ? -8.523 -31.141 -28.625 1 50.25 298 ARG B O 1
ATOM 5731 N N . ILE B 1 299 ? -7.668 -32.781 -30 1 52.91 299 ILE B N 1
ATOM 5732 C CA . ILE B 1 299 ? -6.348 -32.344 -29.562 1 52.91 299 ILE B CA 1
ATOM 5733 C C . ILE B 1 299 ? -6.133 -30.875 -29.969 1 52.91 299 ILE B C 1
ATOM 5735 O O . ILE B 1 299 ? -5.609 -30.078 -29.172 1 52.91 299 ILE B O 1
ATOM 5739 N N . TRP B 1 300 ? -6.523 -30.703 -31.203 1 50.16 300 TRP B N 1
ATOM 5740 C CA . TRP B 1 300 ? -6.465 -29.297 -31.609 1 50.16 300 TRP B CA 1
ATOM 5741 C C . TRP B 1 300 ? -7.422 -28.453 -30.781 1 50.16 300 TRP B C 1
ATOM 5743 O O . TRP B 1 300 ? -7.098 -27.312 -30.422 1 50.16 300 TRP B O 1
ATOM 5753 N N . GLU B 1 301 ? -8.57 -28.938 -30.469 1 53.09 301 GLU B N 1
ATOM 5754 C CA . GLU B 1 301 ? -9.492 -28.234 -29.594 1 53.09 301 GLU B CA 1
ATOM 5755 C C . GLU B 1 301 ? -8.891 -28.031 -28.203 1 53.09 301 GLU B C 1
ATOM 5757 O O . GLU B 1 301 ? -9.047 -26.969 -27.594 1 53.09 301 GLU B O 1
ATOM 5762 N N . PHE B 1 302 ? -8.258 -29.172 -27.766 1 55.53 302 PHE B N 1
ATOM 5763 C CA . PHE B 1 302 ? -7.609 -29.031 -26.484 1 55.53 302 PHE B CA 1
ATOM 5764 C C . PHE B 1 302 ? -6.504 -27.984 -26.547 1 55.53 302 PHE B C 1
ATOM 5766 O O . PHE B 1 302 ? -6.375 -27.141 -25.641 1 55.53 302 PHE B O 1
ATOM 5773 N N . ILE B 1 303 ? -5.695 -28.203 -27.562 1 54.53 303 ILE B N 1
ATOM 5774 C CA . ILE B 1 303 ? -4.648 -27.203 -27.75 1 54.53 303 ILE B CA 1
ATOM 5775 C C . ILE B 1 303 ? -5.277 -25.828 -28 1 54.53 303 ILE B C 1
ATOM 5777 O O . ILE B 1 303 ? -4.809 -24.812 -27.484 1 54.53 303 ILE B O 1
ATOM 5781 N N . LEU B 1 304 ? -6.336 -25.828 -28.766 1 54.53 304 LEU B N 1
ATOM 5782 C CA . LEU B 1 304 ? -7.047 -24.578 -29.016 1 54.53 304 LEU B CA 1
ATOM 5783 C C . LEU B 1 304 ? -7.676 -24.062 -27.719 1 54.53 304 LEU B C 1
ATOM 5785 O O . LEU B 1 304 ? -7.648 -22.859 -27.453 1 54.53 304 LEU B O 1
ATOM 5789 N N . MET B 1 305 ? -8.227 -24.938 -26.984 1 58.81 305 MET B N 1
ATOM 5790 C CA . MET B 1 305 ? -8.82 -24.562 -25.703 1 58.81 305 MET B CA 1
ATOM 5791 C C . MET B 1 305 ? -7.766 -23.984 -24.766 1 58.81 305 MET B C 1
ATOM 5793 O O . MET B 1 305 ? -8.016 -23.016 -24.062 1 58.81 305 MET B O 1
ATOM 5797 N N . ARG B 1 306 ? -6.664 -24.734 -24.797 1 57.66 306 ARG B N 1
ATOM 5798 C CA . ARG B 1 306 ? -5.574 -24.219 -23.969 1 57.66 306 ARG B CA 1
ATOM 5799 C C . ARG B 1 306 ? -5.102 -22.859 -24.469 1 57.66 306 ARG B C 1
ATOM 5801 O O . ARG B 1 306 ? -4.797 -21.969 -23.672 1 57.66 306 ARG B O 1
ATOM 5808 N N . HIS B 1 307 ? -5.023 -22.797 -25.797 1 58 307 HIS B N 1
ATOM 5809 C CA . HIS B 1 307 ? -4.652 -21.516 -26.375 1 58 307 HIS B CA 1
ATOM 5810 C C . HIS B 1 307 ? -5.703 -20.438 -26.094 1 58 307 HIS B C 1
ATOM 5812 O O . HIS B 1 307 ? -5.367 -19.312 -25.75 1 58 307 HIS B O 1
ATOM 5818 N N . ILE B 1 308 ? -6.953 -20.781 -26.188 1 59.78 308 ILE B N 1
ATOM 5819 C CA . ILE B 1 308 ? -8.047 -19.859 -25.891 1 59.78 308 ILE B CA 1
ATOM 5820 C C . ILE B 1 308 ? -8.047 -19.516 -24.406 1 59.78 308 ILE B C 1
ATOM 5822 O O . ILE B 1 308 ? -8.281 -18.359 -24.031 1 59.78 308 ILE B O 1
ATOM 5826 N N . GLU B 1 309 ? -7.695 -20.516 -23.656 1 63.12 309 GLU B N 1
ATOM 5827 C CA . GLU B 1 309 ? -7.645 -20.281 -22.219 1 63.12 309 GLU B CA 1
ATOM 5828 C C . GLU B 1 309 ? -6.527 -19.312 -21.859 1 63.12 309 GLU B C 1
ATOM 5830 O O . GLU B 1 309 ? -6.707 -18.453 -21 1 63.12 309 GLU B O 1
ATOM 5835 N N . GLU B 1 310 ? -5.445 -19.562 -22.531 1 63.34 310 GLU B N 1
ATOM 5836 C CA . GLU B 1 310 ? -4.348 -18.625 -22.281 1 63.34 310 GLU B CA 1
ATOM 5837 C C . GLU B 1 310 ? -4.684 -17.219 -22.766 1 63.34 310 GLU B C 1
ATOM 5839 O O . GLU B 1 310 ? -4.375 -16.234 -22.094 1 63.34 310 GLU B O 1
ATOM 5844 N N . HIS B 1 311 ? -5.285 -17.172 -23.922 1 62.28 311 HIS B N 1
ATOM 5845 C CA . HIS B 1 311 ? -5.703 -15.883 -24.453 1 62.28 311 HIS B CA 1
ATOM 5846 C C . HIS B 1 311 ? -6.805 -15.266 -23.594 1 62.28 311 HIS B C 1
ATOM 5848 O O . HIS B 1 311 ? -6.844 -14.047 -23.406 1 62.28 311 HIS B O 1
ATOM 5854 N N . SER B 1 312 ? -7.613 -16.141 -23.141 1 67 312 SER B N 1
ATOM 5855 C CA . SER B 1 312 ? -8.703 -15.688 -22.281 1 67 312 SER B CA 1
ATOM 5856 C C . SER B 1 312 ? -8.188 -15.141 -20.969 1 67 312 SER B C 1
ATOM 5858 O O . SER B 1 312 ? -8.719 -14.156 -20.438 1 67 312 SER B O 1
ATOM 5860 N N . ARG B 1 313 ? -7.117 -15.734 -20.578 1 70.44 313 ARG B N 1
ATOM 5861 C CA . ARG B 1 313 ? -6.539 -15.242 -19.344 1 70.44 313 ARG B CA 1
ATOM 5862 C C . ARG B 1 313 ? -5.941 -13.852 -19.516 1 70.44 313 ARG B C 1
ATOM 5864 O O . ARG B 1 313 ? -6.074 -12.992 -18.641 1 70.44 313 ARG B O 1
ATOM 5871 N N . LYS B 1 314 ? -5.383 -13.695 -20.703 1 73.88 314 LYS B N 1
ATOM 5872 C CA . LYS B 1 314 ? -4.816 -12.383 -21 1 73.88 314 LYS B CA 1
ATOM 5873 C C . LYS B 1 314 ? -5.918 -11.344 -21.172 1 73.88 314 LYS B C 1
ATOM 5875 O O . LYS B 1 314 ? -5.793 -10.211 -20.703 1 73.88 314 LYS B O 1
ATOM 5880 N N . LEU B 1 315 ? -6.953 -11.781 -21.828 1 73.75 315 LEU B N 1
ATOM 5881 C CA . LEU B 1 315 ? -8.07 -10.875 -22.062 1 73.75 315 LEU B CA 1
ATOM 5882 C C . LEU B 1 315 ? -8.766 -10.516 -20.75 1 73.75 315 LEU B C 1
ATOM 5884 O O . LEU B 1 315 ? -9.148 -9.359 -20.531 1 73.75 315 LEU B O 1
ATOM 5888 N N . GLU B 1 316 ? -8.836 -11.477 -19.891 1 75.5 316 GLU B N 1
ATOM 5889 C CA . GLU B 1 316 ? -9.406 -11.25 -18.578 1 75.5 316 GLU B CA 1
ATOM 5890 C C . GLU B 1 316 ? -8.594 -10.219 -17.797 1 75.5 316 GLU B C 1
ATOM 5892 O O . GLU B 1 316 ? -9.156 -9.359 -17.109 1 75.5 316 GLU B O 1
ATOM 5897 N N . GLY B 1 317 ? -7.363 -10.312 -18.016 1 74.5 317 GLY B N 1
ATOM 5898 C CA . GLY B 1 317 ? -6.477 -9.375 -17.344 1 74.5 317 GLY B CA 1
ATOM 5899 C C . GLY B 1 317 ? -6.602 -7.953 -17.844 1 74.5 317 GLY B C 1
ATOM 5900 O O . GLY B 1 317 ? -6.613 -7.004 -17.062 1 74.5 317 GLY B O 1
ATOM 5901 N N . TYR B 1 318 ? -6.898 -7.82 -19.094 1 78.88 318 TYR B N 1
ATOM 5902 C CA . TYR B 1 318 ? -6.996 -6.504 -19.719 1 78.88 318 TYR B CA 1
ATOM 5903 C C . TYR B 1 318 ? -8.336 -5.852 -19.391 1 78.88 318 TYR B C 1
ATOM 5905 O O . TYR B 1 318 ? -8.414 -4.637 -19.219 1 78.88 318 TYR B O 1
ATOM 5913 N N . ILE B 1 319 ? -9.344 -6.641 -19.312 1 76.94 319 ILE B N 1
ATOM 5914 C CA . ILE B 1 319 ? -10.664 -6.109 -18.984 1 76.94 319 ILE B CA 1
ATOM 5915 C C . ILE B 1 319 ? -10.688 -5.672 -17.516 1 76.94 319 ILE B C 1
ATOM 5917 O O . ILE B 1 319 ? -11.234 -4.617 -17.188 1 76.94 319 ILE B O 1
ATOM 5921 N N . ALA B 1 320 ? -10.07 -6.512 -16.703 1 76.44 320 ALA B N 1
ATOM 5922 C CA . ALA B 1 320 ? -9.977 -6.156 -15.289 1 76.44 320 ALA B CA 1
ATOM 5923 C C . ALA B 1 320 ? -9.188 -4.859 -15.102 1 76.44 320 ALA B C 1
ATOM 5925 O O . ALA B 1 320 ? -9.562 -4.012 -14.289 1 76.44 320 ALA B O 1
ATOM 5926 N N . LEU B 1 321 ? -8.141 -4.707 -15.914 1 81.88 321 LEU B N 1
ATOM 5927 C CA . LEU B 1 321 ? -7.305 -3.512 -15.852 1 81.88 321 LEU B CA 1
ATOM 5928 C C . LEU B 1 321 ? -8.07 -2.285 -16.328 1 81.88 321 LEU B C 1
ATOM 5930 O O . LEU B 1 321 ? -8.031 -1.231 -15.695 1 81.88 321 LEU B O 1
ATOM 5934 N N . ALA B 1 322 ? -8.828 -2.418 -17.375 1 83.19 322 ALA B N 1
ATOM 5935 C CA . ALA B 1 322 ? -9.594 -1.311 -17.938 1 83.19 322 ALA B CA 1
ATOM 5936 C C . ALA B 1 322 ? -10.695 -0.866 -16.984 1 83.19 322 ALA B C 1
ATOM 5938 O O . ALA B 1 322 ? -10.922 0.333 -16.812 1 83.19 322 ALA B O 1
ATOM 5939 N N . SER B 1 323 ? -11.391 -1.812 -16.406 1 80.75 323 SER B N 1
ATOM 5940 C CA . SER B 1 323 ? -12.461 -1.492 -15.469 1 80.75 323 SER B CA 1
ATOM 5941 C C . SER B 1 323 ? -11.906 -0.794 -14.227 1 80.75 323 SER B C 1
ATOM 5943 O O . SER B 1 323 ? -12.523 0.143 -13.711 1 80.75 323 SER B O 1
ATOM 5945 N N . SER B 1 324 ? -10.758 -1.305 -13.75 1 82.81 324 SER B N 1
ATOM 5946 C CA . SER B 1 324 ? -10.164 -0.687 -12.57 1 82.81 324 SER B CA 1
ATOM 5947 C C . SER B 1 324 ? -9.703 0.737 -12.867 1 82.81 324 SER B C 1
ATOM 5949 O O . SER B 1 324 ? -9.797 1.615 -12.008 1 82.81 324 SER B O 1
ATOM 5951 N N . PHE B 1 325 ? -9.266 1.047 -14.094 1 87.62 325 PHE B N 1
ATOM 5952 C CA . PHE B 1 325 ? -8.852 2.385 -14.5 1 87.62 325 PHE B CA 1
ATOM 5953 C C . PHE B 1 325 ? -10.047 3.322 -14.578 1 87.62 325 PHE B C 1
ATOM 5955 O O . PHE B 1 325 ? -9.945 4.504 -14.234 1 87.62 325 PHE B O 1
ATOM 5962 N N . LEU B 1 326 ? -11.125 2.775 -14.992 1 86.5 326 LEU B N 1
ATOM 5963 C CA . LEU B 1 326 ? -12.344 3.574 -15.094 1 86.5 326 LEU B CA 1
ATOM 5964 C C . LEU B 1 326 ? -12.844 3.967 -13.711 1 86.5 326 LEU B C 1
ATOM 5966 O O . LEU B 1 326 ? -13.188 5.129 -13.477 1 86.5 326 LEU B O 1
ATOM 5970 N N . VAL B 1 327 ? -12.898 2.98 -12.852 1 85.12 327 VAL B N 1
ATOM 5971 C CA . VAL B 1 327 ? -13.344 3.248 -11.484 1 85.12 327 VAL B CA 1
ATOM 5972 C C . VAL B 1 327 ? -12.414 4.258 -10.828 1 85.12 327 VAL B C 1
ATOM 5974 O O . VAL B 1 327 ? -12.867 5.176 -10.141 1 85.12 327 VAL B O 1
ATOM 5977 N N . PHE B 1 328 ? -11.109 4.098 -11.062 1 89.69 328 PHE B N 1
ATOM 5978 C CA . PHE B 1 328 ? -10.125 5.039 -10.547 1 89.69 328 PHE B CA 1
ATOM 5979 C C . PHE B 1 328 ? -10.383 6.445 -11.07 1 89.69 328 PHE B C 1
ATOM 5981 O O . PHE B 1 328 ? -10.367 7.414 -10.305 1 89.69 328 PHE B O 1
ATOM 5988 N N . GLY B 1 329 ? -10.602 6.539 -12.352 1 91.19 329 GLY B N 1
ATOM 5989 C CA . GLY B 1 329 ? -10.883 7.824 -12.969 1 91.19 329 GLY B CA 1
ATOM 5990 C C . GLY B 1 329 ? -12.117 8.5 -12.406 1 91.19 329 GLY B C 1
ATOM 5991 O O . GLY B 1 329 ? -12.102 9.695 -12.109 1 91.19 329 GLY B O 1
ATOM 5992 N N . ILE B 1 330 ? -13.148 7.777 -12.125 1 90.56 330 ILE B N 1
ATOM 5993 C CA . ILE B 1 330 ? -14.414 8.305 -11.617 1 90.56 330 ILE B CA 1
ATOM 5994 C C . ILE B 1 330 ? -14.227 8.789 -10.18 1 90.56 330 ILE B C 1
ATOM 5996 O O . ILE B 1 330 ? -14.68 9.883 -9.82 1 90.56 330 ILE B O 1
ATOM 6000 N N . VAL B 1 331 ? -13.57 8 -9.422 1 90.94 331 VAL B N 1
ATOM 6001 C CA . VAL B 1 331 ? -13.391 8.352 -8.016 1 90.94 331 VAL B CA 1
ATOM 6002 C C . VAL B 1 331 ? -12.438 9.539 -7.895 1 90.94 331 VAL B C 1
ATOM 6004 O O . VAL B 1 331 ? -12.633 10.422 -7.059 1 90.94 331 VAL B O 1
ATOM 6007 N N . TRP B 1 332 ? -11.336 9.531 -8.758 1 93.69 332 TRP B N 1
ATOM 6008 C CA . TRP B 1 332 ? -10.352 10.609 -8.711 1 93.69 332 TRP B CA 1
ATOM 6009 C C . TRP B 1 332 ? -10.945 11.922 -9.203 1 93.69 332 TRP B C 1
ATOM 6011 O O . TRP B 1 332 ? -10.992 12.906 -8.461 1 93.69 332 TRP B O 1
ATOM 6021 N N . ILE B 1 333 ? -11.594 11.93 -10.328 1 93.44 333 ILE B N 1
ATOM 6022 C CA . ILE B 1 333 ? -12.133 13.141 -10.93 1 93.44 333 ILE B CA 1
ATOM 6023 C C . ILE B 1 333 ? -13.406 13.555 -10.203 1 93.44 333 ILE B C 1
ATOM 6025 O O . ILE B 1 333 ? -13.617 14.734 -9.922 1 93.44 333 ILE B O 1
ATOM 6029 N N . GLY B 1 334 ? -14.266 12.594 -9.906 1 91.94 334 GLY B N 1
ATOM 6030 C CA . GLY B 1 334 ? -15.477 12.891 -9.172 1 91.94 334 GLY B CA 1
ATOM 6031 C C . GLY B 1 334 ? -15.211 13.43 -7.773 1 91.94 334 GLY B C 1
ATOM 6032 O O . GLY B 1 334 ? -15.836 14.398 -7.344 1 91.94 334 GLY B O 1
ATOM 6033 N N . GLY B 1 335 ? -14.32 12.766 -7.059 1 92.19 335 GLY B N 1
ATOM 6034 C CA . GLY B 1 335 ? -13.945 13.266 -5.742 1 92.19 335 GLY B CA 1
ATOM 6035 C C . GLY B 1 335 ? -13.344 14.656 -5.781 1 92.19 335 GLY B C 1
ATOM 6036 O O . GLY B 1 335 ? -13.641 15.492 -4.922 1 92.19 335 GLY B O 1
ATOM 6037 N N . SER B 1 336 ? -12.453 14.977 -6.801 1 93.81 336 SER B N 1
ATOM 6038 C CA . SER B 1 336 ? -11.82 16.281 -6.93 1 93.81 336 SER B CA 1
ATOM 6039 C C . SER B 1 336 ? -12.859 17.375 -7.203 1 93.81 336 SER B C 1
ATOM 6041 O O . SER B 1 336 ? -12.711 18.5 -6.746 1 93.81 336 SER B O 1
ATOM 6043 N N . ALA B 1 337 ? -13.922 17.031 -7.898 1 92.06 337 ALA B N 1
ATOM 6044 C CA . ALA B 1 337 ? -14.977 18 -8.203 1 92.06 337 ALA B CA 1
ATOM 6045 C C . ALA B 1 337 ? -15.742 18.391 -6.945 1 92.06 337 ALA B C 1
ATOM 6047 O O . ALA B 1 337 ? -16.125 19.547 -6.777 1 92.06 337 ALA B O 1
ATOM 6048 N N . VAL B 1 338 ? -15.945 17.453 -6.094 1 90.5 338 VAL B N 1
ATOM 6049 C CA . VAL B 1 338 ? -16.688 17.719 -4.867 1 90.5 338 VAL B CA 1
ATOM 6050 C C . VAL B 1 338 ? -15.844 18.594 -3.938 1 90.5 338 VAL B C 1
ATOM 6052 O O . VAL B 1 338 ? -16.359 19.531 -3.326 1 90.5 338 VAL B O 1
ATOM 6055 N N . PHE B 1 339 ? -14.562 18.297 -3.84 1 91.44 339 PHE B N 1
ATOM 6056 C CA . PHE B 1 339 ? -13.695 19.078 -2.967 1 91.44 339 PHE B CA 1
ATOM 6057 C C . PHE B 1 339 ? -13.453 20.469 -3.545 1 91.44 339 PHE B C 1
ATOM 6059 O O . PHE B 1 339 ? -13.188 21.422 -2.803 1 91.44 339 PHE B O 1
ATOM 6066 N N . TRP B 1 340 ? -13.555 20.594 -4.852 1 89.75 340 TRP B N 1
ATOM 6067 C CA . TRP B 1 340 ? -13.422 21.891 -5.5 1 89.75 340 TRP B CA 1
ATOM 6068 C C . TRP B 1 340 ? -14.578 22.812 -5.133 1 89.75 340 TRP B C 1
ATOM 6070 O O . TRP B 1 340 ? -14.406 24.031 -5.008 1 89.75 340 TRP B O 1
ATOM 6080 N N . GLN B 1 341 ? -15.734 22.281 -4.816 1 84.94 341 GLN B N 1
ATOM 6081 C CA . GLN B 1 341 ? -16.938 23.062 -4.523 1 84.94 341 GLN B CA 1
ATOM 6082 C C . GLN B 1 341 ? -16.984 23.469 -3.053 1 84.94 341 GLN B C 1
ATOM 6084 O O . GLN B 1 341 ? -17.812 24.281 -2.658 1 84.94 341 GLN B O 1
ATOM 6089 N N . ASP B 1 342 ? -16.078 22.891 -2.326 1 80.06 342 ASP B N 1
ATOM 6090 C CA . ASP B 1 342 ? -16.031 23.266 -0.915 1 80.06 342 ASP B CA 1
ATOM 6091 C C . ASP B 1 342 ? -15.68 24.734 -0.746 1 80.06 342 ASP B C 1
ATOM 6093 O O . ASP B 1 342 ? -14.961 25.312 -1.569 1 80.06 342 ASP B O 1
ATOM 6097 N N . PRO B 1 343 ? -16.219 25.328 0.173 1 72.81 343 PRO B N 1
ATOM 6098 C CA . PRO B 1 343 ? -16.031 26.766 0.369 1 72.81 343 PRO B CA 1
ATOM 6099 C C . PRO B 1 343 ? -14.578 27.141 0.598 1 72.81 343 PRO B C 1
ATOM 6101 O O . PRO B 1 343 ? -14.219 28.312 0.482 1 72.81 343 PRO B O 1
ATOM 6104 N N . VAL B 1 344 ? -13.75 26.141 0.863 1 71.75 344 VAL B N 1
ATOM 6105 C CA . VAL B 1 344 ? -12.328 26.453 0.994 1 71.75 344 VAL B CA 1
ATOM 6106 C C . VAL B 1 344 ? -11.727 26.703 -0.385 1 71.75 344 VAL B C 1
ATOM 6108 O O . VAL B 1 344 ? -11.961 25.953 -1.326 1 71.75 344 VAL B O 1
ATOM 6111 N N . PRO B 1 345 ? -11.164 27.734 -0.521 1 79.38 345 PRO B N 1
ATOM 6112 C CA . PRO B 1 345 ? -10.68 28.156 -1.838 1 79.38 345 PRO B CA 1
ATOM 6113 C C . PRO B 1 345 ? -9.555 27.281 -2.367 1 79.38 345 PRO B C 1
ATOM 6115 O O . PRO B 1 345 ? -8.383 27.562 -2.129 1 79.38 345 PRO B O 1
ATOM 6118 N N . TRP B 1 346 ? -9.797 26.188 -2.932 1 85.94 346 TRP B N 1
ATOM 6119 C CA . TRP B 1 346 ? -8.844 25.391 -3.701 1 85.94 346 TRP B CA 1
ATOM 6120 C C . TRP B 1 346 ? -9.117 25.516 -5.195 1 85.94 346 TRP B C 1
ATOM 6122 O O . TRP B 1 346 ? -10.273 25.562 -5.625 1 85.94 346 TRP B O 1
ATOM 6132 N N . THR B 1 347 ? -8.078 25.781 -5.934 1 87.88 347 THR B N 1
ATOM 6133 C CA . THR B 1 347 ? -8.227 25.672 -7.379 1 87.88 347 THR B CA 1
ATOM 6134 C C . THR B 1 347 ? -8.438 24.219 -7.797 1 87.88 347 THR B C 1
ATOM 6136 O O . THR B 1 347 ? -8.219 23.312 -7 1 87.88 347 THR B O 1
ATOM 6139 N N . TYR B 1 348 ? -8.992 24.062 -8.883 1 89.31 348 TYR B N 1
ATOM 6140 C CA . TYR B 1 348 ? -9.273 22.703 -9.336 1 89.31 348 TYR B CA 1
ATOM 6141 C C . TYR B 1 348 ? -8 21.875 -9.383 1 89.31 348 TYR B C 1
ATOM 6143 O O . TYR B 1 348 ? -7.988 20.734 -8.93 1 89.31 348 TYR B O 1
ATOM 6151 N N . PRO B 1 349 ? -6.836 22.438 -9.883 1 89.94 349 PRO B N 1
ATOM 6152 C CA . PRO B 1 349 ? -5.617 21.641 -9.859 1 89.94 349 PRO B CA 1
ATOM 6153 C C . PRO B 1 349 ? -5.172 21.266 -8.445 1 89.94 349 PRO B C 1
ATOM 6155 O O . PRO B 1 349 ? -4.617 20.188 -8.227 1 89.94 349 PRO B O 1
ATOM 6158 N N . GLU B 1 350 ? -5.445 22.109 -7.578 1 91.38 350 GLU B N 1
ATOM 6159 C CA . GLU B 1 350 ? -5.117 21.812 -6.188 1 91.38 350 GLU B CA 1
ATOM 6160 C C . GLU B 1 350 ? -5.996 20.703 -5.637 1 91.38 350 GLU B C 1
ATOM 6162 O O . GLU B 1 350 ? -5.531 19.859 -4.863 1 91.38 350 GLU B O 1
ATOM 6167 N N . SER B 1 351 ? -7.234 20.734 -6.066 1 92.75 351 SER B N 1
ATOM 6168 C CA . SER B 1 351 ? -8.141 19.672 -5.637 1 92.75 351 SER B CA 1
ATOM 6169 C C . SER B 1 351 ? -7.742 18.328 -6.238 1 92.75 351 SER B C 1
ATOM 6171 O O . SER B 1 351 ? -7.836 17.297 -5.574 1 92.75 351 SER B O 1
ATOM 6173 N N . LEU B 1 352 ? -7.277 18.406 -7.457 1 93.25 352 LEU B N 1
ATOM 6174 C CA . LEU B 1 352 ? -6.805 17.203 -8.117 1 93.25 352 LEU B CA 1
ATOM 6175 C C . LEU B 1 352 ? -5.559 16.656 -7.426 1 93.25 352 LEU B C 1
ATOM 6177 O O . LEU B 1 352 ? -5.422 15.438 -7.258 1 93.25 352 LEU B O 1
ATOM 6181 N N . TYR B 1 353 ? -4.711 17.562 -7.086 1 92.69 353 TYR B N 1
ATOM 6182 C CA . TYR B 1 353 ? -3.488 17.203 -6.371 1 92.69 353 TYR B CA 1
ATOM 6183 C C . TYR B 1 353 ? -3.812 16.578 -5.02 1 92.69 353 TYR B C 1
ATOM 6185 O O . TYR B 1 353 ? -3.26 15.539 -4.668 1 92.69 353 TYR B O 1
ATOM 6193 N N . PHE B 1 354 ? -4.754 17.141 -4.363 1 92.38 354 PHE B N 1
ATOM 6194 C CA . PHE B 1 354 ? -5.133 16.656 -3.043 1 92.38 354 PHE B CA 1
ATOM 6195 C C . PHE B 1 354 ? -5.723 15.25 -3.129 1 92.38 354 PHE B C 1
ATOM 61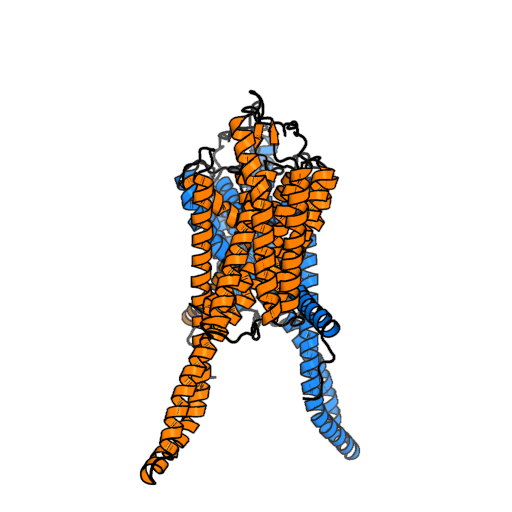97 O O . PHE B 1 354 ? -5.332 14.359 -2.371 1 92.38 354 PHE B O 1
ATOM 6204 N N . THR B 1 355 ? -6.648 15.086 -4.004 1 94.38 355 THR B N 1
ATOM 6205 C CA . THR B 1 355 ? -7.324 13.797 -4.113 1 94.38 355 THR B CA 1
ATOM 6206 C C . THR B 1 355 ? -6.355 12.719 -4.582 1 94.38 355 THR B C 1
ATOM 6208 O O . THR B 1 355 ? -6.406 11.578 -4.105 1 94.38 355 THR B O 1
ATOM 6211 N N . TYR B 1 356 ? -5.461 13.102 -5.473 1 93.88 356 TYR B N 1
ATOM 6212 C CA . TYR B 1 356 ? -4.496 12.133 -5.98 1 93.88 356 TYR B CA 1
ATOM 6213 C C . TYR B 1 356 ? -3.559 11.664 -4.871 1 93.88 356 TYR B C 1
ATOM 6215 O O . TYR B 1 356 ? -3.342 10.461 -4.703 1 93.88 356 TYR B O 1
ATOM 6223 N N . THR B 1 357 ? -3.021 12.586 -4.078 1 92.44 357 THR B N 1
ATOM 6224 C CA . THR B 1 357 ? -2.098 12.242 -3.002 1 92.44 357 THR B CA 1
ATOM 6225 C C . THR B 1 357 ? -2.822 11.5 -1.884 1 92.44 357 THR B C 1
ATOM 6227 O O . THR B 1 357 ? -2.225 10.672 -1.19 1 92.44 357 THR B O 1
ATOM 6230 N N . SER B 1 358 ? -4.109 11.719 -1.782 1 93.19 358 SER B N 1
ATOM 6231 C CA . SER B 1 358 ? -4.883 11.039 -0.748 1 93.19 358 SER B CA 1
ATOM 6232 C C . SER B 1 358 ? -5.227 9.617 -1.16 1 93.19 358 SER B C 1
ATOM 6234 O O . SER B 1 358 ? -5.141 8.688 -0.349 1 93.19 358 SER B O 1
ATOM 6236 N N . ILE B 1 359 ? -5.543 9.508 -2.406 1 93.06 359 ILE B N 1
ATOM 6237 C CA . ILE B 1 359 ? -5.945 8.195 -2.891 1 93.06 359 ILE B CA 1
ATOM 6238 C C . ILE B 1 359 ? -4.742 7.254 -2.896 1 93.06 359 ILE B C 1
ATOM 6240 O O . ILE B 1 359 ? -4.883 6.051 -2.646 1 93.06 359 ILE B O 1
ATOM 6244 N N . LEU B 1 360 ? -3.588 7.801 -3.135 1 92.31 360 LEU B N 1
ATOM 6245 C CA . LEU B 1 360 ? -2.377 6.988 -3.148 1 92.31 360 LEU B CA 1
ATOM 6246 C C . LEU B 1 360 ? -1.782 6.875 -1.749 1 92.31 360 LEU B C 1
ATOM 6248 O O . LEU B 1 360 ? -0.687 6.336 -1.577 1 92.31 360 LEU B O 1
ATOM 6252 N N . THR B 1 361 ? -2.469 7.422 -0.72 1 91.75 361 THR B N 1
ATOM 6253 C CA . THR B 1 361 ? -2.227 7.289 0.712 1 91.75 361 THR B CA 1
ATOM 6254 C C . THR B 1 361 ? -0.942 8.008 1.111 1 91.75 361 THR B C 1
ATOM 6256 O O . THR B 1 361 ? -0.317 7.664 2.117 1 91.75 361 THR B O 1
ATOM 6259 N N . ILE B 1 362 ? -0.446 8.93 0.28 1 91.69 362 ILE B N 1
ATOM 6260 C CA . ILE B 1 362 ? 0.683 9.758 0.678 1 91.69 362 ILE B CA 1
ATOM 6261 C C . ILE B 1 362 ? 0.251 10.719 1.782 1 91.69 362 ILE B C 1
ATOM 6263 O O . ILE B 1 362 ? 0.797 10.695 2.889 1 91.69 362 ILE B O 1
ATOM 6267 N N . GLY B 1 363 ? -0.868 11.5 1.498 1 88.5 363 GLY B N 1
ATOM 6268 C CA . GLY B 1 363 ? -1.438 12.391 2.498 1 88.5 363 GLY B CA 1
ATOM 6269 C C . GLY B 1 363 ? -0.421 13.344 3.098 1 88.5 363 GLY B C 1
ATOM 6270 O O . GLY B 1 363 ? -0.184 13.32 4.309 1 88.5 363 GLY B O 1
ATOM 6271 N N . TYR B 1 364 ? 0.075 14.344 2.408 1 86.44 364 TYR B N 1
ATOM 6272 C CA . TYR B 1 364 ? 1.063 15.297 2.896 1 86.44 364 TYR B CA 1
ATOM 6273 C C . TYR B 1 364 ? 0.51 16.109 4.062 1 86.44 364 TYR B C 1
ATOM 6275 O O . TYR B 1 364 ? 1.264 16.547 4.934 1 86.44 364 TYR B O 1
ATOM 6283 N N . GLY B 1 365 ? -0.79 16.297 4.062 1 82.5 365 GLY B N 1
ATOM 6284 C CA . GLY B 1 365 ? -1.412 17.094 5.098 1 82.5 365 GLY B CA 1
ATOM 6285 C C . GLY B 1 365 ? -1.354 18.594 4.809 1 82.5 365 GLY B C 1
ATOM 6286 O O . GLY B 1 365 ? -1.76 19.406 5.641 1 82.5 365 GLY B O 1
ATOM 6287 N N . ASP B 1 366 ? -0.693 19 3.641 1 82.5 366 ASP B N 1
ATOM 6288 C CA . ASP B 1 366 ? -0.691 20.406 3.244 1 82.5 366 ASP B CA 1
ATOM 6289 C C . ASP B 1 366 ? -2.1 20.875 2.885 1 82.5 366 ASP B C 1
ATOM 6291 O O . ASP B 1 366 ? -2.479 22 3.191 1 82.5 366 ASP B O 1
ATOM 6295 N N . PHE B 1 367 ? -2.818 20 2.195 1 83.69 367 PHE B N 1
ATOM 6296 C CA . PHE B 1 367 ? -4.238 20.203 1.938 1 83.69 367 PHE B CA 1
ATOM 6297 C C . PHE B 1 367 ? -5.082 19.172 2.678 1 83.69 367 PHE B C 1
ATOM 6299 O O . PHE B 1 367 ? -4.777 17.984 2.646 1 83.69 367 PHE B O 1
ATOM 6306 N N . HIS B 1 368 ? -5.941 19.594 3.518 1 83.81 368 HIS B N 1
ATOM 6307 C CA . HIS B 1 368 ? -6.836 18.688 4.23 1 83.81 368 HIS B CA 1
ATOM 6308 C C . HIS B 1 368 ? -8.234 19.281 4.352 1 83.81 368 HIS B C 1
ATOM 6310 O O . HIS B 1 368 ? -8.406 20.5 4.32 1 83.81 368 HIS B O 1
ATOM 6316 N N . PRO B 1 369 ? -9.172 18.391 4.414 1 85.81 369 PRO B N 1
ATOM 6317 C CA . PRO B 1 369 ? -10.531 18.891 4.582 1 85.81 369 PRO B CA 1
ATOM 6318 C C . PRO B 1 369 ? -10.75 19.562 5.941 1 85.81 369 PRO B C 1
ATOM 6320 O O . PRO B 1 369 ? -10.414 18.984 6.977 1 85.81 369 PRO B O 1
ATOM 6323 N N . SER B 1 370 ? -11.227 20.828 5.93 1 82.38 370 SER B N 1
ATOM 6324 C CA . SER B 1 370 ? -11.391 21.562 7.176 1 82.38 370 SER B CA 1
ATOM 6325 C C . SER B 1 370 ? -12.859 21.875 7.445 1 82.38 370 SER B C 1
ATOM 6327 O O . SER B 1 370 ? -13.234 22.172 8.578 1 82.38 370 SER B O 1
ATOM 6329 N N . THR B 1 371 ? -13.688 21.656 6.457 1 85.19 371 THR B N 1
ATOM 6330 C CA . THR B 1 371 ? -15.094 22 6.641 1 85.19 371 THR B CA 1
ATOM 6331 C C . THR B 1 371 ? -15.867 20.812 7.215 1 85.19 371 THR B C 1
ATOM 6333 O O . THR B 1 371 ? -15.414 19.672 7.141 1 85.19 371 THR B O 1
ATOM 6336 N N . THR B 1 372 ? -17.016 21.141 7.832 1 87 372 THR B N 1
ATOM 6337 C CA . THR B 1 372 ? -17.844 20.109 8.469 1 87 372 THR B CA 1
ATOM 6338 C C . THR B 1 372 ? -18.438 19.172 7.422 1 87 372 THR B C 1
ATOM 6340 O O . THR B 1 372 ? -18.75 18.016 7.73 1 87 372 THR B O 1
ATOM 6343 N N . ALA B 1 373 ? -18.609 19.609 6.246 1 88.44 373 ALA B N 1
ATOM 6344 C CA . ALA B 1 373 ? -19.172 18.781 5.188 1 88.44 373 ALA B CA 1
ATOM 6345 C C . ALA B 1 373 ? -18.094 17.938 4.52 1 88.44 373 ALA B C 1
ATOM 6347 O O . ALA B 1 373 ? -18.359 16.797 4.102 1 88.44 373 ALA B O 1
ATOM 6348 N N . ALA B 1 374 ? -16.891 18.469 4.441 1 90.38 374 ALA B N 1
ATOM 6349 C CA . ALA B 1 374 ? -15.82 17.828 3.688 1 90.38 374 ALA B CA 1
ATOM 6350 C C . ALA B 1 374 ? -15.266 16.609 4.438 1 90.38 374 ALA B C 1
ATOM 6352 O O . ALA B 1 374 ? -14.844 15.633 3.824 1 90.38 374 ALA B O 1
ATOM 6353 N N . LYS B 1 375 ? -15.305 16.656 5.73 1 91.38 375 LYS B N 1
ATOM 6354 C CA . LYS B 1 375 ? -14.703 15.586 6.527 1 91.38 375 LYS B CA 1
ATOM 6355 C C . LYS B 1 375 ? -15.477 14.281 6.383 1 91.38 375 LYS B C 1
ATOM 6357 O O . LYS B 1 375 ? -14.906 13.25 6.027 1 91.38 375 LYS B O 1
ATOM 6362 N N . PRO B 1 376 ? -16.781 14.367 6.613 1 93.38 376 PRO B N 1
ATOM 6363 C CA . PRO B 1 376 ? -17.516 13.117 6.418 1 93.38 376 PRO B CA 1
ATOM 6364 C C . PRO B 1 376 ? -17.469 12.625 4.973 1 93.38 376 PRO B C 1
ATOM 6366 O O . PRO B 1 376 ? -17.453 11.414 4.734 1 93.38 376 PRO B O 1
ATOM 6369 N N . PHE B 1 377 ? -17.484 13.516 4.051 1 93.75 377 PHE B N 1
ATOM 6370 C CA . PHE B 1 377 ? -17.359 13.102 2.658 1 93.75 377 PHE B CA 1
ATOM 6371 C C . PHE B 1 377 ? -16.031 12.422 2.41 1 93.75 377 PHE B C 1
ATOM 6373 O O . PHE B 1 377 ? -15.945 11.438 1.668 1 93.75 377 PHE B O 1
ATOM 6380 N N . CYS B 1 378 ? -14.969 12.961 2.955 1 93.62 378 CYS B N 1
ATOM 6381 C CA . CYS B 1 378 ? -13.641 12.383 2.797 1 93.62 378 CYS B CA 1
ATOM 6382 C C . CYS B 1 378 ? -13.602 10.953 3.316 1 93.62 378 CYS B C 1
ATOM 6384 O O . CYS B 1 378 ? -12.914 10.102 2.752 1 93.62 378 CYS B O 1
ATOM 6386 N N . VAL B 1 379 ? -14.359 10.68 4.332 1 94.75 379 VAL B N 1
ATOM 6387 C CA . VAL B 1 379 ? -14.375 9.352 4.934 1 94.75 379 VAL B CA 1
ATOM 6388 C C . VAL B 1 379 ? -15 8.352 3.961 1 94.75 379 VAL B C 1
ATOM 6390 O O . VAL B 1 379 ? -14.398 7.32 3.645 1 94.75 379 VAL B O 1
ATOM 6393 N N . ILE B 1 380 ? -16.156 8.656 3.484 1 94.44 380 ILE B N 1
ATOM 6394 C CA . ILE B 1 380 ? -16.828 7.719 2.588 1 94.44 380 ILE B CA 1
ATOM 6395 C C . ILE B 1 380 ? -16.047 7.613 1.276 1 94.44 380 ILE B C 1
ATOM 6397 O O . ILE B 1 380 ? -15.93 6.531 0.702 1 94.44 380 ILE B O 1
ATOM 6401 N N . TRP B 1 381 ? -15.562 8.734 0.796 1 94.44 381 TRP B N 1
ATOM 6402 C CA . TRP B 1 381 ? -14.789 8.766 -0.443 1 94.44 381 TRP B CA 1
ATOM 6403 C C . TRP B 1 381 ? -13.539 7.906 -0.334 1 94.44 381 TRP B C 1
ATOM 6405 O O . TRP B 1 381 ? -13.242 7.113 -1.232 1 94.44 381 TRP B O 1
ATOM 6415 N N . SER B 1 382 ? -12.797 8.016 0.758 1 94.62 382 SER B N 1
ATOM 6416 C CA . SER B 1 382 ? -11.562 7.258 0.932 1 94.62 382 SER B CA 1
ATOM 6417 C C . SER B 1 382 ? -11.844 5.77 1.092 1 94.62 382 SER B C 1
ATOM 6419 O O . SER B 1 382 ? -11.078 4.93 0.614 1 94.62 382 SER B O 1
ATOM 6421 N N . LEU B 1 383 ? -12.938 5.426 1.75 1 93.62 383 LEU B N 1
ATOM 6422 C CA . LEU B 1 383 ? -13.297 4.027 1.961 1 93.62 383 LEU B CA 1
ATOM 6423 C C . LEU B 1 383 ? -13.602 3.338 0.636 1 93.62 383 LEU B C 1
ATOM 6425 O O . LEU B 1 383 ? -13.352 2.141 0.479 1 93.62 383 LEU B O 1
ATOM 6429 N N . LEU B 1 384 ? -14.086 4.094 -0.245 1 89.88 384 LEU B N 1
ATOM 6430 C CA . LEU B 1 384 ? -14.414 3.549 -1.559 1 89.88 384 LEU B CA 1
ATOM 6431 C C . LEU B 1 384 ? -13.195 3.59 -2.48 1 89.88 384 LEU B C 1
ATOM 6433 O O . LEU B 1 384 ? -12.938 2.635 -3.215 1 89.88 384 LEU B O 1
ATOM 6437 N N . ALA B 1 385 ? -12.453 4.617 -2.375 1 92.12 385 ALA B N 1
ATOM 6438 C CA . ALA B 1 385 ? -11.391 4.906 -3.336 1 92.12 385 ALA B CA 1
ATOM 6439 C C . ALA B 1 385 ? -10.172 4.02 -3.094 1 92.12 385 ALA B C 1
ATOM 6441 O O . ALA B 1 385 ? -9.609 3.453 -4.035 1 92.12 385 ALA B O 1
ATOM 6442 N N . ILE B 1 386 ? -9.711 3.82 -1.903 1 91.19 386 ILE B N 1
ATOM 6443 C CA . ILE B 1 386 ? -8.422 3.215 -1.593 1 91.19 386 ILE B CA 1
ATOM 6444 C C . ILE B 1 386 ? -8.445 1.735 -1.975 1 91.19 386 ILE B C 1
ATOM 6446 O O . ILE B 1 386 ? -7.527 1.25 -2.645 1 91.19 386 ILE B O 1
ATOM 6450 N N . PRO B 1 387 ? -9.492 1.004 -1.591 1 87.69 387 PRO B N 1
ATOM 6451 C CA . PRO B 1 387 ? -9.508 -0.392 -2.035 1 87.69 387 PRO B CA 1
ATOM 6452 C C . PRO B 1 387 ? -9.523 -0.526 -3.557 1 87.69 387 PRO B C 1
ATOM 6454 O O . PRO B 1 387 ? -8.867 -1.412 -4.109 1 87.69 387 PRO B O 1
ATOM 6457 N N . CYS B 1 388 ? -10.211 0.361 -4.203 1 84.69 388 CYS B N 1
ATOM 6458 C CA . CYS B 1 388 ? -10.305 0.315 -5.66 1 84.69 388 CYS B CA 1
ATOM 6459 C C . CYS B 1 388 ? -8.953 0.614 -6.301 1 84.69 388 CYS B C 1
ATOM 6461 O O . CYS B 1 388 ? -8.547 -0.067 -7.246 1 84.69 388 CYS B O 1
ATOM 6463 N N . VAL B 1 389 ? -8.297 1.583 -5.793 1 87.81 389 VAL B N 1
ATOM 6464 C CA . VAL B 1 389 ? -7.008 1.967 -6.359 1 87.81 389 VAL B CA 1
ATOM 6465 C C . VAL B 1 389 ? -5.969 0.893 -6.047 1 87.81 389 VAL B C 1
ATOM 6467 O O . VAL B 1 389 ? -5.082 0.624 -6.863 1 87.81 389 VAL B O 1
ATOM 6470 N N . THR B 1 390 ? -6.078 0.314 -4.887 1 87.31 390 THR B N 1
ATOM 6471 C CA . THR B 1 390 ? -5.168 -0.766 -4.523 1 87.31 390 THR B CA 1
ATOM 6472 C C . THR B 1 390 ? -5.309 -1.939 -5.488 1 87.31 390 THR B C 1
ATOM 6474 O O . THR B 1 390 ? -4.312 -2.531 -5.906 1 87.31 390 THR B O 1
ATOM 6477 N N . VAL B 1 391 ? -6.523 -2.281 -5.879 1 85.06 391 VAL B N 1
ATOM 6478 C CA . VAL B 1 391 ? -6.773 -3.338 -6.855 1 85.06 391 VAL B CA 1
ATOM 6479 C C . VAL B 1 391 ? -6.148 -2.965 -8.195 1 85.06 391 VAL B C 1
ATOM 6481 O O . VAL B 1 391 ? -5.559 -3.812 -8.867 1 85.06 391 VAL B O 1
ATOM 6484 N N . LEU B 1 392 ? -6.277 -1.739 -8.562 1 86.69 392 LEU B N 1
ATOM 6485 C CA . LEU B 1 392 ? -5.695 -1.254 -9.812 1 86.69 392 LEU B CA 1
ATOM 6486 C C . LEU B 1 392 ? -4.184 -1.438 -9.812 1 86.69 392 LEU B C 1
ATOM 6488 O O . LEU B 1 392 ? -3.615 -1.943 -10.781 1 86.69 392 LEU B O 1
ATOM 6492 N N . ILE B 1 393 ? -3.557 -1.054 -8.719 1 84.19 393 ILE B N 1
ATOM 6493 C CA . ILE B 1 393 ? -2.105 -1.144 -8.602 1 84.19 393 ILE B CA 1
ATOM 6494 C C . ILE B 1 393 ? -1.67 -2.605 -8.688 1 84.19 393 ILE B C 1
ATOM 6496 O O . ILE B 1 393 ? -0.671 -2.926 -9.336 1 84.19 393 ILE B O 1
ATOM 6500 N N . GLN B 1 394 ? -2.406 -3.438 -8.094 1 79.88 394 GLN B N 1
ATOM 6501 C CA . GLN B 1 394 ? -2.092 -4.863 -8.117 1 79.88 394 GLN B CA 1
ATOM 6502 C C . GLN B 1 394 ? -2.258 -5.438 -9.516 1 79.88 394 GLN B C 1
ATOM 6504 O O . GLN B 1 394 ? -1.438 -6.242 -9.969 1 79.88 394 GLN B O 1
ATOM 6509 N N . ASN B 1 395 ? -3.318 -5.008 -10.195 1 79.88 395 ASN B N 1
ATOM 6510 C CA . ASN B 1 395 ? -3.566 -5.473 -11.555 1 79.88 395 ASN B CA 1
ATOM 6511 C C . ASN B 1 395 ? -2.473 -5.008 -12.516 1 79.88 395 ASN B C 1
ATOM 6513 O O . ASN B 1 395 ? -2.037 -5.766 -13.383 1 79.88 395 ASN B O 1
ATOM 6517 N N . ILE B 1 396 ? -2.066 -3.818 -12.383 1 82.44 396 ILE B N 1
ATOM 6518 C CA . ILE B 1 396 ? -0.996 -3.283 -13.219 1 82.44 396 ILE B CA 1
ATOM 6519 C C . ILE B 1 396 ? 0.3 -4.043 -12.938 1 82.44 396 ILE B C 1
ATOM 6521 O O . ILE B 1 396 ? 1.029 -4.395 -13.867 1 82.44 396 ILE B O 1
ATOM 6525 N N . GLY B 1 397 ? 0.56 -4.258 -11.695 1 77.5 397 GLY B N 1
ATOM 6526 C CA . GLY B 1 397 ? 1.755 -4.992 -11.305 1 77.5 397 GLY B CA 1
ATOM 6527 C C . GLY B 1 397 ? 1.819 -6.383 -11.898 1 77.5 397 GLY B C 1
ATOM 6528 O O . GLY B 1 397 ? 2.875 -6.82 -12.367 1 77.5 397 GLY B O 1
ATOM 6529 N N . GLU B 1 398 ? 0.758 -7.051 -11.93 1 74.69 398 GLU B N 1
ATOM 6530 C CA . GLU B 1 398 ? 0.722 -8.406 -12.477 1 74.69 398 GLU B CA 1
ATOM 6531 C C . GLU B 1 398 ? 0.923 -8.391 -13.984 1 74.69 398 GLU B C 1
ATOM 6533 O O . GLU B 1 398 ? 1.617 -9.25 -14.531 1 74.69 398 GLU B O 1
ATOM 6538 N N . THR B 1 399 ? 0.312 -7.445 -14.586 1 77 399 THR B N 1
ATOM 6539 C CA . THR B 1 399 ? 0.412 -7.344 -16.047 1 77 399 THR B CA 1
ATOM 6540 C C . THR B 1 399 ? 1.824 -6.945 -16.453 1 77 399 THR B C 1
ATOM 6542 O O . THR B 1 399 ? 2.395 -7.535 -17.375 1 77 399 THR B O 1
ATOM 6545 N N . VAL B 1 400 ? 2.369 -6.008 -15.727 1 77.62 400 VAL B N 1
ATOM 6546 C CA . VAL B 1 400 ? 3.686 -5.492 -16.078 1 77.62 400 VAL B CA 1
ATOM 6547 C C . VAL B 1 400 ? 4.758 -6.508 -15.703 1 77.62 400 VAL B C 1
ATOM 6549 O O . VAL B 1 400 ? 5.758 -6.66 -16.406 1 77.62 400 VAL B O 1
ATOM 6552 N N . ALA B 1 401 ? 4.574 -7.094 -14.594 1 73.25 401 ALA B N 1
ATOM 6553 C CA . ALA B 1 401 ? 5.531 -8.109 -14.164 1 73.25 401 ALA B CA 1
ATOM 6554 C C . ALA B 1 401 ? 5.699 -9.195 -15.227 1 73.25 401 ALA B C 1
ATOM 6556 O O . ALA B 1 401 ? 6.812 -9.656 -15.477 1 73.25 401 ALA B O 1
ATOM 6557 N N . GLY B 1 402 ? 4.652 -9.602 -15.844 1 73.5 402 GLY B N 1
ATOM 6558 C CA . GLY B 1 402 ? 4.734 -10.555 -16.938 1 73.5 402 GLY B CA 1
ATOM 6559 C C . GLY B 1 402 ? 5.547 -10.047 -18.109 1 73.5 402 GLY B C 1
ATOM 6560 O O . GLY B 1 402 ? 6.375 -10.781 -18.672 1 73.5 402 GLY B O 1
ATOM 6561 N N . HIS B 1 403 ? 5.438 -8.82 -18.344 1 76.19 403 HIS B N 1
ATOM 6562 C CA . HIS B 1 403 ? 6.156 -8.227 -19.453 1 76.19 403 HIS B CA 1
ATOM 6563 C C . HIS B 1 403 ? 7.633 -8.047 -19.141 1 76.19 403 HIS B C 1
ATOM 6565 O O . HIS B 1 403 ? 8.492 -8.234 -20 1 76.19 403 HIS B O 1
ATOM 6571 N N . VAL B 1 404 ? 7.902 -7.648 -17.922 1 73.88 404 VAL B N 1
ATOM 6572 C CA . VAL B 1 404 ? 9.281 -7.434 -17.484 1 73.88 404 VAL B CA 1
ATOM 6573 C C . VAL B 1 404 ? 10.039 -8.758 -17.5 1 73.88 404 VAL B C 1
ATOM 6575 O O . VAL B 1 404 ? 11.188 -8.828 -17.938 1 73.88 404 VAL B O 1
ATOM 6578 N N . GLU B 1 405 ? 9.414 -9.711 -17.062 1 72.5 405 GLU B N 1
ATOM 6579 C CA . GLU B 1 405 ? 10.031 -11.031 -17.078 1 72.5 405 GLU B CA 1
ATOM 6580 C C . GLU B 1 405 ? 10.352 -11.484 -18.5 1 72.5 405 GLU B C 1
ATOM 6582 O O . GLU B 1 405 ? 11.43 -12.008 -18.766 1 72.5 405 GLU B O 1
ATOM 6587 N N . ASN B 1 406 ? 9.477 -11.188 -19.328 1 71.31 406 ASN B N 1
ATOM 6588 C CA . ASN B 1 406 ? 9.688 -11.555 -20.734 1 71.31 406 ASN B CA 1
ATOM 6589 C C . ASN B 1 406 ? 10.789 -10.703 -21.375 1 71.31 406 ASN B C 1
ATOM 6591 O O . ASN B 1 406 ? 11.555 -11.203 -22.203 1 71.31 406 ASN B O 1
ATOM 6595 N N . GLY B 1 407 ? 10.852 -9.453 -20.938 1 71.19 407 GLY B N 1
ATOM 6596 C CA . GLY B 1 407 ? 11.891 -8.578 -21.453 1 71.19 407 GLY B CA 1
ATOM 6597 C C . GLY B 1 407 ? 13.281 -8.977 -20.984 1 71.19 407 GLY B C 1
ATOM 6598 O O . GLY B 1 407 ? 14.234 -8.938 -21.766 1 71.19 407 GLY B O 1
ATOM 6599 N N . VAL B 1 408 ? 13.312 -9.281 -19.781 1 69.75 408 VAL B N 1
ATOM 6600 C CA . VAL B 1 408 ? 14.586 -9.711 -19.219 1 69.75 408 VAL B CA 1
ATOM 6601 C C . VAL B 1 408 ? 15.055 -10.992 -19.906 1 69.75 408 VAL B C 1
ATOM 6603 O O . VAL B 1 408 ? 16.234 -11.156 -20.203 1 69.75 408 VAL B O 1
ATOM 6606 N N . GLU B 1 409 ? 14.117 -11.828 -20.188 1 65.56 409 GLU B N 1
ATOM 6607 C CA . GLU B 1 409 ? 14.445 -13.055 -20.906 1 65.56 409 GLU B CA 1
ATOM 6608 C C . GLU B 1 409 ? 14.875 -12.75 -22.344 1 65.56 409 GLU B C 1
ATOM 6610 O O . GLU B 1 409 ? 15.797 -13.375 -22.859 1 65.56 409 GLU B O 1
ATOM 6615 N N . TRP B 1 410 ? 14.141 -11.789 -22.812 1 65.94 410 TRP B N 1
ATOM 6616 C CA . TRP B 1 410 ? 14.477 -11.383 -24.172 1 65.94 410 TRP B CA 1
ATOM 6617 C C . TRP B 1 410 ? 15.875 -10.766 -24.234 1 65.94 410 TRP B C 1
ATOM 6619 O O . TRP B 1 410 ? 16.656 -11.086 -25.125 1 65.94 410 TRP B O 1
ATOM 6629 N N . LEU B 1 411 ? 16.172 -9.852 -23.344 1 63.25 411 LEU B N 1
ATOM 6630 C CA . LEU B 1 411 ? 17.484 -9.227 -23.266 1 63.25 411 LEU B CA 1
ATOM 6631 C C . LEU B 1 411 ? 18.562 -10.266 -22.969 1 63.25 411 LEU B C 1
ATOM 6633 O O . LEU B 1 411 ? 19.672 -10.188 -23.516 1 63.25 411 LEU B O 1
ATOM 6637 N N . GLY B 1 412 ? 18.219 -11.133 -22.078 1 58.88 412 GLY B N 1
ATOM 6638 C CA . GLY B 1 412 ? 19.141 -12.219 -21.797 1 58.88 412 GLY B CA 1
ATOM 6639 C C . GLY B 1 412 ? 19.391 -13.117 -22.984 1 58.88 412 GLY B C 1
ATOM 6640 O O . GLY B 1 412 ? 20.531 -13.555 -23.219 1 58.88 412 GLY B O 1
ATOM 6641 N N . SER B 1 413 ? 18.359 -13.469 -23.672 1 59.69 413 SER B N 1
ATOM 6642 C CA . SER B 1 413 ? 18.5 -14.336 -24.844 1 59.69 413 SER B CA 1
ATOM 6643 C C . SER B 1 413 ? 19.312 -13.656 -25.938 1 59.69 413 SER B C 1
ATOM 6645 O O . SER B 1 413 ? 19.984 -14.32 -26.734 1 59.69 413 SER B O 1
ATOM 6647 N N . ARG B 1 414 ? 19.047 -12.406 -26.047 1 54.78 414 ARG B N 1
ATOM 6648 C CA . ARG B 1 414 ? 19.797 -11.703 -27.094 1 54.78 414 ARG B CA 1
ATOM 6649 C C . ARG B 1 414 ? 21.25 -11.492 -26.656 1 54.78 414 ARG B C 1
ATOM 6651 O O . ARG B 1 414 ? 22.141 -11.406 -27.5 1 54.78 414 ARG B O 1
ATOM 6658 N N . SER B 1 415 ? 21.281 -11.117 -25.5 1 48.72 415 SER B N 1
ATOM 6659 C CA . SER B 1 415 ? 22.672 -10.977 -25.047 1 48.72 415 SER B CA 1
ATOM 6660 C C . SER B 1 415 ? 23.375 -12.32 -24.984 1 48.72 415 SER B C 1
ATOM 6662 O O . SER B 1 415 ? 24.578 -12.391 -24.719 1 48.72 415 SER B O 1
ATOM 6664 N N . ILE B 1 416 ? 22.75 -13.367 -24.422 1 44.34 416 ILE B N 1
ATOM 6665 C CA . ILE B 1 416 ? 23.344 -14.695 -24.422 1 44.34 416 ILE B CA 1
ATOM 6666 C C . ILE B 1 416 ? 23.516 -15.188 -25.859 1 44.34 416 ILE B C 1
ATOM 6668 O O . ILE B 1 416 ? 22.688 -14.891 -26.734 1 44.34 416 ILE B O 1
ATOM 6672 N N . LEU B 1 417 ? 24.719 -15.938 -26.125 1 39.31 417 LEU B N 1
ATOM 6673 C CA . LEU B 1 417 ? 24.969 -16.797 -27.266 1 39.31 417 LEU B CA 1
ATOM 6674 C C . LEU B 1 417 ? 23.766 -17.672 -27.578 1 39.31 417 LEU B C 1
ATOM 6676 O O . LEU B 1 417 ? 22.953 -17.953 -26.688 1 39.31 417 LEU B O 1
ATOM 6680 N N . PRO B 1 418 ? 23.484 -18.078 -28.859 1 39.53 418 PRO B N 1
ATOM 6681 C CA . PRO B 1 418 ? 22.516 -19.062 -29.328 1 39.53 418 PRO B CA 1
ATOM 6682 C C . PRO B 1 418 ? 22.359 -20.25 -28.375 1 39.53 418 PRO B C 1
ATOM 6684 O O . PRO B 1 418 ? 23.359 -20.859 -27.984 1 39.53 418 PRO B O 1
ATOM 6687 N N . GLU B 1 419 ? 21.641 -20.109 -27.266 1 39.88 419 GLU B N 1
ATOM 6688 C CA . GLU B 1 419 ? 21.328 -21.422 -26.703 1 39.88 419 GLU B CA 1
ATOM 6689 C C . GLU B 1 419 ? 21.375 -22.516 -27.766 1 39.88 419 GLU B C 1
ATOM 6691 O O . GLU B 1 419 ? 20.766 -22.375 -28.828 1 39.88 419 GLU B O 1
ATOM 6696 N N . ASP B 1 420 ? 22.375 -23.266 -27.859 1 36.25 420 ASP B N 1
ATOM 6697 C CA . ASP B 1 420 ? 22.297 -24.5 -28.625 1 36.25 420 ASP B CA 1
ATOM 6698 C C . ASP B 1 420 ? 20.984 -25.234 -28.359 1 36.25 420 ASP B C 1
ATOM 6700 O O . ASP B 1 420 ? 20.719 -25.641 -27.234 1 36.25 420 ASP B O 1
ATOM 6704 N N . ARG B 1 421 ? 19.797 -24.859 -28.922 1 39.34 421 ARG B N 1
ATOM 6705 C CA . ARG B 1 421 ? 18.625 -25.703 -29.125 1 39.34 421 ARG B CA 1
ATOM 6706 C C . ARG B 1 421 ? 19.016 -27.188 -29.172 1 39.34 421 ARG B C 1
ATOM 6708 O O . ARG B 1 421 ? 18.172 -28.047 -29.406 1 39.34 421 ARG B O 1
ATOM 6715 N N . ASN B 1 422 ? 20.359 -27.562 -29.391 1 33.12 422 ASN B N 1
ATOM 6716 C CA . ASN B 1 422 ? 20.688 -28.953 -29.656 1 33.12 422 ASN B CA 1
ATOM 6717 C C . ASN B 1 422 ? 20.625 -29.797 -28.391 1 33.12 422 ASN B C 1
ATOM 6719 O O . ASN B 1 422 ? 21 -30.969 -28.406 1 33.12 422 ASN B O 1
ATOM 6723 N N . GLY B 1 423 ? 20.75 -29.391 -27.094 1 27.78 423 GLY B N 1
ATOM 6724 C CA . GLY B 1 423 ? 20.547 -30.625 -26.375 1 27.78 423 GLY B CA 1
ATOM 6725 C C . GLY B 1 423 ? 19.094 -31.016 -26.219 1 27.78 423 GLY B C 1
ATOM 6726 O O . GLY B 1 423 ? 18.203 -30.156 -26.344 1 27.78 423 GLY B O 1
#

Foldseek 3Di:
DLLCLLQVLLLLLLQLLLVLLLLLVLLLQFAFKWFDPPDDDPADPPPTDGDDHDPVLNVLSVQLSVLSVVLNVLSLCVLVVNDALVPSLVSSLVSLLSSLVSLVVVLVVVVVCCVPDPVRIDTFLSSLSSVVSSVSSNSSSVSSVVSVCCCVVVVVDDSHPPPLSPLSSQLSVLSNVLSVLLQVQLVVLCVVQVHRSLVSSLVLLLVLLLQCLCPRDPDPDPVSVVVSVVSNVVSVVSLVSNLVSVLVSLLSSLVVVLVVVVVVVVVVVVVVLVVLVPDDPVSVVVVVVVVVVVVVVVVVVVVVVVVVVVVSVVVSLVVSLVVLVVLLVCLLQVQLVVVCPPPPPDDSVRSSVQSVCSLVSVNPSPDDDDDSNNSSVCSVSNSSRNSSVVNNVVSVCVVVVVVVVVVVVVVVCVVDDPPPPPD/DLLCLLQVLLLLLLQLLLVLLLLLVLLLQFAFKWFDPPDDDPADPPPTDGDDHDPVLNVLSVQLSVLSVVLNVLSLCCLVVNDALVPSLVSSLVSLLSSLVSLVVVLVVVVVCCVPDPVRIDTFLSSLSSVVSSVSSNSSSVSSVVSCCCCPVVVVDDSHPPPLSPLSSQLSVLSNVLSVLLQVQLVVLCVVQVHRSLVSSLVLLLVLLLQCLCRRDPDDDPVSVVVSVVSNVVSVVSLVSNLVSVLVSLLSSLVVVLVVVVVVVVVVVVVVLVVLVPDDPVSVVVVVVVVVVVVVVVVVVVVVVVVVVVVSVVVSLVVSLVVLVVLLVCLLQVQLVVVCPPPPPDDSVRSSVQSVCSLVSVNPSPDDDDDSNNSSVCSVSNSSRNSSVVNNVVSVCVVVVVVVVVVVVVVCCVVDDPPPPPD